Protein AF-A0A4U1BK36-F1 (afdb_monomer_lite)

Foldseek 3Di:
DDDDDDDDDDDDDDDDDDDDDDDDDDDDDADDWAALFKKFWWAQWWWWWWDDWAFFPFKKKKKFAFQWADPPDPDKFWFWAAQPQLWTWIDHQAKTWTDFRHDIDIDGRFHRCRVLRMKMWIAHQQKIWIDSPVTIDMDGGNSRGSRRGITTIGQDRYDGGGGGGITAKMWIARPVDLVSIWIWGADLVLGIDIQPDPDRDPITTPGDNVRMDTGPDTHGDPCCVRHPPVSVNVRRRHDDDDDDDDDDDPDQFFFKKFWQAFPPWWKFDDKAFFPFKKKKKFAWAQQPPPQPDKWFFWADQVAQWTWIDGQQWTWIDQHHDIWIDGRHHRCVVLRMKMWIAHQQKIWIDSVPDIDMTGGNSGTRRVGITGMGQDGYDNGGHGIMTAKMWMARPVDLQSTWIWGADLPLGIDIQVDDSPMDIDPTDSVRMDRGDDNDDDPDCVRGPPQSCCVGGGDDDDDDDDDDDDDDDDDDDDDDDDAFADPFKKFWWPQQWWKKWDDKAAFPFKKKKKFQFADFDPPLPDKQFFWADPVQLWTWIAGQQKTWTDQRHDIDIDGRFHGCHVLSIKMWIAGQQKIWIDSPPTIDIDGHNSRGSRRGITTMGQDGPHGGGGGITAKMWMAHPVDLVSTWIWGAHPVGWIDILVDDTMDIDPDDPVRMDGHRDDDDDPDCVSAPPVSVCVVRNDDDDDDDDDDDDDDDDDDDDDDDDDDDDDDDDDPAALQGDFFWWFFWDFQKKWKFKPKQWAPFKKKKKFFFLAFDAQDKFFFWDDAQWTWIDHQFWTKITARNDIDIGDGHARCGPQRIWMWIDHDQKIWIDSLEDIDMDGHPRGDIDITTIGQDYDRTGGGGITQKMWITHQSDQQSTKIWTAGLVGDTPIFGQDPPMDMDIIPTDNVRTHDNPDYGHFHDFPDQDPVSLVVLLCVQQPPHQPPLPDLQQCQVPCLLPFVLLLLLLLLLLCLLPVDCVSVVSNLSSLVSNQCNAQVNCVVVVVDFQQSQPALFEQLCRLLVGRDGQSGHWYDDVGIYDALSRRLSNLLSLLSSLLCCVVVVVVVCVVVSVVSLVSLVSNLVSQVQQKDCPLAVVARIAGFGFPSSDSDTDNVRGDNFGAFLLSRQSNLSSLLSSQVPPDPGDVVSVSSNLRSVRRQVVAWDQDPVLAIWGFRTDDPVPPTHTDFLLSVLSVLLSVLSCVVSPSDSDCSVLLRHLCLVSNAQAGGQLWGAGGSNNHHTDRLLSSQSCLASVLVSCVNPVSSLSSNSRSCVPRLDPPGSSSSSSVSSSSSVVSVD

pLDDT: mean 86.44, std 18.49, range [22.45, 98.88]

Secondary structure (DSSP, 8-state):
---------------------------------B-----EEEESSS-EEEEEEE--SSSEEEEEE-SEE-TT----EEEEE-TTT--EEEE-SS-EEEEBTTB--EE-S---HHHH-EEEEEEETTEEEEE-SS-EEEEE-TT--TTT--EEEESB-STT-B-EEEESEEEEEETT-GGG-EEEEEETTTEEEETT-SSEE--EET--TTTB------B--S-TTTS-HHHHHHHHS-----PPP---SS-----EEEEEESSS-EEEEEEE--SS-EEEEEEEE---S-TT--EEEEE-SSSS-EEEEETTEEEEEBTTB--EE-S---HHHH-EEEEEEETTEEEEE-SS-EEEEE-TT--TTS--EEEESEETTTEE-EEEEEEEEEEESS-GGG-EEEEEETTTEEEETT--TT-EEES--GGGEEE-SS----S-TTTS-HHHHHHHHS-S----------------------------EEEEEESSS-EEEEEEE--SSSEEEEEEEEEE-S-TTS-EEEEE-TTT--EEEEETTEEEE-BTTB--EE-S---HHHH-EEEEEEETTEEEEE-SS-EEEEE-TT--GGG--EEEES-BTTB--EEEEEEEEEEETT-GGG-EEEEEETTTEEEETTS--BEEES--TTSEEE-------S-TTTS-HHHHHHHHS---------PPPPP----------------PPP---TT-TTEEEEEEESSS-EEEEEEEE-SSSEEEEEEEEEEPTT--EEEEE-SS-EEEE-SS-EEEEETTEEEEE-S---HHHH-EEEEEEETTEEEEESSS-EEEEE-TT----EEEEESEETTEE-EEEEEEEEEEESS-GGG-EEEEEETTS-EEEE-S-TT---EEES--TTTEEE--SPPPPPPPS--SHHHHHHHHHHHHTT--TTTT--STTTTSTIIIIIHHHHHHHHHHHHHH--THHHHHHHHHHHHHHHTSHHHHHHHTS--TTTS--SB--HHHHHSTTPPPSS--EESSSEE--HHHHHHHHHHHHHHHHHHHHTT-TTTHHHHHHHHHHHHHHHHHTGGGEESSS-TTSS-EEEEE-TTS---GGGGEEEEEPPHHHHHHHHHHHHHHHHHSTT--HHHHHHHHHHHHHHHHH-EE-TTS-EE-BSS--TTS-PPBPBHHHHHHHHHHHHHHHHTT-SSSSHHHHHHHHHIIIIIB-GGG-B-SBTT--S---TTTTTGGGTTGGGGGGG-THHHHHHHHHHHHT--TTSHHHHHHHHHHHHHTTT-

Sequence (1275 aa):
MTIRHNPSLKQKDFAKRTAAILLSGLFLQYTPAATATDSAYFNGQNAYAEIPTWRPTGKFKVVAWLAELDSNSGNRNILLSDASSHEFLSFTHNNIQGRWGNEYPGIWGKFDFAQSRYIELEIDFGRLTASDGNNTHSISNGAIDPTASAYQWLFRRGGNDFSQGAIQGLALIDLGNPANSKAFAFDQTHGLVEVGGNSDVDALINVDGSDWRQGPHTIVNPAPDHFDDAQWDAAFNGGSGEEPGEPEPPQTGSATAVTFSGDKAYGQIAPWQAKGKFRLQAYLTDMNPDAGARNILLSCSQSKEFLSFTHTTVQGQWGSEYPGVYGKFAFNQTQYIDIIVDNGQMTISDGITTHTVKDAAINPSSVHYDYLMRRGSNDYSQVGLQALVLTDLADTTNSRAYGFDSEIGLVEVNGNNDNSLHNVASSDYQAGVHTITNPDSSIFDDAQWQAIFGGSDVTDPEPPVEPEPPTEPEQPVEPTPQSNQAAYFDGSNNYAQIPSWQPKGKYKVIAYLTDLEDNSGTRTHLISSSKSGEFLGFTHNNVQGQWGGDYPGIWGKFDFNASKYLEITVEQGKMTASDGNTAATVNSASINPTQVSYDWLYRRNGSYSEGGLQALILMDYADPSNSRSYAFSDSGEMVEVNGNDGELNNFSDGDWQQTLHSITNPDPEHFSQEQWDQVYAPDDSGPEEPEPPVEPEPPTEPEPPTDPTDPDPQVDILLGDNARAVAFDGNSGYLSFDSWKASGDYRVVAWLQQMADNATTYVVSDANSYFAVTANSASARFNGSVVQFDSNFDFAGRGYIEFSVGDDELTVSDGKTEQTIRNSAINAVSFSQAMRYQNSYSQGKLQALALIDYGNDAQVHSFSFNANGQIIESSEQNNDIARLHNIGSNDFVSIDTNVSAPTAILASQAQWDSKFESTYKNGRPLLDRTDGNDAKKFAWEGHYWLRSYLTMAKAYQDDKYLDYAVELIDHMFNYTDEARVARGELDLKAQPYDLAPKKFLNERGTAAPGWRRPYNGWRIEVLSDGQILNAISRVADYILSEGKTQYSAKAMDYLTKAERIIRSHDSSYSNTKNSAIQGSYFYVNYKNSDYGDSGLFSNPMPFNHDMTMGIALMYVNKWTQGGVYDFERKVSDIVGFFTDHMIYNSDGTCTWNYAYDVGGNNKLEDVNHAHLDVGFMVAAYHEGYLTDDTEMKCLAKTLTNKVFKAGGIISYDVEGNSISGRWDQIATGYDWSELQPWDDRILQMNQHSLRQYGQLTWYRPYLAWAKVLYWQQQQ

Structure (mmCIF, N/CA/C/O backbone):
data_AF-A0A4U1BK36-F1
#
_entry.id   AF-A0A4U1BK36-F1
#
loop_
_atom_site.group_PDB
_atom_site.id
_atom_site.type_symbol
_atom_site.label_atom_id
_atom_site.label_alt_id
_atom_site.label_comp_id
_atom_site.label_asym_id
_atom_site.label_entity_id
_atom_site.label_seq_id
_atom_site.pdbx_PDB_ins_code
_atom_site.Cartn_x
_atom_site.Cartn_y
_atom_site.Cartn_z
_atom_site.occupancy
_atom_site.B_iso_or_equiv
_atom_site.auth_seq_id
_atom_site.auth_comp_id
_atom_site.auth_asym_id
_atom_site.auth_atom_id
_atom_site.pdbx_PDB_model_num
ATOM 1 N N . MET A 1 1 ? -40.068 -45.089 17.558 1.00 37.84 1 MET A N 1
ATOM 2 C CA . MET A 1 1 ? -39.316 -46.245 18.104 1.00 37.84 1 MET A CA 1
ATOM 3 C C . MET A 1 1 ? -38.952 -45.905 19.546 1.00 37.84 1 MET A C 1
ATOM 5 O O . MET A 1 1 ? -38.728 -44.729 19.797 1.00 37.84 1 MET A O 1
ATOM 9 N N . THR A 1 2 ? -38.967 -46.849 20.494 1.00 32.28 2 THR A N 1
ATOM 10 C CA . THR A 1 2 ? -38.947 -46.510 21.936 1.00 32.28 2 THR A CA 1
ATOM 11 C C . THR A 1 2 ? -37.934 -47.346 22.706 1.00 32.28 2 THR A C 1
ATOM 13 O O . THR A 1 2 ? -38.027 -48.570 22.693 1.00 32.28 2 THR A O 1
ATOM 16 N N . ILE A 1 3 ? -37.032 -46.688 23.440 1.00 29.11 3 ILE A N 1
ATOM 17 C CA . ILE A 1 3 ? -36.145 -47.298 24.442 1.00 29.11 3 ILE A CA 1
ATOM 18 C C . ILE A 1 3 ? -36.245 -46.472 25.741 1.00 29.11 3 ILE A C 1
ATOM 20 O O . ILE A 1 3 ? -36.544 -45.279 25.709 1.00 29.11 3 ILE A O 1
ATOM 24 N N . ARG A 1 4 ? -36.086 -47.130 26.895 1.00 30.19 4 ARG A N 1
ATOM 25 C CA . ARG A 1 4 ? -36.185 -46.571 28.258 1.00 30.19 4 ARG A CA 1
ATOM 26 C C . ARG A 1 4 ? -35.116 -47.201 29.161 1.00 30.19 4 ARG A C 1
ATOM 28 O O . ARG A 1 4 ? -34.657 -48.296 28.859 1.00 30.19 4 ARG A O 1
ATOM 35 N N . HIS A 1 5 ? -34.921 -46.582 30.333 1.00 29.48 5 HIS A N 1
ATOM 36 C CA . HIS A 1 5 ? -34.212 -47.096 31.521 1.00 29.48 5 HIS A CA 1
ATOM 37 C C . HIS A 1 5 ? -32.666 -47.115 31.429 1.00 29.48 5 HIS A C 1
ATOM 39 O O . HIS A 1 5 ? -32.117 -47.339 30.362 1.00 29.48 5 HIS A O 1
ATOM 45 N N . ASN A 1 6 ? -31.911 -46.888 32.517 1.00 28.59 6 ASN A N 1
ATOM 46 C CA . ASN A 1 6 ? -32.304 -46.463 33.877 1.00 28.59 6 ASN A CA 1
ATOM 47 C C . ASN A 1 6 ? -31.183 -45.651 34.578 1.00 28.59 6 ASN A C 1
ATOM 49 O O . ASN A 1 6 ? -30.046 -45.691 34.116 1.00 28.59 6 ASN A O 1
ATOM 53 N N . PRO A 1 7 ? -31.473 -44.936 35.687 1.00 51.66 7 PRO A N 1
ATOM 54 C CA . PRO A 1 7 ? -30.530 -44.006 36.310 1.00 51.66 7 PRO A CA 1
ATOM 55 C C . PRO A 1 7 ? -29.894 -44.516 37.623 1.00 51.66 7 PRO A C 1
ATOM 57 O O . PRO A 1 7 ? -30.273 -45.549 38.172 1.00 51.66 7 PRO A O 1
ATOM 60 N N . SER A 1 8 ? -29.078 -43.626 38.200 1.00 28.22 8 SER A N 1
ATOM 61 C CA . SER A 1 8 ? -28.772 -43.439 39.631 1.00 28.22 8 SER A CA 1
ATOM 62 C C . SER A 1 8 ? -27.544 -44.124 40.245 1.00 28.22 8 SER A C 1
ATOM 64 O O . SER A 1 8 ? -27.420 -45.342 40.289 1.00 28.22 8 SER A O 1
ATOM 66 N N . LEU A 1 9 ? -26.726 -43.280 40.881 1.00 27.06 9 LEU A N 1
ATOM 67 C CA . LEU A 1 9 ? -26.156 -43.494 42.213 1.00 27.06 9 LEU A CA 1
ATOM 68 C C . LEU A 1 9 ? -26.115 -42.134 42.946 1.00 27.06 9 LEU A C 1
ATOM 70 O O . LEU A 1 9 ? -26.289 -41.085 42.324 1.00 27.06 9 LEU A O 1
ATOM 74 N N . LYS A 1 10 ? -26.001 -42.140 44.279 1.00 29.19 10 LYS A N 1
ATOM 75 C CA . LYS A 1 10 ? -26.181 -40.965 45.157 1.00 29.19 10 LYS A CA 1
ATOM 76 C C . LYS A 1 10 ? -25.260 -41.066 46.375 1.00 29.19 10 LYS A C 1
ATOM 78 O O . LYS A 1 10 ? -25.233 -42.140 46.965 1.00 29.19 10 LYS A O 1
ATOM 83 N N . GLN A 1 11 ? -24.736 -39.920 46.846 1.00 29.39 11 GLN A N 1
ATOM 84 C CA . GLN A 1 11 ? -24.185 -39.718 48.212 1.00 29.39 11 GLN A CA 1
ATOM 85 C C . GLN A 1 11 ? -22.914 -40.566 48.522 1.00 29.39 11 GLN A C 1
ATOM 87 O O . GLN A 1 11 ? -22.605 -41.472 47.762 1.00 29.39 11 GLN A O 1
ATOM 92 N N . LYS A 1 12 ? -22.089 -40.372 49.571 1.00 27.20 12 LYS A N 1
ATOM 93 C CA . LYS A 1 12 ? -21.808 -39.330 50.609 1.00 27.20 12 LYS A CA 1
ATOM 94 C C . LYS A 1 12 ? -20.409 -39.672 51.213 1.00 27.20 12 LYS A C 1
ATOM 96 O O . LYS A 1 12 ? -19.900 -40.742 50.907 1.00 27.20 12 LYS A O 1
ATOM 101 N N . ASP A 1 13 ? -19.716 -38.916 52.074 1.00 27.78 13 ASP A N 1
ATOM 102 C CA . ASP A 1 13 ? -19.918 -37.641 52.796 1.00 27.78 13 ASP A CA 1
ATOM 103 C C . ASP A 1 13 ? -18.520 -37.119 53.218 1.00 27.78 13 ASP A C 1
ATOM 105 O O . ASP A 1 13 ? -17.765 -37.940 53.731 1.00 27.78 13 ASP A O 1
ATOM 109 N N . PHE A 1 14 ? -18.185 -35.818 53.124 1.00 25.28 14 PHE A N 1
ATOM 110 C CA . PHE A 1 14 ? -17.327 -35.127 54.123 1.00 25.28 14 PHE A CA 1
ATOM 111 C C . PHE A 1 14 ? -17.332 -33.590 53.973 1.00 25.28 14 PHE A C 1
ATOM 113 O O . PHE A 1 14 ? -17.617 -33.073 52.896 1.00 25.28 14 PHE A O 1
ATOM 120 N N . ALA A 1 15 ? -17.080 -32.848 55.064 1.00 26.30 15 ALA A N 1
ATOM 121 C CA . ALA A 1 15 ? -17.284 -31.390 55.124 1.00 26.30 15 ALA A CA 1
ATOM 122 C C . ALA A 1 15 ? -16.485 -30.675 56.243 1.00 26.30 15 ALA A C 1
ATOM 124 O O . ALA A 1 15 ? -16.007 -31.328 57.173 1.00 26.30 15 ALA A O 1
ATOM 125 N N . LYS A 1 16 ? -16.527 -29.322 56.217 1.00 27.86 16 LYS A N 1
ATOM 126 C CA . LYS A 1 16 ? -15.944 -28.317 57.154 1.00 27.86 16 LYS A CA 1
ATOM 127 C C . LYS A 1 16 ? -14.469 -27.984 56.851 1.00 27.86 16 LYS A C 1
ATOM 129 O O . LYS A 1 16 ? -13.714 -28.869 56.482 1.00 27.86 16 LYS A O 1
ATOM 134 N N . ARG A 1 17 ? -13.992 -26.738 57.017 1.00 24.89 17 ARG A N 1
ATOM 135 C CA . ARG A 1 17 ? -14.438 -25.641 57.922 1.00 24.89 17 ARG A CA 1
ATOM 136 C C . ARG A 1 17 ? -14.897 -24.344 57.210 1.00 24.89 17 ARG A C 1
ATOM 138 O O . ARG A 1 17 ? -15.223 -24.376 56.033 1.00 24.89 17 ARG A O 1
ATOM 145 N N . THR A 1 18 ? -15.049 -23.249 57.969 1.00 28.47 18 THR A N 1
ATOM 146 C CA . THR A 1 18 ? -15.905 -22.086 57.655 1.00 28.47 18 THR A CA 1
ATOM 147 C C . THR A 1 18 ? -15.339 -20.783 58.252 1.00 28.47 18 THR A C 1
ATOM 149 O O . THR A 1 18 ? -15.159 -20.772 59.466 1.00 28.47 18 THR A O 1
ATOM 152 N N . ALA A 1 19 ? -15.186 -19.720 57.432 1.00 26.25 19 ALA A N 1
ATOM 153 C CA . ALA A 1 19 ? -15.068 -18.270 57.767 1.00 26.25 19 ALA A CA 1
ATOM 154 C C . ALA A 1 19 ? -13.898 -17.823 58.708 1.00 26.25 19 ALA A C 1
ATOM 156 O O . ALA A 1 19 ? -13.454 -18.606 59.538 1.00 26.25 19 ALA A O 1
ATOM 157 N N . ALA A 1 20 ? -13.317 -16.606 58.697 1.00 25.36 20 ALA A N 1
ATOM 158 C CA . ALA A 1 20 ? -13.460 -15.321 57.960 1.00 25.36 20 ALA A CA 1
ATOM 159 C C . ALA A 1 20 ? -12.060 -14.583 57.979 1.00 25.36 20 ALA A C 1
ATOM 161 O O . ALA A 1 20 ? -11.095 -15.245 58.349 1.00 25.36 20 ALA A O 1
ATOM 162 N N . ILE A 1 21 ? -11.799 -13.292 57.661 1.00 24.62 21 ILE A N 1
ATOM 163 C CA . ILE A 1 21 ? -12.614 -12.081 57.387 1.00 24.62 21 ILE A CA 1
ATOM 164 C C . ILE A 1 21 ? -11.804 -10.978 56.626 1.00 24.62 21 ILE A C 1
ATOM 166 O O . ILE A 1 21 ? -10.586 -10.964 56.721 1.00 24.62 21 ILE A O 1
ATOM 170 N N . LEU A 1 22 ? -12.511 -10.057 55.943 1.00 23.62 22 LEU A N 1
ATOM 171 C CA . LEU A 1 22 ? -12.198 -8.662 55.506 1.00 23.62 22 LEU A CA 1
ATOM 172 C C . LEU A 1 22 ? -10.751 -8.118 55.269 1.00 23.62 22 LEU A C 1
ATOM 174 O O . LEU A 1 22 ? -9.944 -8.046 56.188 1.00 23.62 22 LEU A O 1
ATOM 178 N N . LEU A 1 23 ? -10.624 -7.425 54.117 1.00 28.69 23 LEU A N 1
ATOM 179 C CA . LEU A 1 23 ? -9.901 -6.150 53.843 1.00 28.69 23 LEU A CA 1
ATOM 180 C C . LEU A 1 23 ? -8.360 -6.088 53.647 1.00 28.69 23 LEU A C 1
ATOM 182 O O . LEU A 1 23 ? -7.643 -5.546 54.483 1.00 28.69 23 LEU A O 1
ATOM 186 N N . SER A 1 24 ? -7.911 -6.436 52.433 1.00 22.89 24 SER A N 1
ATOM 187 C CA . SER A 1 24 ? -6.895 -5.736 51.597 1.00 22.89 24 SER A CA 1
ATOM 188 C C . SER A 1 24 ? -6.811 -6.451 50.228 1.00 22.89 24 SER A C 1
ATOM 190 O O . SER A 1 24 ? -7.028 -7.656 50.192 1.00 22.89 24 SER A O 1
ATOM 192 N N . GLY A 1 25 ? -6.560 -5.836 49.065 1.00 22.45 25 GLY A N 1
ATOM 193 C CA . GLY A 1 25 ? -6.420 -4.429 48.647 1.00 22.45 25 GLY A CA 1
ATOM 194 C C . GLY A 1 25 ? -6.593 -4.325 47.108 1.00 22.45 25 GLY A C 1
ATOM 195 O O . GLY A 1 25 ? -6.958 -5.317 46.484 1.00 22.45 25 GLY A O 1
ATOM 196 N N . LEU A 1 26 ? -6.362 -3.155 46.493 1.00 36.84 26 LEU A N 1
ATOM 197 C CA . LEU A 1 26 ? -6.348 -2.997 45.021 1.00 36.84 26 LEU A CA 1
ATOM 198 C C . LEU A 1 26 ? -5.082 -3.617 44.405 1.00 36.84 26 LEU A C 1
ATOM 200 O O . LEU A 1 26 ? -4.009 -3.331 44.920 1.00 36.84 26 LEU A O 1
ATOM 204 N N . PHE A 1 27 ? -5.237 -4.371 43.309 1.00 25.78 27 PHE A N 1
ATOM 205 C CA . PHE A 1 27 ? -4.306 -4.654 42.190 1.00 25.78 27 PHE A CA 1
ATOM 206 C C . PHE A 1 27 ? -5.040 -5.635 41.240 1.00 25.78 27 PHE A C 1
ATOM 208 O O . PHE A 1 27 ? -5.815 -6.453 41.733 1.00 25.78 27 PHE A O 1
ATOM 215 N N . LEU A 1 28 ? -4.894 -5.635 39.911 1.00 26.30 28 LEU A N 1
ATOM 216 C CA . LEU A 1 28 ? -4.309 -4.683 38.948 1.00 26.30 28 LEU A CA 1
ATOM 217 C C . LEU A 1 28 ? -5.152 -4.798 37.647 1.00 26.30 28 LEU A C 1
ATOM 219 O O . LEU A 1 28 ? -5.969 -5.716 37.535 1.00 26.30 28 LEU A O 1
ATOM 223 N N . GLN A 1 29 ? -5.018 -3.875 36.693 1.00 27.67 29 GLN A N 1
ATOM 224 C CA . GLN A 1 29 ? -5.657 -4.000 35.372 1.00 27.67 29 GLN A CA 1
ATOM 225 C C . GLN A 1 29 ? -4.924 -5.037 34.504 1.00 27.67 29 GLN A C 1
ATOM 227 O O . GLN A 1 29 ? -3.760 -5.336 34.749 1.00 27.67 29 GLN A O 1
ATOM 232 N N . TYR A 1 30 ? -5.634 -5.602 33.526 1.00 27.23 30 TYR A N 1
ATOM 233 C CA . TYR A 1 30 ? -5.124 -6.617 32.603 1.00 27.23 30 TYR A CA 1
ATOM 234 C C . TYR A 1 30 ? -4.769 -5.925 31.279 1.00 27.23 30 TYR A C 1
ATOM 236 O O . TYR A 1 30 ? -5.664 -5.397 30.617 1.00 27.23 30 TYR A O 1
ATOM 244 N N . THR A 1 31 ? -3.483 -5.878 30.939 1.00 30.12 31 THR A N 1
ATOM 245 C CA . THR A 1 31 ? -2.974 -5.524 29.603 1.00 30.12 31 THR A CA 1
ATOM 246 C C . THR A 1 31 ? -3.209 -6.679 28.615 1.00 30.12 31 THR A C 1
ATOM 248 O O . THR A 1 31 ? -3.544 -7.790 29.051 1.00 30.12 31 THR A O 1
ATOM 251 N N . PRO A 1 32 ? -3.083 -6.453 27.291 1.00 36.28 32 PRO A N 1
ATOM 252 C CA . PRO A 1 32 ? -2.972 -7.549 26.331 1.00 36.28 32 PRO A CA 1
ATOM 253 C C . PRO A 1 32 ? -1.748 -8.432 26.633 1.00 36.28 32 PRO A C 1
ATOM 255 O O . PRO A 1 32 ? -0.901 -8.113 27.471 1.00 36.28 32 PRO A O 1
ATOM 258 N N . ALA A 1 33 ? -1.698 -9.592 25.986 1.00 42.41 33 ALA A N 1
ATOM 259 C CA . ALA A 1 33 ? -0.699 -10.616 26.239 1.00 42.41 33 ALA A CA 1
ATOM 260 C C . ALA A 1 33 ? -0.162 -11.123 24.893 1.00 42.41 33 ALA A C 1
ATOM 262 O O . ALA A 1 33 ? -0.896 -11.778 24.154 1.00 42.41 33 ALA A O 1
ATOM 263 N N . ALA A 1 34 ? 1.097 -10.805 24.597 1.00 48.91 34 ALA A N 1
ATOM 264 C CA . ALA A 1 34 ? 1.765 -11.120 23.339 1.00 48.91 34 ALA A CA 1
ATOM 265 C C . ALA A 1 34 ? 2.108 -12.616 23.230 1.00 48.91 34 ALA A C 1
ATOM 267 O O . ALA A 1 34 ? 2.450 -13.267 24.223 1.00 48.91 34 ALA A O 1
ATOM 268 N N . THR A 1 35 ? 2.027 -13.195 22.035 1.00 48.81 35 THR A N 1
ATOM 269 C CA . THR A 1 35 ? 2.363 -14.608 21.802 1.00 48.81 35 THR A CA 1
ATOM 270 C C . THR A 1 35 ? 3.755 -14.765 21.207 1.00 48.81 35 THR A C 1
ATOM 272 O O . THR A 1 35 ? 3.906 -14.808 19.991 1.00 48.81 35 THR A O 1
ATOM 275 N N . ALA A 1 36 ? 4.759 -14.933 22.073 1.00 55.09 36 ALA A N 1
ATOM 276 C CA . ALA A 1 36 ? 6.125 -15.222 21.648 1.00 55.09 36 ALA A CA 1
ATOM 277 C C . ALA A 1 36 ? 6.188 -16.644 21.077 1.00 55.09 36 ALA A C 1
ATOM 279 O O . ALA A 1 36 ? 6.168 -17.628 21.830 1.00 55.09 36 ALA A O 1
ATOM 280 N N . THR A 1 37 ? 6.214 -16.724 19.746 1.00 64.56 37 THR A N 1
ATOM 281 C CA . THR A 1 37 ? 6.140 -17.961 18.961 1.00 64.56 37 THR A CA 1
ATOM 282 C C . THR A 1 37 ? 7.305 -18.894 19.221 1.00 64.56 37 THR A C 1
ATOM 284 O O . THR A 1 37 ? 7.100 -20.104 19.205 1.00 64.56 37 THR A O 1
ATOM 287 N N . ASP A 1 38 ? 8.492 -18.357 19.507 1.00 84.56 38 ASP A N 1
ATOM 288 C CA . ASP A 1 38 ? 9.750 -19.100 19.483 1.00 84.56 38 ASP A CA 1
ATOM 289 C C . ASP A 1 38 ? 10.546 -19.022 20.794 1.00 84.56 38 ASP A C 1
ATOM 291 O O . ASP A 1 38 ? 10.221 -18.310 21.748 1.00 84.56 38 ASP A O 1
ATOM 295 N N . SER A 1 39 ? 11.567 -19.872 20.879 1.00 90.88 39 SER A N 1
ATOM 296 C CA . SER A 1 39 ? 12.504 -19.953 21.996 1.00 90.88 39 SER A CA 1
ATOM 297 C C . SER A 1 39 ? 13.773 -20.700 21.607 1.00 90.88 39 SER A C 1
ATOM 299 O O . SER A 1 39 ? 13.716 -21.737 20.941 1.00 90.88 39 SER A O 1
ATOM 301 N N . ALA A 1 40 ? 14.914 -20.218 22.097 1.00 93.12 40 ALA A N 1
ATOM 302 C CA . ALA A 1 40 ? 16.189 -20.915 21.972 1.00 93.12 40 ALA A CA 1
ATOM 303 C C . ALA A 1 40 ? 16.351 -21.956 23.092 1.00 93.12 40 ALA A C 1
ATOM 305 O O . ALA A 1 40 ? 16.149 -21.655 24.275 1.00 93.12 40 ALA A O 1
ATOM 306 N N . TYR A 1 41 ? 16.748 -23.180 22.734 1.00 94.38 41 TYR A N 1
ATOM 307 C CA . TYR A 1 41 ? 17.170 -24.219 23.674 1.00 94.38 41 TYR A CA 1
ATOM 308 C C . TYR A 1 41 ? 18.690 -24.194 23.863 1.00 94.38 41 TYR A C 1
ATOM 310 O O . TYR A 1 41 ? 19.459 -24.354 22.922 1.00 94.38 41 TYR A O 1
ATOM 318 N N . PHE A 1 42 ? 19.143 -24.068 25.108 1.00 94.31 42 PHE A N 1
ATOM 319 C CA . PHE A 1 42 ? 20.551 -24.201 25.456 1.00 94.31 42 PHE A CA 1
ATOM 320 C C . PHE A 1 42 ? 20.875 -25.653 25.828 1.00 94.31 42 PHE A C 1
ATOM 322 O O . PHE A 1 42 ? 20.259 -26.255 26.712 1.00 94.31 42 PHE A O 1
ATOM 329 N N . ASN A 1 43 ? 21.879 -26.215 25.156 1.00 91.88 43 ASN A N 1
ATOM 330 C CA . ASN A 1 43 ? 22.241 -27.632 25.206 1.00 91.88 43 ASN A CA 1
ATOM 331 C C . ASN A 1 43 ? 23.041 -28.091 26.447 1.00 91.88 43 ASN A C 1
ATOM 333 O O . ASN A 1 43 ? 23.307 -29.288 26.590 1.00 91.88 43 ASN A O 1
ATOM 337 N N . GLY A 1 44 ? 23.447 -27.179 27.340 1.00 91.19 44 GLY A N 1
ATOM 338 C CA . GLY A 1 44 ? 24.224 -27.494 28.549 1.00 91.19 44 GLY A CA 1
ATOM 339 C C . GLY A 1 44 ? 25.676 -27.939 28.330 1.00 91.19 44 GLY A C 1
ATOM 340 O O . GLY A 1 44 ? 26.315 -28.390 29.281 1.00 91.19 44 GLY A O 1
ATOM 341 N N . GLN A 1 45 ? 26.210 -27.827 27.110 1.00 92.25 45 GLN A N 1
ATOM 342 C CA . GLN A 1 45 ? 27.571 -28.249 26.745 1.00 92.25 45 GLN A CA 1
ATOM 343 C C . GLN A 1 45 ? 28.439 -27.093 26.240 1.00 92.25 45 GLN A C 1
ATOM 345 O O . GLN A 1 45 ? 29.609 -27.004 26.616 1.00 92.25 45 GLN A O 1
ATOM 350 N N . ASN A 1 46 ? 27.873 -26.243 25.383 1.00 91.81 46 ASN A N 1
ATOM 351 C CA . ASN A 1 46 ? 28.534 -25.084 24.775 1.00 91.81 46 ASN A CA 1
ATOM 352 C C . ASN A 1 46 ? 27.568 -23.972 24.325 1.00 91.81 46 ASN A C 1
ATOM 354 O O . ASN A 1 46 ? 28.053 -22.884 24.027 1.00 91.81 46 ASN A O 1
ATOM 358 N N . ALA A 1 47 ? 26.253 -24.220 24.277 1.00 94.19 47 ALA A N 1
ATOM 359 C CA . ALA A 1 47 ? 25.253 -23.212 23.924 1.00 94.19 47 ALA A CA 1
ATOM 360 C C . ALA A 1 47 ? 25.015 -22.209 25.066 1.00 94.19 47 ALA A C 1
ATOM 362 O O . ALA A 1 47 ? 24.860 -22.616 26.224 1.00 94.19 47 ALA A O 1
ATOM 363 N N . TYR A 1 48 ? 24.973 -20.915 24.744 1.00 94.94 48 TYR A N 1
ATOM 364 C CA . TYR A 1 48 ? 24.654 -19.815 25.665 1.00 94.94 48 TYR A CA 1
ATOM 365 C C . TYR A 1 48 ? 24.340 -18.521 24.892 1.00 94.94 48 TYR A C 1
ATOM 367 O O . TYR A 1 48 ? 24.429 -18.525 23.667 1.00 94.94 48 TYR A O 1
ATOM 375 N N . ALA A 1 49 ? 24.007 -17.421 25.585 1.00 94.69 49 ALA A N 1
ATOM 376 C CA . ALA A 1 49 ? 23.928 -16.104 24.941 1.00 94.69 49 ALA A CA 1
ATOM 377 C C . ALA A 1 49 ? 24.717 -14.995 25.661 1.00 94.69 49 ALA A C 1
ATOM 379 O O . ALA A 1 49 ? 24.866 -15.040 26.890 1.00 94.69 49 ALA A O 1
ATOM 380 N N . GLU A 1 50 ? 25.212 -14.006 24.907 1.00 94.06 50 GLU A N 1
ATOM 381 C CA . GLU A 1 50 ? 25.905 -12.806 25.414 1.00 94.06 50 GLU A CA 1
ATOM 382 C C . GLU A 1 50 ? 25.016 -11.555 25.287 1.00 94.06 50 GLU A C 1
ATOM 384 O O . GLU A 1 50 ? 24.755 -11.081 24.192 1.00 94.06 50 GLU A O 1
ATOM 389 N N . ILE A 1 51 ? 24.549 -11.008 26.413 1.00 94.00 51 ILE A N 1
ATOM 390 C CA . ILE A 1 51 ? 23.775 -9.756 26.454 1.00 94.00 51 ILE A CA 1
ATOM 391 C C . ILE A 1 51 ? 24.694 -8.536 26.644 1.00 94.00 51 ILE A C 1
ATOM 393 O O . ILE A 1 51 ? 25.743 -8.656 27.297 1.00 94.00 51 ILE A O 1
ATOM 397 N N . PRO A 1 52 ? 24.287 -7.336 26.178 1.00 91.25 52 PRO A N 1
ATOM 398 C CA . PRO A 1 52 ? 24.943 -6.081 26.534 1.00 91.25 52 PRO A CA 1
ATOM 399 C C . PRO A 1 52 ? 25.140 -5.970 28.052 1.00 91.25 52 PRO A C 1
ATOM 401 O O . PRO A 1 52 ? 24.274 -6.372 28.830 1.00 91.25 52 PRO A O 1
ATOM 404 N N . THR A 1 53 ? 26.294 -5.450 28.495 1.00 94.12 53 THR A N 1
ATOM 405 C CA . THR A 1 53 ? 26.685 -5.490 29.919 1.00 94.12 53 THR A CA 1
ATOM 406 C C . THR A 1 53 ? 25.701 -4.721 30.799 1.00 94.12 53 THR A C 1
ATOM 408 O O . THR A 1 53 ? 25.802 -3.504 30.966 1.00 94.12 53 THR A O 1
ATOM 411 N N . TRP A 1 54 ? 24.789 -5.453 31.434 1.00 95.62 54 TRP A N 1
ATOM 412 C CA . TRP A 1 54 ? 23.751 -4.878 32.268 1.00 95.62 54 TRP A CA 1
ATOM 413 C C . TRP A 1 54 ? 24.222 -4.773 33.719 1.00 95.62 54 TRP A C 1
ATOM 415 O O . TRP A 1 54 ? 24.485 -5.780 34.384 1.00 95.62 54 TRP A O 1
ATOM 425 N N . ARG A 1 55 ? 24.334 -3.542 34.227 1.00 96.38 55 ARG A N 1
ATOM 426 C CA . ARG A 1 55 ? 24.607 -3.258 35.642 1.00 96.38 55 ARG A CA 1
ATOM 427 C C . ARG A 1 55 ? 23.444 -2.455 36.232 1.00 96.38 55 ARG A C 1
ATOM 429 O O . ARG A 1 55 ? 23.305 -1.283 35.883 1.00 96.38 55 ARG A O 1
ATOM 436 N N . PRO A 1 56 ? 22.638 -3.028 37.140 1.00 95.19 56 PRO A N 1
ATOM 437 C CA . PRO A 1 56 ? 21.581 -2.285 37.815 1.00 95.19 56 PRO A CA 1
ATOM 438 C C . PRO A 1 56 ? 22.163 -1.206 38.743 1.00 95.19 56 PRO A C 1
ATOM 440 O O . PRO A 1 56 ? 23.152 -1.417 39.450 1.00 95.19 56 PRO A O 1
ATOM 443 N N . THR A 1 57 ? 21.534 -0.032 38.745 1.00 94.31 57 THR A N 1
ATOM 444 C CA . THR A 1 57 ? 21.943 1.148 39.528 1.00 94.31 57 THR A CA 1
ATOM 445 C C . THR A 1 57 ? 21.483 1.095 40.986 1.00 94.31 57 THR A C 1
ATOM 447 O O . THR A 1 57 ? 22.009 1.817 41.836 1.00 94.31 57 THR A O 1
ATOM 450 N N . GLY A 1 58 ? 20.520 0.225 41.293 1.00 93.88 58 GLY A N 1
ATOM 451 C CA . GLY A 1 58 ? 19.967 0.026 42.625 1.00 93.88 58 GLY A CA 1
ATOM 452 C C . GLY A 1 58 ? 19.167 -1.270 42.712 1.00 93.88 58 GLY A C 1
ATOM 453 O O . GLY A 1 58 ? 19.558 -2.294 42.160 1.00 93.88 58 GLY A O 1
ATOM 454 N N . LYS A 1 59 ? 18.040 -1.236 43.427 1.00 95.19 59 LYS A N 1
ATOM 455 C CA . LYS A 1 59 ? 17.096 -2.360 43.512 1.00 95.19 59 LYS A CA 1
ATOM 456 C C . LYS A 1 59 ? 16.596 -2.737 42.108 1.00 95.19 59 LYS A C 1
ATOM 458 O O . LYS A 1 59 ? 16.175 -1.855 41.368 1.00 95.19 59 LYS A O 1
ATOM 463 N N . PHE A 1 60 ? 16.550 -4.025 41.775 1.00 96.56 60 PHE A N 1
ATOM 464 C CA . PHE A 1 60 ? 16.121 -4.489 40.451 1.00 96.56 60 PHE A CA 1
ATOM 465 C C . PHE A 1 60 ? 15.208 -5.718 40.496 1.00 96.56 60 PHE A C 1
ATOM 467 O O . PHE A 1 60 ? 15.092 -6.395 41.524 1.00 96.56 60 PHE A O 1
ATOM 474 N N . LYS A 1 61 ? 14.570 -6.015 39.361 1.00 96.69 61 LYS A N 1
ATOM 475 C CA . LYS A 1 61 ? 13.912 -7.291 39.077 1.00 96.69 61 LYS A CA 1
ATOM 476 C C . LYS A 1 61 ? 14.538 -7.995 37.874 1.00 96.69 61 LYS A C 1
ATOM 478 O O . LYS A 1 61 ? 15.120 -7.354 37.004 1.00 96.69 61 LYS A O 1
ATOM 483 N N . VAL A 1 62 ? 14.362 -9.312 37.823 1.00 96.44 62 VAL A N 1
ATOM 484 C CA . VAL A 1 62 ? 14.581 -10.143 36.631 1.00 96.44 62 VAL A CA 1
ATOM 485 C C . VAL A 1 62 ? 13.339 -11.000 36.427 1.00 96.44 62 VAL A C 1
ATOM 487 O O . VAL A 1 62 ? 12.909 -11.659 37.371 1.00 96.44 62 VAL A O 1
ATOM 490 N N . VAL A 1 63 ? 12.775 -11.006 35.224 1.00 95.50 63 VAL A N 1
ATOM 491 C CA . VAL A 1 63 ? 11.646 -11.861 34.831 1.00 95.50 63 VAL A CA 1
ATOM 492 C C . VAL A 1 63 ? 12.080 -12.733 33.655 1.00 95.50 63 VAL A C 1
ATOM 494 O O . VAL A 1 63 ? 12.786 -12.248 32.777 1.00 95.50 63 VAL A O 1
ATOM 497 N N . ALA A 1 64 ? 11.710 -14.013 33.640 1.00 95.31 64 ALA A N 1
ATOM 498 C CA . ALA A 1 64 ? 12.040 -14.932 32.551 1.00 95.31 64 ALA A CA 1
ATOM 499 C C . ALA A 1 64 ? 10.916 -15.946 32.293 1.00 95.31 64 ALA A C 1
ATOM 501 O O . ALA A 1 64 ? 10.363 -16.522 33.237 1.00 95.31 64 ALA A O 1
ATOM 502 N N . TRP A 1 65 ? 10.638 -16.198 31.012 1.00 94.25 65 TRP A N 1
ATOM 503 C CA . TRP A 1 65 ? 9.629 -17.146 30.526 1.00 94.25 65 TRP A CA 1
ATOM 504 C C . TRP A 1 65 ? 10.323 -18.340 29.868 1.00 94.25 65 TRP A C 1
ATOM 506 O O . TRP A 1 65 ? 11.165 -18.169 28.989 1.00 94.25 65 TRP A O 1
ATOM 516 N N . LEU A 1 66 ? 10.015 -19.556 30.318 1.00 93.06 66 LEU A N 1
ATOM 517 C CA . LEU A 1 66 ? 10.776 -20.771 30.014 1.00 93.06 66 LEU A CA 1
ATOM 518 C C . LEU A 1 66 ? 9.955 -21.757 29.177 1.00 93.06 66 LEU A C 1
ATOM 520 O O . LEU A 1 66 ? 8.999 -22.331 29.690 1.00 93.06 66 LEU A O 1
ATOM 524 N N . ALA A 1 67 ? 10.380 -22.068 27.954 1.00 90.56 67 ALA A N 1
ATOM 525 C CA . ALA A 1 67 ? 9.765 -23.150 27.182 1.00 90.56 67 ALA A CA 1
ATOM 526 C C . ALA A 1 67 ? 10.120 -24.539 27.755 1.00 90.56 67 ALA A C 1
ATOM 528 O O . ALA A 1 67 ? 9.243 -25.384 27.959 1.00 90.56 67 ALA A O 1
ATOM 529 N N . GLU A 1 68 ? 11.397 -24.785 28.084 1.00 89.44 68 GLU A N 1
ATOM 530 C CA . GLU A 1 68 ? 11.866 -26.099 28.544 1.00 89.44 68 GLU A CA 1
ATOM 531 C C . GLU A 1 68 ? 12.786 -26.032 29.774 1.00 89.44 68 GLU A C 1
ATOM 533 O O . GLU A 1 68 ? 13.553 -25.097 29.984 1.00 89.44 68 GLU A O 1
ATOM 538 N N . LEU A 1 69 ? 12.697 -27.069 30.608 1.00 86.88 69 LEU A N 1
ATOM 539 C CA . LEU A 1 69 ? 13.513 -27.301 31.797 1.00 86.88 69 LEU A CA 1
ATOM 540 C C . LEU A 1 69 ? 13.804 -28.798 31.860 1.00 86.88 69 LEU A C 1
ATOM 542 O O . LEU A 1 69 ? 12.879 -29.594 31.681 1.00 86.88 69 LEU A O 1
ATOM 546 N N . ASP A 1 70 ? 15.037 -29.184 32.192 1.00 77.94 70 ASP A N 1
ATOM 547 C CA . ASP A 1 70 ? 15.335 -30.581 32.513 1.00 77.94 70 ASP A CA 1
ATOM 548 C C . ASP A 1 70 ? 14.557 -31.009 33.769 1.00 77.94 70 ASP A C 1
ATOM 550 O O . ASP A 1 70 ? 14.895 -30.684 34.910 1.00 77.94 70 ASP A O 1
ATOM 554 N N . SER A 1 71 ? 13.489 -31.767 33.530 1.00 61.84 71 SER A N 1
ATOM 555 C CA . SER A 1 71 ? 12.579 -32.287 34.550 1.00 61.84 71 SER A CA 1
ATOM 556 C C . SER A 1 71 ? 13.199 -33.351 35.465 1.00 61.84 71 SER A C 1
ATOM 558 O O . SER A 1 71 ? 12.602 -33.683 36.490 1.00 61.84 71 SER A O 1
ATOM 560 N N . ASN A 1 72 ? 14.375 -33.897 35.131 1.00 63.31 72 ASN A N 1
ATOM 561 C CA . ASN A 1 72 ? 14.983 -35.011 35.862 1.00 63.31 72 ASN A CA 1
ATOM 562 C C . ASN A 1 72 ? 16.132 -34.608 36.790 1.00 63.31 72 ASN A C 1
ATOM 564 O O . ASN A 1 72 ? 16.482 -35.397 37.675 1.00 63.31 72 ASN A O 1
ATOM 568 N N . SER A 1 73 ? 16.735 -33.428 36.627 1.00 54.47 73 SER A N 1
ATOM 569 C CA . SER A 1 73 ? 17.921 -33.071 37.404 1.00 54.47 73 SER A CA 1
ATOM 570 C C . SER A 1 73 ? 17.666 -32.130 38.583 1.00 54.47 73 SER A C 1
ATOM 572 O O . SER A 1 73 ? 16.854 -31.203 38.578 1.00 54.47 73 SER A O 1
ATOM 574 N N . GLY A 1 74 ? 18.455 -32.370 39.632 1.00 72.69 74 GLY A N 1
ATOM 575 C CA . GLY A 1 74 ? 18.816 -31.361 40.625 1.00 72.69 74 GLY A CA 1
ATOM 576 C C . GLY A 1 74 ? 20.025 -30.531 40.181 1.00 72.69 74 GLY A C 1
ATOM 577 O O . GLY A 1 74 ? 20.729 -30.003 41.042 1.00 72.69 74 GLY A O 1
ATOM 578 N N . ASN A 1 75 ? 20.310 -30.469 38.874 1.00 81.69 75 ASN A N 1
ATOM 579 C CA . ASN A 1 75 ? 21.346 -29.597 38.338 1.00 81.69 75 ASN A CA 1
ATOM 580 C C . ASN A 1 75 ? 20.870 -28.146 38.454 1.00 81.69 75 ASN A C 1
ATOM 582 O O . ASN A 1 75 ? 19.672 -27.856 38.480 1.00 81.69 75 ASN A O 1
ATOM 586 N N . ARG A 1 76 ? 21.832 -27.235 38.567 1.00 89.75 76 ARG A N 1
ATOM 587 C CA . ARG A 1 76 ? 21.585 -25.806 38.731 1.00 89.75 76 ARG A CA 1
ATOM 588 C C . ARG A 1 76 ? 21.838 -25.110 37.404 1.00 89.75 76 ARG A C 1
ATOM 590 O O . ARG A 1 76 ? 22.998 -24.883 37.061 1.00 89.75 76 ARG A O 1
ATOM 597 N N . ASN A 1 77 ? 20.758 -24.716 36.746 1.00 93.44 77 ASN A N 1
ATOM 598 C CA . ASN A 1 77 ? 20.804 -23.840 35.591 1.00 93.44 77 ASN A CA 1
ATOM 599 C C . ASN A 1 77 ? 21.139 -22.420 36.037 1.00 93.44 77 ASN A C 1
ATOM 601 O O . ASN A 1 77 ? 20.545 -21.875 36.967 1.00 93.44 77 ASN A O 1
ATOM 605 N N . ILE A 1 78 ? 22.121 -21.823 35.385 1.00 95.50 78 ILE A N 1
ATOM 606 C CA . ILE A 1 78 ? 22.423 -20.404 35.489 1.00 95.50 78 ILE A CA 1
ATOM 607 C C . ILE A 1 78 ? 21.386 -19.672 34.643 1.00 95.50 78 ILE A C 1
ATOM 609 O O . ILE A 1 78 ? 21.159 -20.053 33.502 1.00 95.50 78 ILE A O 1
ATOM 613 N N . LEU A 1 79 ? 20.745 -18.648 35.203 1.00 96.19 79 LEU A N 1
ATOM 614 C CA . LEU A 1 79 ? 19.950 -17.720 34.407 1.00 96.19 79 LEU A CA 1
ATOM 615 C C . LEU A 1 79 ? 20.891 -16.634 33.884 1.00 96.19 79 LEU A C 1
ATOM 617 O O . LEU A 1 79 ? 21.136 -16.577 32.692 1.00 96.19 79 LEU A O 1
ATOM 621 N N . LEU A 1 80 ? 21.518 -15.870 34.782 1.00 97.12 80 LEU A N 1
ATOM 622 C CA . LEU A 1 80 ? 22.446 -14.787 34.437 1.00 97.12 80 LEU A CA 1
ATOM 623 C C . LEU A 1 80 ? 23.779 -14.948 35.168 1.00 97.12 80 LEU A C 1
ATOM 625 O O . LEU A 1 80 ? 23.790 -15.378 36.326 1.00 97.12 80 LEU A O 1
ATOM 629 N N . SER A 1 81 ? 24.894 -14.541 34.560 1.00 96.44 81 SER A N 1
ATOM 630 C CA . SER A 1 81 ? 26.165 -14.381 35.278 1.00 96.44 81 SER A CA 1
ATOM 631 C C . SER A 1 81 ? 27.041 -13.219 34.809 1.00 96.44 81 SER A C 1
ATOM 633 O O . SER A 1 81 ? 26.892 -12.695 33.703 1.00 96.44 81 SER A O 1
ATOM 635 N N . ASP A 1 82 ? 27.952 -12.841 35.706 1.00 94.00 82 ASP A N 1
ATOM 636 C CA . ASP A 1 82 ? 29.028 -11.883 35.486 1.00 94.00 82 ASP A CA 1
ATOM 637 C C . ASP A 1 82 ? 30.256 -12.595 34.902 1.00 94.00 82 ASP A C 1
ATOM 639 O O . ASP A 1 82 ? 30.826 -13.506 35.525 1.00 94.00 82 ASP A O 1
ATOM 643 N N . ALA A 1 83 ? 30.704 -12.142 33.734 1.00 88.00 83 ALA A N 1
ATOM 644 C CA . ALA A 1 83 ? 31.880 -12.666 33.049 1.00 88.00 83 ALA A CA 1
ATOM 645 C C . ALA A 1 83 ? 33.193 -12.459 33.830 1.00 88.00 83 ALA A C 1
ATOM 647 O O . ALA A 1 83 ? 34.170 -13.184 33.620 1.00 88.00 83 ALA A O 1
ATOM 648 N N . SER A 1 84 ? 33.218 -11.488 34.748 1.00 87.25 84 SER A N 1
ATOM 649 C CA . SER A 1 84 ? 34.409 -10.998 35.448 1.00 87.25 84 SER A CA 1
ATOM 650 C C . SER A 1 84 ? 34.430 -11.301 36.953 1.00 87.25 84 SER A C 1
ATOM 652 O O . SER A 1 84 ? 35.479 -11.673 37.484 1.00 87.25 84 SER A O 1
ATOM 654 N N . SER A 1 85 ? 33.298 -11.175 37.655 1.00 83.06 85 SER A N 1
ATOM 655 C CA . SER A 1 85 ? 33.222 -11.327 39.121 1.00 83.06 85 SER A CA 1
ATOM 656 C C . SER A 1 85 ? 32.854 -12.744 39.584 1.00 83.06 85 SER A C 1
ATOM 658 O O . SER A 1 85 ? 33.000 -13.078 40.765 1.00 83.06 85 SER A O 1
ATOM 660 N N . HIS A 1 86 ? 32.415 -13.604 38.656 1.00 86.69 86 HIS A N 1
ATOM 661 C CA . HIS A 1 86 ? 31.800 -14.911 38.917 1.00 86.69 86 HIS A CA 1
ATOM 662 C C . HIS A 1 86 ? 30.507 -14.861 39.762 1.00 86.69 86 HIS A C 1
ATOM 664 O O . HIS A 1 86 ? 30.126 -15.893 40.342 1.00 86.69 86 HIS A O 1
ATOM 670 N N . GLU A 1 87 ? 29.860 -13.701 39.886 1.00 94.62 87 GLU A N 1
ATOM 671 C CA . GLU A 1 87 ? 28.508 -13.571 40.440 1.00 94.62 87 GLU A CA 1
ATOM 672 C C . GLU A 1 87 ? 27.467 -14.114 39.454 1.00 94.62 87 GLU A C 1
ATOM 674 O O . GLU A 1 87 ? 27.720 -14.221 38.255 1.00 94.62 87 GLU A O 1
ATOM 679 N N . PHE A 1 88 ? 26.322 -14.570 39.966 1.00 96.56 88 PHE A N 1
ATOM 680 C CA . PHE A 1 88 ? 25.291 -15.204 39.140 1.00 96.56 88 PHE A CA 1
ATOM 681 C C . PHE A 1 88 ? 23.925 -15.236 39.821 1.00 96.56 88 PHE A C 1
ATOM 683 O O . PHE A 1 88 ? 23.832 -15.233 41.050 1.00 96.56 88 PHE A O 1
ATOM 690 N N . LEU A 1 89 ? 22.881 -15.364 39.005 1.00 97.56 89 LEU A N 1
ATOM 691 C CA . LEU A 1 89 ? 21.526 -15.756 39.383 1.00 97.56 89 LEU A CA 1
ATOM 692 C C . LEU A 1 89 ? 21.226 -17.114 38.738 1.00 97.56 89 LEU A C 1
ATOM 694 O O . LEU A 1 89 ? 21.587 -17.362 37.590 1.00 97.56 89 LEU A O 1
ATOM 698 N N . SER A 1 90 ? 20.622 -18.032 39.488 1.00 96.50 90 SER A N 1
ATOM 699 C CA . SER A 1 90 ? 20.473 -19.431 39.077 1.00 96.50 90 SER A CA 1
ATOM 700 C C . SER A 1 90 ? 19.274 -20.118 39.718 1.00 96.50 90 SER A C 1
ATOM 702 O O . SER A 1 90 ? 18.769 -19.682 40.756 1.00 96.50 90 SER A O 1
ATOM 704 N N . PHE A 1 91 ? 18.854 -21.222 39.111 1.00 96.19 91 PHE A N 1
ATOM 705 C CA . PHE A 1 91 ? 17.656 -21.960 39.460 1.00 96.19 91 PHE A CA 1
ATOM 706 C C . PHE A 1 91 ? 17.828 -23.476 39.284 1.00 96.19 91 PHE A C 1
ATOM 708 O O . PHE A 1 91 ? 18.748 -23.963 38.630 1.00 96.19 91 PHE A O 1
ATOM 715 N N . THR A 1 92 ? 16.925 -24.235 39.892 1.00 94.62 92 THR A N 1
ATOM 716 C CA . THR A 1 92 ? 16.583 -25.608 39.475 1.00 94.62 92 THR A CA 1
ATOM 717 C C . THR A 1 92 ? 15.070 -25.638 39.243 1.00 94.62 92 THR A C 1
ATOM 719 O O . THR A 1 92 ? 14.420 -24.614 39.421 1.00 94.62 92 THR A O 1
ATOM 722 N N . HIS A 1 93 ? 14.457 -26.792 38.967 1.00 91.81 93 HIS A N 1
ATOM 723 C CA . HIS A 1 93 ? 12.991 -26.911 38.900 1.00 91.81 93 HIS A CA 1
ATOM 724 C C . HIS A 1 93 ? 12.216 -26.395 40.147 1.00 91.81 93 HIS A C 1
ATOM 726 O O . HIS A 1 93 ? 11.022 -26.134 40.035 1.00 91.81 93 HIS A O 1
ATOM 732 N N . ASN A 1 94 ? 12.847 -26.241 41.327 1.00 94.81 94 ASN A N 1
ATOM 733 C CA . ASN A 1 94 ? 12.173 -25.821 42.574 1.00 94.81 94 ASN A CA 1
ATOM 734 C C . ASN A 1 94 ? 12.996 -24.945 43.548 1.00 94.81 94 ASN A C 1
ATOM 736 O O . ASN A 1 94 ? 12.576 -24.734 44.697 1.00 94.81 94 ASN A O 1
ATOM 740 N N . ASN A 1 95 ? 14.158 -24.442 43.118 1.00 96.12 95 ASN A N 1
ATOM 741 C CA . ASN A 1 95 ? 15.075 -23.635 43.931 1.00 96.12 95 ASN A CA 1
ATOM 742 C C . ASN A 1 95 ? 15.528 -22.384 43.172 1.00 96.12 95 ASN A C 1
ATOM 744 O O . ASN A 1 95 ? 15.685 -22.447 41.957 1.00 96.12 95 ASN A O 1
ATOM 748 N N . ILE A 1 96 ? 15.852 -21.314 43.902 1.00 97.69 96 ILE A N 1
ATOM 749 C CA . ILE A 1 96 ? 16.605 -20.150 43.403 1.00 97.69 96 ILE A CA 1
ATOM 750 C C . ILE A 1 96 ? 17.874 -19.973 44.242 1.00 97.69 96 ILE A C 1
ATOM 752 O O . ILE A 1 96 ? 17.827 -20.085 45.467 1.00 97.69 96 ILE A O 1
ATOM 756 N N . GLN A 1 97 ? 18.995 -19.641 43.607 1.00 97.19 97 GLN A N 1
ATOM 757 C CA . GLN A 1 97 ? 20.242 -19.239 44.259 1.00 97.19 97 GLN A CA 1
ATOM 758 C C . GLN A 1 97 ? 20.882 -18.082 43.493 1.00 97.19 97 GLN A C 1
ATOM 760 O O . GLN A 1 97 ? 21.085 -18.178 42.284 1.00 97.19 97 GLN A O 1
ATOM 765 N N . GLY A 1 98 ? 21.275 -17.034 44.212 1.00 96.94 98 GLY A N 1
ATOM 766 C CA . GLY A 1 98 ? 22.232 -16.052 43.712 1.00 96.94 98 GLY A CA 1
ATOM 767 C C . GLY A 1 98 ? 23.594 -16.211 44.385 1.00 96.94 98 GLY A C 1
ATOM 768 O O . GLY A 1 98 ? 23.714 -16.877 45.421 1.00 96.94 98 GLY A O 1
ATOM 769 N N . ARG A 1 99 ? 24.624 -15.586 43.817 1.00 96.06 99 ARG A N 1
ATOM 770 C CA . ARG A 1 99 ? 25.931 -15.418 44.459 1.00 96.06 99 ARG A CA 1
ATOM 771 C C . ARG A 1 99 ? 26.341 -13.957 44.436 1.00 96.06 99 ARG A C 1
ATOM 773 O O . ARG A 1 99 ? 26.400 -13.374 43.362 1.00 96.06 99 ARG A O 1
ATOM 780 N N . TRP A 1 100 ? 26.754 -13.469 45.603 1.00 96.25 100 TRP A N 1
ATOM 781 C CA . TRP A 1 100 ? 27.404 -12.175 45.783 1.00 96.25 100 TRP A CA 1
ATOM 782 C C . TRP A 1 100 ? 28.723 -12.375 46.542 1.00 96.25 100 TRP A C 1
ATOM 784 O O . TRP A 1 100 ? 28.760 -12.987 47.617 1.00 96.25 100 TRP A O 1
ATOM 794 N N . GLY A 1 101 ? 29.837 -11.954 45.945 1.00 93.12 101 GLY A N 1
ATOM 795 C CA . GLY A 1 101 ? 31.202 -12.181 46.417 1.00 93.12 101 GLY A CA 1
ATOM 796 C C . GLY A 1 101 ? 31.525 -13.658 46.687 1.00 93.12 101 GLY A C 1
ATOM 797 O O . GLY A 1 101 ? 31.828 -14.437 45.780 1.00 93.12 101 GLY A O 1
ATOM 798 N N . ASN A 1 102 ? 31.493 -14.053 47.963 1.00 93.81 102 ASN A N 1
ATOM 799 C CA . ASN A 1 102 ? 31.753 -15.424 48.425 1.00 93.81 102 ASN A CA 1
ATOM 800 C C . ASN A 1 102 ? 30.530 -16.103 49.070 1.00 93.81 102 ASN A C 1
ATOM 802 O O . ASN A 1 102 ? 30.650 -17.235 49.542 1.00 93.81 102 ASN A O 1
ATOM 806 N N . GLU A 1 103 ? 29.372 -15.441 49.105 1.00 96.44 103 GLU A N 1
ATOM 807 C CA . GLU A 1 103 ? 28.148 -15.973 49.706 1.00 96.44 103 GLU A CA 1
ATOM 808 C C . GLU A 1 103 ? 27.117 -16.385 48.653 1.00 96.44 103 GLU A C 1
ATOM 810 O O . GLU A 1 103 ? 27.067 -15.843 47.552 1.00 96.44 103 GLU A O 1
ATOM 815 N N . TYR A 1 104 ? 26.295 -17.375 49.011 1.00 96.94 104 TYR A N 1
ATOM 816 C CA . TYR A 1 104 ? 25.394 -18.086 48.099 1.00 96.94 104 TYR A CA 1
ATOM 817 C C . TYR A 1 104 ? 23.943 -18.135 48.630 1.00 96.94 104 TYR A C 1
ATOM 819 O O . TYR A 1 104 ? 23.407 -19.230 48.852 1.00 96.94 104 TYR A O 1
ATOM 827 N N . PRO A 1 105 ? 23.310 -16.984 48.936 1.00 96.94 105 PRO A N 1
ATOM 828 C CA . PRO A 1 105 ? 21.938 -16.954 49.431 1.00 96.94 105 PRO A CA 1
ATOM 829 C C . PRO A 1 105 ? 20.963 -17.541 48.402 1.00 96.94 105 PRO A C 1
ATOM 831 O O . PRO A 1 105 ? 21.045 -17.284 47.202 1.00 96.94 105 PRO A O 1
ATOM 834 N N . GLY A 1 106 ? 20.021 -18.345 48.889 1.00 96.38 106 GLY A N 1
ATOM 835 C CA . GLY A 1 106 ? 19.074 -19.058 48.043 1.00 96.38 106 GLY A CA 1
ATOM 836 C C . GLY A 1 106 ? 17.858 -19.561 48.809 1.00 96.38 106 GLY A C 1
ATOM 837 O O . GLY A 1 106 ? 17.866 -19.656 50.039 1.00 96.38 106 GLY A O 1
ATOM 838 N N . ILE A 1 107 ? 16.814 -19.870 48.054 1.00 97.19 107 ILE A N 1
ATOM 839 C CA . ILE A 1 107 ? 15.477 -20.238 48.506 1.00 97.19 107 ILE A CA 1
ATOM 840 C C . ILE A 1 107 ? 15.198 -21.648 47.974 1.00 97.19 107 ILE A C 1
ATOM 842 O O . ILE A 1 107 ? 15.179 -21.859 46.763 1.00 97.19 107 ILE A O 1
ATOM 846 N N . TRP A 1 108 ? 15.012 -22.614 48.882 1.00 96.69 108 TRP A N 1
ATOM 847 C CA . TRP A 1 108 ? 15.110 -24.044 48.559 1.00 96.69 108 TRP A CA 1
ATOM 848 C C . TRP A 1 108 ? 13.799 -24.813 48.775 1.00 96.69 108 TRP A C 1
ATOM 850 O O . TRP A 1 108 ? 13.217 -24.765 49.866 1.00 96.69 108 TRP A O 1
ATOM 860 N N . GLY A 1 109 ? 13.359 -25.556 47.756 1.00 94.62 109 GLY A N 1
ATOM 861 C CA . GLY A 1 109 ? 12.152 -26.385 47.755 1.00 94.62 109 GLY A CA 1
ATOM 862 C C . GLY A 1 109 ? 10.885 -25.557 47.961 1.00 94.62 109 GLY A C 1
ATOM 863 O O . GLY A 1 109 ? 10.163 -25.774 48.943 1.00 94.62 109 GLY A O 1
ATOM 864 N N . LYS A 1 110 ? 10.683 -24.536 47.120 1.00 96.19 110 LYS A N 1
ATOM 865 C CA . LYS A 1 110 ? 9.649 -23.494 47.303 1.00 96.19 110 LYS A CA 1
ATOM 866 C C . LYS A 1 110 ? 8.845 -23.148 46.053 1.00 96.19 110 LYS A C 1
ATOM 868 O O . LYS A 1 110 ? 7.833 -22.472 46.194 1.00 96.19 110 LYS A O 1
ATOM 873 N N . PHE A 1 111 ? 9.287 -23.612 44.893 1.00 95.62 111 PHE A N 1
ATOM 874 C CA . PHE A 1 111 ? 8.735 -23.254 43.592 1.00 95.62 111 PHE A CA 1
ATOM 875 C C . PHE A 1 111 ? 8.449 -24.512 42.770 1.00 95.62 111 PHE A C 1
ATOM 877 O O . PHE A 1 111 ? 8.996 -25.573 43.081 1.00 95.62 111 PHE A O 1
ATOM 884 N N . ASP A 1 112 ? 7.649 -24.390 41.717 1.00 92.81 112 ASP A N 1
ATOM 885 C CA . ASP A 1 112 ? 7.539 -25.396 40.657 1.00 92.81 112 ASP A CA 1
ATOM 886 C C . ASP A 1 112 ? 7.677 -24.727 39.284 1.00 92.81 112 ASP A C 1
ATOM 888 O O . ASP A 1 112 ? 6.705 -24.511 38.564 1.00 92.81 112 ASP A O 1
ATOM 892 N N . PHE A 1 113 ? 8.913 -24.370 38.928 1.00 91.69 113 PHE A N 1
ATOM 893 C CA . PHE A 1 113 ? 9.223 -23.703 37.659 1.00 91.69 113 PHE A CA 1
ATOM 894 C C . PHE A 1 113 ? 9.030 -24.621 36.444 1.00 91.69 113 PHE A C 1
ATOM 896 O O . PHE A 1 113 ? 8.860 -24.140 35.325 1.00 91.69 113 PHE A O 1
ATOM 903 N N . ALA A 1 114 ? 9.029 -25.943 36.655 1.00 86.94 114 ALA A N 1
ATOM 904 C CA . ALA A 1 114 ? 8.718 -26.916 35.613 1.00 86.94 114 ALA A CA 1
ATOM 905 C C . ALA A 1 114 ? 7.220 -26.913 35.258 1.00 86.94 114 ALA A C 1
ATOM 907 O O . ALA A 1 114 ? 6.883 -27.111 34.092 1.00 86.94 114 ALA A O 1
ATOM 908 N N . GLN A 1 115 ? 6.335 -26.650 36.229 1.00 87.44 115 GLN A N 1
ATOM 909 C CA . GLN A 1 115 ? 4.913 -26.414 35.974 1.00 87.44 115 GLN A CA 1
ATOM 910 C C . GLN A 1 115 ? 4.606 -24.957 35.583 1.00 87.44 115 GLN A C 1
ATOM 912 O O . GLN A 1 115 ? 3.788 -24.745 34.691 1.00 87.44 115 GLN A O 1
ATOM 917 N N . SER A 1 116 ? 5.193 -23.960 36.256 1.00 89.19 116 SER A N 1
ATOM 918 C CA . SER A 1 116 ? 4.801 -22.551 36.084 1.00 89.19 116 SER A CA 1
ATOM 919 C C . SER A 1 116 ? 5.395 -21.878 34.854 1.00 89.19 116 SER A C 1
ATOM 921 O O . SER A 1 116 ? 4.801 -20.928 34.354 1.00 89.19 116 SER A O 1
ATOM 923 N N . ARG A 1 117 ? 6.573 -22.338 34.403 1.00 92.31 117 ARG A N 1
ATOM 924 C CA . ARG A 1 117 ? 7.313 -21.791 33.252 1.00 92.31 117 ARG A CA 1
ATOM 925 C C . ARG A 1 117 ? 7.674 -20.303 33.364 1.00 92.31 117 ARG A C 1
ATOM 927 O O . ARG A 1 117 ? 8.072 -19.683 32.386 1.00 92.31 117 ARG A O 1
ATOM 934 N N . TYR A 1 118 ? 7.609 -19.757 34.576 1.00 94.06 118 TYR A N 1
ATOM 935 C CA . TYR A 1 118 ? 7.808 -18.343 34.880 1.00 94.06 118 TYR A CA 1
ATOM 936 C C . TYR A 1 118 ? 8.705 -18.179 36.107 1.00 94.06 118 TYR A C 1
ATOM 938 O O . TYR A 1 118 ? 8.436 -18.777 37.154 1.00 94.06 118 TYR A O 1
ATOM 946 N N . ILE A 1 119 ? 9.738 -17.345 35.991 1.00 95.75 119 ILE A N 1
ATOM 947 C CA . ILE A 1 119 ? 10.583 -16.899 37.104 1.00 95.75 119 ILE A CA 1
ATOM 948 C C . ILE A 1 119 ? 10.463 -15.382 37.220 1.00 95.75 119 ILE A C 1
ATOM 950 O O . ILE A 1 119 ? 10.727 -14.673 36.256 1.00 95.75 119 ILE A O 1
ATOM 954 N N . GLU A 1 120 ? 10.181 -14.881 38.420 1.00 96.75 120 GLU A N 1
ATOM 955 C CA . GLU A 1 120 ? 10.396 -13.477 38.786 1.00 96.75 120 GLU A CA 1
ATOM 956 C C . GLU A 1 120 ? 11.319 -13.409 40.006 1.00 96.75 120 GLU A C 1
ATOM 958 O O . GLU A 1 120 ? 11.094 -14.083 41.011 1.00 96.75 120 GLU A O 1
ATOM 963 N N . LEU A 1 121 ? 12.351 -12.574 39.937 1.00 97.38 121 LEU A N 1
ATOM 964 C CA . LEU A 1 121 ? 13.280 -12.268 41.020 1.00 97.38 121 LEU A CA 1
ATOM 965 C C . LEU A 1 121 ? 13.187 -10.775 41.350 1.00 97.38 121 LEU A C 1
ATOM 967 O O . LEU A 1 121 ? 13.150 -9.956 40.440 1.00 97.38 121 LEU A O 1
ATOM 971 N N . GLU A 1 122 ? 13.219 -10.408 42.631 1.00 97.12 122 GLU A N 1
ATOM 972 C CA . GLU A 1 122 ? 13.428 -9.030 43.103 1.00 97.12 122 GLU A CA 1
ATOM 973 C C . GLU A 1 122 ? 14.657 -9.009 44.022 1.00 97.12 122 GLU A C 1
ATOM 975 O O . GLU A 1 122 ? 14.671 -9.671 45.068 1.00 97.12 122 GLU A O 1
ATOM 980 N N . ILE A 1 123 ? 15.683 -8.249 43.635 1.00 97.62 123 ILE A N 1
ATOM 981 C CA . ILE A 1 123 ? 16.952 -8.117 44.351 1.00 97.62 123 ILE A CA 1
ATOM 982 C C . ILE A 1 123 ? 17.021 -6.708 44.947 1.00 97.62 123 ILE A C 1
ATOM 984 O O . ILE A 1 123 ? 16.835 -5.699 44.268 1.00 97.62 123 ILE A O 1
ATOM 988 N N . ASP A 1 124 ? 17.276 -6.653 46.248 1.00 96.44 124 ASP A N 1
ATOM 989 C CA . ASP A 1 124 ? 17.238 -5.465 47.093 1.00 96.44 124 ASP A CA 1
ATOM 990 C C . ASP A 1 124 ? 18.395 -5.533 48.106 1.00 96.44 124 ASP A C 1
ATOM 992 O O . ASP A 1 124 ? 18.944 -6.608 48.366 1.00 96.44 124 ASP A O 1
ATOM 996 N N . PHE A 1 125 ? 18.790 -4.406 48.698 1.00 95.56 125 PHE A N 1
ATOM 997 C CA . PHE A 1 125 ? 19.946 -4.364 49.599 1.00 95.56 125 PHE A CA 1
ATOM 998 C C . PHE A 1 125 ? 19.728 -5.276 50.818 1.00 95.56 125 PHE A C 1
ATOM 1000 O O . PHE A 1 125 ? 18.875 -5.041 51.676 1.00 95.56 125 PHE A O 1
ATOM 1007 N N . GLY A 1 126 ? 20.518 -6.346 50.894 1.00 96.38 126 GLY A N 1
ATOM 1008 C CA . GLY A 1 126 ? 20.420 -7.379 51.918 1.00 96.38 126 GLY A CA 1
ATOM 1009 C C . GLY A 1 126 ? 19.278 -8.394 51.736 1.00 96.38 126 GLY A C 1
ATOM 1010 O O . GLY A 1 126 ? 19.021 -9.164 52.670 1.00 96.38 126 GLY A O 1
ATOM 1011 N N . ARG A 1 127 ? 18.561 -8.413 50.599 1.00 97.56 127 ARG A N 1
ATOM 1012 C CA . ARG A 1 127 ? 17.340 -9.220 50.396 1.00 97.56 127 ARG A CA 1
ATOM 1013 C C . ARG A 1 127 ? 17.173 -9.717 48.953 1.00 97.56 127 ARG A C 1
ATOM 1015 O O . ARG A 1 127 ? 17.153 -8.938 48.013 1.00 97.56 127 ARG A O 1
ATOM 1022 N N . LEU A 1 128 ? 16.934 -11.019 48.805 1.00 97.62 128 LEU A N 1
ATOM 1023 C CA . LEU A 1 128 ? 16.514 -11.664 47.557 1.00 97.62 128 LEU A CA 1
ATOM 1024 C C . LEU A 1 128 ? 15.084 -12.176 47.740 1.00 97.62 128 LEU A C 1
ATOM 1026 O O . LEU A 1 128 ? 14.804 -12.905 48.693 1.00 97.62 128 LEU A O 1
ATOM 1030 N N . THR A 1 129 ? 14.190 -11.816 46.828 1.00 97.25 129 THR A N 1
ATOM 1031 C CA . THR A 1 129 ? 12.833 -12.361 46.708 1.00 97.25 129 THR A CA 1
ATOM 1032 C C . THR A 1 129 ? 12.709 -13.079 45.371 1.00 97.25 129 THR A C 1
ATOM 1034 O O . THR A 1 129 ? 13.319 -12.659 44.394 1.00 97.25 129 THR A O 1
ATOM 1037 N N . ALA A 1 130 ? 11.941 -14.162 45.331 1.00 96.56 130 ALA A N 1
ATOM 1038 C CA . ALA A 1 130 ? 11.643 -14.897 44.112 1.00 96.56 130 ALA A CA 1
ATOM 1039 C C . ALA A 1 130 ? 10.190 -15.384 44.095 1.00 96.56 130 ALA A C 1
ATOM 1041 O O . ALA A 1 130 ? 9.614 -15.665 45.153 1.00 96.56 130 ALA A O 1
ATOM 1042 N N . SER A 1 131 ? 9.626 -15.493 42.896 1.00 95.81 131 SER A N 1
ATOM 1043 C CA . SER A 1 131 ? 8.259 -15.913 42.609 1.00 95.81 131 SER A CA 1
ATOM 1044 C C . SER A 1 131 ? 8.227 -16.876 41.420 1.00 95.81 131 SER A C 1
ATOM 1046 O O . SER A 1 131 ? 8.994 -16.711 40.473 1.00 95.81 131 SER A O 1
ATOM 1048 N N . ASP A 1 132 ? 7.315 -17.850 41.452 1.00 93.50 132 ASP A N 1
ATOM 1049 C CA . ASP A 1 132 ? 6.965 -18.710 40.305 1.00 93.50 132 ASP A CA 1
ATOM 1050 C C . ASP A 1 132 ? 5.574 -18.377 39.723 1.00 93.50 132 ASP A C 1
ATOM 1052 O O . ASP A 1 132 ? 4.936 -19.204 39.072 1.00 93.50 132 ASP A O 1
ATOM 1056 N N . GLY A 1 133 ? 5.061 -17.183 40.037 1.00 89.50 133 GLY A N 1
ATOM 1057 C CA . GLY A 1 133 ? 3.698 -16.735 39.733 1.00 89.50 133 GLY A CA 1
ATOM 1058 C C . GLY A 1 133 ? 2.630 -17.253 40.711 1.00 89.50 133 GLY A C 1
ATOM 1059 O O . GLY A 1 133 ? 1.601 -16.606 40.885 1.00 89.50 133 GLY A O 1
ATOM 1060 N N . ASN A 1 134 ? 2.877 -18.369 41.407 1.00 88.00 134 ASN A N 1
ATOM 1061 C CA . ASN A 1 134 ? 1.939 -18.995 42.351 1.00 88.00 134 ASN A CA 1
ATOM 1062 C C . ASN A 1 134 ? 2.425 -18.916 43.812 1.00 88.00 134 ASN A C 1
ATOM 1064 O O . ASN A 1 134 ? 1.626 -18.799 44.743 1.00 88.00 134 ASN A O 1
ATOM 1068 N N . ASN A 1 135 ? 3.740 -18.982 44.014 1.00 90.94 135 ASN A N 1
ATOM 1069 C CA . ASN A 1 135 ? 4.445 -19.020 45.286 1.00 90.94 135 ASN A CA 1
ATOM 1070 C C . ASN A 1 135 ? 5.509 -17.919 45.292 1.00 90.94 135 ASN A C 1
ATOM 1072 O O . ASN A 1 135 ? 6.392 -17.918 44.438 1.00 90.94 135 ASN A O 1
ATOM 1076 N N . THR A 1 136 ? 5.489 -17.030 46.289 1.00 94.62 136 THR A N 1
ATOM 1077 C CA . THR A 1 136 ? 6.498 -15.969 46.451 1.00 94.62 136 THR A CA 1
ATOM 1078 C C . THR A 1 136 ? 7.196 -16.091 47.803 1.00 94.62 136 THR A C 1
ATOM 1080 O O . THR A 1 136 ? 6.550 -16.221 48.847 1.00 94.62 136 THR A O 1
ATOM 1083 N N . HIS A 1 137 ? 8.527 -16.035 47.805 1.00 96.88 137 HIS A N 1
ATOM 1084 C CA . HIS A 1 137 ? 9.355 -16.207 48.998 1.00 96.88 137 HIS A CA 1
ATOM 1085 C C . HIS A 1 137 ? 10.573 -15.277 48.989 1.00 96.88 137 HIS A C 1
ATOM 1087 O O . HIS A 1 137 ? 11.097 -14.944 47.932 1.00 96.88 137 HIS A O 1
ATOM 1093 N N . SER A 1 138 ? 11.068 -14.908 50.175 1.00 96.25 138 SER A N 1
ATOM 1094 C CA . SER A 1 138 ? 12.264 -14.069 50.337 1.00 96.25 138 SER A CA 1
ATOM 1095 C C . SER A 1 138 ? 13.277 -14.680 51.304 1.00 96.25 138 SER A C 1
ATOM 1097 O O . SER A 1 138 ? 12.910 -15.376 52.254 1.00 96.25 138 SER A O 1
ATOM 1099 N N . ILE A 1 139 ? 14.551 -14.343 51.108 1.00 97.50 139 ILE A N 1
ATOM 1100 C CA . ILE A 1 139 ? 15.656 -14.557 52.043 1.00 97.50 139 ILE A CA 1
ATOM 1101 C C . ILE A 1 139 ? 16.406 -13.238 52.265 1.00 97.50 139 ILE A C 1
ATOM 1103 O O . ILE A 1 139 ? 16.567 -12.441 51.342 1.00 97.50 139 ILE A O 1
ATOM 1107 N N . SER A 1 140 ? 16.885 -13.011 53.489 1.00 95.69 140 SER A N 1
ATOM 1108 C CA . SER A 1 140 ? 17.764 -11.883 53.812 1.00 95.69 140 SER A CA 1
ATOM 1109 C C . SER A 1 140 ? 19.181 -12.368 54.100 1.00 95.69 140 SER A C 1
ATOM 1111 O O . SER A 1 140 ? 19.375 -13.275 54.910 1.00 95.69 140 SER A O 1
ATOM 1113 N N . ASN A 1 141 ? 20.163 -11.740 53.461 1.00 96.88 141 ASN A N 1
ATOM 1114 C CA . ASN A 1 141 ? 21.588 -11.931 53.709 1.00 96.88 141 ASN A CA 1
ATOM 1115 C C . ASN A 1 141 ? 22.310 -10.610 53.399 1.00 96.88 141 ASN A C 1
ATOM 1117 O O . ASN A 1 141 ? 22.168 -10.087 52.301 1.00 96.88 141 ASN A O 1
ATOM 1121 N N . GLY A 1 142 ? 23.096 -10.092 54.348 1.00 94.75 142 GLY A N 1
ATOM 1122 C CA . GLY A 1 142 ? 23.826 -8.826 54.208 1.00 94.75 142 GLY A CA 1
ATOM 1123 C C . GLY A 1 142 ? 24.939 -8.815 53.152 1.00 94.75 142 GLY A C 1
ATOM 1124 O O . GLY A 1 142 ? 25.504 -7.755 52.915 1.00 94.75 142 GLY A O 1
ATOM 1125 N N . ALA A 1 143 ? 25.250 -9.955 52.528 1.00 95.62 143 ALA A N 1
ATOM 1126 C CA . ALA A 1 143 ? 26.116 -10.027 51.352 1.00 95.62 143 ALA A CA 1
ATOM 1127 C C . ALA A 1 143 ? 25.401 -9.682 50.029 1.00 95.62 143 ALA A C 1
ATOM 1129 O O . ALA A 1 143 ? 26.079 -9.501 49.026 1.00 95.62 143 ALA A O 1
ATOM 1130 N N . ILE A 1 144 ? 24.062 -9.608 50.002 1.00 97.50 144 ILE A N 1
ATOM 1131 C CA . ILE A 1 144 ? 23.297 -9.243 48.799 1.00 97.50 144 ILE A CA 1
ATOM 1132 C C . ILE A 1 144 ? 23.420 -7.731 48.582 1.00 97.50 144 ILE A C 1
ATOM 1134 O O . ILE A 1 144 ? 22.759 -6.949 49.269 1.00 97.50 144 ILE A O 1
ATOM 1138 N N . ASP A 1 145 ? 24.248 -7.333 47.622 1.00 96.06 145 ASP A N 1
ATOM 1139 C CA . ASP A 1 145 ? 24.331 -5.965 47.113 1.00 96.06 145 ASP A CA 1
ATOM 1140 C C . ASP A 1 145 ? 23.932 -5.989 45.632 1.00 96.06 145 ASP A C 1
ATOM 1142 O O . ASP A 1 145 ? 24.663 -6.572 44.828 1.00 96.06 145 ASP A O 1
ATOM 1146 N N . PRO A 1 146 ? 22.783 -5.404 45.248 1.00 93.12 146 PRO A N 1
ATOM 1147 C CA . PRO A 1 146 ? 22.360 -5.420 43.857 1.00 93.12 146 PRO A CA 1
ATOM 1148 C C . PRO A 1 146 ? 23.335 -4.694 42.921 1.00 93.12 146 PRO A C 1
ATOM 1150 O O . PRO A 1 146 ? 23.420 -5.063 41.757 1.00 93.12 146 PRO A O 1
ATOM 1153 N N . THR A 1 147 ? 24.094 -3.705 43.406 1.00 93.06 147 THR A N 1
ATOM 1154 C CA . THR A 1 147 ? 24.961 -2.866 42.557 1.00 93.06 147 THR A CA 1
ATOM 1155 C C . THR A 1 147 ? 26.381 -3.420 42.390 1.00 93.06 147 THR A C 1
ATOM 1157 O O . THR A 1 147 ? 27.170 -2.883 41.609 1.00 93.06 147 THR A O 1
ATOM 1160 N N . ALA A 1 148 ? 26.719 -4.505 43.099 1.00 89.25 148 ALA A N 1
ATOM 1161 C CA . ALA A 1 148 ? 28.007 -5.190 42.970 1.00 89.25 148 ALA A CA 1
ATOM 1162 C C . ALA A 1 148 ? 28.138 -5.980 41.653 1.00 89.25 148 ALA A C 1
ATOM 1164 O O . ALA A 1 148 ? 29.233 -6.053 41.088 1.00 89.25 148 ALA A O 1
ATOM 1165 N N . SER A 1 149 ? 27.029 -6.534 41.159 1.00 89.62 149 SER A N 1
ATOM 1166 C CA . SER A 1 149 ? 26.998 -7.403 39.983 1.00 89.62 149 SER A CA 1
ATOM 1167 C C . SER A 1 149 ? 26.983 -6.610 38.669 1.00 89.62 149 SER A C 1
ATOM 1169 O O . SER A 1 149 ? 26.434 -5.511 38.580 1.00 89.62 149 SER A O 1
ATOM 1171 N N . ALA A 1 150 ? 27.543 -7.191 37.611 1.00 93.81 150 ALA A N 1
ATOM 1172 C CA . ALA A 1 150 ? 27.108 -6.937 36.240 1.00 93.81 150 ALA A CA 1
ATOM 1173 C C . ALA A 1 150 ? 26.734 -8.274 35.593 1.00 93.81 150 ALA A C 1
ATOM 1175 O O . ALA A 1 150 ? 27.246 -9.312 35.998 1.00 93.81 150 ALA A O 1
ATOM 1176 N N . TYR A 1 151 ? 25.850 -8.268 34.604 1.00 95.88 151 TYR A N 1
ATOM 1177 C CA . TYR A 1 151 ? 25.425 -9.482 33.916 1.00 95.88 151 TYR A CA 1
ATOM 1178 C C . TYR A 1 151 ? 25.723 -9.355 32.420 1.00 95.88 151 TYR A C 1
ATOM 1180 O O . TYR A 1 151 ? 25.387 -8.345 31.806 1.00 95.88 151 TYR A O 1
ATOM 1188 N N . GLN A 1 152 ? 26.391 -10.368 31.865 1.00 94.62 152 GLN A N 1
ATOM 1189 C CA . GLN A 1 152 ? 26.729 -10.466 30.437 1.00 94.62 152 GLN A CA 1
ATOM 1190 C C . GLN A 1 152 ? 26.296 -11.793 29.819 1.00 94.62 152 GLN A C 1
ATOM 1192 O O . GLN A 1 152 ? 26.104 -11.863 28.615 1.00 94.62 152 GLN A O 1
ATOM 1197 N N . TRP A 1 153 ? 26.161 -12.863 30.609 1.00 94.94 153 TRP A N 1
ATOM 1198 C CA . TRP A 1 153 ? 25.912 -14.199 30.064 1.00 94.94 153 TRP A CA 1
ATOM 1199 C C . TRP A 1 153 ? 24.597 -14.797 30.536 1.00 94.94 153 TRP A C 1
ATOM 1201 O O . TRP A 1 153 ? 24.363 -14.932 31.740 1.00 94.94 153 TRP A O 1
ATOM 1211 N N . LEU A 1 154 ? 23.801 -15.240 29.568 1.00 95.38 154 LEU A N 1
ATOM 1212 C CA . LEU A 1 154 ? 22.612 -16.065 29.731 1.00 95.38 154 LEU A CA 1
ATOM 1213 C C . LEU A 1 154 ? 23.021 -17.548 29.641 1.00 95.38 154 LEU A C 1
ATOM 1215 O O . LEU A 1 154 ? 23.780 -17.925 28.754 1.00 95.38 154 LEU A O 1
ATOM 1219 N N . PHE A 1 155 ? 22.575 -18.395 30.574 1.00 94.44 155 PHE A N 1
ATOM 1220 C CA . PHE A 1 155 ? 22.844 -19.853 30.622 1.00 94.44 155 PHE A CA 1
ATOM 1221 C C . PHE A 1 155 ? 24.321 -20.321 30.744 1.00 94.44 155 PHE A C 1
ATOM 1223 O O . PHE A 1 155 ? 24.567 -21.510 30.975 1.00 94.44 155 PHE A O 1
ATOM 1230 N N . ARG A 1 156 ? 25.314 -19.421 30.751 1.00 93.44 156 ARG A N 1
ATOM 1231 C CA . ARG A 1 156 ? 26.748 -19.706 31.007 1.00 93.44 156 ARG A CA 1
ATOM 1232 C C . ARG A 1 156 ? 27.256 -19.049 32.295 1.00 93.44 156 ARG A C 1
ATOM 1234 O O . ARG A 1 156 ? 26.744 -18.010 32.702 1.00 93.44 156 ARG A O 1
ATOM 1241 N N . ARG A 1 157 ? 28.301 -19.621 32.917 1.00 89.69 157 ARG A N 1
ATOM 1242 C CA . ARG A 1 157 ? 29.040 -19.054 34.070 1.00 89.69 157 ARG A CA 1
ATOM 1243 C C . ARG A 1 157 ? 30.559 -19.273 33.998 1.00 89.69 157 ARG A C 1
ATOM 1245 O O . ARG A 1 157 ? 31.184 -19.804 34.918 1.00 89.69 157 ARG A O 1
ATOM 1252 N N . GLY A 1 158 ? 31.162 -18.793 32.913 1.00 78.19 158 GLY A N 1
ATOM 1253 C CA . GLY A 1 158 ? 32.612 -18.751 32.717 1.00 78.19 158 GLY A CA 1
ATOM 1254 C C . GLY A 1 158 ? 33.259 -20.093 32.381 1.00 78.19 158 GLY A C 1
ATOM 1255 O O . GLY A 1 158 ? 32.860 -21.154 32.859 1.00 78.19 158 GLY A O 1
ATOM 1256 N N . GLY A 1 159 ? 34.294 -20.037 31.539 1.00 78.94 159 GLY A N 1
ATOM 1257 C CA . GLY A 1 159 ? 34.965 -21.230 31.026 1.00 78.94 159 GLY A CA 1
ATOM 1258 C C . GLY A 1 159 ? 33.965 -22.188 30.376 1.00 78.94 159 GLY A C 1
ATOM 1259 O O . GLY A 1 159 ? 33.363 -21.847 29.358 1.00 78.94 159 GLY A O 1
ATOM 1260 N N . ASN A 1 160 ? 33.788 -23.352 31.009 1.00 84.56 160 ASN A N 1
ATOM 1261 C CA . ASN A 1 160 ? 33.009 -24.483 30.506 1.00 84.56 160 ASN A CA 1
ATOM 1262 C C . ASN A 1 160 ? 31.796 -24.837 31.405 1.00 84.56 160 ASN A C 1
ATOM 1264 O O . ASN A 1 160 ? 31.383 -25.994 31.437 1.00 84.56 160 ASN A O 1
ATOM 1268 N N . ASP A 1 161 ? 31.277 -23.894 32.200 1.00 89.88 161 ASP A N 1
ATOM 1269 C CA . ASP A 1 161 ? 30.098 -24.101 33.062 1.00 89.88 161 ASP A CA 1
ATOM 1270 C C . ASP A 1 161 ? 28.834 -23.582 32.348 1.00 89.88 161 ASP A C 1
ATOM 1272 O O . ASP A 1 161 ? 28.548 -22.382 32.374 1.00 89.88 161 ASP A O 1
ATOM 1276 N N . PHE A 1 162 ? 28.119 -24.485 31.670 1.00 92.81 162 PHE A N 1
ATOM 1277 C CA . PHE A 1 162 ? 26.929 -24.213 30.847 1.00 92.81 162 PHE A CA 1
ATOM 1278 C C . PHE A 1 162 ? 25.666 -24.866 31.440 1.00 92.81 162 PHE A C 1
ATOM 1280 O O . PHE A 1 162 ? 25.754 -25.769 32.273 1.00 92.81 162 PHE A O 1
ATOM 1287 N N . SER A 1 163 ? 24.488 -24.404 31.016 1.00 93.19 163 SER A N 1
ATOM 1288 C CA . SER A 1 163 ? 23.176 -24.773 31.580 1.00 93.19 163 SER A CA 1
ATOM 1289 C C . SER A 1 163 ? 22.227 -25.314 30.512 1.00 93.19 163 SER A C 1
ATOM 1291 O O . SER A 1 163 ? 22.388 -24.989 29.340 1.00 93.19 163 SER A O 1
ATOM 1293 N N . GLN A 1 164 ? 21.235 -26.121 30.909 1.00 92.62 164 GLN A N 1
ATOM 1294 C CA . GLN A 1 164 ? 20.347 -26.819 29.970 1.00 92.62 164 GLN A CA 1
ATOM 1295 C C . GLN A 1 164 ? 18.871 -26.430 30.147 1.00 92.62 164 GLN A C 1
ATOM 1297 O O . GLN A 1 164 ? 18.310 -26.574 31.237 1.00 92.62 164 GLN A O 1
ATOM 1302 N N . GLY A 1 165 ? 18.221 -25.993 29.070 1.00 92.38 165 GLY A N 1
ATOM 1303 C CA . GLY A 1 165 ? 16.805 -25.605 29.041 1.00 92.38 165 GLY A CA 1
ATOM 1304 C C . GLY A 1 165 ? 16.525 -24.550 27.970 1.00 92.38 165 GLY A C 1
ATOM 1305 O O . GLY A 1 165 ? 17.464 -24.042 27.367 1.00 92.38 165 GLY A O 1
ATOM 1306 N N . ALA A 1 166 ? 15.254 -24.214 27.751 1.00 92.81 166 ALA A N 1
ATOM 1307 C CA . ALA A 1 166 ? 14.837 -23.243 26.735 1.00 92.81 166 ALA A CA 1
ATOM 1308 C C . ALA A 1 166 ? 14.079 -22.056 27.339 1.00 92.81 166 ALA A C 1
ATOM 1310 O O . ALA A 1 166 ? 13.335 -22.215 28.312 1.00 92.81 166 ALA A O 1
ATOM 1311 N N . ILE A 1 167 ? 14.255 -20.880 26.739 1.00 93.88 167 ILE A N 1
ATOM 1312 C CA . ILE A 1 167 ? 13.732 -19.586 27.197 1.00 93.88 167 ILE A CA 1
ATOM 1313 C C . ILE A 1 167 ? 13.072 -18.850 26.018 1.00 93.88 167 ILE A C 1
ATOM 1315 O O . ILE A 1 167 ? 13.620 -18.834 24.922 1.00 93.88 167 ILE A O 1
ATOM 1319 N N . GLN A 1 168 ? 11.881 -18.287 26.240 1.00 91.69 168 GLN A N 1
ATOM 1320 C CA . GLN A 1 168 ? 11.128 -17.483 25.258 1.00 91.69 168 GLN A CA 1
ATOM 1321 C C . GLN A 1 168 ? 11.376 -15.978 25.427 1.00 91.69 168 GLN A C 1
ATOM 1323 O O . GLN A 1 168 ? 11.171 -15.202 24.504 1.00 91.69 168 GLN A O 1
ATOM 1328 N N . GLY A 1 169 ? 11.784 -15.544 26.624 1.00 92.81 169 GLY A N 1
ATOM 1329 C CA . GLY A 1 169 ? 11.995 -14.130 26.904 1.00 92.81 169 GLY A CA 1
ATOM 1330 C C . GLY A 1 169 ? 12.627 -13.855 28.261 1.00 92.81 169 GLY A C 1
ATOM 1331 O O . GLY A 1 169 ? 12.548 -14.674 29.187 1.00 92.81 169 GLY A O 1
ATOM 1332 N N . LEU A 1 170 ? 13.236 -12.678 28.376 1.00 95.12 170 LEU A N 1
ATOM 1333 C CA . LEU A 1 170 ? 13.953 -12.191 29.552 1.00 95.12 170 LEU A CA 1
ATOM 1334 C C . LEU A 1 170 ? 13.714 -10.684 29.719 1.00 95.12 170 LEU A C 1
ATOM 1336 O O . LEU A 1 170 ? 13.918 -9.934 28.778 1.00 95.12 170 LEU A O 1
ATOM 1340 N N . ALA A 1 171 ? 13.365 -10.219 30.919 1.00 94.06 171 ALA A N 1
ATOM 1341 C CA . ALA A 1 171 ? 13.298 -8.795 31.252 1.00 94.06 171 ALA A CA 1
ATOM 1342 C C . ALA A 1 171 ? 14.154 -8.474 32.487 1.00 94.06 171 ALA A C 1
ATOM 1344 O O . ALA A 1 171 ? 14.021 -9.101 33.539 1.00 94.06 171 ALA A O 1
ATOM 1345 N N . LEU A 1 172 ? 15.025 -7.478 32.356 1.00 95.31 172 LEU A N 1
ATOM 1346 C CA . LEU A 1 172 ? 15.955 -6.950 33.350 1.00 95.31 172 LEU A CA 1
ATOM 1347 C C . LEU A 1 172 ? 15.494 -5.535 33.721 1.00 95.31 172 LEU A C 1
ATOM 1349 O O . LEU A 1 172 ? 15.631 -4.599 32.941 1.00 95.31 172 LEU A O 1
ATOM 1353 N N . ILE A 1 173 ? 14.886 -5.372 34.892 1.00 94.38 173 ILE A N 1
ATOM 1354 C CA . ILE A 1 173 ? 14.119 -4.165 35.235 1.00 94.38 173 ILE A CA 1
ATOM 1355 C C . ILE A 1 173 ? 14.821 -3.441 36.383 1.00 94.38 173 ILE A C 1
ATOM 1357 O O . ILE A 1 173 ? 14.783 -3.898 37.529 1.00 94.38 173 ILE A O 1
ATOM 1361 N N . ASP A 1 174 ? 15.460 -2.307 36.100 1.00 94.56 174 ASP A N 1
ATOM 1362 C CA . ASP A 1 174 ? 16.100 -1.481 37.126 1.00 94.56 174 ASP A CA 1
ATOM 1363 C C . ASP A 1 174 ? 15.063 -0.545 37.770 1.00 94.56 174 ASP A C 1
ATOM 1365 O O . ASP A 1 174 ? 14.675 0.478 37.208 1.00 94.56 174 ASP A O 1
ATOM 1369 N N . LEU A 1 175 ? 14.616 -0.888 38.983 1.00 88.88 175 LEU A N 1
ATOM 1370 C CA . LEU A 1 175 ? 13.612 -0.118 39.731 1.00 88.88 175 LEU A CA 1
ATOM 1371 C C . LEU A 1 175 ? 14.170 1.200 40.303 1.00 88.88 175 LEU A C 1
ATOM 1373 O O . LEU A 1 175 ? 13.415 1.969 40.900 1.00 88.88 175 LEU A O 1
ATOM 1377 N N . GLY A 1 176 ? 15.480 1.444 40.186 1.00 79.50 176 GLY A N 1
ATOM 1378 C CA . GLY A 1 176 ? 16.119 2.723 40.497 1.00 79.50 176 GLY A CA 1
ATOM 1379 C C . GLY A 1 176 ? 16.256 3.649 39.285 1.00 79.50 176 GLY A C 1
ATOM 1380 O O . GLY A 1 176 ? 16.296 4.866 39.465 1.00 79.50 176 GLY A O 1
ATOM 1381 N N . ASN A 1 177 ? 16.302 3.093 38.072 1.00 87.25 177 ASN A N 1
ATOM 1382 C CA . ASN A 1 177 ? 16.481 3.832 36.824 1.00 87.25 177 ASN A CA 1
ATOM 1383 C C . ASN A 1 177 ? 15.768 3.122 35.653 1.00 87.25 177 ASN A C 1
ATOM 1385 O O . ASN A 1 177 ? 16.377 2.255 35.026 1.00 87.25 177 ASN A O 1
ATOM 1389 N N . PRO A 1 178 ? 14.519 3.496 35.307 1.00 81.38 178 PRO A N 1
ATOM 1390 C CA . PRO A 1 178 ? 13.770 2.841 34.235 1.00 81.38 178 PRO A CA 1
ATOM 1391 C C . PRO A 1 178 ? 14.501 2.801 32.887 1.00 81.38 178 PRO A C 1
ATOM 1393 O O . PRO A 1 178 ? 14.468 1.764 32.237 1.00 81.38 178 PRO A O 1
ATOM 1396 N N . ALA A 1 179 ? 15.262 3.843 32.527 1.00 82.12 179 ALA A N 1
ATOM 1397 C CA . ALA A 1 179 ? 16.058 3.899 31.291 1.00 82.12 179 ALA A CA 1
ATOM 1398 C C . ALA A 1 179 ? 17.280 2.950 31.268 1.00 82.12 179 ALA A C 1
ATOM 1400 O O . ALA A 1 179 ? 17.965 2.839 30.257 1.00 82.12 179 ALA A O 1
ATOM 1401 N N . ASN A 1 180 ? 17.568 2.266 32.380 1.00 90.12 180 ASN A N 1
ATOM 1402 C CA . ASN A 1 180 ? 18.518 1.155 32.462 1.00 90.12 180 ASN A CA 1
ATOM 1403 C C . ASN A 1 180 ? 17.797 -0.208 32.469 1.00 90.12 180 ASN A C 1
ATOM 1405 O O . ASN A 1 180 ? 18.409 -1.222 32.787 1.00 90.12 180 ASN A O 1
ATOM 1409 N N . SER A 1 181 ? 16.496 -0.257 32.169 1.00 91.12 181 SER A N 1
ATOM 1410 C CA . SER A 1 181 ? 15.772 -1.517 31.964 1.00 91.12 181 SER A CA 1
ATOM 1411 C C . SER A 1 181 ? 16.043 -2.052 30.558 1.00 91.12 181 SER A C 1
ATOM 1413 O O . SER A 1 181 ? 16.289 -1.284 29.629 1.00 91.12 181 SER A O 1
ATOM 1415 N N . LYS A 1 182 ? 16.029 -3.375 30.413 1.00 92.31 182 LYS A N 1
ATOM 1416 C CA . LYS A 1 182 ? 16.286 -4.098 29.164 1.00 92.31 182 LYS A CA 1
ATOM 1417 C C . LYS A 1 182 ? 15.368 -5.304 29.085 1.00 92.31 182 LYS A C 1
ATOM 1419 O O . LYS A 1 182 ? 15.140 -5.948 30.107 1.00 92.31 182 LYS A O 1
ATOM 1424 N N . ALA A 1 183 ? 14.858 -5.639 27.913 1.00 91.50 183 ALA A N 1
ATOM 1425 C CA . ALA A 1 183 ? 14.139 -6.888 27.702 1.00 91.50 183 ALA A CA 1
ATOM 1426 C C . ALA A 1 183 ? 14.563 -7.507 26.370 1.00 91.50 183 ALA A C 1
ATOM 1428 O O . ALA A 1 183 ? 15.027 -6.801 25.482 1.00 91.50 183 ALA A O 1
ATOM 1429 N N . PHE A 1 184 ? 14.476 -8.830 26.281 1.00 92.12 184 PHE A N 1
ATOM 1430 C CA . PHE A 1 184 ? 15.019 -9.617 25.182 1.00 92.12 184 PHE A CA 1
ATOM 1431 C C . PHE A 1 184 ? 14.049 -10.725 24.786 1.00 92.12 184 PHE A C 1
ATOM 1433 O O . PHE A 1 184 ? 13.551 -11.453 25.659 1.00 92.12 184 PHE A O 1
ATOM 1440 N N . ALA A 1 185 ? 13.841 -10.864 23.482 1.00 90.31 185 ALA A N 1
ATOM 1441 C CA . ALA A 1 185 ? 13.070 -11.923 22.845 1.00 90.31 185 ALA A CA 1
ATOM 1442 C C . ALA A 1 185 ? 13.975 -12.832 21.999 1.00 90.31 185 ALA A C 1
ATOM 1444 O O . ALA A 1 185 ? 15.173 -12.581 21.864 1.00 90.31 185 ALA A O 1
ATOM 1445 N N . PHE A 1 186 ? 13.398 -13.907 21.464 1.00 88.19 186 PHE A N 1
ATOM 1446 C CA . PHE A 1 186 ? 14.097 -14.900 20.652 1.00 88.19 186 PHE A CA 1
ATOM 1447 C C . PHE A 1 186 ? 13.331 -15.117 19.348 1.00 88.19 186 PHE A C 1
ATOM 1449 O O . PHE A 1 186 ? 12.176 -15.533 19.387 1.00 88.19 186 PHE A O 1
ATOM 1456 N N . ASP A 1 187 ? 13.991 -14.868 18.222 1.00 83.12 187 ASP A N 1
ATOM 1457 C CA . ASP A 1 187 ? 13.451 -14.995 16.864 1.00 83.12 187 ASP A CA 1
ATOM 1458 C C . ASP A 1 187 ? 14.349 -15.959 16.082 1.00 83.12 187 ASP A C 1
ATOM 1460 O O . ASP A 1 187 ? 15.571 -15.809 16.095 1.00 83.12 187 ASP A O 1
ATOM 1464 N N . GLN A 1 188 ? 13.771 -16.955 15.402 1.00 80.94 188 GLN A N 1
ATOM 1465 C CA . GLN A 1 188 ? 14.550 -17.938 14.639 1.00 80.94 188 GLN A CA 1
ATOM 1466 C C . GLN A 1 188 ? 15.385 -17.301 13.504 1.00 80.94 188 GLN A C 1
ATOM 1468 O O . GLN A 1 188 ? 16.377 -17.890 13.073 1.00 80.94 188 GLN A O 1
ATOM 1473 N N . THR A 1 189 ? 14.992 -16.115 13.043 1.00 79.25 189 THR A N 1
ATOM 1474 C CA . THR A 1 189 ? 15.623 -15.322 11.978 1.00 79.25 189 THR A CA 1
ATOM 1475 C C . THR A 1 189 ? 16.696 -14.379 12.526 1.00 79.25 189 THR A C 1
ATOM 1477 O O . THR A 1 189 ? 17.789 -14.320 11.975 1.00 79.25 189 THR A O 1
ATOM 1480 N N . HIS A 1 190 ? 16.391 -13.675 13.624 1.00 72.94 190 HIS A N 1
ATOM 1481 C CA . HIS A 1 190 ? 17.189 -12.553 14.155 1.00 72.94 190 HIS A CA 1
ATOM 1482 C C . HIS A 1 190 ? 17.942 -12.879 15.465 1.00 72.94 190 HIS A C 1
ATOM 1484 O O . HIS A 1 190 ? 18.615 -12.038 16.057 1.00 72.94 190 HIS A O 1
ATOM 1490 N N . GLY A 1 191 ? 17.837 -14.114 15.964 1.00 86.19 191 GLY A N 1
ATOM 1491 C CA . GLY A 1 191 ? 18.580 -14.584 17.130 1.00 86.19 191 GLY A CA 1
ATOM 1492 C C . GLY A 1 191 ? 18.039 -14.047 18.459 1.00 86.19 191 GLY A C 1
ATOM 1493 O O . GLY A 1 191 ? 17.034 -14.548 18.968 1.00 86.19 191 GLY A O 1
ATOM 1494 N N . LEU A 1 192 ? 18.748 -13.093 19.072 1.00 87.56 192 LEU A N 1
ATOM 1495 C CA . LEU A 1 192 ? 18.371 -12.464 20.344 1.00 87.56 192 LEU A CA 1
ATOM 1496 C C . LEU A 1 192 ? 18.095 -10.973 20.121 1.00 87.56 192 LEU A C 1
ATOM 1498 O O . LEU A 1 192 ? 19.020 -10.171 20.022 1.00 87.56 192 LEU A O 1
ATOM 1502 N N . VAL A 1 193 ? 16.822 -10.593 20.110 1.00 86.12 193 VAL A N 1
ATOM 1503 C CA . VAL A 1 193 ? 16.402 -9.217 19.809 1.00 86.12 193 VAL A CA 1
ATOM 1504 C C . VAL A 1 193 ? 16.215 -8.429 21.106 1.00 86.12 193 VAL A C 1
ATOM 1506 O O . VAL A 1 193 ? 15.563 -8.916 22.036 1.00 86.12 193 VAL A O 1
ATOM 1509 N N . GLU A 1 194 ? 16.771 -7.215 21.195 1.00 87.69 194 GLU A N 1
ATOM 1510 C CA . GLU A 1 194 ? 16.546 -6.306 22.328 1.00 87.69 194 GLU A CA 1
ATOM 1511 C C . GLU A 1 194 ? 15.299 -5.430 22.109 1.00 87.69 194 GLU A C 1
ATOM 1513 O O . GLU A 1 194 ? 15.170 -4.719 21.116 1.00 87.69 194 GLU A O 1
ATOM 1518 N N . VAL A 1 195 ? 14.391 -5.441 23.088 1.00 72.81 195 VAL A N 1
ATOM 1519 C CA . VAL A 1 195 ? 13.157 -4.641 23.123 1.00 72.81 195 VAL A CA 1
ATOM 1520 C C . VAL A 1 195 ? 13.465 -3.148 22.973 1.00 72.81 195 VAL A C 1
ATOM 1522 O O . VAL A 1 195 ? 14.033 -2.532 23.878 1.00 72.81 195 VAL A O 1
ATOM 1525 N N . GLY A 1 196 ? 13.034 -2.562 21.853 1.00 66.06 196 GLY A N 1
ATOM 1526 C CA . GLY A 1 196 ? 13.133 -1.124 21.585 1.00 66.06 196 GLY A CA 1
ATOM 1527 C C . GLY A 1 196 ? 14.539 -0.617 21.234 1.00 66.06 196 GLY A C 1
ATOM 1528 O O . GLY A 1 196 ? 14.802 0.572 21.414 1.00 66.06 196 GLY A O 1
ATOM 1529 N N . GLY A 1 197 ? 15.445 -1.488 20.774 1.00 55.88 197 GLY A N 1
ATOM 1530 C CA . GLY A 1 197 ? 16.754 -1.104 20.234 1.00 55.88 197 GLY A CA 1
ATOM 1531 C C . GLY A 1 197 ? 16.856 -1.344 18.725 1.00 55.88 197 GLY A C 1
ATOM 1532 O O . GLY A 1 197 ? 16.433 -2.387 18.240 1.00 55.88 197 GLY A O 1
ATOM 1533 N N . ASN A 1 198 ? 17.473 -0.418 17.984 1.00 44.94 198 ASN A N 1
ATOM 1534 C CA . ASN A 1 198 ? 17.710 -0.536 16.532 1.00 44.94 198 ASN A CA 1
ATOM 1535 C C . ASN A 1 198 ? 18.905 -1.461 16.200 1.00 44.94 198 ASN A C 1
ATOM 1537 O O . ASN A 1 198 ? 19.737 -1.122 15.360 1.00 44.94 198 ASN A O 1
ATOM 1541 N N . SER A 1 199 ? 19.056 -2.573 16.915 1.00 52.38 199 SER A N 1
ATOM 1542 C CA . SER A 1 199 ? 20.175 -3.499 16.741 1.00 52.38 199 SER A CA 1
ATOM 1543 C C . SER A 1 199 ? 19.772 -4.912 17.140 1.00 52.38 199 SER A C 1
ATOM 1545 O O . SER A 1 199 ? 19.522 -5.169 18.324 1.00 52.38 199 SER A O 1
ATOM 1547 N N . ASP A 1 200 ? 19.793 -5.824 16.173 1.00 56.16 200 ASP A N 1
ATOM 1548 C CA . ASP A 1 200 ? 19.900 -7.249 16.460 1.00 56.16 200 ASP A CA 1
ATOM 1549 C C . ASP A 1 200 ? 21.156 -7.498 17.298 1.00 56.16 200 ASP A C 1
ATOM 1551 O O . ASP A 1 200 ? 22.187 -6.841 17.120 1.00 56.16 200 ASP A O 1
ATOM 1555 N N . VAL A 1 201 ? 21.071 -8.416 18.260 1.00 62.59 201 VAL A N 1
ATOM 1556 C CA . VAL A 1 201 ? 22.218 -8.768 19.094 1.00 62.59 201 VAL A CA 1
ATOM 1557 C C . VAL A 1 201 ? 22.688 -10.151 18.678 1.00 62.59 201 VAL A C 1
ATOM 1559 O O . VAL A 1 201 ? 22.050 -11.152 19.016 1.00 62.59 201 VAL A O 1
ATOM 1562 N N . ASP A 1 202 ? 23.834 -10.203 17.992 1.00 61.94 202 ASP A N 1
ATOM 1563 C CA . ASP A 1 202 ? 24.514 -11.436 17.569 1.00 61.94 202 ASP A CA 1
ATOM 1564 C C . ASP A 1 202 ? 25.121 -12.177 18.777 1.00 61.94 202 ASP A C 1
ATOM 1566 O O . ASP A 1 202 ? 26.322 -12.245 19.045 1.00 61.94 202 ASP A O 1
ATOM 1570 N N . ALA A 1 203 ? 24.208 -12.664 19.611 1.00 77.44 203 ALA A N 1
ATOM 1571 C CA . ALA A 1 203 ? 24.446 -13.090 20.975 1.00 77.44 203 ALA A CA 1
ATOM 1572 C C . ALA A 1 203 ? 24.427 -14.607 21.131 1.00 77.44 203 ALA A C 1
ATOM 1574 O O . ALA A 1 203 ? 24.927 -15.101 22.141 1.00 77.44 203 ALA A O 1
ATOM 1575 N N . LEU A 1 204 ? 23.793 -15.346 20.213 1.00 89.31 204 LEU A N 1
ATOM 1576 C CA . LEU A 1 204 ? 23.488 -16.771 20.373 1.00 89.31 204 LEU A CA 1
ATOM 1577 C C . LEU A 1 204 ? 24.686 -17.654 20.001 1.00 89.31 204 LEU A C 1
ATOM 1579 O O . LEU A 1 204 ? 24.846 -18.112 18.874 1.00 89.31 204 LEU A O 1
ATOM 1583 N N . ILE A 1 205 ? 25.524 -17.961 20.986 1.00 90.69 205 ILE A N 1
ATOM 1584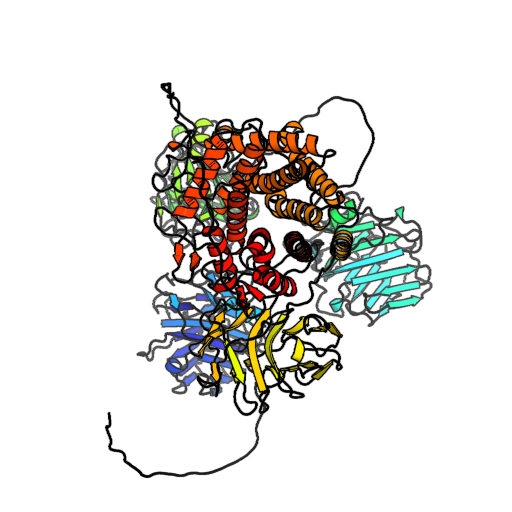 C CA . ILE A 1 205 ? 26.760 -18.712 20.769 1.00 90.69 205 ILE A CA 1
ATOM 1585 C C . ILE A 1 205 ? 26.502 -20.224 20.886 1.00 90.69 205 ILE A C 1
ATOM 1587 O O . ILE A 1 205 ? 26.247 -20.739 21.976 1.00 90.69 205 ILE A O 1
ATOM 1591 N N . ASN A 1 206 ? 26.657 -20.952 19.773 1.00 91.38 206 ASN A N 1
ATOM 1592 C CA . ASN A 1 206 ? 26.372 -22.392 19.607 1.00 91.38 206 ASN A CA 1
ATOM 1593 C C . ASN A 1 206 ? 24.901 -22.812 19.837 1.00 91.38 206 ASN A C 1
ATOM 1595 O O . ASN A 1 206 ? 24.663 -23.895 20.376 1.00 91.38 206 ASN A O 1
ATOM 1599 N N . VAL A 1 207 ? 23.928 -21.987 19.444 1.00 88.19 207 VAL A N 1
ATOM 1600 C CA . VAL A 1 207 ? 22.530 -22.421 19.250 1.00 88.19 207 VAL A CA 1
ATOM 1601 C C . VAL A 1 207 ? 22.357 -22.701 17.756 1.00 88.19 207 VAL A C 1
ATOM 1603 O O . VAL A 1 207 ? 22.656 -21.822 16.956 1.00 88.19 207 VAL A O 1
ATOM 1606 N N . ASP A 1 208 ? 21.934 -23.906 17.363 1.00 87.12 208 ASP A N 1
ATOM 1607 C CA . ASP A 1 208 ? 21.748 -24.252 15.942 1.00 87.12 208 ASP A CA 1
ATOM 1608 C C . ASP A 1 208 ? 20.269 -24.290 15.510 1.00 87.12 208 ASP A C 1
ATOM 1610 O O . ASP A 1 208 ? 19.353 -24.220 16.332 1.00 87.12 208 ASP A O 1
ATOM 1614 N N . GLY A 1 209 ? 20.018 -24.411 14.200 1.00 85.00 209 GLY A N 1
ATOM 1615 C CA . GLY A 1 209 ? 18.667 -24.469 13.619 1.00 85.00 209 GLY A CA 1
ATOM 1616 C C . GLY A 1 209 ? 17.755 -25.570 14.194 1.00 85.00 209 GLY A C 1
ATOM 1617 O O . GLY A 1 209 ? 16.537 -25.495 14.065 1.00 85.00 209 GLY A O 1
ATOM 1618 N N . SER A 1 210 ? 18.323 -26.587 14.850 1.00 86.56 210 SER A N 1
ATOM 1619 C CA . SER A 1 210 ? 17.610 -27.670 15.535 1.00 86.56 210 SER A CA 1
ATOM 1620 C C . SER A 1 210 ? 17.469 -27.473 17.051 1.00 86.56 210 SER A C 1
ATOM 1622 O O . SER A 1 210 ? 16.812 -28.289 17.704 1.00 86.56 210 SER A O 1
ATOM 1624 N N . ASP A 1 211 ? 18.000 -26.388 17.620 1.00 88.62 211 ASP A N 1
ATOM 1625 C CA . ASP A 1 211 ? 17.775 -25.963 19.008 1.00 88.62 211 ASP A CA 1
ATOM 1626 C C . ASP A 1 211 ? 16.591 -24.982 19.161 1.00 88.62 211 ASP A C 1
ATOM 1628 O O . ASP A 1 211 ? 16.121 -24.748 20.274 1.00 88.62 211 ASP A O 1
ATOM 1632 N N . TRP A 1 212 ? 16.002 -24.494 18.068 1.00 89.88 212 TRP A N 1
ATOM 1633 C CA . TRP A 1 212 ? 14.776 -23.688 18.111 1.00 89.88 212 TRP A CA 1
ATOM 1634 C C . TRP A 1 212 ? 13.535 -24.501 18.516 1.00 89.88 212 TRP A C 1
ATOM 1636 O O . TRP A 1 212 ? 13.359 -25.665 18.138 1.00 89.88 212 TRP A O 1
ATOM 1646 N N . ARG A 1 213 ? 12.666 -23.910 19.343 1.00 85.62 213 ARG A N 1
ATOM 1647 C CA . ARG A 1 213 ? 11.440 -24.532 19.871 1.00 85.62 213 ARG A CA 1
ATOM 1648 C C . ARG A 1 213 ? 10.285 -23.541 19.792 1.00 85.62 213 ARG A C 1
ATOM 1650 O O . ARG A 1 213 ? 10.390 -22.455 20.357 1.00 85.62 213 ARG A O 1
ATOM 1657 N N . GLN A 1 214 ? 9.153 -23.953 19.224 1.00 77.00 214 GLN A N 1
ATOM 1658 C CA . GLN A 1 214 ? 7.936 -23.148 19.317 1.00 77.00 214 GLN A CA 1
ATOM 1659 C C . GLN A 1 214 ? 7.399 -23.128 20.760 1.00 77.00 214 GLN A C 1
ATOM 1661 O O . GLN A 1 214 ? 7.211 -24.174 21.393 1.00 77.00 214 GLN A O 1
ATOM 1666 N N . GLY A 1 215 ? 7.197 -21.922 21.286 1.00 62.50 215 GLY A N 1
ATOM 1667 C CA . GLY A 1 215 ? 6.824 -21.621 22.661 1.00 62.50 215 GLY A CA 1
ATOM 1668 C C . GLY A 1 215 ? 5.315 -21.757 22.914 1.00 62.50 215 GLY A C 1
ATOM 1669 O O . GLY A 1 215 ? 4.514 -21.112 22.244 1.00 62.50 215 GLY A O 1
ATOM 1670 N N . PRO A 1 216 ? 4.868 -22.548 23.909 1.00 55.03 216 PRO A N 1
ATOM 1671 C CA . PRO A 1 216 ? 3.443 -22.761 24.174 1.00 55.03 216 PRO A CA 1
ATOM 1672 C C . PRO A 1 216 ? 2.835 -21.730 25.149 1.00 55.03 216 PRO A C 1
ATOM 1674 O O . PRO A 1 216 ? 1.825 -22.025 25.800 1.00 55.03 216 PRO A O 1
ATOM 1677 N N . HIS A 1 217 ? 3.455 -20.555 25.320 1.00 60.31 217 HIS A N 1
ATOM 1678 C CA . HIS A 1 217 ? 3.087 -19.586 26.359 1.00 60.31 217 HIS A CA 1
ATOM 1679 C C . HIS A 1 217 ? 3.028 -18.145 25.866 1.00 60.31 217 HIS A C 1
ATOM 1681 O O . HIS A 1 217 ? 4.000 -17.617 25.335 1.00 60.31 217 HIS A O 1
ATOM 1687 N N . THR A 1 218 ? 1.903 -17.503 26.167 1.00 65.62 218 THR A N 1
ATOM 1688 C CA . THR A 1 218 ? 1.693 -16.062 26.056 1.00 65.62 218 THR A CA 1
ATOM 1689 C C . THR A 1 218 ? 2.522 -15.312 27.105 1.00 65.62 218 THR A C 1
ATOM 1691 O O . THR A 1 218 ? 2.508 -15.665 28.289 1.00 65.62 218 THR A O 1
ATOM 1694 N N . ILE A 1 219 ? 3.222 -14.266 26.679 1.00 75.69 219 ILE A N 1
ATOM 1695 C CA . ILE A 1 219 ? 4.078 -13.401 27.487 1.00 75.69 219 ILE A CA 1
ATOM 1696 C C . ILE A 1 219 ? 3.326 -12.094 27.787 1.00 75.69 219 ILE A C 1
ATOM 1698 O O . ILE A 1 219 ? 2.841 -11.408 26.894 1.00 75.69 219 ILE A O 1
ATOM 1702 N N . VAL A 1 220 ? 3.225 -11.735 29.068 1.00 77.06 220 VAL A N 1
ATOM 1703 C CA . VAL A 1 220 ? 2.545 -10.513 29.536 1.00 77.06 220 VAL A CA 1
ATOM 1704 C C . VAL A 1 220 ? 3.590 -9.515 30.017 1.00 77.06 220 VAL A C 1
ATOM 1706 O O . VAL A 1 220 ? 4.452 -9.904 30.809 1.00 77.06 220 VAL A O 1
ATOM 1709 N N . ASN A 1 221 ? 3.475 -8.246 29.612 1.00 78.94 221 ASN A N 1
ATOM 1710 C CA . ASN A 1 221 ? 4.328 -7.158 30.095 1.00 78.94 221 ASN A CA 1
ATOM 1711 C C . ASN A 1 221 ? 4.279 -7.077 31.641 1.00 78.94 221 ASN A C 1
ATOM 1713 O O . ASN A 1 221 ? 3.230 -6.754 32.208 1.00 78.94 221 ASN A O 1
ATOM 1717 N N . PRO A 1 222 ? 5.378 -7.384 32.362 1.00 71.81 222 PRO A N 1
ATOM 1718 C CA . PRO A 1 222 ? 5.389 -7.407 33.823 1.00 71.81 222 PRO A CA 1
ATOM 1719 C C . PRO A 1 222 ? 5.601 -6.014 34.438 1.00 71.81 222 PRO A C 1
ATOM 1721 O O . PRO A 1 222 ? 5.564 -5.882 35.666 1.00 71.81 222 PRO A O 1
ATOM 1724 N N . ALA A 1 223 ? 5.903 -5.003 33.616 1.00 70.75 223 ALA A N 1
ATOM 1725 C CA . ALA A 1 223 ? 6.262 -3.656 34.037 1.00 70.75 223 ALA A CA 1
ATOM 1726 C C . ALA A 1 223 ? 5.959 -2.617 32.929 1.00 70.75 223 ALA A C 1
ATOM 1728 O O . ALA A 1 223 ? 6.896 -2.043 32.374 1.00 70.75 223 ALA A O 1
ATOM 1729 N N . PRO A 1 224 ? 4.675 -2.310 32.651 1.00 71.31 224 PRO A N 1
ATOM 1730 C CA . PRO A 1 224 ? 4.285 -1.294 31.663 1.00 71.31 224 PRO A CA 1
ATOM 1731 C C . PRO A 1 224 ? 4.742 0.140 32.003 1.00 71.31 224 PRO A C 1
ATOM 1733 O O . PRO A 1 224 ? 4.693 1.025 31.160 1.00 71.31 224 PRO A O 1
ATOM 1736 N N . ASP A 1 225 ? 5.233 0.380 33.227 1.00 66.81 225 ASP A N 1
ATOM 1737 C CA . ASP A 1 225 ? 5.915 1.626 33.618 1.00 66.81 225 ASP A CA 1
ATOM 1738 C C . ASP A 1 225 ? 7.410 1.668 33.186 1.00 66.81 225 ASP A C 1
ATOM 1740 O O . ASP A 1 225 ? 8.107 2.640 33.481 1.00 66.81 225 ASP A O 1
ATOM 1744 N N . HIS A 1 226 ? 7.935 0.597 32.570 1.00 71.19 226 HIS A N 1
ATOM 1745 C CA . HIS A 1 226 ? 9.352 0.417 32.190 1.00 71.19 226 HIS A CA 1
ATOM 1746 C C . HIS A 1 226 ? 9.567 0.024 30.719 1.00 71.19 226 HIS A C 1
ATOM 1748 O O . HIS A 1 226 ? 10.615 0.354 30.172 1.00 71.19 226 HIS A O 1
ATOM 1754 N N . PHE A 1 227 ? 8.603 -0.666 30.107 1.00 73.19 227 PHE A N 1
ATOM 1755 C CA . PHE A 1 227 ? 8.515 -0.914 28.665 1.00 73.19 227 PHE A CA 1
ATOM 1756 C C . PHE A 1 227 ? 7.080 -0.593 28.262 1.00 73.19 227 PHE A C 1
ATOM 1758 O O . PHE A 1 227 ? 6.164 -1.109 28.911 1.00 73.19 227 PHE A O 1
ATOM 1765 N N . ASP A 1 228 ? 6.862 0.245 27.253 1.00 76.75 228 ASP A N 1
ATOM 1766 C CA . ASP A 1 228 ? 5.500 0.485 26.768 1.00 76.75 228 ASP A CA 1
ATOM 1767 C C . ASP A 1 228 ? 4.958 -0.728 25.985 1.00 76.75 228 ASP A C 1
ATOM 1769 O O . ASP A 1 228 ? 5.695 -1.657 25.648 1.00 76.75 228 ASP A O 1
ATOM 1773 N N . ASP A 1 229 ? 3.643 -0.760 25.750 1.00 70.88 229 ASP A N 1
ATOM 1774 C CA . ASP A 1 229 ? 2.999 -1.907 25.100 1.00 70.88 229 ASP A CA 1
ATOM 1775 C C . ASP A 1 229 ? 3.471 -2.089 23.638 1.00 70.88 229 ASP A C 1
ATOM 1777 O O . ASP A 1 229 ? 3.528 -3.221 23.172 1.00 70.88 229 ASP A O 1
ATOM 1781 N N . ALA A 1 230 ? 3.888 -1.026 22.932 1.00 64.81 230 ALA A N 1
ATOM 1782 C CA . ALA A 1 230 ? 4.380 -1.135 21.554 1.00 64.81 230 ALA A CA 1
ATOM 1783 C C . ALA A 1 230 ? 5.796 -1.731 21.506 1.00 64.81 230 ALA A C 1
ATOM 1785 O O . ALA A 1 230 ? 6.049 -2.662 20.745 1.00 64.81 230 ALA A O 1
ATOM 1786 N N . GLN A 1 231 ? 6.695 -1.269 22.384 1.00 64.25 231 GLN A N 1
ATOM 1787 C CA . GLN A 1 231 ? 8.003 -1.896 22.607 1.00 64.25 231 GLN A CA 1
ATOM 1788 C C . GLN A 1 231 ? 7.860 -3.378 22.980 1.00 64.25 231 GLN A C 1
ATOM 1790 O O . GLN A 1 231 ? 8.625 -4.221 22.509 1.00 64.25 231 GLN A O 1
ATOM 1795 N N . TRP A 1 232 ? 6.888 -3.698 23.840 1.00 75.00 232 TRP A N 1
ATOM 1796 C CA . TRP A 1 232 ? 6.657 -5.061 24.303 1.00 75.00 232 TRP A CA 1
ATOM 1797 C C . TRP A 1 232 ? 6.147 -5.985 23.194 1.00 75.00 232 TRP A C 1
ATOM 1799 O O . TRP A 1 232 ? 6.688 -7.078 23.005 1.00 75.00 232 TRP A O 1
ATOM 1809 N N . ASP A 1 233 ? 5.129 -5.549 22.455 1.00 67.56 233 ASP A N 1
ATOM 1810 C CA . ASP A 1 233 ? 4.503 -6.356 21.411 1.00 67.56 233 ASP A CA 1
ATOM 1811 C C . ASP A 1 233 ? 5.442 -6.536 20.203 1.00 67.56 233 ASP A C 1
ATOM 1813 O O . ASP A 1 233 ? 5.523 -7.644 19.672 1.00 67.56 233 ASP A O 1
ATOM 1817 N N . ALA A 1 234 ? 6.241 -5.522 19.838 1.00 61.16 234 ALA A N 1
ATOM 1818 C CA . ALA A 1 234 ? 7.215 -5.607 18.742 1.00 61.16 234 ALA A CA 1
ATOM 1819 C C . ALA A 1 234 ? 8.225 -6.761 18.905 1.00 61.16 234 ALA A C 1
ATOM 1821 O O . ALA A 1 234 ? 8.567 -7.424 17.930 1.00 61.16 234 ALA A O 1
ATOM 1822 N N . ALA A 1 235 ? 8.678 -7.042 20.132 1.00 54.19 235 ALA A N 1
ATOM 1823 C CA . ALA A 1 235 ? 9.630 -8.127 20.384 1.00 54.19 235 ALA A CA 1
ATOM 1824 C C . ALA A 1 235 ? 8.961 -9.478 20.686 1.00 54.19 235 ALA A C 1
ATOM 1826 O O . ALA A 1 235 ? 9.515 -10.528 20.370 1.00 54.19 235 ALA A O 1
ATOM 1827 N N . PHE A 1 236 ? 7.793 -9.482 21.339 1.00 61.94 236 PHE A N 1
ATOM 1828 C CA . PHE A 1 236 ? 7.183 -10.708 21.870 1.00 61.94 236 PHE A CA 1
ATOM 1829 C C . PHE A 1 236 ? 5.959 -11.211 21.099 1.00 61.94 236 PHE A C 1
ATOM 1831 O O . PHE A 1 236 ? 5.330 -12.155 21.575 1.00 61.94 236 PHE A O 1
ATOM 1838 N N . ASN A 1 237 ? 5.599 -10.631 19.949 1.00 58.38 237 ASN A N 1
ATOM 1839 C CA . ASN A 1 237 ? 4.377 -11.009 19.223 1.00 58.38 237 ASN A CA 1
ATOM 1840 C C . ASN A 1 237 ? 4.584 -11.647 17.832 1.00 58.38 237 ASN A C 1
ATOM 1842 O O . ASN A 1 237 ? 3.596 -11.936 17.164 1.00 58.38 237 ASN A O 1
ATOM 1846 N N . GLY A 1 238 ? 5.835 -11.919 17.430 1.00 48.28 238 GLY A N 1
ATOM 1847 C CA . GLY A 1 238 ? 6.214 -12.939 16.433 1.00 48.28 238 GLY A CA 1
ATOM 1848 C C . GLY A 1 238 ? 5.343 -13.056 15.172 1.00 48.28 238 GLY A C 1
ATOM 1849 O O . GLY A 1 238 ? 4.854 -14.145 14.869 1.00 48.28 238 GLY A O 1
ATOM 1850 N N . GLY A 1 239 ? 5.132 -11.961 14.435 1.00 34.06 239 GLY A N 1
ATOM 1851 C CA . GLY A 1 239 ? 4.325 -11.976 13.212 1.00 34.06 239 GLY A CA 1
ATOM 1852 C C . GLY A 1 239 ? 4.388 -10.665 12.431 1.00 34.06 239 GLY A C 1
ATOM 1853 O O . GLY A 1 239 ? 4.027 -9.627 12.971 1.00 34.06 239 GLY A O 1
ATOM 1854 N N . SER A 1 240 ? 4.810 -10.760 11.161 1.00 29.78 240 SER A N 1
ATOM 1855 C CA . SER A 1 240 ? 5.030 -9.675 10.178 1.00 29.78 240 SER A CA 1
ATOM 1856 C C . SER A 1 240 ? 5.944 -8.526 10.629 1.00 29.78 240 SER A C 1
ATOM 1858 O O . SER A 1 240 ? 5.581 -7.732 11.488 1.00 29.78 240 SER A O 1
ATOM 1860 N N . GLY A 1 241 ? 7.099 -8.389 9.969 1.00 29.16 241 GLY A N 1
ATOM 1861 C CA . GLY A 1 241 ? 7.873 -7.146 10.013 1.00 29.16 241 GLY A CA 1
ATOM 1862 C C . GLY A 1 241 ? 7.149 -6.016 9.273 1.00 29.16 241 GLY A C 1
ATOM 1863 O O . GLY A 1 241 ? 6.420 -6.265 8.310 1.00 29.16 241 GLY A O 1
ATOM 1864 N N . GLU A 1 242 ? 7.352 -4.780 9.724 1.00 29.58 242 GLU A N 1
ATOM 1865 C CA . GLU A 1 242 ? 6.743 -3.589 9.130 1.00 29.58 242 GLU A CA 1
ATOM 1866 C C . GLU A 1 242 ? 7.463 -3.180 7.830 1.00 29.58 242 GLU A C 1
ATOM 1868 O O . GLU A 1 242 ? 8.499 -2.519 7.858 1.00 29.58 242 GLU A O 1
ATOM 1873 N N . GLU A 1 243 ? 6.879 -3.516 6.676 1.00 29.27 243 GLU A N 1
ATOM 1874 C CA . GLU A 1 243 ? 6.968 -2.655 5.486 1.00 29.27 243 GLU A CA 1
ATOM 1875 C C . GLU A 1 243 ? 5.734 -1.721 5.431 1.00 29.27 243 GLU A C 1
ATOM 1877 O O . GLU A 1 243 ? 4.724 -1.986 6.088 1.00 29.27 243 GLU A O 1
ATOM 1882 N N . PRO A 1 244 ? 5.824 -0.561 4.754 1.00 29.50 244 PRO A N 1
ATOM 1883 C CA . PRO A 1 244 ? 5.372 0.696 5.355 1.00 29.50 244 PRO A CA 1
ATOM 1884 C C . PRO A 1 244 ? 3.856 0.942 5.342 1.00 29.50 244 PRO A C 1
ATOM 1886 O O . PRO A 1 244 ? 3.178 0.795 4.322 1.00 29.50 244 PRO A O 1
ATOM 1889 N N . GLY A 1 245 ? 3.348 1.435 6.475 1.00 26.11 245 GLY A N 1
ATOM 1890 C CA . GLY A 1 245 ? 1.953 1.835 6.654 1.00 26.11 245 GLY A CA 1
ATOM 1891 C C . GLY A 1 245 ? 1.619 3.229 6.105 1.00 26.11 245 GLY A C 1
ATOM 1892 O O . GLY A 1 245 ? 2.215 4.211 6.526 1.00 26.11 245 GLY A O 1
ATOM 1893 N N . GLU A 1 246 ? 0.605 3.266 5.231 1.00 27.20 246 GLU A N 1
ATOM 1894 C CA . GLU A 1 246 ? -0.220 4.395 4.742 1.00 27.20 246 GLU A CA 1
ATOM 1895 C C . GLU A 1 246 ? 0.433 5.709 4.222 1.00 27.20 246 GLU A C 1
ATOM 1897 O O . GLU A 1 246 ? 1.408 6.228 4.756 1.00 27.20 246 GLU A O 1
ATOM 1902 N N . PRO A 1 247 ? -0.163 6.342 3.186 1.00 27.02 247 PRO A N 1
ATOM 1903 C CA . PRO A 1 247 ? 0.256 7.664 2.731 1.00 27.02 247 PRO A CA 1
ATOM 1904 C C . PRO A 1 247 ? -0.264 8.772 3.661 1.00 27.02 247 PRO A C 1
ATOM 1906 O O . PRO A 1 247 ? -1.461 9.072 3.690 1.00 27.02 247 PRO A O 1
ATOM 1909 N N . GLU A 1 248 ? 0.649 9.449 4.357 1.00 27.09 248 GLU A N 1
ATOM 1910 C CA . GLU A 1 248 ? 0.355 10.716 5.035 1.00 27.09 248 GLU A CA 1
ATOM 1911 C C . GLU A 1 248 ? -0.191 11.792 4.063 1.00 27.09 248 GLU A C 1
ATOM 1913 O O . GLU A 1 248 ? 0.074 11.747 2.853 1.00 27.09 248 GLU A O 1
ATOM 1918 N N . PRO A 1 249 ? -0.913 12.824 4.560 1.00 25.92 249 PRO A N 1
ATOM 1919 C CA . PRO A 1 249 ? -1.070 14.071 3.805 1.00 25.92 249 PRO A CA 1
ATOM 1920 C C . PRO A 1 249 ? 0.315 14.571 3.348 1.00 25.92 249 PRO A C 1
ATOM 1922 O O . PRO A 1 249 ? 1.273 14.445 4.108 1.00 25.92 249 PRO A O 1
ATOM 1925 N N . PRO A 1 250 ? 0.433 15.124 2.124 1.00 25.00 250 PRO A N 1
ATOM 1926 C CA . PRO A 1 250 ? 1.669 15.134 1.333 1.00 25.00 250 PRO A CA 1
ATOM 1927 C C . PRO A 1 250 ? 2.900 15.503 2.162 1.00 25.00 250 PRO A C 1
ATOM 1929 O O . PRO A 1 250 ? 2.981 16.629 2.661 1.00 25.00 250 PRO A O 1
ATOM 1932 N N . GLN A 1 251 ? 3.819 14.539 2.318 1.00 29.83 251 GLN A N 1
ATOM 1933 C CA . GLN A 1 251 ? 4.915 14.617 3.281 1.00 29.83 251 GLN A CA 1
ATOM 1934 C C . GLN A 1 251 ? 5.797 15.843 3.046 1.00 29.83 251 GLN A C 1
ATOM 1936 O O . GLN A 1 251 ? 6.685 15.876 2.197 1.00 29.83 251 GLN A O 1
ATOM 1941 N N . THR A 1 252 ? 5.571 16.856 3.875 1.00 38.56 252 THR A N 1
ATOM 1942 C CA . THR A 1 252 ? 6.463 18.004 4.023 1.00 38.56 252 THR A CA 1
ATOM 1943 C C . THR A 1 252 ? 7.642 17.570 4.888 1.00 38.56 252 THR A C 1
ATOM 1945 O O . THR A 1 252 ? 7.648 17.794 6.098 1.00 38.56 252 THR A O 1
ATOM 1948 N N . GLY A 1 253 ? 8.590 16.871 4.250 1.00 45.75 253 GLY A N 1
ATOM 1949 C CA . GLY A 1 253 ? 9.709 16.197 4.909 1.00 45.75 253 GLY A CA 1
ATOM 1950 C C . GLY A 1 253 ? 10.403 17.083 5.942 1.00 45.75 253 GLY A C 1
ATOM 1951 O O . GLY A 1 253 ? 10.674 18.258 5.693 1.00 45.75 253 GLY A O 1
ATOM 1952 N N . SER A 1 254 ? 10.674 16.522 7.117 1.00 58.12 254 SER A N 1
ATOM 1953 C CA . SER A 1 254 ? 11.325 17.235 8.209 1.00 58.12 254 SER A CA 1
ATOM 1954 C C . SER A 1 254 ? 12.796 17.505 7.886 1.00 58.12 254 SER A C 1
ATOM 1956 O O . SER A 1 254 ? 13.590 16.568 7.806 1.00 58.12 254 SER A O 1
ATOM 1958 N N . ALA A 1 255 ? 13.173 18.781 7.764 1.00 73.81 255 ALA A N 1
ATOM 1959 C CA . ALA A 1 255 ? 14.566 19.187 7.570 1.00 73.81 255 ALA A CA 1
ATOM 1960 C C . ALA A 1 255 ? 15.497 18.587 8.635 1.00 73.81 255 ALA A C 1
ATOM 1962 O O . ALA A 1 255 ? 15.100 18.434 9.795 1.00 73.81 255 ALA A O 1
ATOM 1963 N N . THR A 1 256 ? 16.743 18.311 8.266 1.00 86.50 256 THR A N 1
ATOM 1964 C CA . THR A 1 256 ? 17.765 17.766 9.165 1.00 86.50 256 THR A CA 1
ATOM 1965 C C . THR A 1 256 ? 18.030 18.698 10.353 1.00 86.50 256 THR A C 1
ATOM 1967 O O . THR A 1 256 ? 18.061 19.923 10.219 1.00 86.50 256 THR A O 1
ATOM 1970 N N . ALA A 1 257 ? 18.243 18.119 11.533 1.00 89.06 257 ALA A N 1
ATOM 1971 C CA . ALA A 1 257 ? 18.668 18.815 12.742 1.00 89.06 257 ALA A CA 1
ATOM 1972 C C . ALA A 1 257 ? 20.111 18.457 13.114 1.00 89.06 257 ALA A C 1
ATOM 1974 O O . ALA A 1 257 ? 20.575 17.354 12.840 1.00 89.06 257 ALA A O 1
ATOM 1975 N N . VAL A 1 258 ? 20.807 19.386 13.775 1.00 93.31 258 VAL A N 1
ATOM 1976 C CA . VAL A 1 258 ? 22.155 19.190 14.328 1.00 93.31 258 VAL A CA 1
ATOM 1977 C C . VAL A 1 258 ? 22.139 19.377 15.838 1.00 93.31 258 VAL A C 1
ATOM 1979 O O . VAL A 1 258 ? 21.798 20.456 16.334 1.00 93.31 258 VAL A O 1
ATOM 1982 N N . THR A 1 259 ? 22.577 18.352 16.566 1.00 92.88 259 THR A N 1
ATOM 1983 C CA . THR A 1 259 ? 22.660 18.336 18.028 1.00 92.88 259 THR A CA 1
ATOM 1984 C C . THR A 1 259 ? 24.022 18.822 18.513 1.00 92.88 259 THR A C 1
ATOM 1986 O O . THR A 1 259 ? 25.034 18.126 18.475 1.00 92.88 259 THR A O 1
ATOM 1989 N N . PHE A 1 260 ? 24.060 20.060 19.013 1.00 92.88 260 PHE A N 1
ATOM 1990 C CA . PHE A 1 260 ? 25.283 20.643 19.556 1.00 92.88 260 PHE A CA 1
ATOM 1991 C C . PHE A 1 260 ? 25.588 20.007 20.917 1.00 92.88 260 PHE A C 1
ATOM 1993 O O . PHE A 1 260 ? 24.798 20.097 21.853 1.00 92.88 260 PHE A O 1
ATOM 2000 N N . SER A 1 261 ? 26.757 19.382 21.044 1.00 86.38 261 SER A N 1
ATOM 2001 C CA . SER A 1 261 ? 27.142 18.558 22.202 1.00 86.38 261 SER A CA 1
ATOM 2002 C C . SER A 1 261 ? 27.532 19.330 23.473 1.00 86.38 261 SER A C 1
ATOM 2004 O O . SER A 1 261 ? 27.871 18.721 24.485 1.00 86.38 261 SER A O 1
ATOM 2006 N N . GLY A 1 262 ? 27.566 20.667 23.445 1.00 81.75 262 GLY A N 1
ATOM 2007 C CA . GLY A 1 262 ? 28.098 21.504 24.531 1.00 81.75 262 GLY A CA 1
ATOM 2008 C C . GLY A 1 262 ? 29.625 21.466 24.696 1.00 81.75 262 GLY A C 1
ATOM 2009 O O . GLY A 1 262 ? 30.202 22.391 25.265 1.00 81.75 262 GLY A O 1
ATOM 2010 N N . ASP A 1 263 ? 30.322 20.468 24.146 1.00 79.31 263 ASP A N 1
ATOM 2011 C CA . ASP A 1 263 ? 31.750 20.240 24.397 1.00 79.31 263 ASP A CA 1
ATOM 2012 C C . ASP A 1 263 ? 32.668 20.779 23.277 1.00 79.31 263 ASP A C 1
ATOM 2014 O O . ASP A 1 263 ? 33.631 20.134 22.848 1.00 79.31 263 ASP A O 1
ATOM 2018 N N . LYS A 1 264 ? 32.411 22.039 22.875 1.00 87.50 264 LYS A N 1
ATOM 2019 C CA . LYS A 1 264 ? 33.017 22.833 21.769 1.00 87.50 264 LYS A CA 1
ATOM 2020 C C . LYS A 1 264 ? 32.296 22.773 20.413 1.00 87.50 264 LYS A C 1
ATOM 2022 O O . LYS A 1 264 ? 32.785 23.413 19.480 1.00 87.50 264 LYS A O 1
ATOM 2027 N N . ALA A 1 265 ? 31.163 22.083 20.288 1.00 93.12 265 ALA A N 1
ATOM 2028 C CA . ALA A 1 265 ? 30.313 22.182 19.098 1.00 93.12 265 ALA A CA 1
ATOM 2029 C C . ALA A 1 265 ? 29.803 23.627 18.908 1.00 93.12 265 ALA A C 1
ATOM 2031 O O . ALA A 1 265 ? 29.314 24.232 19.866 1.00 93.12 265 ALA A O 1
ATOM 2032 N N . TYR A 1 266 ? 29.931 24.200 17.706 1.00 95.88 266 TYR A N 1
ATOM 2033 C CA . TYR A 1 266 ? 29.320 25.492 17.354 1.00 95.88 266 TYR A CA 1
ATOM 2034 C C . TYR A 1 266 ? 29.211 25.720 15.841 1.00 95.88 266 TYR A C 1
ATOM 2036 O O . TYR A 1 266 ? 29.955 25.123 15.063 1.00 95.88 266 TYR A O 1
ATOM 2044 N N . GLY A 1 267 ? 28.325 26.638 15.445 1.00 95.38 267 GLY A N 1
ATOM 2045 C CA . GLY A 1 267 ? 28.254 27.170 14.083 1.00 95.38 267 GLY A CA 1
ATOM 2046 C C . GLY A 1 267 ? 28.801 28.594 13.994 1.00 95.38 267 GLY A C 1
ATOM 2047 O O . GLY A 1 267 ? 28.636 29.397 14.916 1.00 95.38 267 GLY A O 1
ATOM 2048 N N . GLN A 1 268 ? 29.453 28.924 12.887 1.00 95.69 268 GLN A N 1
ATOM 2049 C CA . GLN A 1 268 ? 29.791 30.291 12.507 1.00 95.69 268 GLN A CA 1
ATOM 2050 C C . GLN A 1 268 ? 28.924 30.684 11.311 1.00 95.69 268 GLN A C 1
ATOM 2052 O O . GLN A 1 268 ? 28.891 29.952 10.320 1.00 95.69 268 GLN A O 1
ATOM 2057 N N . ILE A 1 269 ? 28.232 31.820 11.420 1.00 95.44 269 ILE A N 1
ATOM 2058 C CA . ILE A 1 269 ? 27.339 32.336 10.375 1.00 95.44 269 ILE A CA 1
ATOM 2059 C C . ILE A 1 269 ? 27.892 33.604 9.724 1.00 95.44 269 ILE A C 1
ATOM 2061 O O . ILE A 1 269 ? 28.736 34.298 10.301 1.00 95.44 269 ILE A O 1
ATOM 2065 N N . ALA A 1 270 ? 27.377 33.931 8.540 1.00 91.69 270 ALA A N 1
ATOM 2066 C CA . ALA A 1 270 ? 27.626 35.193 7.863 1.00 91.69 270 ALA A CA 1
ATOM 2067 C C . ALA A 1 270 ? 27.349 36.397 8.807 1.00 91.69 270 ALA A C 1
ATOM 2069 O O . ALA A 1 270 ? 26.250 36.501 9.352 1.00 91.69 270 ALA A O 1
ATOM 2070 N N . PRO A 1 271 ? 28.315 37.323 8.992 1.00 92.94 271 PRO A N 1
ATOM 2071 C CA . PRO A 1 271 ? 28.221 38.505 9.862 1.00 92.94 271 PRO A CA 1
ATOM 2072 C C . PRO A 1 271 ? 26.912 39.324 9.760 1.00 92.94 271 PRO A C 1
ATOM 2074 O O . PRO A 1 271 ? 26.799 40.231 8.930 1.00 92.94 271 PRO A O 1
ATOM 2077 N N . TRP A 1 272 ? 25.944 39.070 10.650 1.00 95.50 272 TRP A N 1
ATOM 2078 C CA . TRP A 1 272 ? 24.590 39.640 10.589 1.00 95.50 272 TRP A CA 1
ATOM 2079 C C . TRP A 1 272 ? 24.360 40.778 11.597 1.00 95.50 272 TRP A C 1
ATOM 2081 O O . TRP A 1 272 ? 24.733 40.695 12.766 1.00 95.50 272 TRP A O 1
ATOM 2091 N N . GLN A 1 273 ? 23.710 41.862 11.164 1.00 96.00 273 GLN A N 1
ATOM 2092 C CA . GLN A 1 273 ? 23.317 42.992 12.017 1.00 96.00 273 GLN A CA 1
ATOM 2093 C C . GLN A 1 273 ? 22.046 43.639 11.468 1.00 96.00 273 GLN A C 1
ATOM 2095 O O . GLN A 1 273 ? 22.059 44.169 10.356 1.00 96.00 273 GLN A O 1
ATOM 2100 N N . ALA A 1 274 ? 20.969 43.648 12.254 1.00 94.31 274 ALA A N 1
ATOM 2101 C CA . ALA A 1 274 ? 19.712 44.281 11.865 1.00 94.31 274 ALA A CA 1
ATOM 2102 C C . ALA A 1 274 ? 19.851 45.810 11.732 1.00 94.31 274 ALA A C 1
ATOM 2104 O O . ALA A 1 274 ? 20.520 46.471 12.530 1.00 94.31 274 ALA A O 1
ATOM 2105 N N . LYS A 1 275 ? 19.175 46.405 10.746 1.00 93.69 275 LYS A N 1
ATOM 2106 C CA . LYS A 1 275 ? 19.161 47.863 10.512 1.00 93.69 275 LYS A CA 1
ATOM 2107 C C . LYS A 1 275 ? 18.108 48.570 11.368 1.00 93.69 275 LYS A C 1
ATOM 2109 O O . LYS A 1 275 ? 18.217 49.771 11.626 1.00 93.69 275 LYS A O 1
ATOM 2114 N N . GLY A 1 276 ? 17.124 47.824 11.864 1.00 94.38 276 GLY A N 1
ATOM 2115 C CA . GLY A 1 276 ? 16.107 48.286 12.800 1.00 94.38 276 GLY A CA 1
ATOM 2116 C C . GLY A 1 276 ? 15.460 47.113 13.528 1.00 94.38 276 GLY A C 1
ATOM 2117 O O . GLY A 1 276 ? 16.158 46.240 14.027 1.00 94.38 276 GLY A O 1
ATOM 2118 N N . LYS A 1 277 ? 14.129 47.116 13.627 1.00 95.75 277 LYS A N 1
ATOM 2119 C CA . LYS A 1 277 ? 13.349 46.031 14.238 1.00 95.75 277 LYS A CA 1
ATOM 2120 C C . LYS A 1 277 ? 13.599 44.699 13.517 1.00 95.75 277 LYS A C 1
ATOM 2122 O O . LYS A 1 277 ? 13.598 44.686 12.293 1.00 95.75 277 LYS A O 1
ATOM 2127 N N . PHE A 1 278 ? 13.702 43.590 14.247 1.00 96.81 278 PHE A N 1
ATOM 2128 C CA . PHE A 1 278 ? 13.800 42.249 13.654 1.00 96.81 278 PHE A CA 1
ATOM 2129 C C . PHE A 1 278 ? 12.902 41.216 14.344 1.00 96.81 278 PHE A C 1
ATOM 2131 O O . PHE A 1 278 ? 12.411 41.441 15.454 1.00 96.81 278 PHE A O 1
ATOM 2138 N N . ARG A 1 279 ? 12.702 40.080 13.671 1.00 96.81 279 ARG A N 1
ATOM 2139 C CA . ARG A 1 279 ? 12.168 38.827 14.215 1.00 96.81 279 ARG A CA 1
ATOM 2140 C C . ARG A 1 279 ? 13.246 37.749 14.110 1.00 96.81 279 ARG A C 1
ATOM 2142 O O . ARG A 1 279 ? 13.972 37.703 13.124 1.00 96.81 279 ARG A O 1
ATOM 2149 N N . LEU A 1 280 ? 13.335 36.900 15.120 1.00 97.06 280 LEU A N 1
ATOM 2150 C CA . LEU A 1 280 ? 14.079 35.650 15.105 1.00 97.06 280 LEU A CA 1
ATOM 2151 C C . LEU A 1 280 ? 13.081 34.514 15.331 1.00 97.06 280 LEU A C 1
ATOM 2153 O O . LEU A 1 280 ? 12.252 34.623 16.231 1.00 97.06 280 LEU A O 1
ATOM 2157 N N . GLN A 1 281 ? 13.184 33.431 14.567 1.00 97.00 281 GLN A N 1
ATOM 2158 C CA . GLN A 1 281 ? 12.484 32.171 14.832 1.00 97.00 281 GLN A CA 1
ATOM 2159 C C . GLN A 1 281 ? 13.508 31.035 14.894 1.00 97.00 281 GLN A C 1
ATOM 2161 O O . GLN A 1 281 ? 14.446 31.024 14.100 1.00 97.00 281 GLN A O 1
ATOM 2166 N N . ALA A 1 282 ? 13.352 30.098 15.826 1.00 96.56 282 ALA A N 1
ATOM 2167 C CA . ALA A 1 282 ? 14.222 28.932 15.955 1.00 96.56 282 ALA A CA 1
ATOM 2168 C C . ALA A 1 282 ? 13.418 27.668 16.278 1.00 96.56 282 ALA A C 1
ATOM 2170 O O . ALA A 1 282 ? 12.495 27.711 17.093 1.00 96.56 282 ALA A O 1
ATOM 2171 N N . TYR A 1 283 ? 13.814 26.567 15.644 1.00 95.69 283 TYR A N 1
ATOM 2172 C CA . TYR A 1 283 ? 13.197 25.243 15.726 1.00 95.69 283 TYR A CA 1
ATOM 2173 C C . TYR A 1 283 ? 14.232 24.283 16.319 1.00 95.69 283 TYR A C 1
ATOM 2175 O O . TYR A 1 283 ? 15.341 24.189 15.787 1.00 95.69 283 TYR A O 1
ATOM 2183 N N . LEU A 1 284 ? 13.923 23.650 17.449 1.00 95.06 284 LEU A N 1
ATOM 2184 C CA . LEU A 1 284 ? 14.887 22.970 18.320 1.00 95.06 284 LEU A CA 1
ATOM 2185 C C . LEU A 1 284 ? 14.669 21.453 18.360 1.00 95.06 284 LEU A C 1
ATOM 2187 O O . LEU A 1 284 ? 13.554 20.963 18.249 1.00 95.06 284 LEU A O 1
ATOM 2191 N N . THR A 1 285 ? 15.731 20.718 18.661 1.00 90.75 285 THR A N 1
ATOM 2192 C CA . THR A 1 285 ? 15.682 19.323 19.127 1.00 90.75 285 THR A CA 1
ATOM 2193 C C . THR A 1 285 ? 16.497 19.203 20.425 1.00 90.75 285 THR A C 1
ATOM 2195 O O . THR A 1 285 ? 17.081 20.186 20.890 1.00 90.75 285 THR A O 1
ATOM 2198 N N . ASP A 1 286 ? 16.497 18.036 21.070 1.00 85.50 286 ASP A N 1
ATOM 2199 C CA . ASP A 1 286 ? 17.489 17.614 22.079 1.00 85.50 286 ASP A CA 1
ATOM 2200 C C . ASP A 1 286 ? 17.894 18.655 23.144 1.00 85.50 286 ASP A C 1
ATOM 2202 O O . ASP A 1 286 ? 19.073 18.848 23.458 1.00 85.50 286 ASP A O 1
ATOM 2206 N N . MET A 1 287 ? 16.923 19.369 23.722 1.00 87.12 287 MET A N 1
ATOM 2207 C CA . MET A 1 287 ? 17.203 20.334 24.789 1.00 87.12 287 MET A CA 1
ATOM 2208 C C . MET A 1 287 ? 17.743 19.618 26.038 1.00 87.12 287 MET A C 1
ATOM 2210 O O . MET A 1 287 ? 17.062 18.764 26.604 1.00 87.12 287 MET A O 1
ATOM 2214 N N . ASN A 1 288 ? 18.954 19.993 26.480 1.00 78.56 288 ASN A N 1
ATOM 2215 C CA . ASN A 1 288 ? 19.636 19.400 27.639 1.00 78.56 288 ASN A CA 1
ATOM 2216 C C . ASN A 1 288 ? 18.694 19.269 28.862 1.00 78.56 288 ASN A C 1
ATOM 2218 O O . ASN A 1 288 ? 18.146 20.278 29.298 1.00 78.56 288 ASN A O 1
ATOM 2222 N N . PRO A 1 289 ? 18.551 18.074 29.472 1.00 71.81 289 PRO A N 1
ATOM 2223 C CA . PRO A 1 289 ? 17.559 17.812 30.520 1.00 71.81 289 PRO A CA 1
ATOM 2224 C C . PRO A 1 289 ? 17.687 18.683 31.786 1.00 71.81 289 PRO A C 1
ATOM 2226 O O . PRO A 1 289 ? 16.701 18.843 32.513 1.00 71.81 289 PRO A O 1
ATOM 2229 N N . ASP A 1 290 ? 18.849 19.289 32.061 1.00 82.25 290 ASP A N 1
ATOM 2230 C CA . ASP A 1 290 ? 18.995 20.295 33.116 1.00 82.25 290 ASP A CA 1
ATOM 2231 C C . ASP A 1 290 ? 18.258 21.590 32.726 1.00 82.25 290 ASP A C 1
ATOM 2233 O O . ASP A 1 290 ? 18.831 22.528 32.177 1.00 82.25 290 ASP A O 1
ATOM 2237 N N . ALA A 1 291 ? 16.984 21.712 33.112 1.00 73.88 291 ALA A N 1
ATOM 2238 C CA . ALA A 1 291 ? 16.116 22.853 32.775 1.00 73.88 291 ALA A CA 1
ATOM 2239 C C . ALA A 1 291 ? 16.623 24.258 33.208 1.00 73.88 291 ALA A C 1
ATOM 2241 O O . ALA A 1 291 ? 16.056 25.290 32.817 1.00 73.88 291 ALA A O 1
ATOM 2242 N N . GLY A 1 292 ? 17.673 24.310 34.038 1.00 80.44 292 GLY A N 1
ATOM 2243 C CA . GLY A 1 292 ? 18.397 25.521 34.439 1.00 80.44 292 GLY A CA 1
ATOM 2244 C C . GLY A 1 292 ? 19.645 25.850 33.602 1.00 80.44 292 GLY A C 1
ATOM 2245 O O . GLY A 1 292 ? 20.226 26.920 33.804 1.00 80.44 292 GLY A O 1
ATOM 2246 N N . ALA A 1 293 ? 20.065 24.974 32.686 1.00 87.06 293 ALA A N 1
ATOM 2247 C CA . ALA A 1 293 ? 21.160 25.213 31.753 1.00 87.06 293 ALA A CA 1
ATOM 2248 C C . ALA A 1 293 ? 20.825 26.377 30.806 1.00 87.06 293 ALA A C 1
ATOM 2250 O O . ALA A 1 293 ? 19.676 26.564 30.401 1.00 87.06 293 ALA A O 1
ATOM 2251 N N . ARG A 1 294 ? 21.836 27.189 30.466 1.00 92.50 294 ARG A N 1
ATOM 2252 C CA . ARG A 1 294 ? 21.690 28.340 29.564 1.00 92.50 294 ARG A CA 1
ATOM 2253 C C . ARG A 1 294 ? 22.355 28.045 28.227 1.00 92.50 294 ARG A C 1
ATOM 2255 O O . ARG A 1 294 ? 23.574 28.159 28.121 1.00 92.50 294 ARG A O 1
ATOM 2262 N N . ASN A 1 295 ? 21.534 27.826 27.212 1.00 94.88 295 ASN A N 1
ATOM 2263 C CA . ASN A 1 295 ? 21.961 27.734 25.825 1.00 94.88 295 ASN A CA 1
ATOM 2264 C C . ASN A 1 295 ? 22.040 29.138 25.210 1.00 94.88 295 ASN A C 1
ATOM 2266 O O . ASN A 1 295 ? 21.116 29.944 25.335 1.00 94.88 295 ASN A O 1
ATOM 2270 N N . ILE A 1 296 ? 23.171 29.467 24.592 1.00 96.25 296 ILE A N 1
ATOM 2271 C CA . ILE A 1 296 ? 23.365 30.692 23.812 1.00 96.25 296 ILE A CA 1
ATOM 2272 C C . ILE A 1 296 ? 22.856 30.406 22.403 1.00 96.25 296 ILE A C 1
ATOM 2274 O O . ILE A 1 296 ? 23.474 29.615 21.714 1.00 96.25 296 ILE A O 1
ATOM 2278 N N . LEU A 1 297 ? 21.792 31.055 21.939 1.00 96.56 297 LEU A N 1
ATOM 2279 C CA . LEU A 1 297 ? 21.325 30.845 20.567 1.00 96.56 297 LEU A CA 1
ATOM 2280 C C . LEU A 1 297 ? 22.251 31.546 19.563 1.00 96.56 297 LEU A C 1
ATOM 2282 O O . LEU A 1 297 ? 22.799 30.909 18.672 1.00 96.56 297 LEU A O 1
ATOM 2286 N N . LEU A 1 298 ? 22.489 32.845 19.767 1.00 97.38 298 LEU A N 1
ATOM 2287 C CA . LEU A 1 298 ? 23.374 33.670 18.940 1.00 97.38 298 LEU A CA 1
ATOM 2288 C C . LEU A 1 298 ? 24.278 34.549 19.805 1.00 97.38 298 LEU A C 1
ATOM 2290 O O . LEU A 1 298 ? 23.833 35.043 20.844 1.00 97.38 298 LEU A O 1
ATOM 2294 N N . SER A 1 299 ? 25.505 34.831 19.360 1.00 96.81 299 SER A N 1
ATOM 2295 C CA . SER A 1 299 ? 26.346 35.878 19.960 1.00 96.81 299 SER A CA 1
ATOM 2296 C C . SER A 1 299 ? 27.285 36.580 18.978 1.00 96.81 299 SER A C 1
ATOM 2298 O O . SER A 1 299 ? 27.477 36.140 17.844 1.00 96.81 299 SER A O 1
ATOM 2300 N N . CYS A 1 300 ? 27.869 37.683 19.453 1.00 94.88 300 CYS A N 1
ATOM 2301 C CA . CYS A 1 300 ? 28.952 38.393 18.787 1.00 94.88 300 CYS A CA 1
ATOM 2302 C C . CYS A 1 300 ? 30.328 37.825 19.175 1.00 94.88 300 CYS A C 1
ATOM 2304 O O . CYS A 1 300 ? 30.671 37.778 20.360 1.00 94.88 300 CYS A O 1
ATOM 2306 N N . SER A 1 301 ? 31.176 37.517 18.195 1.00 93.00 301 SER A N 1
ATOM 2307 C CA . SER A 1 301 ? 32.586 37.161 18.396 1.00 93.00 301 SER A CA 1
ATOM 2308 C C . SER A 1 301 ? 33.432 38.330 18.920 1.00 93.00 301 SER A C 1
ATOM 2310 O O . SER A 1 301 ? 34.440 38.114 19.600 1.00 93.00 301 SER A O 1
ATOM 2312 N N . GLN A 1 302 ? 33.015 39.569 18.626 1.00 91.88 302 GLN A N 1
ATOM 2313 C CA . GLN A 1 302 ? 33.758 40.803 18.913 1.00 91.88 302 GLN A CA 1
ATOM 2314 C C . GLN A 1 302 ? 33.263 41.548 20.164 1.00 91.88 302 GLN A C 1
ATOM 2316 O O . GLN A 1 302 ? 34.002 42.366 20.720 1.00 91.88 302 GLN A O 1
ATOM 2321 N N . SER A 1 303 ? 32.028 41.293 20.611 1.00 90.69 303 SER A N 1
ATOM 2322 C CA . SER A 1 303 ? 31.405 41.966 21.760 1.00 90.69 303 SER A CA 1
ATOM 2323 C C . SER A 1 303 ? 31.120 40.979 22.910 1.00 90.69 303 SER A C 1
ATOM 2325 O O . SER A 1 303 ? 31.826 39.987 23.091 1.00 90.69 303 SER A O 1
ATOM 2327 N N . LYS A 1 304 ? 30.150 41.286 23.775 1.00 90.31 304 LYS A N 1
ATOM 2328 C CA . LYS A 1 304 ? 29.601 40.353 24.776 1.00 90.31 304 LYS A CA 1
ATOM 2329 C C . LYS A 1 304 ? 28.103 40.128 24.597 1.00 90.31 304 LYS A C 1
ATOM 2331 O O . LYS A 1 304 ? 27.476 39.534 25.464 1.00 90.31 304 LYS A O 1
ATOM 2336 N N . GLU A 1 305 ? 27.534 40.643 23.520 1.00 94.31 305 GLU A N 1
ATOM 2337 C CA . GLU A 1 305 ? 26.100 40.643 23.272 1.00 94.31 305 GLU A CA 1
ATOM 2338 C C . GLU A 1 305 ? 25.681 39.295 22.683 1.00 94.31 305 GLU A C 1
ATOM 2340 O O . GLU A 1 305 ? 26.420 38.664 21.922 1.00 94.31 305 GLU A O 1
ATOM 2345 N N . PHE A 1 306 ? 24.521 38.812 23.119 1.00 96.25 306 PHE A N 1
ATOM 2346 C CA . PHE A 1 306 ? 24.006 37.487 22.788 1.00 96.25 306 PHE A CA 1
ATOM 2347 C C . PHE A 1 306 ? 22.490 37.431 22.971 1.00 96.25 306 PHE A C 1
ATOM 2349 O O . PHE A 1 306 ? 21.919 38.259 23.682 1.00 96.25 306 PHE A O 1
ATOM 2356 N N . LEU A 1 307 ? 21.863 36.406 22.397 1.00 97.38 307 LEU A N 1
ATOM 2357 C CA . LEU A 1 307 ? 20.534 35.912 22.762 1.00 97.38 307 LEU A CA 1
ATOM 2358 C C . LEU A 1 307 ? 20.696 34.509 23.361 1.00 97.38 307 LEU A C 1
ATOM 2360 O O . LEU A 1 307 ? 21.483 33.709 22.860 1.00 97.38 307 LEU A O 1
ATOM 2364 N N . SER A 1 308 ? 20.006 34.212 24.462 1.00 96.81 308 SER A N 1
ATOM 2365 C CA . SER A 1 308 ? 20.129 32.931 25.172 1.00 96.81 308 SER A CA 1
ATOM 2366 C C . SER A 1 308 ? 18.826 32.506 25.831 1.00 96.81 308 SER A C 1
ATOM 2368 O O . SER A 1 308 ? 18.037 33.361 26.246 1.00 96.81 308 SER A O 1
ATOM 2370 N N . PHE A 1 309 ? 18.658 31.202 26.013 1.00 97.00 309 PHE A N 1
ATOM 2371 C CA . PHE A 1 309 ? 17.476 30.597 26.604 1.00 97.00 309 PHE A CA 1
ATOM 2372 C C . PHE A 1 309 ? 17.820 29.509 27.634 1.00 97.00 309 PHE A C 1
ATOM 2374 O O . PHE A 1 309 ? 18.935 28.992 27.684 1.00 97.00 309 PHE A O 1
ATOM 2381 N N . THR A 1 310 ? 16.843 29.192 28.478 1.00 95.69 310 THR A N 1
ATOM 2382 C CA . THR A 1 310 ? 16.722 27.925 29.225 1.00 95.69 310 THR A CA 1
ATOM 2383 C C . THR A 1 310 ? 15.338 27.352 28.902 1.00 95.69 310 THR A C 1
ATOM 2385 O O . THR A 1 310 ? 14.580 28.006 28.190 1.00 95.69 310 THR A O 1
ATOM 2388 N N . HIS A 1 311 ? 14.932 26.206 29.460 1.00 91.88 311 HIS A N 1
ATOM 2389 C CA . HIS A 1 311 ? 13.611 25.595 29.193 1.00 91.88 311 HIS A CA 1
ATOM 2390 C C . HIS A 1 311 ? 12.419 26.544 29.402 1.00 91.88 311 HIS A C 1
ATOM 2392 O O . HIS A 1 311 ? 11.365 26.364 28.800 1.00 91.88 311 HIS A O 1
ATOM 2398 N N . THR A 1 312 ? 12.583 27.560 30.256 1.00 95.00 312 THR A N 1
ATOM 2399 C CA . THR A 1 312 ? 11.495 28.445 30.694 1.00 95.00 312 THR A CA 1
ATOM 2400 C C . THR A 1 312 ? 11.802 29.936 30.549 1.00 95.00 312 THR A C 1
ATOM 2402 O O . THR A 1 312 ? 11.011 30.775 30.986 1.00 95.00 312 THR A O 1
ATOM 2405 N N . THR A 1 313 ? 12.956 30.301 29.989 1.00 96.00 313 THR A N 1
ATOM 2406 C CA . THR A 1 313 ? 13.525 31.656 30.081 1.00 96.00 313 THR A CA 1
ATOM 2407 C C . THR A 1 313 ? 14.154 32.073 28.761 1.00 96.00 313 THR A C 1
ATOM 2409 O O . THR A 1 313 ? 14.848 31.269 28.155 1.00 96.00 313 THR A O 1
ATOM 2412 N N . VAL A 1 314 ? 14.004 33.342 28.372 1.00 97.31 314 VAL A N 1
ATOM 2413 C CA . VAL A 1 314 ? 14.790 33.972 27.294 1.00 97.31 314 VAL A CA 1
ATOM 2414 C C . VAL A 1 314 ? 15.336 35.306 27.783 1.00 97.31 314 VAL A C 1
ATOM 2416 O O . VAL A 1 314 ? 14.610 36.103 28.376 1.00 97.31 314 VAL A O 1
ATOM 2419 N N . GLN A 1 315 ? 16.609 35.569 27.514 1.00 96.94 315 GLN A N 1
ATOM 2420 C CA . GLN A 1 315 ? 17.270 36.842 27.796 1.00 96.94 315 GLN A CA 1
ATOM 2421 C C . GLN A 1 315 ? 18.254 37.186 26.675 1.00 96.94 315 GLN A C 1
ATOM 2423 O O . GLN A 1 315 ? 18.854 36.290 26.075 1.00 96.94 315 GLN A O 1
ATOM 2428 N N . GLY A 1 316 ? 18.479 38.476 26.449 1.00 95.94 316 GLY A N 1
ATOM 2429 C CA . GLY A 1 316 ? 19.598 38.952 25.641 1.00 95.94 316 GLY A CA 1
ATOM 2430 C C . GLY A 1 316 ? 20.491 39.894 26.434 1.00 95.94 316 GLY A C 1
ATOM 2431 O O . GLY A 1 316 ? 20.036 40.504 27.399 1.00 95.94 316 GLY A O 1
ATOM 2432 N N . GLN A 1 317 ? 21.758 40.011 26.040 1.00 95.62 317 GLN A N 1
ATOM 2433 C CA . GLN A 1 317 ? 22.655 41.047 26.554 1.00 95.62 317 GLN A CA 1
ATOM 2434 C C . GLN A 1 317 ? 22.773 42.178 25.527 1.00 95.62 317 GLN A C 1
ATOM 2436 O O . GLN A 1 317 ? 23.201 41.927 24.404 1.00 95.62 317 GLN A O 1
ATOM 2441 N N . TRP A 1 318 ? 22.475 43.410 25.949 1.00 93.81 318 TRP A N 1
ATOM 2442 C CA . TRP A 1 318 ? 22.736 44.648 25.202 1.00 93.81 318 TRP A CA 1
ATOM 2443 C C . TRP A 1 318 ? 23.662 45.537 26.036 1.00 93.81 318 TRP A C 1
ATOM 2445 O O . TRP A 1 318 ? 23.297 45.980 27.128 1.00 93.81 318 TRP A O 1
ATOM 2455 N N . GLY A 1 319 ? 24.888 45.780 25.561 1.00 91.12 319 GLY A N 1
ATOM 2456 C CA . GLY A 1 319 ? 25.910 46.487 26.340 1.00 91.12 319 GLY A CA 1
ATOM 2457 C C . GLY A 1 319 ? 26.194 45.838 27.708 1.00 91.12 319 GLY A C 1
ATOM 2458 O O . GLY A 1 319 ? 26.863 44.804 27.786 1.00 91.12 319 GLY A O 1
ATOM 2459 N N . SER A 1 320 ? 25.735 46.468 28.796 1.00 90.81 320 SER A N 1
ATOM 2460 C CA . SER A 1 320 ? 25.861 45.977 30.182 1.00 90.81 320 SER A CA 1
ATOM 2461 C C . SER A 1 320 ? 24.602 45.322 30.754 1.00 90.81 320 SER A C 1
ATOM 2463 O O . SER A 1 320 ? 24.700 44.684 31.803 1.00 90.81 320 SER A O 1
ATOM 2465 N N . GLU A 1 321 ? 23.451 45.467 30.095 1.00 95.44 321 GLU A N 1
ATOM 2466 C CA . GLU A 1 321 ? 22.149 45.070 30.636 1.00 95.44 321 GLU A CA 1
ATOM 2467 C C . GLU A 1 321 ? 21.674 43.730 30.063 1.00 95.44 321 GLU A C 1
ATOM 2469 O O . GLU A 1 321 ? 22.052 43.341 28.956 1.00 95.44 321 GLU A O 1
ATOM 2474 N N . TYR A 1 322 ? 20.823 43.037 30.826 1.00 96.44 322 TYR A N 1
ATOM 2475 C CA . TYR A 1 322 ? 20.321 41.693 30.513 1.00 96.44 322 TYR A CA 1
ATOM 2476 C C . TYR A 1 322 ? 18.780 41.643 30.523 1.00 96.44 322 TYR A C 1
ATOM 2478 O O . TYR A 1 322 ? 18.192 40.990 31.388 1.00 96.44 322 TYR A O 1
ATOM 2486 N N . PRO A 1 323 ? 18.085 42.373 29.632 1.00 96.62 323 PRO A N 1
ATOM 2487 C CA . PRO A 1 323 ? 16.633 42.292 29.539 1.00 96.62 323 PRO A CA 1
ATOM 2488 C C . PRO A 1 323 ? 16.182 40.902 29.066 1.00 96.62 323 PRO A C 1
ATOM 2490 O O . PRO A 1 323 ? 16.732 40.315 28.131 1.00 96.62 323 PRO A O 1
ATOM 2493 N N . GLY A 1 324 ? 15.133 40.384 29.702 1.00 95.25 324 GLY A N 1
ATOM 2494 C CA . GLY A 1 324 ? 14.615 39.046 29.442 1.00 95.25 324 GLY A CA 1
ATOM 2495 C C . GLY A 1 324 ? 13.285 38.766 30.135 1.00 95.25 324 GLY A C 1
ATOM 2496 O O . GLY A 1 324 ? 12.764 39.585 30.896 1.00 95.25 324 GLY A O 1
ATOM 2497 N N . VAL A 1 325 ? 12.743 37.585 29.861 1.00 95.44 325 VAL A N 1
ATOM 2498 C CA . VAL A 1 325 ? 11.536 37.027 30.470 1.00 95.44 325 VAL A CA 1
ATOM 2499 C C . VAL A 1 325 ? 11.908 35.685 31.098 1.00 95.44 325 VAL A C 1
ATOM 2501 O O . VAL A 1 325 ? 12.418 34.797 30.419 1.00 95.44 325 VAL A O 1
ATOM 2504 N N . TYR A 1 326 ? 11.657 35.549 32.401 1.00 96.25 326 TYR A N 1
ATOM 2505 C CA . TYR A 1 326 ? 12.198 34.476 33.240 1.00 96.25 326 TYR A CA 1
ATOM 2506 C C . TYR A 1 326 ? 11.092 33.579 33.812 1.00 96.25 326 TYR A C 1
ATOM 2508 O O . TYR A 1 326 ? 10.144 34.076 34.429 1.00 96.25 326 TYR A O 1
ATOM 2516 N N . GLY A 1 327 ? 11.238 32.260 33.654 1.00 93.31 327 GLY A N 1
ATOM 2517 C CA . GLY A 1 327 ? 10.341 31.256 34.237 1.00 93.31 327 GLY A CA 1
ATOM 2518 C C . GLY A 1 327 ? 8.900 31.340 33.729 1.00 93.31 327 GLY A C 1
ATOM 2519 O O . GLY A 1 327 ? 7.981 31.440 34.546 1.00 93.31 327 GLY A O 1
ATOM 2520 N N . LYS A 1 328 ? 8.694 31.406 32.409 1.00 94.44 328 LYS A N 1
ATOM 2521 C CA . LYS A 1 328 ? 7.386 31.613 31.756 1.00 94.44 328 LYS A CA 1
ATOM 2522 C C . LYS A 1 328 ? 7.068 30.648 30.611 1.00 94.44 328 LYS A C 1
ATOM 2524 O O . LYS A 1 328 ? 5.890 30.375 30.421 1.00 94.44 328 LYS A O 1
ATOM 2529 N N . PHE A 1 329 ? 8.083 30.178 29.892 1.00 95.38 329 PHE A N 1
ATOM 2530 C CA . PHE A 1 329 ? 7.929 29.362 28.683 1.00 95.38 329 PHE A CA 1
ATOM 2531 C C . PHE A 1 329 ? 8.007 27.856 28.977 1.00 95.38 329 PHE A C 1
ATOM 2533 O O . PHE A 1 329 ? 8.391 27.470 30.084 1.00 95.38 329 PHE A O 1
ATOM 2540 N N . ALA A 1 330 ? 7.684 27.030 27.983 1.00 91.31 330 ALA A N 1
ATOM 2541 C CA . ALA A 1 330 ? 7.785 25.570 28.013 1.00 91.31 330 ALA A CA 1
ATOM 2542 C C . ALA A 1 330 ? 8.511 25.025 26.764 1.00 91.31 330 ALA A C 1
ATOM 2544 O O . ALA A 1 330 ? 8.010 24.142 26.072 1.00 91.31 330 ALA A O 1
ATOM 2545 N N . PHE A 1 331 ? 9.708 25.540 26.461 1.00 91.19 331 PHE A N 1
ATOM 2546 C CA . PHE A 1 331 ? 10.436 25.200 25.227 1.00 91.19 331 PHE A CA 1
ATOM 2547 C C . PHE A 1 331 ? 10.794 23.712 25.106 1.00 91.19 331 PHE A C 1
ATOM 2549 O O . PHE A 1 331 ? 10.899 23.203 24.001 1.00 91.19 331 PHE A O 1
ATOM 2556 N N . ASN A 1 332 ? 10.911 22.983 26.217 1.00 87.38 332 ASN A N 1
ATOM 2557 C CA . ASN A 1 332 ? 11.106 21.528 26.198 1.00 87.38 332 ASN A CA 1
ATOM 2558 C C . ASN A 1 332 ? 9.832 20.727 25.851 1.00 87.38 332 ASN A C 1
ATOM 2560 O O . ASN A 1 332 ? 9.881 19.503 25.843 1.00 87.38 332 ASN A O 1
ATOM 2564 N N . GLN A 1 333 ? 8.690 21.398 25.675 1.00 88.44 333 GLN A N 1
ATOM 2565 C CA . GLN A 1 333 ? 7.432 20.824 25.192 1.00 88.44 333 GLN A CA 1
ATOM 2566 C C . GLN A 1 333 ? 7.085 21.352 23.794 1.00 88.44 333 GLN A C 1
ATOM 2568 O O . GLN A 1 333 ? 6.501 20.623 23.004 1.00 88.44 333 GLN A O 1
ATOM 2573 N N . THR A 1 334 ? 7.398 22.618 23.497 1.00 90.62 334 THR A N 1
ATOM 2574 C CA . THR A 1 334 ? 7.034 23.243 22.213 1.00 90.62 334 THR A CA 1
ATOM 2575 C C . THR A 1 334 ? 8.152 23.237 21.178 1.00 90.62 334 THR A C 1
ATOM 2577 O O . THR A 1 334 ? 7.866 23.424 20.001 1.00 90.62 334 THR A O 1
ATOM 2580 N N . GLN A 1 335 ? 9.408 23.090 21.619 1.00 94.06 335 GLN A N 1
ATOM 2581 C CA . GLN A 1 335 ? 10.636 23.079 20.810 1.00 94.06 335 GLN A CA 1
ATOM 2582 C C . GLN A 1 335 ? 10.812 24.289 19.862 1.00 94.06 335 GLN A C 1
ATOM 2584 O O . GLN A 1 335 ? 11.715 24.325 19.032 1.00 94.06 335 GLN A O 1
ATOM 2589 N N . TYR A 1 336 ? 10.022 25.349 20.046 1.00 95.38 336 TYR A N 1
ATOM 2590 C CA . TYR A 1 336 ? 9.953 26.505 19.155 1.00 95.38 336 TYR A CA 1
ATOM 2591 C C . TYR A 1 336 ? 10.158 27.820 19.915 1.00 95.38 336 TYR A C 1
ATOM 2593 O O . TYR A 1 336 ? 9.568 28.029 20.977 1.00 95.38 336 TYR A O 1
ATOM 2601 N N . ILE A 1 337 ? 10.960 28.735 19.359 1.00 96.50 337 ILE A N 1
ATOM 2602 C CA . ILE A 1 337 ? 11.180 30.085 19.902 1.00 96.50 337 ILE A CA 1
ATOM 2603 C C . ILE A 1 337 ? 10.892 31.145 18.833 1.00 96.50 337 ILE A C 1
ATOM 2605 O O . ILE A 1 337 ? 11.471 31.104 17.754 1.00 96.50 337 ILE A O 1
ATOM 2609 N N . ASP A 1 338 ? 10.084 32.152 19.170 1.00 96.88 338 ASP A N 1
ATOM 2610 C CA . ASP A 1 338 ? 9.857 33.369 18.374 1.00 96.88 338 ASP A CA 1
ATOM 2611 C C . ASP A 1 338 ? 10.262 34.605 19.192 1.00 96.88 338 ASP A C 1
ATOM 2613 O O . ASP A 1 338 ? 9.802 34.775 20.324 1.00 96.88 338 ASP A O 1
ATOM 2617 N N . ILE A 1 339 ? 11.128 35.471 18.658 1.00 97.44 339 ILE A N 1
ATOM 2618 C CA . ILE A 1 339 ? 11.617 36.684 19.330 1.00 97.44 339 ILE A CA 1
ATOM 2619 C C . ILE A 1 339 ? 11.523 37.887 18.387 1.00 97.44 339 ILE A C 1
ATOM 2621 O O . ILE A 1 339 ? 12.309 38.026 17.455 1.00 97.44 339 ILE A O 1
ATOM 2625 N N . ILE A 1 340 ? 10.633 38.833 18.685 1.00 97.00 340 ILE A N 1
ATOM 2626 C CA . ILE A 1 340 ? 10.550 40.131 18.002 1.00 97.00 340 ILE A CA 1
ATOM 2627 C C . ILE A 1 340 ? 11.255 41.194 18.850 1.00 97.00 340 ILE A C 1
ATOM 2629 O O . ILE A 1 340 ? 10.805 41.516 19.957 1.00 97.00 340 ILE A O 1
ATOM 2633 N N . VAL A 1 341 ? 12.326 41.783 18.316 1.00 96.81 341 VAL A N 1
ATOM 2634 C CA . VAL A 1 341 ? 13.121 42.835 18.968 1.00 96.81 341 VAL A CA 1
ATOM 2635 C C . VAL A 1 341 ? 12.886 44.177 18.275 1.00 96.81 341 VAL A C 1
ATOM 2637 O O . VAL A 1 341 ? 13.039 44.313 17.064 1.00 96.81 341 VAL A O 1
ATOM 2640 N N . ASP A 1 342 ? 12.520 45.184 19.062 1.00 97.06 342 ASP A N 1
ATOM 2641 C CA . ASP A 1 342 ? 12.211 46.552 18.646 1.00 97.06 342 ASP A CA 1
ATOM 2642 C C . ASP A 1 342 ? 12.932 47.547 19.580 1.00 97.06 342 ASP A C 1
ATOM 2644 O O . ASP A 1 342 ? 13.419 47.176 20.650 1.00 97.06 342 ASP A O 1
ATOM 2648 N N . ASN A 1 343 ? 13.011 48.826 19.214 1.00 96.31 343 ASN A N 1
ATOM 2649 C CA . ASN A 1 343 ? 13.698 49.818 20.046 1.00 96.31 343 ASN A CA 1
ATOM 2650 C C . ASN A 1 343 ? 12.994 49.989 21.406 1.00 96.31 343 ASN A C 1
ATOM 2652 O O . ASN A 1 343 ? 11.870 50.487 21.492 1.00 96.31 343 ASN A O 1
ATOM 2656 N N . GLY A 1 344 ? 13.677 49.592 22.480 1.00 95.81 344 GLY A N 1
ATOM 2657 C CA . GLY A 1 344 ? 13.167 49.617 23.849 1.00 95.81 344 GLY A CA 1
ATOM 2658 C C . GLY A 1 344 ? 12.276 48.429 24.250 1.00 95.81 344 GLY A C 1
ATOM 2659 O O . GLY A 1 344 ? 11.685 48.466 25.334 1.00 95.81 344 GLY A O 1
ATOM 2660 N N . GLN A 1 345 ? 12.114 47.403 23.403 1.00 97.00 345 GLN A N 1
ATOM 2661 C CA . GLN A 1 345 ? 11.169 46.303 23.642 1.00 97.00 345 GLN A CA 1
ATOM 2662 C C . GLN A 1 345 ? 11.609 44.979 22.998 1.00 97.00 345 GLN A C 1
ATOM 2664 O O . GLN A 1 345 ? 11.949 44.934 21.824 1.00 97.00 345 GLN A O 1
ATOM 2669 N N . MET A 1 346 ? 11.476 43.873 23.730 1.00 97.88 346 MET A N 1
ATOM 2670 C CA . MET A 1 346 ? 11.604 42.512 23.196 1.00 97.88 346 MET A CA 1
ATOM 2671 C C . MET A 1 346 ? 10.338 41.721 23.537 1.00 97.88 346 MET A C 1
ATOM 2673 O O . MET A 1 346 ? 9.849 41.769 24.666 1.00 97.88 346 MET A O 1
ATOM 2677 N N . THR A 1 347 ? 9.780 41.026 22.550 1.00 96.94 347 THR A N 1
ATOM 2678 C CA . THR A 1 347 ? 8.588 40.177 22.685 1.00 96.94 347 THR A CA 1
ATOM 2679 C C . THR A 1 347 ? 8.970 38.759 22.307 1.00 96.94 347 THR A C 1
ATOM 2681 O O . THR A 1 347 ? 9.578 38.569 21.263 1.00 96.94 347 THR A O 1
ATOM 2684 N N . ILE A 1 348 ? 8.661 37.797 23.167 1.00 97.75 348 ILE A N 1
ATOM 2685 C CA . ILE A 1 348 ? 9.094 36.402 23.065 1.00 97.75 348 ILE A CA 1
ATOM 2686 C C . ILE A 1 348 ? 7.859 35.506 23.129 1.00 97.75 348 ILE A C 1
ATOM 2688 O O . ILE A 1 348 ? 6.963 35.769 23.939 1.00 97.75 348 ILE A O 1
ATOM 2692 N N . SER A 1 349 ? 7.829 34.446 22.329 1.00 95.69 349 SER A N 1
ATOM 2693 C CA . SER A 1 349 ? 6.825 33.389 22.405 1.00 95.69 349 SER A CA 1
ATOM 2694 C C . SER A 1 349 ? 7.448 32.003 22.254 1.00 95.69 349 SER A C 1
ATOM 2696 O O . SER A 1 349 ? 8.475 31.854 21.597 1.00 95.69 349 SER A O 1
ATOM 2698 N N . ASP A 1 350 ? 6.800 31.003 22.847 1.00 94.50 350 ASP A N 1
ATOM 2699 C CA . ASP A 1 350 ? 7.092 29.575 22.665 1.00 94.50 350 ASP A CA 1
ATOM 2700 C C . ASP A 1 350 ? 6.024 28.854 21.818 1.00 94.50 350 ASP A C 1
ATOM 2702 O O . ASP A 1 350 ? 5.968 27.631 21.800 1.00 94.50 350 ASP A O 1
ATOM 2706 N N . GLY A 1 351 ? 5.141 29.609 21.152 1.00 90.94 351 GLY A N 1
ATOM 2707 C CA . GLY A 1 351 ? 3.974 29.102 20.418 1.00 90.94 351 GLY A CA 1
ATOM 2708 C C . GLY A 1 351 ? 2.691 29.001 21.258 1.00 90.94 351 GLY A C 1
ATOM 2709 O O . GLY A 1 351 ? 1.603 29.177 20.715 1.00 90.94 351 GLY A O 1
ATOM 2710 N N . ILE A 1 352 ? 2.793 28.810 22.580 1.00 89.50 352 ILE A N 1
ATOM 2711 C CA . ILE A 1 352 ? 1.639 28.687 23.499 1.00 89.50 352 ILE A CA 1
ATOM 2712 C C . ILE A 1 352 ? 1.455 29.962 24.337 1.00 89.50 352 ILE A C 1
ATOM 2714 O O . ILE A 1 352 ? 0.339 30.427 24.581 1.00 89.50 352 ILE A O 1
ATOM 2718 N N . THR A 1 353 ? 2.560 30.539 24.795 1.00 87.94 353 THR A N 1
ATOM 2719 C CA . THR A 1 353 ? 2.639 31.705 25.671 1.00 87.94 353 THR A CA 1
ATOM 2720 C C . THR A 1 353 ? 3.416 32.823 24.989 1.00 87.94 353 THR A C 1
ATOM 2722 O O . THR A 1 353 ? 4.376 32.581 24.257 1.00 87.94 353 THR A O 1
ATOM 2725 N N . THR A 1 354 ? 3.027 34.076 25.227 1.00 94.38 354 THR A N 1
ATOM 2726 C CA . THR A 1 354 ? 3.710 35.252 24.668 1.00 94.38 354 THR A CA 1
ATOM 2727 C C . THR A 1 354 ? 3.904 36.314 25.742 1.00 94.38 354 THR A C 1
ATOM 2729 O O . THR A 1 354 ? 2.970 36.676 26.462 1.00 94.38 354 THR A O 1
ATOM 2732 N N . HIS A 1 355 ? 5.115 36.861 25.835 1.00 96.94 355 HIS A N 1
ATOM 2733 C CA . HIS A 1 355 ? 5.480 37.859 26.835 1.00 96.94 355 HIS A CA 1
ATOM 2734 C C . HIS A 1 355 ? 6.355 38.970 26.260 1.00 96.94 355 HIS A C 1
ATOM 2736 O O . HIS A 1 355 ? 7.181 38.755 25.381 1.00 96.94 355 HIS A O 1
ATOM 2742 N N . THR A 1 356 ? 6.206 40.174 26.812 1.00 96.31 356 THR A N 1
ATOM 2743 C CA . THR A 1 356 ? 6.962 41.363 26.406 1.00 96.31 356 THR A CA 1
ATOM 2744 C C . THR A 1 356 ? 7.753 41.918 27.582 1.00 96.31 356 THR A C 1
ATOM 2746 O O . THR A 1 356 ? 7.171 42.259 28.613 1.00 96.31 356 THR A O 1
ATOM 2749 N N . VAL A 1 357 ? 9.060 42.095 27.397 1.00 96.62 357 VAL A N 1
ATOM 2750 C CA . VAL A 1 357 ? 9.919 42.915 28.261 1.00 96.62 357 VAL A CA 1
ATOM 2751 C C . VAL A 1 357 ? 10.165 44.276 27.600 1.00 96.62 357 VAL A C 1
ATOM 2753 O O . VAL A 1 357 ? 10.251 44.383 26.375 1.00 96.62 357 VAL A O 1
ATOM 2756 N N . LYS A 1 358 ? 10.244 45.338 28.407 1.00 96.00 358 LYS A N 1
ATOM 2757 C CA . LYS A 1 358 ? 10.564 46.698 27.954 1.00 96.00 358 LYS A CA 1
ATOM 2758 C C . LYS A 1 358 ? 11.738 47.231 28.753 1.00 96.00 358 LYS A C 1
ATOM 2760 O O . LYS A 1 358 ? 11.635 47.352 29.971 1.00 96.00 358 LYS A O 1
ATOM 2765 N N . ASP A 1 359 ? 12.816 47.557 28.057 1.00 96.62 359 ASP A N 1
ATOM 2766 C CA . ASP A 1 359 ? 14.048 48.080 28.634 1.00 96.62 359 ASP A CA 1
ATOM 2767 C C . ASP A 1 359 ? 14.725 48.995 27.609 1.00 96.62 359 ASP A C 1
ATOM 2769 O O . ASP A 1 359 ? 14.842 48.639 26.438 1.00 96.62 359 ASP A O 1
ATOM 2773 N N . ALA A 1 360 ? 15.161 50.178 28.043 1.00 95.12 360 ALA A N 1
ATOM 2774 C CA . ALA A 1 360 ? 15.777 51.183 27.180 1.00 95.12 360 ALA A CA 1
ATOM 2775 C C . ALA A 1 360 ? 17.170 50.784 26.652 1.00 95.12 360 ALA A C 1
ATOM 2777 O O . ALA A 1 360 ? 17.677 51.456 25.756 1.00 95.12 360 ALA A O 1
ATOM 2778 N N . ALA A 1 361 ? 17.781 49.719 27.183 1.00 94.69 361 ALA A N 1
ATOM 2779 C CA . ALA A 1 361 ? 19.004 49.135 26.638 1.00 94.69 361 ALA A CA 1
ATOM 2780 C C . ALA A 1 361 ? 18.768 48.310 25.358 1.00 94.69 361 ALA A C 1
ATOM 2782 O O . ALA A 1 361 ? 19.710 48.119 24.592 1.00 94.69 361 ALA A O 1
ATOM 2783 N N . ILE A 1 362 ? 17.537 47.843 25.098 1.00 97.25 362 ILE A N 1
ATOM 2784 C CA . ILE A 1 362 ? 17.216 47.046 23.905 1.00 97.25 362 ILE A CA 1
ATOM 2785 C C . ILE A 1 362 ? 17.309 47.940 22.666 1.00 97.25 362 ILE A C 1
ATOM 2787 O O . ILE A 1 362 ? 16.400 48.720 22.371 1.00 97.25 362 ILE A O 1
ATOM 2791 N N . ASN A 1 363 ? 18.404 47.796 21.926 1.00 95.38 363 ASN A N 1
ATOM 2792 C CA . ASN A 1 363 ? 18.601 48.407 20.621 1.00 95.38 363 ASN A CA 1
ATOM 2793 C C . ASN A 1 363 ? 18.917 47.296 19.607 1.00 95.38 363 ASN A C 1
ATOM 2795 O O . ASN A 1 363 ? 20.022 46.749 19.638 1.00 95.38 363 ASN A O 1
ATOM 2799 N N . PRO A 1 364 ? 17.986 46.935 18.709 1.00 93.75 364 PRO A N 1
ATOM 2800 C CA . PRO A 1 364 ? 18.215 45.835 17.781 1.00 93.75 364 PRO A CA 1
ATOM 2801 C C . PRO A 1 364 ? 19.356 46.105 16.785 1.00 93.75 364 PRO A C 1
ATOM 2803 O O . PRO A 1 364 ? 19.983 45.151 16.340 1.00 93.75 364 PRO A O 1
ATOM 2806 N N . SER A 1 365 ? 19.685 47.370 16.487 1.00 92.44 365 SER A N 1
ATOM 2807 C CA . SER A 1 365 ? 20.745 47.716 15.528 1.00 92.44 365 SER A CA 1
ATOM 2808 C C . SER A 1 365 ? 22.116 48.010 16.147 1.00 92.44 365 SER A C 1
ATOM 2810 O O . SER A 1 365 ? 23.048 48.350 15.416 1.00 92.44 365 SER A O 1
ATOM 2812 N N . SER A 1 366 ? 22.293 47.861 17.470 1.00 89.50 366 SER A N 1
ATOM 2813 C CA . SER A 1 366 ? 23.636 47.905 18.081 1.00 89.50 366 SER A CA 1
ATOM 2814 C C . SER A 1 366 ? 24.361 46.562 18.083 1.00 89.50 366 SER A C 1
ATOM 2816 O O . SER A 1 366 ? 25.575 46.558 18.259 1.00 89.50 366 SER A O 1
ATOM 2818 N N . VAL A 1 367 ? 23.637 45.450 17.925 1.00 86.25 367 VAL A N 1
ATOM 2819 C CA . VAL A 1 367 ? 24.183 44.096 18.085 1.00 86.25 367 VAL A CA 1
ATOM 2820 C C . VAL A 1 367 ? 24.531 43.487 16.732 1.00 86.25 367 VAL A C 1
ATOM 2822 O O . VAL A 1 367 ? 23.850 43.712 15.734 1.00 86.25 367 VAL A O 1
ATOM 2825 N N . HIS A 1 368 ? 25.603 42.705 16.726 1.00 92.00 368 HIS A N 1
ATOM 2826 C CA . HIS A 1 368 ? 26.105 41.964 15.581 1.00 92.00 368 HIS A CA 1
ATOM 2827 C C . HIS A 1 368 ? 26.232 40.487 15.968 1.00 92.00 368 HIS A C 1
ATOM 2829 O O . HIS A 1 368 ? 26.710 40.196 17.064 1.00 92.00 368 HIS A O 1
ATOM 2835 N N . TYR A 1 369 ? 25.812 39.569 15.105 1.00 96.31 369 TYR A N 1
ATOM 2836 C CA . TYR A 1 369 ? 25.769 38.135 15.380 1.00 96.31 369 TYR A CA 1
ATOM 2837 C C . TYR A 1 369 ? 26.503 37.360 14.281 1.00 96.31 369 TYR A C 1
ATOM 2839 O O . TYR A 1 369 ? 26.189 37.495 13.102 1.00 96.31 369 TYR A O 1
ATOM 2847 N N . ASP A 1 370 ? 27.486 36.561 14.688 1.00 95.94 370 ASP A N 1
ATOM 2848 C CA . ASP A 1 370 ? 28.355 35.761 13.813 1.00 95.94 370 ASP A CA 1
ATOM 2849 C C . ASP A 1 370 ? 28.677 34.365 14.394 1.00 95.94 370 ASP A C 1
ATOM 2851 O O . ASP A 1 370 ? 29.209 33.508 13.689 1.00 95.94 370 ASP A O 1
ATOM 2855 N N . TYR A 1 371 ? 28.292 34.081 15.648 1.00 96.19 371 TYR A N 1
ATOM 2856 C CA . TYR A 1 371 ? 28.313 32.730 16.224 1.00 96.19 371 TYR A CA 1
ATOM 2857 C C . TYR A 1 371 ? 26.919 32.215 16.591 1.00 96.19 371 TYR A C 1
ATOM 2859 O O . TYR A 1 371 ? 26.144 32.897 17.264 1.00 96.19 371 TYR A O 1
ATOM 2867 N N . LEU A 1 372 ? 26.685 30.951 16.239 1.00 96.38 372 LEU A N 1
ATOM 2868 C CA . LEU A 1 372 ? 25.547 30.104 16.584 1.00 96.38 372 LEU A CA 1
ATOM 2869 C C . LEU A 1 372 ? 25.966 29.087 17.665 1.00 96.38 372 LEU A C 1
ATOM 2871 O O . LEU A 1 372 ? 27.058 28.518 17.606 1.00 96.38 372 LEU A O 1
ATOM 2875 N N . MET A 1 373 ? 25.117 28.868 18.673 1.00 96.00 373 MET A N 1
ATOM 2876 C CA . MET A 1 373 ? 25.339 27.936 19.799 1.00 96.00 373 MET A CA 1
ATOM 2877 C C . MET A 1 373 ? 26.570 28.192 20.699 1.00 96.00 373 MET A C 1
ATOM 2879 O O . MET A 1 373 ? 26.862 27.404 21.602 1.00 96.00 373 MET A O 1
ATOM 2883 N N . ARG A 1 374 ? 27.250 29.338 20.554 1.00 94.12 374 ARG A N 1
ATOM 2884 C CA . ARG A 1 374 ? 28.505 29.689 21.252 1.00 94.12 374 ARG A CA 1
ATOM 2885 C C . ARG A 1 374 ? 28.545 31.137 21.732 1.00 94.12 374 ARG A C 1
ATOM 2887 O O . ARG A 1 374 ? 27.994 32.019 21.081 1.00 94.12 374 ARG A O 1
ATOM 2894 N N . ARG A 1 375 ? 29.314 31.402 22.800 1.00 92.38 375 ARG A N 1
ATOM 2895 C CA . ARG A 1 375 ? 29.777 32.738 23.223 1.00 92.38 375 ARG A CA 1
ATOM 2896 C C . ARG A 1 375 ? 31.257 32.752 23.636 1.00 92.38 375 ARG A C 1
ATOM 2898 O O . ARG A 1 375 ? 31.639 32.321 24.722 1.00 92.38 375 ARG A O 1
ATOM 2905 N N . GLY A 1 376 ? 32.117 33.336 22.802 1.00 87.81 376 GLY A N 1
ATOM 2906 C CA . GLY A 1 376 ? 33.561 33.383 23.068 1.00 87.81 376 GLY A CA 1
ATOM 2907 C C . GLY A 1 376 ? 34.207 31.988 23.102 1.00 87.81 376 GLY A C 1
ATOM 2908 O O . GLY A 1 376 ? 33.730 31.054 22.467 1.00 87.81 376 GLY A O 1
ATOM 2909 N N . SER A 1 377 ? 35.323 31.821 23.816 1.00 84.56 377 SER A N 1
ATOM 2910 C CA . SER A 1 377 ? 36.143 30.601 23.707 1.00 84.56 377 SER A CA 1
ATOM 2911 C C . SER A 1 377 ? 35.684 29.401 24.551 1.00 84.56 377 SER A C 1
ATOM 2913 O O . SER A 1 377 ? 36.158 28.295 24.293 1.00 84.56 377 SER A O 1
ATOM 2915 N N . ASN A 1 378 ? 34.824 29.603 25.560 1.00 86.75 378 ASN A N 1
ATOM 2916 C CA . ASN A 1 378 ? 34.596 28.641 26.657 1.00 86.75 378 ASN A CA 1
ATOM 2917 C C . ASN A 1 378 ? 33.109 28.421 27.033 1.00 86.75 378 ASN A C 1
ATOM 2919 O O . ASN A 1 378 ? 32.845 27.751 28.026 1.00 86.75 378 ASN A O 1
ATOM 2923 N N . ASP A 1 379 ? 32.155 29.029 26.327 1.00 90.62 379 ASP A N 1
ATOM 2924 C CA . ASP A 1 379 ? 30.717 28.983 26.646 1.00 90.62 379 ASP A CA 1
ATOM 2925 C C . ASP A 1 379 ? 30.012 28.470 25.381 1.00 90.62 379 ASP A C 1
ATOM 2927 O O . ASP A 1 379 ? 29.938 29.180 24.377 1.00 90.62 379 ASP A O 1
ATOM 2931 N N . TYR A 1 380 ? 29.601 27.205 25.407 1.00 92.19 380 TYR A N 1
ATOM 2932 C CA . TYR A 1 380 ? 28.989 26.466 24.298 1.00 92.19 380 TYR A CA 1
ATOM 2933 C C . TYR A 1 380 ? 27.671 25.859 24.793 1.00 92.19 380 TYR A C 1
ATOM 2935 O O . TYR A 1 380 ? 27.493 25.669 25.998 1.00 92.19 380 TYR A O 1
ATOM 2943 N N . SER A 1 381 ? 26.746 25.595 23.878 1.00 93.62 381 SER A N 1
ATOM 2944 C CA . SER A 1 381 ? 25.372 25.195 24.202 1.00 93.62 381 SER A CA 1
ATOM 2945 C C . SER A 1 381 ? 25.160 23.706 23.970 1.00 93.62 381 SER A C 1
ATOM 2947 O O . SER A 1 381 ? 25.759 23.148 23.052 1.00 93.62 381 SER A O 1
ATOM 2949 N N . GLN A 1 382 ? 24.292 23.088 24.775 1.00 92.12 382 GLN A N 1
ATOM 2950 C CA . GLN A 1 382 ? 23.840 21.717 24.557 1.00 92.12 382 GLN A CA 1
ATOM 2951 C C . GLN A 1 382 ? 22.342 21.711 24.251 1.00 92.12 382 GLN A C 1
ATOM 2953 O O . GLN A 1 382 ? 21.499 21.874 25.140 1.00 92.12 382 GLN A O 1
ATOM 2958 N N . VAL A 1 383 ? 22.046 21.624 22.960 1.00 93.56 383 VAL A N 1
ATOM 2959 C CA . VAL A 1 383 ? 20.710 21.679 22.362 1.00 93.56 383 VAL A CA 1
ATOM 2960 C C . VAL A 1 383 ? 20.842 21.358 20.879 1.00 93.56 383 VAL A C 1
ATOM 2962 O O . VAL A 1 383 ? 21.839 21.746 20.263 1.00 93.56 383 VAL A O 1
ATOM 2965 N N . GLY A 1 384 ? 19.853 20.691 20.299 1.00 93.69 384 GLY A N 1
ATOM 2966 C CA . GLY A 1 384 ? 19.766 20.553 18.856 1.00 93.69 384 GLY A CA 1
ATOM 2967 C C . GLY A 1 384 ? 19.012 21.697 18.191 1.00 93.69 384 GLY A C 1
ATOM 2968 O O . GLY A 1 384 ? 18.142 22.339 18.785 1.00 93.69 384 GLY A O 1
ATOM 2969 N N . LEU A 1 385 ? 19.392 22.003 16.957 1.00 95.06 385 LEU A N 1
ATOM 2970 C CA . LEU A 1 385 ? 18.763 23.025 16.130 1.00 95.06 385 LEU A CA 1
ATOM 2971 C C . LEU A 1 385 ? 18.419 22.409 14.782 1.00 95.06 385 LEU A C 1
ATOM 2973 O O . LEU A 1 385 ? 19.274 21.799 14.151 1.00 95.06 385 LEU A O 1
ATOM 2977 N N . GLN A 1 386 ? 17.187 22.617 14.339 1.00 93.19 386 GLN A N 1
ATOM 2978 C CA . GLN A 1 386 ? 16.714 22.233 13.014 1.00 93.19 386 GLN A CA 1
ATOM 2979 C C . GLN A 1 386 ? 16.741 23.426 12.051 1.00 93.19 386 GLN A C 1
ATOM 2981 O O . GLN A 1 386 ? 17.127 23.291 10.896 1.00 93.19 386 GLN A O 1
ATOM 2986 N N . ALA A 1 387 ? 16.386 24.624 12.532 1.00 95.06 387 ALA A N 1
ATOM 2987 C CA . ALA A 1 387 ? 16.469 25.843 11.732 1.00 95.06 387 ALA A CA 1
ATOM 2988 C C . ALA A 1 387 ? 16.535 27.127 12.560 1.00 95.06 387 ALA A C 1
ATOM 2990 O O . ALA A 1 387 ? 16.050 27.194 13.695 1.00 95.06 387 ALA A O 1
ATOM 2991 N N . LEU A 1 388 ? 17.080 28.174 11.937 1.00 96.25 388 LEU A N 1
ATOM 2992 C CA . LEU A 1 388 ? 17.124 29.540 12.454 1.00 96.25 388 LEU A CA 1
ATOM 2993 C C . LEU A 1 388 ? 16.743 30.544 11.358 1.00 96.25 388 LEU A C 1
ATOM 2995 O O . LEU A 1 388 ? 17.425 30.645 10.343 1.00 96.25 388 LEU A O 1
ATOM 2999 N N . VAL A 1 389 ? 15.716 31.356 11.597 1.00 95.62 389 VAL A N 1
ATOM 3000 C CA . VAL A 1 389 ? 15.265 32.423 10.688 1.00 95.62 389 VAL A CA 1
ATOM 3001 C C . VAL A 1 389 ? 15.475 33.783 11.344 1.00 95.62 389 VAL A C 1
ATOM 3003 O O . VAL A 1 389 ? 15.073 33.986 12.487 1.00 95.62 389 VAL A O 1
ATOM 3006 N N . LEU A 1 390 ? 16.079 34.725 10.621 1.00 95.81 390 LEU A N 1
ATOM 3007 C CA . LEU A 1 390 ? 16.401 36.087 11.051 1.00 95.81 390 LEU A CA 1
ATOM 3008 C C . LEU A 1 390 ? 15.783 37.091 10.069 1.00 95.81 390 LEU A C 1
ATOM 3010 O O . LEU A 1 390 ? 16.363 37.401 9.031 1.00 95.81 390 LEU A O 1
ATOM 3014 N N . THR A 1 391 ? 14.600 37.616 10.376 1.00 94.31 391 THR A N 1
ATOM 3015 C CA . THR A 1 391 ? 13.886 38.575 9.517 1.00 94.31 391 THR A CA 1
ATOM 3016 C C . THR A 1 391 ? 14.163 40.008 9.963 1.00 94.31 391 THR A C 1
ATOM 3018 O O . THR A 1 391 ? 13.714 40.422 11.035 1.00 94.31 391 THR A O 1
ATOM 3021 N N . ASP A 1 392 ? 14.852 40.808 9.149 1.00 95.44 392 ASP A N 1
ATOM 3022 C CA . ASP A 1 392 ? 14.998 42.247 9.405 1.00 95.44 392 ASP A CA 1
ATOM 3023 C C . ASP A 1 392 ? 13.739 42.978 8.910 1.00 95.44 392 ASP A C 1
ATOM 3025 O O . ASP A 1 392 ? 13.520 43.175 7.716 1.00 95.44 392 ASP A O 1
ATOM 3029 N N . LEU A 1 393 ? 12.888 43.379 9.854 1.00 91.06 393 LEU A N 1
ATOM 3030 C CA . LEU A 1 393 ? 11.601 44.032 9.598 1.00 91.06 393 LEU A CA 1
ATOM 3031 C C . LEU A 1 393 ? 11.748 45.534 9.282 1.00 91.06 393 LEU A C 1
ATOM 3033 O O . LEU A 1 393 ? 10.741 46.219 9.094 1.00 91.06 393 LEU A O 1
ATOM 3037 N N . ALA A 1 394 ? 12.974 46.068 9.263 1.00 89.69 394 ALA A N 1
ATOM 3038 C CA . ALA A 1 394 ? 13.279 47.426 8.816 1.00 89.69 394 ALA A CA 1
ATOM 3039 C C . ALA A 1 394 ? 13.943 47.463 7.427 1.00 89.69 394 ALA A C 1
ATOM 3041 O O . ALA A 1 394 ? 13.827 48.477 6.737 1.00 89.69 394 ALA A O 1
ATOM 3042 N N . ASP A 1 395 ? 14.608 46.383 7.013 1.00 92.56 395 ASP A N 1
ATOM 3043 C CA . ASP A 1 395 ? 15.127 46.184 5.658 1.00 92.56 395 ASP A CA 1
ATOM 3044 C C . ASP A 1 395 ? 15.179 44.688 5.321 1.00 92.56 395 ASP A C 1
ATOM 3046 O O . ASP A 1 395 ? 16.148 44.000 5.643 1.00 92.56 395 ASP A O 1
ATOM 3050 N N . THR A 1 396 ? 14.148 44.185 4.640 1.00 88.38 396 THR A N 1
ATOM 3051 C CA . THR A 1 396 ? 13.977 42.747 4.393 1.00 88.38 396 THR A CA 1
ATOM 3052 C C . THR A 1 396 ? 15.111 42.122 3.578 1.00 88.38 396 THR A C 1
ATOM 3054 O O . THR A 1 396 ? 15.374 40.935 3.755 1.00 88.38 396 THR A O 1
ATOM 3057 N N . THR A 1 397 ? 15.864 42.906 2.791 1.00 86.88 397 THR A N 1
ATOM 3058 C CA . THR A 1 397 ? 17.059 42.443 2.045 1.00 86.88 397 THR A CA 1
ATOM 3059 C C . THR A 1 397 ? 18.210 41.989 2.954 1.00 86.88 397 THR A C 1
ATOM 3061 O O . THR A 1 397 ? 19.158 41.331 2.523 1.00 86.88 397 THR A O 1
ATOM 3064 N N . ASN A 1 398 ? 18.131 42.348 4.234 1.00 91.81 398 ASN A N 1
ATOM 3065 C CA . ASN A 1 398 ? 19.062 41.961 5.281 1.00 91.81 398 ASN A CA 1
ATOM 3066 C C . ASN A 1 398 ? 18.610 40.691 6.032 1.00 91.81 398 ASN A C 1
ATOM 3068 O O . ASN A 1 398 ? 19.268 40.298 6.988 1.00 91.81 398 ASN A O 1
ATOM 3072 N N . SER A 1 399 ? 17.497 40.059 5.645 1.00 92.88 399 SER A N 1
ATOM 3073 C CA . SER A 1 399 ? 16.994 38.836 6.289 1.00 92.88 399 SER A CA 1
ATOM 3074 C C . SER A 1 399 ? 17.801 37.599 5.894 1.00 92.88 399 SER A C 1
ATOM 3076 O O . SER A 1 399 ? 18.427 37.586 4.835 1.00 92.88 399 SER A O 1
ATOM 3078 N N . ARG A 1 400 ? 17.800 36.570 6.744 1.00 93.94 400 ARG A N 1
ATOM 3079 C CA . ARG A 1 400 ? 18.533 35.305 6.580 1.00 93.94 400 ARG A CA 1
ATOM 3080 C C . ARG A 1 400 ? 17.721 34.126 7.103 1.00 93.94 400 ARG A C 1
ATOM 3082 O O . ARG A 1 400 ? 16.936 34.300 8.031 1.00 93.94 400 ARG A O 1
ATOM 3089 N N . ALA A 1 401 ? 17.938 32.941 6.550 1.00 93.56 401 ALA A N 1
ATOM 3090 C CA . ALA A 1 401 ? 17.434 31.689 7.101 1.00 93.56 401 ALA A CA 1
ATOM 3091 C C . ALA A 1 401 ? 18.516 30.614 6.967 1.00 93.56 401 ALA A C 1
ATOM 3093 O O . ALA A 1 401 ? 19.231 30.593 5.967 1.00 93.56 401 ALA A O 1
ATOM 3094 N N . TYR A 1 402 ? 18.646 29.766 7.984 1.00 94.38 402 TYR A N 1
ATOM 3095 C CA . TYR A 1 402 ? 19.694 28.759 8.105 1.00 94.38 402 TYR A CA 1
ATOM 3096 C C . TYR A 1 402 ? 19.099 27.387 8.409 1.00 94.38 402 TYR A C 1
ATOM 3098 O O . TYR A 1 402 ? 18.288 27.272 9.335 1.00 94.38 402 TYR A O 1
ATOM 3106 N N . GLY A 1 403 ? 19.542 26.381 7.659 1.00 93.00 403 GLY A N 1
ATOM 3107 C CA . GLY A 1 403 ? 19.211 24.965 7.831 1.00 93.00 403 GLY A CA 1
ATOM 3108 C C . GLY A 1 403 ? 20.465 24.097 7.854 1.00 93.00 403 GLY A C 1
ATOM 3109 O O . GLY A 1 403 ? 21.588 24.613 7.819 1.00 93.00 403 GLY A O 1
ATOM 3110 N N . PHE A 1 404 ? 20.273 22.783 7.925 1.00 91.38 404 PHE A N 1
ATOM 3111 C CA . PHE A 1 404 ? 21.360 21.815 8.025 1.00 91.38 404 PHE A CA 1
ATOM 3112 C C . PHE A 1 404 ? 21.249 20.731 6.962 1.00 91.38 404 PHE A C 1
ATOM 3114 O O . PHE A 1 404 ? 20.162 20.262 6.646 1.00 91.38 404 PHE A O 1
ATOM 3121 N N . ASP A 1 405 ? 22.406 20.311 6.477 1.00 87.75 405 ASP A N 1
ATOM 3122 C CA . ASP A 1 405 ? 22.596 19.233 5.521 1.00 87.75 405 ASP A CA 1
ATOM 3123 C C . ASP A 1 405 ? 23.764 18.357 6.005 1.00 87.75 405 ASP A C 1
ATOM 3125 O O . ASP A 1 405 ? 24.766 18.876 6.503 1.00 87.75 405 ASP A O 1
ATOM 3129 N N . SER A 1 406 ? 23.632 17.035 5.906 1.00 82.19 406 SER A N 1
ATOM 3130 C CA . SER A 1 406 ? 24.610 16.076 6.439 1.00 82.19 406 SER A CA 1
ATOM 3131 C C . SER A 1 406 ? 25.929 16.009 5.658 1.00 82.19 406 SER A C 1
ATOM 3133 O O . SER A 1 406 ? 26.932 15.561 6.216 1.00 82.19 406 SER A O 1
ATOM 3135 N N . GLU A 1 407 ? 25.954 16.460 4.403 1.00 81.44 407 GLU A N 1
ATOM 3136 C CA . GLU A 1 407 ? 27.136 16.465 3.535 1.00 81.44 407 GLU A CA 1
ATOM 3137 C C . GLU A 1 407 ? 27.835 17.834 3.520 1.00 81.44 407 GLU A C 1
ATOM 3139 O O . GLU A 1 407 ? 29.061 17.907 3.648 1.00 81.44 407 GLU A O 1
ATOM 3144 N N . ILE A 1 408 ? 27.073 18.931 3.397 1.00 79.62 408 ILE A N 1
ATOM 3145 C CA . ILE A 1 408 ? 27.612 20.300 3.266 1.00 79.62 408 ILE A CA 1
ATOM 3146 C C . ILE A 1 408 ? 27.516 21.153 4.545 1.00 79.62 408 ILE A C 1
ATOM 3148 O O . ILE A 1 408 ? 28.165 22.200 4.635 1.00 79.62 408 ILE A O 1
ATOM 3152 N N . GLY A 1 409 ? 26.786 20.705 5.570 1.00 87.56 409 GLY A N 1
ATOM 3153 C CA . GLY A 1 409 ? 26.777 21.300 6.908 1.00 87.56 409 GLY A CA 1
ATOM 3154 C C . GLY A 1 409 ? 25.737 22.405 7.120 1.00 87.56 409 GLY A C 1
ATOM 3155 O O . GLY A 1 409 ? 24.539 22.172 7.020 1.00 87.56 409 GLY A O 1
ATOM 3156 N N . LEU A 1 410 ? 26.178 23.605 7.515 1.00 90.38 410 LEU A N 1
ATOM 3157 C CA . LEU A 1 410 ? 25.294 24.734 7.849 1.00 90.38 410 LEU A CA 1
ATOM 3158 C C . LEU A 1 410 ? 25.025 25.590 6.607 1.00 90.38 410 LEU A C 1
ATOM 3160 O O . LEU A 1 410 ? 25.906 26.326 6.157 1.00 90.38 410 LEU A O 1
ATOM 3164 N N . VAL A 1 411 ? 23.802 25.514 6.085 1.00 90.00 411 VAL A N 1
ATOM 3165 C CA . VAL A 1 411 ? 23.390 26.126 4.811 1.00 90.00 411 VAL A CA 1
ATOM 3166 C C . VAL A 1 411 ? 22.590 27.410 5.063 1.00 90.00 411 VAL A C 1
ATOM 3168 O O . VAL A 1 411 ? 21.855 27.504 6.044 1.00 90.00 411 VAL A O 1
ATOM 3171 N N . GLU A 1 412 ? 22.727 28.413 4.190 1.00 92.06 412 GLU A N 1
ATOM 3172 C CA . GLU A 1 412 ? 21.998 29.692 4.249 1.00 92.06 412 GLU A CA 1
ATOM 3173 C C . GLU A 1 412 ? 21.110 29.851 3.012 1.00 92.06 412 GLU A C 1
ATOM 3175 O O . GLU A 1 412 ? 21.613 29.829 1.886 1.00 92.06 412 GLU A O 1
ATOM 3180 N N . VAL A 1 413 ? 19.807 30.075 3.213 1.00 85.12 413 VAL A N 1
ATOM 3181 C CA . VAL A 1 413 ? 18.869 30.379 2.123 1.00 85.12 413 VAL A CA 1
ATOM 3182 C C . VAL A 1 413 ? 19.336 31.648 1.415 1.00 85.12 413 VAL A C 1
ATOM 3184 O O . VAL A 1 413 ? 19.375 32.734 2.001 1.00 85.12 413 VAL A O 1
ATOM 3187 N N . ASN A 1 414 ? 19.697 31.486 0.143 1.00 79.69 414 ASN A N 1
ATOM 3188 C CA . ASN A 1 414 ? 20.187 32.520 -0.772 1.00 79.69 414 ASN A CA 1
ATOM 3189 C C . ASN A 1 414 ? 21.554 33.123 -0.372 1.00 79.69 414 ASN A C 1
ATOM 3191 O O . ASN A 1 414 ? 21.906 34.218 -0.823 1.00 79.69 414 ASN A O 1
ATOM 3195 N N . GLY A 1 415 ? 22.324 32.417 0.464 1.00 73.94 415 GLY A N 1
ATOM 3196 C CA . GLY A 1 415 ? 23.660 32.815 0.911 1.00 73.94 415 GLY A CA 1
ATOM 3197 C C . GLY A 1 415 ? 24.814 32.247 0.075 1.00 73.94 415 GLY A C 1
ATOM 3198 O O . GLY A 1 415 ? 24.627 31.446 -0.837 1.00 73.94 415 GLY A O 1
ATOM 3199 N N . ASN A 1 416 ? 26.036 32.650 0.432 1.00 65.81 416 ASN A N 1
ATOM 3200 C CA . ASN A 1 416 ? 27.266 31.954 0.037 1.00 65.81 416 ASN A CA 1
ATOM 3201 C C . ASN A 1 416 ? 27.681 30.980 1.152 1.00 65.81 416 ASN A C 1
ATOM 3203 O O . ASN A 1 416 ? 27.407 31.229 2.327 1.00 65.81 416 ASN A O 1
ATOM 3207 N N . ASN A 1 417 ? 28.464 29.952 0.815 1.00 63.56 417 ASN A N 1
ATOM 3208 C CA . ASN A 1 417 ? 28.979 28.952 1.764 1.00 63.56 417 ASN A CA 1
ATOM 3209 C C . ASN A 1 417 ? 30.155 29.479 2.633 1.00 63.56 417 ASN A C 1
ATOM 3211 O O . ASN A 1 417 ? 31.136 28.776 2.858 1.00 63.56 417 ASN A O 1
ATOM 3215 N N . ASP A 1 418 ? 30.065 30.722 3.124 1.00 77.69 418 ASP A N 1
ATOM 3216 C CA . ASP A 1 418 ? 30.958 31.293 4.153 1.00 77.69 418 ASP A CA 1
ATOM 3217 C C . ASP A 1 418 ? 30.558 30.843 5.584 1.00 77.69 418 ASP A C 1
ATOM 3219 O O . ASP A 1 418 ? 31.238 31.152 6.569 1.00 77.69 418 ASP A O 1
ATOM 3223 N N . ASN A 1 419 ? 29.444 30.114 5.701 1.00 89.06 419 ASN A N 1
ATOM 3224 C CA . ASN A 1 419 ? 28.940 29.490 6.923 1.00 89.06 419 ASN A CA 1
ATOM 3225 C C . ASN A 1 419 ? 29.695 28.178 7.215 1.00 89.06 419 ASN A C 1
ATOM 3227 O O . ASN A 1 419 ? 30.124 27.485 6.296 1.00 89.06 419 ASN A O 1
ATOM 3231 N N . SER A 1 420 ? 29.901 27.826 8.489 1.00 91.31 420 SER A N 1
ATOM 3232 C CA . SER A 1 420 ? 30.637 26.597 8.846 1.00 91.31 420 SER A CA 1
ATOM 3233 C C . SER A 1 420 ? 30.289 26.033 10.224 1.00 91.31 420 SER A C 1
ATOM 3235 O O . SER A 1 420 ? 29.964 26.769 11.157 1.00 91.31 420 SER A O 1
ATOM 3237 N N . LEU A 1 421 ? 30.395 24.709 10.359 1.00 92.75 421 LEU A N 1
ATOM 3238 C CA . LEU A 1 421 ? 30.268 23.984 11.625 1.00 92.75 421 LEU A CA 1
ATOM 3239 C C . LEU A 1 421 ? 31.641 23.565 12.151 1.00 92.75 421 LEU A C 1
ATOM 3241 O O . LEU A 1 421 ? 32.574 23.294 11.394 1.00 92.75 421 LEU A O 1
ATOM 3245 N N . HIS A 1 422 ? 31.768 23.510 13.474 1.00 93.69 422 HIS A N 1
ATOM 3246 C CA . HIS A 1 422 ? 33.013 23.173 14.152 1.00 93.69 422 HIS A CA 1
ATOM 3247 C C . HIS A 1 422 ? 32.757 22.222 15.318 1.00 93.69 422 HIS A C 1
ATOM 3249 O O . HIS A 1 422 ? 31.992 22.547 16.225 1.00 93.69 422 HIS A O 1
ATOM 3255 N N . ASN A 1 423 ? 33.473 21.093 15.337 1.00 91.31 423 ASN A N 1
ATOM 3256 C CA . ASN A 1 423 ? 33.306 20.017 16.325 1.00 91.31 423 ASN A CA 1
ATOM 3257 C C . ASN A 1 423 ? 31.860 19.479 16.379 1.00 91.31 423 ASN A C 1
ATOM 3259 O O . ASN A 1 423 ? 31.346 19.206 17.460 1.00 91.31 423 ASN A O 1
ATOM 3263 N N . VAL A 1 424 ? 31.240 19.374 15.201 1.00 89.25 424 VAL A N 1
ATOM 3264 C CA . VAL A 1 424 ? 30.013 18.619 14.925 1.00 89.25 424 VAL A CA 1
ATOM 3265 C C . VAL A 1 424 ? 30.439 17.429 14.062 1.00 89.25 424 VAL A C 1
ATOM 3267 O O . VAL A 1 424 ? 31.184 17.625 13.098 1.00 89.25 424 VAL A O 1
ATOM 3270 N N . ALA A 1 425 ? 30.048 16.216 14.437 1.00 86.06 425 ALA A N 1
ATOM 3271 C CA . ALA A 1 425 ? 30.294 14.981 13.693 1.00 86.06 425 ALA A CA 1
ATOM 3272 C C . ALA A 1 425 ? 29.074 14.594 12.839 1.00 86.06 425 ALA A C 1
ATOM 3274 O O . ALA A 1 425 ? 27.980 15.100 13.064 1.00 86.06 425 ALA A O 1
ATOM 3275 N N . SER A 1 426 ? 29.227 13.660 11.895 1.00 82.50 426 SER A N 1
ATOM 3276 C CA . SER A 1 426 ? 28.091 13.093 11.145 1.00 82.50 426 SER A CA 1
ATOM 3277 C C . SER A 1 426 ? 27.056 12.423 12.063 1.00 82.50 426 SER A C 1
ATOM 3279 O O . SER A 1 426 ? 25.863 12.518 11.807 1.00 82.50 426 SER A O 1
ATOM 3281 N N . SER A 1 427 ? 27.495 11.846 13.186 1.00 83.50 427 SER A N 1
ATOM 3282 C CA . SER A 1 427 ? 26.634 11.293 14.245 1.00 83.50 427 SER A CA 1
ATOM 3283 C C . SER A 1 427 ? 25.811 12.330 15.020 1.00 83.50 427 SER A C 1
ATOM 3285 O O . SER A 1 427 ? 24.946 11.948 15.802 1.00 83.50 427 SER A O 1
ATOM 3287 N N . ASP A 1 428 ? 26.107 13.623 14.863 1.00 87.38 428 ASP A N 1
ATOM 3288 C CA . ASP A 1 428 ? 25.377 14.704 15.532 1.00 87.38 428 ASP A CA 1
ATOM 3289 C C . ASP A 1 428 ? 24.201 15.218 14.672 1.00 87.38 428 ASP A C 1
ATOM 3291 O O . ASP A 1 428 ? 23.452 16.083 15.129 1.00 87.38 428 ASP A O 1
ATOM 3295 N N . TYR A 1 429 ? 24.035 14.711 13.442 1.00 89.12 429 TYR A N 1
ATOM 3296 C CA . TYR A 1 429 ? 22.889 14.999 12.573 1.00 89.12 429 TYR A CA 1
ATOM 3297 C C . TYR A 1 429 ? 21.777 13.973 12.805 1.00 89.12 429 TYR A C 1
ATOM 3299 O O . TYR A 1 429 ? 22.039 12.779 12.944 1.00 89.12 429 TYR A O 1
ATOM 3307 N N . GLN A 1 430 ? 20.529 14.434 12.822 1.00 85.75 430 GLN A N 1
ATOM 3308 C CA . GLN A 1 430 ? 19.333 13.602 12.980 1.00 85.75 430 GLN A CA 1
ATOM 3309 C C . GLN A 1 430 ? 18.191 14.147 12.112 1.00 85.75 430 GLN A C 1
ATOM 3311 O O . GLN A 1 430 ? 18.219 15.308 11.698 1.00 85.75 430 GLN A O 1
ATOM 3316 N N . ALA A 1 431 ? 17.153 13.344 11.870 1.00 81.19 431 ALA A N 1
ATOM 3317 C CA . ALA A 1 431 ? 15.895 13.869 11.344 1.00 81.19 431 ALA A CA 1
ATOM 3318 C C . ALA A 1 431 ? 15.310 14.888 12.340 1.00 81.19 431 ALA A C 1
ATOM 3320 O O . ALA A 1 431 ? 15.242 14.627 13.542 1.00 81.19 431 ALA A O 1
ATOM 3321 N N . GLY A 1 432 ? 14.929 16.073 11.862 1.00 73.38 432 GLY A N 1
ATOM 3322 C CA . GLY A 1 432 ? 14.290 17.073 12.713 1.00 73.38 432 GLY A CA 1
ATOM 3323 C C . GLY A 1 432 ? 12.838 16.723 13.048 1.00 73.38 432 GLY A C 1
ATOM 3324 O O . GLY A 1 432 ? 12.226 15.878 12.408 1.00 73.38 432 GLY A O 1
ATOM 3325 N N . VAL A 1 433 ? 12.261 17.397 14.046 1.00 77.00 433 VAL A N 1
ATOM 3326 C CA . VAL A 1 433 ? 10.909 17.076 14.562 1.00 77.00 433 VAL A CA 1
ATOM 3327 C C . VAL A 1 433 ? 9.824 18.079 14.148 1.00 77.00 433 VAL A C 1
ATOM 3329 O O . VAL A 1 433 ? 8.685 17.989 14.607 1.00 77.00 433 VAL A O 1
ATOM 3332 N N . HIS A 1 434 ? 10.152 19.057 13.297 1.00 75.38 434 HIS A N 1
ATOM 3333 C CA . HIS A 1 434 ? 9.203 20.064 12.820 1.00 75.38 434 HIS A CA 1
ATOM 3334 C C . HIS A 1 434 ? 9.159 20.180 11.295 1.00 75.38 434 HIS A C 1
ATOM 3336 O O . HIS A 1 434 ? 10.188 20.183 10.622 1.00 75.38 434 HIS A O 1
ATOM 3342 N N . THR A 1 435 ? 7.965 20.429 10.761 1.00 77.81 435 THR A N 1
ATOM 3343 C CA . THR A 1 435 ? 7.790 21.042 9.440 1.00 77.81 435 THR A CA 1
ATOM 3344 C C . THR A 1 435 ? 8.066 22.544 9.536 1.00 77.81 435 THR A C 1
ATOM 3346 O O . THR A 1 435 ? 7.438 23.247 10.335 1.00 77.81 435 THR A O 1
ATOM 3349 N N . ILE A 1 436 ? 8.974 23.066 8.710 1.00 81.25 436 ILE A N 1
ATOM 3350 C CA . ILE A 1 436 ? 9.403 24.470 8.773 1.00 81.25 436 ILE A CA 1
ATOM 3351 C C . ILE A 1 436 ? 8.762 25.256 7.623 1.00 81.25 436 ILE A C 1
ATOM 3353 O O . ILE A 1 436 ? 9.257 25.295 6.497 1.00 81.25 436 ILE A O 1
ATOM 3357 N N . THR A 1 437 ? 7.635 25.906 7.904 1.00 83.00 437 THR A N 1
ATOM 3358 C CA . THR A 1 437 ? 6.918 26.729 6.921 1.00 83.00 437 THR A CA 1
ATOM 3359 C C . THR A 1 437 ? 7.640 28.052 6.641 1.00 83.00 437 THR A C 1
ATOM 3361 O O . THR A 1 437 ? 8.120 28.704 7.570 1.00 83.00 437 THR A O 1
ATOM 3364 N N . ASN A 1 438 ? 7.681 28.481 5.370 1.00 84.12 438 ASN A N 1
ATOM 3365 C CA . ASN A 1 438 ? 8.222 29.791 4.990 1.00 84.12 438 ASN A CA 1
ATOM 3366 C C . ASN A 1 438 ? 7.409 30.908 5.682 1.00 84.12 438 ASN A C 1
ATOM 3368 O O . ASN A 1 438 ? 6.200 31.013 5.445 1.00 84.12 438 ASN A O 1
ATOM 3372 N N . PRO A 1 439 ? 8.016 31.733 6.559 1.00 79.94 439 PRO A N 1
ATOM 3373 C CA . PRO A 1 439 ? 7.274 32.725 7.328 1.00 79.94 439 PRO A CA 1
ATOM 3374 C C . PRO A 1 439 ? 6.912 33.979 6.520 1.00 79.94 439 PRO A C 1
ATOM 3376 O O . PRO A 1 439 ? 6.043 34.728 6.971 1.00 79.94 439 PRO A O 1
ATOM 3379 N N . ASP A 1 440 ? 7.567 34.229 5.377 1.00 78.06 440 ASP A N 1
ATOM 3380 C CA . ASP A 1 440 ? 7.230 35.304 4.434 1.00 78.06 440 ASP A CA 1
ATOM 3381 C C . ASP A 1 440 ? 7.888 35.052 3.060 1.00 78.06 440 ASP A C 1
ATOM 3383 O O . ASP A 1 440 ? 9.064 35.372 2.852 1.00 78.06 440 ASP A O 1
ATOM 3387 N N . SER A 1 441 ? 7.119 34.535 2.094 1.00 79.75 441 SER A N 1
ATOM 3388 C CA . SER A 1 441 ? 7.618 34.273 0.735 1.00 79.75 441 SER A CA 1
ATOM 3389 C C . SER A 1 441 ? 7.834 35.522 -0.132 1.00 79.75 441 SER A C 1
ATOM 3391 O O . SER A 1 441 ? 8.239 35.428 -1.288 1.00 79.75 441 SER A O 1
ATOM 3393 N N . SER A 1 442 ? 7.637 36.727 0.423 1.00 75.06 442 SER A N 1
ATOM 3394 C CA . SER A 1 442 ? 8.147 37.973 -0.171 1.00 75.06 442 SER A CA 1
ATOM 3395 C C . SER A 1 442 ? 9.564 38.342 0.300 1.00 75.06 442 SER A C 1
ATOM 3397 O O . SER A 1 442 ? 10.129 39.337 -0.165 1.00 75.06 442 SER A O 1
ATOM 3399 N N . ILE A 1 443 ? 10.139 37.552 1.217 1.00 78.06 443 ILE A N 1
ATOM 3400 C CA . ILE A 1 443 ? 11.478 37.737 1.797 1.00 78.06 443 ILE A CA 1
ATOM 3401 C C . ILE A 1 443 ? 12.402 36.563 1.454 1.00 78.06 443 ILE A C 1
ATOM 3403 O O . ILE A 1 443 ? 13.562 36.796 1.112 1.00 78.06 443 ILE A O 1
ATOM 3407 N N . PHE A 1 444 ? 11.897 35.329 1.526 1.00 84.75 444 PHE A N 1
ATOM 3408 C CA . PHE A 1 444 ? 12.620 34.114 1.142 1.00 84.75 444 PHE A CA 1
ATOM 3409 C C . PHE A 1 444 ? 11.913 33.441 -0.033 1.00 84.75 444 PHE A C 1
ATOM 3411 O O . PHE A 1 444 ? 10.698 33.267 0.014 1.00 84.75 444 PHE A O 1
ATOM 3418 N N . ASP A 1 445 ? 12.664 33.070 -1.067 1.00 81.94 445 ASP A N 1
ATOM 3419 C CA . ASP A 1 445 ? 12.113 32.371 -2.229 1.00 81.94 445 ASP A CA 1
ATOM 3420 C C . ASP A 1 445 ? 11.618 30.966 -1.848 1.00 81.94 445 ASP A C 1
ATOM 3422 O O . ASP A 1 445 ? 12.297 30.256 -1.107 1.00 81.94 445 ASP A O 1
ATOM 3426 N N . ASP A 1 446 ? 10.441 30.565 -2.338 1.00 78.19 446 ASP A N 1
ATOM 3427 C CA . ASP A 1 446 ? 9.817 29.296 -1.947 1.00 78.19 446 ASP A CA 1
ATOM 3428 C C . ASP A 1 446 ? 10.568 28.064 -2.486 1.00 78.19 446 ASP A C 1
ATOM 3430 O O . ASP A 1 446 ? 10.669 27.072 -1.766 1.00 78.19 446 ASP A O 1
ATOM 3434 N N . ALA A 1 447 ? 11.152 28.107 -3.690 1.00 74.62 447 ALA A N 1
ATOM 3435 C CA . ALA A 1 447 ? 11.926 26.981 -4.223 1.00 74.62 447 ALA A CA 1
ATOM 3436 C C . ALA A 1 447 ? 13.256 26.829 -3.469 1.00 74.62 447 ALA A C 1
ATOM 3438 O O . ALA A 1 447 ? 13.642 25.726 -3.077 1.00 74.62 447 ALA A O 1
ATOM 3439 N N . GLN A 1 448 ? 13.924 27.948 -3.177 1.00 72.94 448 GLN A N 1
ATOM 3440 C CA . GLN A 1 448 ? 15.165 27.954 -2.394 1.00 72.94 448 GLN A CA 1
ATOM 3441 C C . GLN A 1 448 ? 14.928 27.640 -0.904 1.00 72.94 448 GLN A C 1
ATOM 3443 O O . GLN A 1 448 ? 15.831 27.146 -0.230 1.00 72.94 448 GLN A O 1
ATOM 3448 N N . TRP A 1 449 ? 13.714 27.874 -0.392 1.00 83.06 449 TRP A N 1
ATOM 3449 C CA . TRP A 1 449 ? 13.277 27.416 0.927 1.00 83.06 449 TRP A CA 1
ATOM 3450 C C . TRP A 1 449 ? 13.087 25.896 0.966 1.00 83.06 449 TRP A C 1
ATOM 3452 O O . TRP A 1 449 ? 13.618 25.247 1.866 1.00 83.06 449 TRP A O 1
ATOM 3462 N N . GLN A 1 450 ? 12.381 25.309 -0.012 1.00 78.94 450 GLN A N 1
ATOM 3463 C CA . GLN A 1 450 ? 12.214 23.850 -0.079 1.00 78.94 450 GLN A CA 1
ATOM 3464 C C . GLN A 1 450 ? 13.554 23.127 -0.269 1.00 78.94 450 GLN A C 1
ATOM 3466 O O . GLN A 1 450 ? 13.781 22.113 0.377 1.00 78.94 450 GLN A O 1
ATOM 3471 N N . ALA A 1 451 ? 14.488 23.691 -1.040 1.00 76.00 451 ALA A N 1
ATOM 3472 C CA . ALA A 1 451 ? 15.824 23.117 -1.233 1.00 76.00 451 ALA A CA 1
ATOM 3473 C C . ALA A 1 451 ? 16.698 23.031 0.042 1.00 76.00 451 ALA A C 1
ATOM 3475 O O . ALA A 1 451 ? 17.755 22.408 -0.000 1.00 76.00 451 ALA A O 1
ATOM 3476 N N . ILE A 1 452 ? 16.306 23.678 1.150 1.00 73.94 452 ILE A N 1
ATOM 3477 C CA . ILE A 1 452 ? 17.059 23.707 2.425 1.00 73.94 452 ILE A CA 1
ATOM 3478 C C . ILE A 1 452 ? 16.220 23.204 3.615 1.00 73.94 452 ILE A C 1
ATOM 3480 O O . ILE A 1 452 ? 16.781 22.782 4.627 1.00 73.94 452 ILE A O 1
ATOM 3484 N N . PHE A 1 453 ? 14.886 23.243 3.519 1.00 80.44 453 PHE A N 1
ATOM 3485 C CA . PHE A 1 453 ? 13.976 22.871 4.610 1.00 80.44 453 PHE A CA 1
ATOM 3486 C C . PHE A 1 453 ? 12.880 21.861 4.239 1.00 80.44 453 PHE A C 1
ATOM 3488 O O . PHE A 1 453 ? 12.103 21.481 5.117 1.00 80.44 453 PHE A O 1
ATOM 3495 N N . GLY A 1 454 ? 12.783 21.456 2.973 1.00 64.12 454 GLY A N 1
ATOM 3496 C CA . GLY A 1 454 ? 11.878 20.407 2.510 1.00 64.12 454 GLY A CA 1
ATOM 3497 C C . GLY A 1 454 ? 12.598 19.069 2.351 1.00 64.12 454 GLY A C 1
ATOM 3498 O O . GLY A 1 454 ? 13.811 19.016 2.156 1.00 64.12 454 GLY A O 1
ATOM 3499 N N . GLY A 1 455 ? 11.833 17.976 2.401 1.00 52.44 455 GLY A N 1
ATOM 3500 C CA . GLY A 1 455 ? 12.297 16.687 1.886 1.00 52.44 455 GLY A CA 1
ATOM 3501 C C . GLY A 1 455 ? 12.562 16.768 0.378 1.00 52.44 455 GLY A C 1
ATOM 3502 O O . GLY A 1 455 ? 11.967 17.586 -0.323 1.00 52.44 455 GLY A O 1
ATOM 3503 N N . SER A 1 456 ? 13.465 15.929 -0.121 1.00 37.56 456 SER A N 1
ATOM 3504 C CA . SER A 1 456 ? 13.998 16.002 -1.484 1.00 37.56 456 SER A CA 1
ATOM 3505 C C . SER A 1 456 ? 12.995 15.563 -2.570 1.00 37.56 456 SER A C 1
ATOM 3507 O O . SER A 1 456 ? 13.101 14.450 -3.083 1.00 37.56 456 SER A O 1
ATOM 3509 N N . ASP A 1 457 ? 12.057 16.434 -2.958 1.00 35.12 457 ASP A N 1
ATOM 3510 C CA . ASP A 1 457 ? 11.224 16.247 -4.160 1.00 35.12 457 ASP A CA 1
ATOM 3511 C C . ASP A 1 457 ? 11.034 17.572 -4.948 1.00 35.12 457 ASP A C 1
ATOM 3513 O O . ASP A 1 457 ? 10.092 18.332 -4.743 1.00 35.12 457 ASP A O 1
ATOM 3517 N N . VAL A 1 458 ? 11.978 17.792 -5.875 1.00 34.22 458 VAL A N 1
ATOM 3518 C CA . VAL A 1 458 ? 12.003 18.683 -7.066 1.00 34.22 458 VAL A CA 1
ATOM 3519 C C . VAL A 1 458 ? 11.949 20.233 -6.982 1.00 34.22 458 VAL A C 1
ATOM 3521 O O . VAL A 1 458 ? 11.105 20.874 -6.365 1.00 34.22 458 VAL A O 1
ATOM 3524 N N . THR A 1 459 ? 12.847 20.818 -7.784 1.00 36.41 459 THR A N 1
ATOM 3525 C CA . THR A 1 459 ? 12.853 22.137 -8.462 1.00 36.41 459 THR A CA 1
ATOM 3526 C C . THR A 1 459 ? 11.761 22.251 -9.557 1.00 36.41 459 THR A C 1
ATOM 3528 O O . THR A 1 459 ? 11.231 21.230 -9.977 1.00 36.41 459 THR A O 1
ATOM 3531 N N . ASP A 1 460 ? 11.386 23.388 -10.174 1.00 33.09 460 ASP A N 1
ATOM 3532 C CA . ASP A 1 460 ? 11.610 24.853 -10.032 1.00 33.09 460 ASP A CA 1
ATOM 3533 C C . A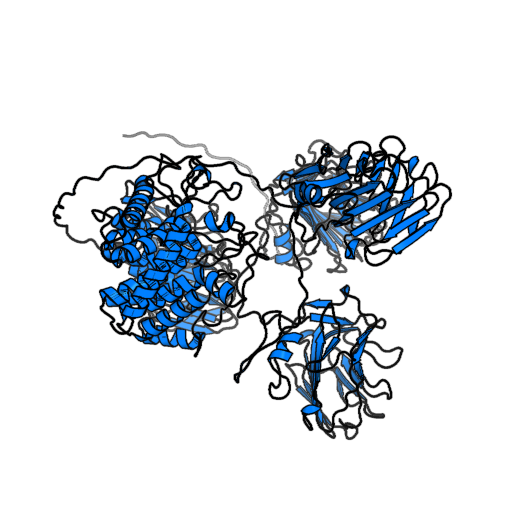SP A 1 460 ? 10.582 25.585 -10.968 1.00 33.09 460 ASP A C 1
ATOM 3535 O O . ASP A 1 460 ? 10.271 25.028 -12.028 1.00 33.09 460 ASP A O 1
ATOM 3539 N N . PRO A 1 461 ? 9.990 26.762 -10.637 1.00 30.38 461 PRO A N 1
ATOM 3540 C CA . PRO A 1 461 ? 8.851 27.309 -11.403 1.00 30.38 461 PRO A CA 1
ATOM 3541 C C . PRO A 1 461 ? 9.123 28.420 -12.464 1.00 30.38 461 PRO A C 1
ATOM 3543 O O . PRO A 1 461 ? 9.184 29.608 -12.153 1.00 30.38 461 PRO A O 1
ATOM 3546 N N . GLU A 1 462 ? 8.979 28.023 -13.740 1.00 33.94 462 GLU A N 1
ATOM 3547 C CA . GLU A 1 462 ? 8.300 28.747 -14.856 1.00 33.94 462 GLU A CA 1
ATOM 3548 C C . GLU A 1 462 ? 8.989 29.904 -15.682 1.00 33.94 462 GLU A C 1
ATOM 3550 O O . GLU A 1 462 ? 9.974 30.509 -15.260 1.00 33.94 462 GLU A O 1
ATOM 3555 N N . PRO A 1 463 ? 8.518 30.181 -16.937 1.00 46.91 463 PRO A N 1
ATOM 3556 C CA . PRO A 1 463 ? 9.281 30.821 -18.048 1.00 46.91 463 PRO A CA 1
ATOM 3557 C C . PRO A 1 463 ? 8.837 32.302 -18.344 1.00 46.91 463 PRO A C 1
ATOM 3559 O O . PRO A 1 463 ? 8.164 32.869 -17.480 1.00 46.91 463 PRO A O 1
ATOM 3562 N N . PRO A 1 464 ? 9.107 32.999 -19.504 1.00 40.78 464 PRO A N 1
ATOM 3563 C CA . PRO A 1 464 ? 9.722 32.583 -20.795 1.00 40.78 464 PRO A CA 1
ATOM 3564 C C . PRO A 1 464 ? 10.634 33.595 -21.567 1.00 40.78 464 PRO A C 1
ATOM 3566 O O . PRO A 1 464 ? 10.736 34.763 -21.200 1.00 40.78 464 PRO A O 1
ATOM 3569 N N . VAL A 1 465 ? 11.211 33.160 -22.715 1.00 28.78 465 VAL A N 1
ATOM 3570 C CA . VAL A 1 465 ? 11.230 33.825 -24.066 1.00 28.78 465 VAL A CA 1
ATOM 3571 C C . VAL A 1 465 ? 12.165 33.087 -25.069 1.00 28.78 465 VAL A C 1
ATOM 3573 O O . VAL A 1 465 ? 13.250 32.655 -24.705 1.00 28.78 465 VAL A O 1
ATOM 3576 N N . GLU A 1 466 ? 11.757 32.982 -26.344 1.00 34.25 466 GLU A N 1
ATOM 3577 C CA . GLU A 1 466 ? 12.481 32.400 -27.514 1.00 34.25 466 GLU A CA 1
ATOM 3578 C C . GLU A 1 466 ? 13.167 33.504 -28.379 1.00 34.25 466 GLU A C 1
ATOM 3580 O O . GLU A 1 466 ? 12.689 34.646 -28.304 1.00 34.25 466 GLU A O 1
ATOM 3585 N N . PRO A 1 467 ? 14.159 33.261 -29.287 1.00 40.34 467 PRO A N 1
ATOM 3586 C CA . PRO A 1 467 ? 14.977 32.068 -29.621 1.00 40.34 467 PRO A CA 1
ATOM 3587 C C . PRO A 1 467 ? 16.505 32.346 -29.370 1.00 40.34 467 PRO A C 1
ATOM 3589 O O . PRO A 1 467 ? 16.795 33.126 -28.469 1.00 40.34 467 PRO A O 1
ATOM 3592 N N . GLU A 1 468 ? 17.581 31.823 -30.006 1.00 26.64 468 GLU A N 1
ATOM 3593 C CA . GLU A 1 468 ? 17.914 31.052 -31.243 1.00 26.64 468 GLU A CA 1
ATOM 3594 C C . GLU A 1 468 ? 19.255 30.260 -31.011 1.00 26.64 468 GLU A C 1
ATOM 3596 O O . GLU A 1 468 ? 20.030 30.669 -30.143 1.00 26.64 468 GLU A O 1
ATOM 3601 N N . PRO A 1 469 ? 19.585 29.165 -31.746 1.00 43.72 469 PRO A N 1
ATOM 3602 C CA . PRO A 1 469 ? 20.748 28.279 -31.474 1.00 43.72 469 PRO A CA 1
ATOM 3603 C C . PRO A 1 469 ? 22.029 28.630 -32.285 1.00 43.72 469 PRO A C 1
ATOM 3605 O O . PRO A 1 469 ? 21.936 29.455 -33.199 1.00 43.72 469 PRO A O 1
ATOM 3608 N N . PRO A 1 470 ? 23.211 27.977 -32.088 1.00 43.34 470 PRO A N 1
ATOM 3609 C CA . PRO A 1 470 ? 23.607 26.928 -31.120 1.00 43.34 470 PRO A CA 1
ATOM 3610 C C . PRO A 1 470 ? 24.789 27.367 -30.194 1.00 43.34 470 PRO A C 1
ATOM 3612 O O . PRO A 1 470 ? 25.279 28.491 -30.303 1.00 43.34 470 PRO A O 1
ATOM 3615 N N . THR A 1 471 ? 25.331 26.551 -29.273 1.00 26.58 471 THR A N 1
ATOM 3616 C CA . THR A 1 471 ? 26.430 25.557 -29.475 1.00 26.58 471 THR A CA 1
ATOM 3617 C C . THR A 1 471 ? 26.731 24.833 -28.141 1.00 26.58 471 THR A C 1
ATOM 3619 O O . THR A 1 471 ? 26.507 25.424 -27.087 1.00 26.58 471 THR A O 1
ATOM 3622 N N . GLU A 1 472 ? 27.266 23.605 -28.182 1.00 41.53 472 GLU A N 1
ATOM 3623 C CA . GLU A 1 472 ? 27.735 22.809 -27.022 1.00 41.53 472 GLU A CA 1
ATOM 3624 C C . GLU A 1 472 ? 28.721 23.547 -26.091 1.00 41.53 472 GLU A C 1
ATOM 3626 O O . GLU A 1 472 ? 29.520 24.383 -26.530 1.00 41.53 472 GLU A O 1
ATOM 3631 N N . PRO A 1 473 ? 28.719 23.163 -24.804 1.00 30.00 473 PRO A N 1
ATOM 3632 C CA . PRO A 1 473 ? 29.884 22.471 -24.241 1.00 30.00 473 PRO A CA 1
ATOM 3633 C C . PRO A 1 473 ? 29.567 21.035 -23.776 1.00 30.00 473 PRO A C 1
ATOM 3635 O O . PRO A 1 473 ? 28.432 20.713 -23.441 1.00 30.00 473 PRO A O 1
ATOM 3638 N N . GLU A 1 474 ? 30.591 20.181 -23.762 1.00 31.03 474 GLU A N 1
ATOM 3639 C CA . GLU A 1 474 ? 30.503 18.746 -23.445 1.00 31.03 474 GLU A CA 1
ATOM 3640 C C . GLU A 1 474 ? 30.645 18.442 -21.932 1.00 31.03 474 GLU A C 1
ATOM 3642 O O . GLU A 1 474 ? 31.296 19.206 -21.219 1.00 31.03 474 GLU A O 1
ATOM 3647 N N . GLN A 1 475 ? 30.216 17.229 -21.529 1.00 32.59 475 GLN A N 1
ATOM 3648 C CA . GLN A 1 475 ? 30.668 16.453 -20.343 1.00 32.59 475 GLN A CA 1
ATOM 3649 C C . GLN A 1 475 ? 30.156 16.918 -18.950 1.00 32.59 475 GLN A C 1
ATOM 3651 O O . GLN A 1 475 ? 29.854 18.097 -18.771 1.00 32.59 475 GLN A O 1
ATOM 3656 N N . PRO A 1 476 ? 30.092 16.019 -17.935 1.00 27.61 476 PRO A N 1
ATOM 3657 C CA . PRO A 1 476 ? 30.555 14.622 -17.913 1.00 27.61 476 PRO A CA 1
ATOM 3658 C C . PRO A 1 476 ? 29.450 13.558 -18.053 1.00 27.61 476 PRO A C 1
ATOM 3660 O O . PRO A 1 476 ? 28.260 13.841 -17.968 1.00 27.61 476 PRO A O 1
ATOM 3663 N N . VAL A 1 477 ? 29.890 12.314 -18.254 1.00 41.62 477 VAL A N 1
ATOM 3664 C CA . VAL A 1 477 ? 29.089 11.086 -18.121 1.00 41.62 477 VAL A CA 1
ATOM 3665 C C . VAL A 1 477 ? 29.352 10.485 -16.741 1.00 41.62 477 VAL A C 1
ATOM 3667 O O . VAL A 1 477 ? 30.519 10.349 -16.374 1.00 41.62 477 VAL A O 1
ATOM 3670 N N . GLU A 1 478 ? 28.313 10.036 -16.036 1.00 23.53 478 GLU A N 1
ATOM 3671 C CA . GLU A 1 478 ? 28.456 9.124 -14.892 1.00 23.53 478 GLU A CA 1
ATOM 3672 C C . GLU A 1 478 ? 27.779 7.772 -15.198 1.00 23.53 478 GLU A C 1
ATOM 3674 O O . GLU A 1 478 ? 26.628 7.758 -15.640 1.00 23.53 478 GLU A O 1
ATOM 3679 N N . PRO A 1 479 ? 28.484 6.633 -15.042 1.00 29.09 479 PRO A N 1
ATOM 3680 C CA . PRO A 1 479 ? 27.945 5.302 -15.308 1.00 29.09 479 PRO A CA 1
ATOM 3681 C C . PRO A 1 479 ? 27.490 4.582 -14.029 1.00 29.09 479 PRO A C 1
ATOM 3683 O O . PRO A 1 479 ? 28.073 4.759 -12.959 1.00 29.09 479 PRO A O 1
ATOM 3686 N N . THR A 1 480 ? 26.542 3.652 -14.158 1.00 26.91 480 THR A N 1
ATOM 3687 C CA . THR A 1 480 ? 26.213 2.690 -13.092 1.00 26.91 480 THR A CA 1
ATOM 3688 C C . THR A 1 480 ? 26.115 1.271 -13.672 1.00 26.91 480 THR A C 1
ATOM 3690 O O . THR A 1 480 ? 25.134 0.963 -14.345 1.00 26.91 480 THR A O 1
ATOM 3693 N N . PRO A 1 481 ? 27.129 0.406 -13.478 1.00 29.69 481 PRO A N 1
ATOM 3694 C CA . PRO A 1 481 ? 27.061 -1.017 -13.817 1.00 29.69 481 PRO A CA 1
ATOM 3695 C C . PRO A 1 481 ? 26.408 -1.824 -12.683 1.00 29.69 481 PRO A C 1
ATOM 3697 O O . PRO A 1 481 ? 26.378 -1.353 -11.545 1.00 29.69 481 PRO A O 1
ATOM 3700 N N . GLN A 1 482 ? 25.967 -3.056 -12.964 1.00 50.09 482 GLN A N 1
ATOM 3701 C CA . GLN A 1 482 ? 25.565 -4.010 -11.924 1.00 50.09 482 GLN A CA 1
ATOM 3702 C C . GLN A 1 482 ? 26.018 -5.451 -12.201 1.00 50.09 482 GLN A C 1
ATOM 3704 O O . GLN A 1 482 ? 25.666 -6.049 -13.214 1.00 50.09 482 GLN A O 1
ATOM 3709 N N . SER A 1 483 ? 26.714 -6.010 -11.212 1.00 46.81 483 SER A N 1
ATOM 3710 C CA . SER A 1 483 ? 26.606 -7.405 -10.775 1.00 46.81 483 SER A CA 1
ATOM 3711 C C . SER A 1 483 ? 26.713 -7.343 -9.248 1.00 46.81 483 SER A C 1
ATOM 3713 O O . SER A 1 483 ? 27.789 -7.071 -8.709 1.00 46.81 483 SER A O 1
ATOM 3715 N N . ASN A 1 484 ? 25.579 -7.444 -8.556 1.00 66.38 484 ASN A N 1
ATOM 3716 C CA . ASN A 1 484 ? 25.410 -6.775 -7.261 1.00 66.38 484 ASN A CA 1
ATOM 3717 C C . ASN A 1 484 ? 25.482 -7.690 -6.028 1.00 66.38 484 ASN A C 1
ATOM 3719 O O . ASN A 1 484 ? 25.128 -7.234 -4.945 1.00 66.38 484 ASN A O 1
ATOM 3723 N N . GLN A 1 485 ? 25.942 -8.939 -6.129 1.00 83.62 485 GLN A N 1
ATOM 3724 C CA . GLN A 1 485 ? 26.082 -9.809 -4.952 1.00 83.62 485 GLN A CA 1
ATOM 3725 C C . GLN A 1 485 ? 27.451 -9.720 -4.264 1.00 83.62 485 GLN A C 1
ATOM 3727 O O . GLN A 1 485 ? 28.494 -9.572 -4.902 1.00 83.62 485 GLN A O 1
ATOM 3732 N N . ALA A 1 486 ? 27.422 -9.880 -2.943 1.00 91.94 486 ALA A N 1
ATOM 3733 C CA . ALA A 1 486 ? 28.576 -10.114 -2.090 1.00 91.94 486 ALA A CA 1
ATOM 3734 C C . ALA A 1 486 ? 28.326 -11.290 -1.141 1.00 91.94 486 ALA A C 1
ATOM 3736 O O . ALA A 1 486 ? 27.207 -11.492 -0.666 1.00 91.94 486 ALA A O 1
ATOM 3737 N N . ALA A 1 487 ? 29.398 -12.021 -0.844 1.00 94.44 487 ALA A N 1
ATOM 3738 C CA . ALA A 1 487 ? 29.424 -13.081 0.153 1.00 94.44 487 ALA A CA 1
ATOM 3739 C C . ALA A 1 487 ? 29.760 -12.487 1.530 1.00 94.44 487 ALA A C 1
ATOM 3741 O O . ALA A 1 487 ? 30.814 -11.859 1.686 1.00 94.44 487 ALA A O 1
ATOM 3742 N N . TYR A 1 488 ? 28.896 -12.695 2.524 1.00 95.88 488 TYR A N 1
ATOM 3743 C CA . TYR A 1 488 ? 29.145 -12.333 3.919 1.00 95.88 488 TYR A CA 1
ATOM 3744 C C . TYR A 1 488 ? 29.805 -13.495 4.677 1.00 95.88 488 TYR A C 1
ATOM 3746 O O . TYR A 1 488 ? 29.443 -14.657 4.501 1.00 95.88 488 TYR A O 1
ATOM 3754 N N . PHE A 1 489 ? 30.804 -13.206 5.512 1.00 96.50 489 PHE A N 1
ATOM 3755 C CA . PHE A 1 489 ? 31.499 -14.218 6.308 1.00 96.50 489 PHE A CA 1
ATOM 3756 C C . PHE A 1 489 ? 31.135 -14.047 7.789 1.00 96.50 489 PHE A C 1
ATOM 3758 O O . PHE A 1 489 ? 31.320 -12.974 8.352 1.00 96.50 489 PHE A O 1
ATOM 3765 N N . ASP A 1 490 ? 30.663 -15.125 8.418 1.00 94.19 490 ASP A N 1
ATOM 3766 C CA . ASP A 1 490 ? 30.069 -15.165 9.769 1.00 94.19 490 ASP A CA 1
ATOM 3767 C C . ASP A 1 490 ? 31.058 -15.046 10.950 1.00 94.19 490 ASP A C 1
ATOM 3769 O O . ASP A 1 490 ? 30.673 -15.225 12.103 1.00 94.19 490 ASP A O 1
ATOM 3773 N N . GLY A 1 491 ? 32.365 -14.912 10.698 1.00 93.12 491 GLY A N 1
ATOM 3774 C CA . GLY A 1 491 ? 33.397 -14.933 11.747 1.00 93.12 491 GLY A CA 1
ATOM 3775 C C . GLY A 1 491 ? 33.586 -16.262 12.501 1.00 93.12 491 GLY A C 1
ATOM 3776 O O . GLY A 1 491 ? 34.605 -16.432 13.183 1.00 93.12 491 GLY A O 1
ATOM 3777 N N . SER A 1 492 ? 32.672 -17.226 12.361 1.00 93.50 492 SER A N 1
ATOM 3778 C CA . SER A 1 492 ? 32.597 -18.445 13.170 1.00 93.50 492 SER A CA 1
ATOM 3779 C C . SER A 1 492 ? 33.071 -19.687 12.414 1.00 93.50 492 SER A C 1
ATOM 3781 O O . SER A 1 492 ? 33.824 -20.493 12.979 1.00 93.50 492 SER A O 1
ATOM 3783 N N . ASN A 1 493 ? 32.675 -19.848 11.144 1.00 93.06 493 ASN A N 1
ATOM 3784 C CA . ASN A 1 493 ? 32.959 -21.053 10.367 1.00 93.06 493 ASN A CA 1
ATOM 3785 C C . ASN A 1 493 ? 32.925 -20.897 8.828 1.00 93.06 493 ASN A C 1
ATOM 3787 O O . ASN A 1 493 ? 33.463 -21.774 8.139 1.00 93.06 493 ASN A O 1
ATOM 3791 N N . ASN A 1 494 ? 32.359 -19.817 8.287 1.00 96.69 494 ASN A N 1
ATOM 3792 C CA . ASN A 1 494 ? 32.295 -19.540 6.852 1.00 96.69 494 ASN A CA 1
ATOM 3793 C C . ASN A 1 494 ? 33.677 -19.138 6.324 1.00 96.69 494 ASN A C 1
ATOM 3795 O O . ASN A 1 494 ? 34.437 -18.409 6.965 1.00 96.69 494 ASN A O 1
ATOM 3799 N N . TYR A 1 495 ? 34.037 -19.639 5.143 1.00 97.50 495 TYR A N 1
ATOM 3800 C CA . TYR A 1 495 ? 35.259 -19.241 4.438 1.00 97.50 495 TYR A CA 1
ATOM 3801 C C . TYR A 1 495 ? 35.195 -19.611 2.958 1.00 97.50 495 TYR A C 1
ATOM 3803 O O . TYR A 1 495 ? 34.401 -20.457 2.551 1.00 97.50 495 TYR A O 1
ATOM 3811 N N . ALA A 1 496 ? 36.085 -19.026 2.160 1.00 96.69 496 ALA A N 1
ATOM 3812 C CA . ALA A 1 496 ? 36.282 -19.431 0.773 1.00 96.69 496 ALA A CA 1
ATOM 3813 C C . ALA A 1 496 ? 37.685 -20.015 0.584 1.00 96.69 496 ALA A C 1
ATOM 3815 O O . ALA A 1 496 ? 38.646 -19.611 1.251 1.00 96.69 496 ALA A O 1
ATOM 3816 N N . GLN A 1 497 ? 37.817 -20.969 -0.330 1.00 97.00 497 GLN A N 1
ATOM 3817 C CA . GLN A 1 497 ? 39.082 -21.600 -0.685 1.00 97.00 497 GLN A CA 1
ATOM 3818 C C . GLN A 1 497 ? 39.342 -21.427 -2.181 1.00 97.00 497 GLN A C 1
ATOM 3820 O O . GLN A 1 497 ? 38.519 -21.805 -3.008 1.00 97.00 497 GLN A O 1
ATOM 3825 N N . ILE A 1 498 ? 40.502 -20.865 -2.522 1.00 96.31 498 ILE A N 1
ATOM 3826 C CA . ILE A 1 498 ? 40.893 -20.573 -3.908 1.00 96.31 498 ILE A CA 1
ATOM 3827 C C . ILE A 1 498 ? 42.046 -21.477 -4.368 1.00 96.31 498 ILE A C 1
ATOM 3829 O O . ILE A 1 498 ? 42.846 -21.932 -3.537 1.00 96.31 498 ILE A O 1
ATOM 3833 N N . PRO A 1 499 ? 42.205 -21.712 -5.685 1.00 94.56 499 PRO A N 1
ATOM 3834 C CA . PRO A 1 499 ? 43.397 -22.352 -6.233 1.00 94.56 499 PRO A CA 1
ATOM 3835 C C . PRO A 1 499 ? 44.683 -21.675 -5.735 1.00 94.56 499 PRO A C 1
ATOM 3837 O O . PRO A 1 499 ? 44.842 -20.460 -5.827 1.00 94.56 499 PRO A O 1
ATOM 3840 N N . SER A 1 500 ? 45.615 -22.469 -5.192 1.00 95.81 500 SER A N 1
ATOM 3841 C CA . SER A 1 500 ? 46.749 -21.950 -4.411 1.00 95.81 500 SER A CA 1
ATOM 3842 C C . SER A 1 500 ? 47.650 -21.005 -5.216 1.00 95.81 500 SER A C 1
ATOM 3844 O O . SER A 1 500 ? 48.428 -21.428 -6.076 1.00 95.81 500 SER A O 1
ATOM 3846 N N . TRP A 1 501 ? 47.552 -19.714 -4.901 1.00 96.94 501 TRP A N 1
ATOM 3847 C CA . TRP A 1 501 ? 48.157 -18.614 -5.637 1.00 96.94 501 TRP A CA 1
ATOM 3848 C C . TRP A 1 501 ? 49.484 -18.190 -4.999 1.00 96.94 501 TRP A C 1
ATOM 3850 O O . TRP A 1 501 ? 49.534 -17.758 -3.847 1.00 96.94 501 TRP A O 1
ATOM 3860 N N . GLN A 1 502 ? 50.580 -18.307 -5.753 1.00 97.69 502 GLN A N 1
ATOM 3861 C CA . GLN A 1 502 ? 51.919 -17.867 -5.343 1.00 97.69 502 GLN A CA 1
ATOM 3862 C C . GLN A 1 502 ? 52.469 -16.853 -6.357 1.00 97.69 502 GLN A C 1
ATOM 3864 O O . GLN A 1 502 ? 52.810 -17.268 -7.473 1.00 97.69 502 GLN A O 1
ATOM 3869 N N . PRO A 1 503 ? 52.590 -15.560 -6.011 1.00 97.06 503 PRO A N 1
ATOM 3870 C CA . PRO A 1 503 ? 53.127 -14.549 -6.916 1.00 97.06 503 PRO A CA 1
ATOM 3871 C C . PRO A 1 503 ? 54.629 -14.727 -7.203 1.00 97.06 503 PRO A C 1
ATOM 3873 O O . PRO A 1 503 ? 55.405 -15.200 -6.369 1.00 97.06 503 PRO A O 1
ATOM 3876 N N . LYS A 1 504 ? 55.049 -14.366 -8.420 1.00 96.62 504 LYS A N 1
ATOM 3877 C CA . LYS A 1 504 ? 56.411 -14.547 -8.953 1.00 96.62 504 LYS A CA 1
ATOM 3878 C C . LYS A 1 504 ? 57.322 -13.343 -8.699 1.00 96.62 504 LYS A C 1
ATOM 3880 O O . LYS A 1 504 ? 58.544 -13.469 -8.793 1.00 96.62 504 LYS A O 1
ATOM 3885 N N . GLY A 1 505 ? 56.752 -12.192 -8.347 1.00 95.38 505 GLY A N 1
ATOM 3886 C CA . GLY A 1 505 ? 57.481 -10.970 -8.013 1.00 95.38 505 GLY A CA 1
ATOM 3887 C C . GLY A 1 505 ? 56.592 -9.963 -7.291 1.00 95.38 505 GLY A C 1
ATOM 3888 O O . GLY A 1 505 ? 55.891 -10.336 -6.359 1.00 95.38 505 GLY A O 1
ATOM 3889 N N . LYS A 1 506 ? 56.645 -8.682 -7.678 1.00 97.19 506 LYS A N 1
ATOM 3890 C CA . LYS A 1 506 ? 55.736 -7.654 -7.142 1.00 97.19 506 LYS A CA 1
ATOM 3891 C C . LYS A 1 506 ? 54.285 -8.039 -7.454 1.00 97.19 506 LYS A C 1
ATOM 3893 O O . LYS A 1 506 ? 53.996 -8.381 -8.595 1.00 97.19 506 LYS A O 1
ATOM 3898 N N . TYR A 1 507 ? 53.384 -7.880 -6.490 1.00 97.81 507 TYR A N 1
ATOM 3899 C CA . TYR A 1 507 ? 51.953 -8.109 -6.692 1.00 97.81 507 TYR A CA 1
ATOM 3900 C C . TYR A 1 507 ? 51.086 -6.984 -6.110 1.00 97.81 507 TYR A C 1
ATOM 3902 O O . TYR A 1 507 ? 51.562 -6.179 -5.302 1.00 97.81 507 TYR A O 1
ATOM 3910 N N . LYS A 1 508 ? 49.816 -6.937 -6.522 1.00 97.44 508 LYS A N 1
ATOM 3911 C CA . LYS A 1 508 ? 48.747 -6.147 -5.893 1.00 97.44 508 LYS A CA 1
ATOM 3912 C C . LYS A 1 508 ? 47.578 -7.069 -5.531 1.00 97.44 508 LYS A C 1
ATOM 3914 O O . LYS A 1 508 ? 47.298 -8.022 -6.251 1.00 97.44 508 LYS A O 1
ATOM 3919 N N . VAL A 1 509 ? 46.923 -6.777 -4.416 1.00 97.50 509 VAL A N 1
ATOM 3920 C CA . VAL A 1 509 ? 45.614 -7.303 -4.022 1.00 97.50 509 VAL A CA 1
ATOM 3921 C C . VAL A 1 509 ? 44.639 -6.129 -3.989 1.00 97.50 509 VAL A C 1
ATOM 3923 O O . VAL A 1 509 ? 44.988 -5.084 -3.441 1.00 97.50 509 VAL A O 1
ATOM 3926 N N . ILE A 1 510 ? 43.452 -6.290 -4.567 1.00 96.31 510 ILE A N 1
ATOM 3927 C CA . ILE A 1 510 ? 42.327 -5.354 -4.438 1.00 96.31 510 ILE A CA 1
ATOM 3928 C C . ILE A 1 510 ? 41.129 -6.142 -3.915 1.00 96.31 510 ILE A C 1
ATOM 3930 O O . ILE A 1 510 ? 40.863 -7.234 -4.414 1.00 96.31 510 ILE A O 1
ATOM 3934 N N . ALA A 1 511 ? 40.420 -5.596 -2.933 1.00 96.75 511 ALA A N 1
ATOM 3935 C CA . ALA A 1 511 ? 39.156 -6.125 -2.446 1.00 96.75 511 ALA A CA 1
ATOM 3936 C C . ALA A 1 511 ? 38.091 -5.022 -2.429 1.00 96.75 511 ALA A C 1
ATOM 3938 O O . ALA A 1 511 ? 38.336 -3.925 -1.920 1.00 96.75 511 ALA A O 1
ATOM 3939 N N . TYR A 1 512 ? 36.922 -5.350 -2.975 1.00 95.12 512 TYR A N 1
ATOM 3940 C CA . TYR A 1 512 ? 35.688 -4.577 -2.853 1.00 95.12 512 TYR A CA 1
ATOM 3941 C C . TYR A 1 512 ? 34.907 -5.210 -1.701 1.00 95.12 512 TYR A C 1
ATOM 3943 O O . TYR A 1 512 ? 34.628 -6.411 -1.732 1.00 95.12 512 TYR A O 1
ATOM 3951 N N . LEU A 1 513 ? 34.671 -4.438 -0.647 1.00 95.75 513 LEU A N 1
ATOM 3952 C CA . LEU A 1 513 ? 34.184 -4.901 0.652 1.00 95.75 513 LEU A CA 1
ATOM 3953 C C . LEU A 1 513 ? 32.719 -4.494 0.840 1.00 95.75 513 LEU A C 1
ATOM 3955 O O . LEU A 1 513 ? 32.240 -3.575 0.180 1.00 95.75 513 LEU A O 1
ATOM 3959 N N . THR A 1 514 ? 32.026 -5.138 1.774 1.00 92.75 514 THR A N 1
ATOM 3960 C CA . THR A 1 514 ? 30.704 -4.687 2.234 1.00 92.75 514 THR A CA 1
ATOM 3961 C C . THR A 1 514 ? 30.766 -4.372 3.723 1.00 92.75 514 THR A C 1
ATOM 3963 O O . THR A 1 514 ? 31.613 -3.583 4.152 1.00 92.75 514 THR A O 1
ATOM 3966 N N . ASP A 1 515 ? 29.887 -4.933 4.538 1.00 90.12 515 ASP A N 1
ATOM 3967 C CA . ASP A 1 515 ? 29.917 -4.732 5.977 1.00 90.12 515 ASP A CA 1
ATOM 3968 C C . ASP A 1 515 ? 31.148 -5.388 6.591 1.00 90.12 515 ASP A C 1
ATOM 3970 O O . ASP A 1 515 ? 31.681 -6.376 6.088 1.00 90.12 515 ASP A O 1
ATOM 3974 N N . LEU A 1 516 ? 31.672 -4.759 7.634 1.00 91.06 516 LEU A N 1
ATOM 3975 C CA . LEU A 1 516 ? 32.911 -5.146 8.296 1.00 91.06 516 LEU A CA 1
ATOM 3976 C C . LEU A 1 516 ? 32.588 -5.429 9.752 1.00 91.06 516 LEU A C 1
ATOM 3978 O O . LEU A 1 516 ? 31.781 -4.698 10.314 1.00 91.06 516 LEU A O 1
ATOM 3982 N N . GLU A 1 517 ? 33.285 -6.394 10.357 1.00 86.00 517 GLU A N 1
ATOM 3983 C CA . GLU A 1 517 ? 33.111 -6.748 11.772 1.00 86.00 517 GLU A CA 1
ATOM 3984 C C . GLU A 1 517 ? 32.967 -5.506 12.661 1.00 86.00 517 GLU A C 1
ATOM 3986 O O . GLU A 1 517 ? 33.867 -4.656 12.677 1.00 86.00 517 GLU A O 1
ATOM 3991 N N . ASP A 1 518 ? 31.864 -5.412 13.407 1.00 84.31 518 ASP A N 1
ATOM 3992 C CA . ASP A 1 518 ? 31.495 -4.244 14.226 1.00 84.31 518 ASP A CA 1
ATOM 3993 C C . ASP A 1 518 ? 32.636 -3.796 15.151 1.00 84.31 518 ASP A C 1
ATOM 3995 O O . ASP A 1 518 ? 32.901 -2.606 15.381 1.00 84.31 518 ASP A O 1
ATOM 3999 N N . ASN A 1 519 ? 33.390 -4.772 15.655 1.00 87.94 519 ASN A N 1
ATOM 4000 C CA . ASN A 1 519 ? 34.602 -4.528 16.406 1.00 87.94 519 ASN A CA 1
ATOM 4001 C C . ASN A 1 519 ? 35.740 -4.051 15.488 1.00 87.94 519 ASN A C 1
ATOM 4003 O O . ASN A 1 519 ? 36.619 -4.814 15.088 1.00 87.94 519 ASN A O 1
ATOM 4007 N N . SER A 1 520 ? 35.805 -2.732 15.286 1.00 86.31 520 SER A N 1
ATOM 4008 C CA . SER A 1 520 ? 36.879 -2.005 14.581 1.00 86.31 520 SER A CA 1
ATOM 4009 C C . SER A 1 520 ? 38.332 -2.371 14.962 1.00 86.31 520 SER A C 1
ATOM 4011 O O . SER A 1 520 ? 39.278 -2.032 14.231 1.00 86.31 520 SER A O 1
ATOM 4013 N N . GLY A 1 521 ? 38.536 -3.043 16.105 1.00 90.06 521 GLY A N 1
ATOM 4014 C CA . GLY A 1 521 ? 39.816 -3.567 16.580 1.00 90.06 521 GLY A CA 1
ATOM 4015 C C . GLY A 1 521 ? 40.117 -5.035 16.235 1.00 90.06 521 GLY A C 1
ATOM 4016 O O . GLY A 1 521 ? 41.293 -5.414 16.295 1.00 90.06 521 GLY A O 1
ATOM 4017 N N . THR A 1 522 ? 39.126 -5.859 15.876 1.00 93.44 522 THR A N 1
ATOM 4018 C CA . THR A 1 522 ? 39.363 -7.226 15.377 1.00 93.44 522 THR A CA 1
ATOM 4019 C C . THR A 1 522 ? 39.933 -7.190 13.963 1.00 93.44 522 THR A C 1
ATOM 4021 O O . THR A 1 522 ? 39.930 -6.162 13.291 1.00 93.44 522 THR A O 1
ATOM 4024 N N . ARG A 1 523 ? 40.516 -8.306 13.517 1.00 95.88 523 ARG A N 1
ATOM 4025 C CA . ARG A 1 523 ? 41.176 -8.406 12.222 1.00 95.88 523 ARG A CA 1
ATOM 4026 C C . ARG A 1 523 ? 40.516 -9.412 11.297 1.00 95.88 523 ARG A C 1
ATOM 4028 O O . ARG A 1 523 ? 40.734 -10.616 11.451 1.00 95.88 523 ARG A O 1
ATOM 4035 N N . THR A 1 524 ? 39.922 -8.891 10.236 1.00 97.69 524 THR A N 1
ATOM 4036 C CA . THR A 1 524 ? 39.521 -9.648 9.059 1.00 97.69 524 THR A CA 1
ATOM 4037 C C . THR A 1 524 ? 40.756 -10.180 8.319 1.00 97.69 524 THR A C 1
ATOM 4039 O O . THR A 1 524 ? 41.631 -9.425 7.876 1.00 97.69 524 THR A O 1
ATOM 4042 N N . HIS A 1 525 ? 40.872 -11.503 8.198 1.00 97.81 525 HIS A N 1
ATOM 4043 C CA . HIS A 1 525 ? 41.988 -12.183 7.530 1.00 97.81 525 HIS A CA 1
ATOM 4044 C C . HIS A 1 525 ? 41.710 -12.391 6.032 1.00 97.81 525 HIS A C 1
ATOM 4046 O O . HIS A 1 525 ? 41.565 -13.529 5.588 1.00 97.81 525 HIS A O 1
ATOM 4052 N N . LEU A 1 526 ? 41.657 -11.286 5.274 1.00 98.00 526 LEU A N 1
ATOM 4053 C CA . LEU A 1 526 ? 41.292 -11.237 3.847 1.00 98.00 526 LEU A CA 1
ATOM 4054 C C . LEU A 1 526 ? 41.850 -12.406 3.016 1.00 98.00 526 LEU A C 1
ATOM 4056 O O . LEU A 1 526 ? 41.066 -13.119 2.399 1.00 98.00 526 LEU A O 1
ATOM 4060 N N . ILE A 1 527 ? 43.176 -12.620 3.019 1.00 98.19 527 ILE A N 1
ATOM 4061 C CA . ILE A 1 527 ? 43.817 -13.781 2.371 1.00 98.19 527 ILE A CA 1
ATOM 4062 C C . ILE A 1 527 ? 44.855 -14.434 3.291 1.00 98.19 527 ILE A C 1
ATOM 4064 O O . ILE A 1 527 ? 45.655 -13.741 3.926 1.00 98.19 527 ILE A O 1
ATOM 4068 N N . SER A 1 528 ? 44.909 -15.769 3.343 1.00 98.00 528 SER A N 1
ATOM 4069 C CA . SER A 1 528 ? 45.942 -16.506 4.087 1.00 98.00 528 SER A CA 1
ATOM 4070 C C . SER A 1 528 ? 46.389 -17.821 3.436 1.00 98.00 528 SER A C 1
ATOM 4072 O O . SER A 1 528 ? 45.812 -18.294 2.456 1.00 98.00 528 SER A O 1
ATOM 4074 N N . SER A 1 529 ? 47.475 -18.382 3.975 1.00 97.50 529 SER A N 1
ATOM 4075 C CA . SER A 1 529 ? 48.012 -19.689 3.611 1.00 97.50 529 SER A CA 1
ATOM 4076 C C . SER A 1 529 ? 47.589 -20.787 4.585 1.00 97.50 529 SER A C 1
ATOM 4078 O O . SER A 1 529 ? 47.975 -20.771 5.757 1.00 97.50 529 SER A O 1
ATOM 4080 N N . SER A 1 530 ? 46.953 -21.831 4.061 1.00 96.12 530 SER A N 1
ATOM 4081 C CA . SER A 1 530 ? 46.713 -23.109 4.739 1.00 96.12 530 SER A CA 1
ATOM 4082 C C . SER A 1 530 ? 48.002 -23.845 5.141 1.00 96.12 530 SER A C 1
ATOM 4084 O O . SER A 1 530 ? 47.985 -24.697 6.032 1.00 96.12 530 SER A O 1
ATOM 4086 N N . LYS A 1 531 ? 49.134 -23.527 4.488 1.00 95.19 531 LYS A N 1
ATOM 4087 C CA . LYS A 1 531 ? 50.409 -24.260 4.604 1.00 95.19 531 LYS A CA 1
ATOM 4088 C C . LYS A 1 531 ? 51.427 -23.571 5.511 1.00 95.19 531 LYS A C 1
ATOM 4090 O O . LYS A 1 531 ? 52.140 -24.260 6.241 1.00 95.19 531 LYS A O 1
ATOM 4095 N N . SER A 1 532 ? 51.526 -22.240 5.451 1.00 94.00 532 SER A N 1
ATOM 4096 C CA . SER A 1 532 ? 52.494 -21.454 6.237 1.00 94.00 532 SER A CA 1
ATOM 4097 C C . SER A 1 532 ? 51.863 -20.577 7.322 1.00 94.00 532 SER A C 1
ATOM 4099 O O . SER A 1 532 ? 52.574 -20.127 8.222 1.00 94.00 532 SER A O 1
ATOM 4101 N N . GLY A 1 533 ? 50.550 -20.325 7.264 1.00 94.19 533 GLY A N 1
ATOM 4102 C CA . GLY A 1 533 ? 49.863 -19.382 8.149 1.00 94.19 533 GLY A CA 1
ATOM 4103 C C . GLY A 1 533 ? 50.197 -17.906 7.886 1.00 94.19 533 GLY A C 1
ATOM 4104 O O . GLY A 1 533 ? 49.802 -17.049 8.680 1.00 94.19 533 GLY A O 1
ATOM 4105 N N . GLU A 1 534 ? 50.925 -17.601 6.807 1.00 97.38 534 GLU A N 1
ATOM 4106 C CA . GLU A 1 534 ? 51.163 -16.239 6.311 1.00 97.38 534 GLU A CA 1
ATOM 4107 C C . GLU A 1 534 ? 49.865 -15.647 5.744 1.00 97.38 534 GLU A C 1
ATOM 4109 O O . GLU A 1 534 ? 49.004 -16.383 5.265 1.00 97.38 534 GLU A O 1
ATOM 4114 N N . PHE A 1 535 ? 49.688 -14.328 5.834 1.00 98.12 535 PHE A N 1
ATOM 4115 C CA . PHE A 1 535 ? 48.412 -13.671 5.526 1.00 98.12 535 PHE A CA 1
ATOM 4116 C C . PHE A 1 535 ? 48.588 -12.206 5.117 1.00 98.12 535 PHE A C 1
ATOM 4118 O O . PHE A 1 535 ? 49.629 -11.610 5.403 1.00 98.12 535 PHE A O 1
ATOM 4125 N N . LEU A 1 536 ? 47.548 -11.633 4.508 1.00 98.38 536 LEU A N 1
ATOM 4126 C CA . LEU A 1 536 ? 47.233 -10.202 4.555 1.00 98.38 536 LEU A CA 1
ATOM 4127 C C . LEU A 1 536 ? 45.876 -10.046 5.249 1.00 98.38 536 LEU A C 1
ATOM 4129 O O . LEU A 1 536 ? 44.963 -10.837 5.013 1.00 98.38 536 LEU A O 1
ATOM 4133 N N . GLY A 1 537 ? 45.745 -9.053 6.122 1.00 97.69 537 GLY A N 1
ATOM 4134 C CA . GLY A 1 537 ? 44.504 -8.792 6.844 1.00 97.69 537 GLY A CA 1
ATOM 4135 C C . GLY A 1 537 ? 44.436 -7.365 7.368 1.00 97.69 537 GLY A C 1
ATOM 4136 O O . GLY A 1 537 ? 45.457 -6.677 7.487 1.00 97.69 537 GLY A O 1
ATOM 4137 N N . PHE A 1 538 ? 43.227 -6.928 7.686 1.00 98.31 538 PHE A N 1
ATOM 4138 C CA . PHE A 1 538 ? 42.920 -5.543 8.021 1.00 98.31 538 PHE A CA 1
ATOM 4139 C C . PHE A 1 538 ? 42.003 -5.452 9.245 1.00 98.31 538 PHE A C 1
ATOM 4141 O O . PHE A 1 538 ? 41.378 -6.428 9.637 1.00 98.31 538 PHE A O 1
ATOM 4148 N N . THR A 1 539 ? 41.978 -4.284 9.875 1.00 97.50 539 THR A N 1
ATOM 4149 C CA . THR A 1 539 ? 40.870 -3.822 10.736 1.00 97.50 539 THR A CA 1
ATOM 4150 C C . THR A 1 539 ? 40.383 -2.505 10.128 1.00 97.50 539 THR A C 1
ATOM 4152 O O . THR A 1 539 ? 41.093 -1.977 9.269 1.00 97.50 539 THR A O 1
ATOM 4155 N N . HIS A 1 540 ? 39.254 -1.931 10.567 1.00 96.00 540 HIS A N 1
ATOM 4156 C CA . HIS A 1 540 ? 38.655 -0.713 9.972 1.00 96.00 540 HIS A CA 1
ATOM 4157 C C . HIS A 1 540 ? 39.656 0.402 9.596 1.00 96.00 540 HIS A C 1
ATOM 4159 O O . HIS A 1 540 ? 39.451 1.080 8.597 1.00 96.00 540 HIS A O 1
ATOM 4165 N N . ASN A 1 541 ? 40.757 0.576 10.347 1.00 97.00 541 ASN A N 1
ATOM 4166 C CA . ASN A 1 541 ? 41.781 1.598 10.077 1.00 97.00 541 ASN A CA 1
ATOM 4167 C C . ASN A 1 541 ? 43.243 1.098 9.981 1.00 97.00 541 ASN A C 1
ATOM 4169 O O . ASN A 1 541 ? 44.180 1.910 9.991 1.00 97.00 541 ASN A O 1
ATOM 4173 N N . ASN A 1 542 ? 43.467 -0.220 9.875 1.00 97.56 542 ASN A N 1
ATOM 4174 C CA . ASN A 1 542 ? 44.793 -0.857 9.945 1.00 97.56 542 ASN A CA 1
ATOM 4175 C C . ASN A 1 542 ? 44.996 -1.924 8.857 1.00 97.56 542 ASN A C 1
ATOM 4177 O O . ASN A 1 542 ? 44.074 -2.669 8.559 1.00 97.56 542 ASN A O 1
ATOM 4181 N N . VAL A 1 543 ? 46.228 -2.102 8.363 1.00 98.19 543 VAL A N 1
ATOM 4182 C CA . VAL A 1 543 ? 46.607 -3.223 7.471 1.00 98.19 543 VAL A CA 1
ATOM 4183 C C . VAL A 1 543 ? 47.881 -3.893 7.980 1.00 98.19 543 VAL A C 1
ATOM 4185 O O . VAL A 1 543 ? 48.886 -3.221 8.211 1.00 98.19 543 VAL A O 1
ATOM 4188 N N . GLN A 1 544 ? 47.881 -5.220 8.118 1.00 98.19 544 GLN A N 1
ATOM 4189 C CA . GLN A 1 544 ? 49.061 -6.013 8.473 1.00 98.19 544 GLN A CA 1
ATOM 4190 C C . GLN A 1 544 ? 49.155 -7.268 7.602 1.00 98.19 544 GLN A C 1
ATOM 4192 O O . GLN A 1 544 ? 48.173 -7.979 7.412 1.00 98.19 544 GLN A O 1
ATOM 4197 N N . GLY A 1 545 ? 50.369 -7.580 7.150 1.00 97.56 545 GLY A N 1
ATOM 4198 C CA . GLY A 1 545 ? 50.691 -8.894 6.601 1.00 97.56 545 GLY A CA 1
ATOM 4199 C C . GLY A 1 545 ? 51.721 -9.632 7.452 1.00 97.56 545 GLY A C 1
ATOM 4200 O O . GLY A 1 545 ? 52.377 -9.037 8.312 1.00 97.56 545 GLY A O 1
ATOM 4201 N N . GLN A 1 546 ? 51.875 -10.930 7.198 1.00 97.31 546 GLN A N 1
ATOM 4202 C CA . GLN A 1 546 ? 52.939 -11.758 7.767 1.00 97.31 546 GLN A CA 1
ATOM 4203 C C . GLN A 1 546 ? 53.814 -12.331 6.653 1.00 97.31 546 GLN A C 1
ATOM 4205 O O . GLN A 1 546 ? 53.304 -12.962 5.731 1.00 97.31 546 GLN A O 1
ATOM 4210 N N . TRP A 1 547 ? 55.131 -12.177 6.803 1.00 96.75 547 TRP A N 1
ATOM 4211 C CA . TRP A 1 547 ? 56.140 -12.820 5.958 1.00 96.75 547 TRP A CA 1
ATOM 4212 C C . TRP A 1 547 ? 57.131 -13.562 6.857 1.00 96.75 547 TRP A C 1
ATOM 4214 O O . TRP A 1 547 ? 57.859 -12.953 7.650 1.00 96.75 547 TRP A O 1
ATOM 4224 N N . GLY A 1 548 ? 57.135 -14.893 6.784 1.00 90.62 548 GLY A N 1
ATOM 4225 C CA . GLY A 1 548 ? 57.860 -15.749 7.715 1.00 90.62 548 GLY A CA 1
ATOM 4226 C C . GLY A 1 548 ? 57.443 -15.506 9.170 1.00 90.62 548 GLY A C 1
ATOM 4227 O O . GLY A 1 548 ? 56.327 -15.826 9.574 1.00 90.62 548 GLY A O 1
ATOM 4228 N N . GLY A 1 549 ? 58.364 -14.972 9.978 1.00 90.31 549 GLY A N 1
ATOM 4229 C CA . GLY A 1 549 ? 58.148 -14.690 11.404 1.00 90.31 549 GLY A CA 1
ATOM 4230 C C . GLY A 1 549 ? 57.809 -13.235 11.748 1.00 90.31 549 GLY A C 1
ATOM 4231 O O . GLY A 1 549 ? 57.543 -12.958 12.917 1.00 90.31 549 GLY A O 1
ATOM 4232 N N . ASP A 1 550 ? 57.834 -12.323 10.772 1.00 96.56 550 ASP A N 1
ATOM 4233 C CA . ASP A 1 550 ? 57.634 -10.887 10.985 1.00 96.56 550 ASP A CA 1
ATOM 4234 C C . ASP A 1 550 ? 56.248 -10.427 10.522 1.00 96.56 550 ASP A C 1
ATOM 4236 O O . ASP A 1 550 ? 55.683 -10.957 9.564 1.00 96.56 550 ASP A O 1
ATOM 4240 N N . TYR A 1 551 ? 55.741 -9.377 11.176 1.00 97.56 551 TYR A N 1
ATOM 4241 C CA . TYR A 1 551 ? 54.378 -8.866 11.007 1.00 97.56 551 TYR A CA 1
ATOM 4242 C C . TYR A 1 551 ? 54.349 -7.354 10.676 1.00 97.56 551 TYR A C 1
ATOM 4244 O O . TYR A 1 551 ? 53.846 -6.551 11.473 1.00 97.56 551 TYR A O 1
ATOM 4252 N N . PRO A 1 552 ? 54.940 -6.901 9.554 1.00 97.31 552 PRO A N 1
ATOM 4253 C CA . PRO A 1 552 ? 54.922 -5.491 9.176 1.00 97.31 552 PRO A CA 1
ATOM 4254 C C . PRO A 1 552 ? 53.493 -5.018 8.867 1.00 97.31 552 PRO A C 1
ATOM 4256 O O . PRO A 1 552 ? 52.725 -5.688 8.178 1.00 97.31 552 PRO A O 1
ATOM 4259 N N . GLY A 1 553 ? 53.146 -3.838 9.380 1.00 97.00 553 GLY A N 1
ATOM 4260 C CA . GLY A 1 553 ? 51.810 -3.266 9.251 1.00 97.00 553 GLY A CA 1
ATOM 4261 C C . GLY A 1 553 ? 51.797 -1.743 9.327 1.00 97.00 553 GLY A C 1
ATOM 4262 O O . GLY A 1 553 ? 52.790 -1.108 9.692 1.00 97.00 553 GLY A O 1
ATOM 4263 N N . ILE A 1 554 ? 50.653 -1.186 8.952 1.00 97.56 554 ILE A N 1
ATOM 4264 C CA . ILE A 1 554 ? 50.329 0.233 8.841 1.00 97.56 554 ILE A CA 1
ATOM 4265 C C . ILE A 1 554 ? 49.121 0.475 9.754 1.00 97.56 554 ILE A C 1
ATOM 4267 O O . ILE A 1 554 ? 48.140 -0.260 9.659 1.00 97.56 554 ILE A O 1
ATOM 4271 N N . TRP A 1 555 ? 49.198 1.480 10.635 1.00 97.06 555 TRP A N 1
ATOM 4272 C CA . TRP A 1 555 ? 48.268 1.616 11.765 1.00 97.06 555 TRP A CA 1
ATOM 4273 C C . TRP A 1 555 ? 47.584 2.983 11.833 1.00 97.06 555 TRP A C 1
ATOM 4275 O O . TRP A 1 555 ? 48.269 4.010 11.767 1.00 97.06 555 TRP A O 1
ATOM 4285 N N . GLY A 1 556 ? 46.259 2.989 12.006 1.00 94.88 556 GLY A N 1
ATOM 4286 C CA . GLY A 1 556 ? 45.417 4.182 12.118 1.00 94.88 556 GLY A CA 1
ATOM 4287 C C . GLY A 1 556 ? 45.580 5.123 10.928 1.00 94.88 556 GLY A C 1
ATOM 4288 O O . GLY A 1 556 ? 45.955 6.284 11.119 1.00 94.88 556 GLY A O 1
ATOM 4289 N N . LYS A 1 557 ? 45.445 4.609 9.701 1.00 96.31 557 LYS A N 1
ATOM 4290 C CA . LYS A 1 557 ? 45.741 5.335 8.444 1.00 96.31 557 LYS A CA 1
ATOM 4291 C C . LYS A 1 557 ? 44.631 5.292 7.401 1.00 96.31 557 LYS A C 1
ATOM 4293 O O . LYS A 1 557 ? 44.786 5.978 6.400 1.00 96.31 557 LYS A O 1
ATOM 4298 N N . PHE A 1 558 ? 43.586 4.515 7.640 1.00 96.94 558 PHE A N 1
ATOM 4299 C CA . PHE A 1 558 ? 42.550 4.209 6.664 1.00 96.94 558 PHE A CA 1
ATOM 4300 C C . PHE A 1 558 ? 41.164 4.335 7.297 1.00 96.94 558 PHE A C 1
ATOM 4302 O O . PHE A 1 558 ? 41.071 4.326 8.526 1.00 96.94 558 PHE A O 1
ATOM 4309 N N . ASP A 1 559 ? 40.125 4.392 6.474 1.00 95.31 559 ASP A N 1
ATOM 4310 C CA . ASP A 1 559 ? 38.743 4.135 6.884 1.00 95.31 559 ASP A CA 1
ATOM 4311 C C . ASP A 1 559 ? 38.062 3.199 5.877 1.00 95.31 559 ASP A C 1
ATOM 4313 O O . ASP A 1 559 ? 37.415 3.627 4.921 1.00 95.31 559 ASP A O 1
ATOM 4317 N N . PHE A 1 560 ? 38.252 1.893 6.077 1.00 94.50 560 PHE A N 1
ATOM 4318 C CA . PHE A 1 560 ? 37.693 0.866 5.198 1.00 94.50 560 PHE A CA 1
ATOM 4319 C C . PHE A 1 560 ? 36.182 0.689 5.367 1.00 94.50 560 PHE A C 1
ATOM 4321 O O . PHE A 1 560 ? 35.553 0.134 4.468 1.00 94.50 560 PHE A O 1
ATOM 4328 N N . ASN A 1 561 ? 35.590 1.147 6.479 1.00 90.75 561 ASN A N 1
ATOM 4329 C CA . ASN A 1 561 ? 34.140 1.074 6.642 1.00 90.75 561 ASN A CA 1
ATOM 4330 C C . ASN A 1 561 ? 33.446 2.188 5.847 1.00 90.75 561 ASN A C 1
ATOM 4332 O O . ASN A 1 561 ? 32.439 1.930 5.197 1.00 90.75 561 ASN A O 1
ATOM 4336 N N . ALA A 1 562 ? 34.025 3.394 5.829 1.00 90.75 562 ALA A N 1
ATOM 4337 C CA . ALA A 1 562 ? 33.545 4.483 4.983 1.00 90.75 562 ALA A CA 1
ATOM 4338 C C . ALA A 1 562 ? 33.868 4.276 3.491 1.00 90.75 562 ALA A C 1
ATOM 4340 O O . ALA A 1 562 ? 33.064 4.647 2.642 1.00 90.75 562 ALA A O 1
ATOM 4341 N N . SER A 1 563 ? 35.037 3.714 3.146 1.00 92.31 563 SER A N 1
ATOM 4342 C CA . SER A 1 563 ? 35.449 3.586 1.738 1.00 92.31 563 SER A CA 1
ATOM 4343 C C . SER A 1 563 ? 34.978 2.315 1.034 1.00 92.31 563 SER A C 1
ATOM 4345 O O . SER A 1 563 ? 34.937 2.297 -0.196 1.00 92.31 563 SER A O 1
ATOM 4347 N N . LYS A 1 564 ? 34.709 1.240 1.791 1.00 95.00 564 LYS A N 1
ATOM 4348 C CA . LYS A 1 564 ? 34.365 -0.103 1.286 1.00 95.00 564 LYS A CA 1
ATOM 4349 C C . LYS A 1 564 ? 35.366 -0.670 0.248 1.00 95.00 564 LYS A C 1
ATOM 4351 O O . LYS A 1 564 ? 35.064 -1.609 -0.484 1.00 95.00 564 LYS A O 1
ATOM 4356 N N . TYR A 1 565 ? 36.598 -0.146 0.204 1.00 95.94 565 TYR A N 1
ATOM 4357 C CA . TYR A 1 565 ? 37.634 -0.496 -0.779 1.00 95.94 565 TYR A CA 1
ATOM 4358 C C . TYR A 1 565 ? 39.010 -0.658 -0.123 1.00 95.94 565 TYR A C 1
ATOM 4360 O O . TYR A 1 565 ? 39.447 0.202 0.642 1.00 95.94 565 TYR A O 1
ATOM 4368 N N . LEU A 1 566 ? 39.736 -1.725 -0.472 1.00 97.00 566 LEU A N 1
ATOM 4369 C CA . LEU A 1 566 ? 41.080 -2.016 0.038 1.00 97.00 566 LEU A CA 1
ATOM 4370 C C . LEU A 1 566 ? 42.037 -2.416 -1.095 1.00 97.00 566 LEU A C 1
ATOM 4372 O O . LEU A 1 566 ? 41.887 -3.472 -1.703 1.00 97.00 566 LEU A O 1
ATOM 4376 N N . GLU A 1 567 ? 43.095 -1.629 -1.307 1.00 97.69 567 GLU A N 1
ATOM 4377 C CA . GLU A 1 567 ? 44.241 -2.000 -2.146 1.00 97.69 567 GLU A CA 1
ATOM 4378 C C . GLU A 1 567 ? 45.493 -2.269 -1.293 1.00 97.69 567 GLU A C 1
ATOM 4380 O O . GLU A 1 567 ? 45.865 -1.460 -0.442 1.00 97.69 567 GLU A O 1
ATOM 4385 N N . ILE A 1 568 ? 46.219 -3.355 -1.585 1.00 98.00 568 ILE A N 1
ATOM 4386 C CA . ILE A 1 568 ? 47.542 -3.662 -1.020 1.00 98.00 568 ILE A CA 1
ATOM 4387 C C . ILE A 1 568 ? 48.529 -4.004 -2.146 1.00 98.00 568 ILE A C 1
ATOM 4389 O O . ILE A 1 568 ? 48.413 -5.038 -2.794 1.00 98.00 568 ILE A O 1
ATOM 4393 N N . THR A 1 569 ? 49.563 -3.184 -2.336 1.00 97.94 569 THR A N 1
ATOM 4394 C CA . THR A 1 569 ? 50.698 -3.465 -3.234 1.00 97.94 569 THR A CA 1
ATOM 4395 C C . THR A 1 569 ? 51.916 -3.939 -2.433 1.00 97.94 569 THR A C 1
ATOM 4397 O O . THR A 1 569 ? 52.367 -3.259 -1.506 1.00 97.94 569 THR A O 1
ATOM 4400 N N . VAL A 1 570 ? 52.507 -5.072 -2.823 1.00 97.88 570 VAL A N 1
ATOM 4401 C CA . VAL A 1 570 ? 53.644 -5.705 -2.133 1.00 97.88 570 VAL A CA 1
ATOM 4402 C C . VAL A 1 570 ? 54.829 -5.880 -3.083 1.00 97.88 570 VAL A C 1
ATOM 4404 O O . VAL A 1 570 ? 54.724 -6.505 -4.138 1.00 97.88 570 VAL A O 1
ATOM 4407 N N . GLU A 1 571 ? 55.991 -5.361 -2.688 1.00 97.62 571 GLU A N 1
ATOM 4408 C CA . GLU A 1 571 ? 57.257 -5.505 -3.413 1.00 97.62 571 GLU A CA 1
ATOM 4409 C C . GLU A 1 571 ? 58.425 -5.798 -2.455 1.00 97.62 571 GLU A C 1
ATOM 4411 O O . GLU A 1 571 ? 58.275 -5.778 -1.234 1.00 97.62 571 GLU A O 1
ATOM 4416 N N . GLN A 1 572 ? 59.604 -6.134 -2.987 1.00 97.75 572 GLN A N 1
ATOM 4417 C CA . GLN A 1 572 ? 60.722 -6.598 -2.159 1.00 97.75 572 GLN A CA 1
ATOM 4418 C C . GLN A 1 572 ? 61.157 -5.533 -1.135 1.00 97.75 572 GLN A C 1
ATOM 4420 O O . GLN A 1 572 ? 61.755 -4.516 -1.482 1.00 97.75 572 GLN A O 1
ATOM 4425 N N . GLY A 1 573 ? 60.909 -5.813 0.145 1.00 97.06 573 GLY A N 1
ATOM 4426 C CA . GLY A 1 573 ? 61.214 -4.942 1.277 1.00 97.06 573 GLY A CA 1
ATOM 4427 C C . GLY A 1 573 ? 60.114 -3.945 1.671 1.00 97.06 573 GLY A C 1
ATOM 4428 O O . GLY A 1 573 ? 60.344 -3.164 2.598 1.00 97.06 573 GLY A O 1
ATOM 4429 N N . LYS A 1 574 ? 58.951 -3.926 0.999 1.00 98.00 574 LYS A N 1
ATOM 4430 C CA . LYS A 1 574 ? 57.948 -2.855 1.139 1.00 98.00 574 LYS A CA 1
ATOM 4431 C C . LYS A 1 574 ? 56.506 -3.331 0.900 1.00 98.00 574 LYS A C 1
ATOM 4433 O O . LYS A 1 574 ? 56.223 -4.023 -0.071 1.00 98.00 574 LYS A O 1
ATOM 4438 N N . MET A 1 575 ? 55.586 -2.860 1.744 1.00 98.38 575 MET A N 1
ATOM 4439 C CA . MET A 1 575 ? 54.135 -2.948 1.546 1.00 98.38 575 MET A CA 1
ATOM 4440 C C . MET A 1 575 ? 53.547 -1.534 1.518 1.00 98.38 575 MET A C 1
ATOM 4442 O O . MET A 1 575 ? 53.812 -0.727 2.412 1.00 98.38 575 MET A O 1
ATOM 4446 N N . THR A 1 576 ? 52.737 -1.246 0.505 1.00 97.81 576 THR A N 1
ATOM 4447 C CA . THR A 1 576 ? 51.900 -0.046 0.388 1.00 97.81 576 THR A CA 1
ATOM 4448 C C . THR A 1 576 ? 50.444 -0.488 0.451 1.00 97.81 576 THR A C 1
ATOM 4450 O O . THR A 1 576 ? 50.101 -1.483 -0.177 1.00 97.81 576 THR A O 1
ATOM 4453 N N . ALA A 1 577 ? 49.599 0.232 1.182 1.00 97.88 577 ALA A N 1
ATOM 4454 C CA . ALA A 1 577 ? 48.157 -0.009 1.198 1.00 97.88 577 ALA A CA 1
ATOM 4455 C C . ALA A 1 577 ? 47.385 1.307 1.040 1.00 97.88 577 ALA A C 1
ATOM 4457 O O . ALA A 1 577 ? 47.927 2.372 1.359 1.00 97.88 577 ALA A O 1
ATOM 4458 N N . SER A 1 578 ? 46.161 1.220 0.524 1.00 96.69 578 SER A N 1
ATOM 4459 C CA . SER A 1 578 ? 45.259 2.341 0.256 1.00 96.69 578 SER A CA 1
ATOM 4460 C C . SER A 1 578 ? 43.810 1.941 0.526 1.00 96.69 578 SER A C 1
ATOM 4462 O O . SER A 1 578 ? 43.436 0.803 0.247 1.00 96.69 578 SER A O 1
ATOM 4464 N N . ASP A 1 579 ? 43.003 2.884 1.005 1.00 95.12 579 ASP A N 1
ATOM 4465 C CA . ASP A 1 579 ? 41.537 2.773 1.095 1.00 95.12 579 ASP A CA 1
ATOM 4466 C C . ASP A 1 579 ? 40.813 3.493 -0.062 1.00 95.12 579 ASP A C 1
ATOM 4468 O O . ASP A 1 579 ? 39.604 3.685 -0.024 1.00 95.12 579 ASP A O 1
ATOM 4472 N N . GLY A 1 580 ? 41.566 3.924 -1.081 1.00 91.38 580 GLY A N 1
ATOM 4473 C CA . GLY A 1 580 ? 41.101 4.773 -2.183 1.00 91.38 580 GLY A CA 1
ATOM 4474 C C . GLY A 1 580 ? 41.392 6.260 -1.946 1.00 91.38 580 GLY A C 1
ATOM 4475 O O . GLY A 1 580 ? 41.877 6.938 -2.850 1.00 91.38 580 GLY A O 1
ATOM 4476 N N . ASN A 1 581 ? 41.219 6.737 -0.711 1.00 89.06 581 ASN A N 1
ATOM 4477 C CA . ASN A 1 581 ? 41.390 8.140 -0.318 1.00 89.06 581 ASN A CA 1
ATOM 4478 C C . ASN A 1 581 ? 42.784 8.428 0.271 1.00 89.06 581 ASN A C 1
ATOM 4480 O O . ASN A 1 581 ? 43.414 9.445 -0.027 1.00 89.06 581 ASN A O 1
ATOM 4484 N N . THR A 1 582 ? 43.290 7.516 1.101 1.00 91.75 582 THR A N 1
ATOM 4485 C CA . THR A 1 582 ? 44.544 7.623 1.846 1.00 91.75 582 THR A CA 1
ATOM 4486 C C . THR A 1 582 ? 45.452 6.440 1.539 1.00 91.75 582 THR A C 1
ATOM 4488 O O . THR A 1 582 ? 45.140 5.297 1.857 1.00 91.75 582 THR A O 1
ATOM 4491 N N . ALA A 1 583 ? 46.644 6.720 1.003 1.00 94.62 583 ALA A N 1
ATOM 4492 C CA . ALA A 1 583 ? 47.685 5.719 0.780 1.00 94.62 583 ALA A CA 1
ATOM 4493 C C . ALA A 1 583 ? 48.832 5.847 1.799 1.00 94.62 583 ALA A C 1
ATOM 4495 O O . ALA A 1 583 ? 49.357 6.934 2.051 1.00 94.62 583 ALA A O 1
ATOM 4496 N N . ALA A 1 584 ? 49.281 4.719 2.350 1.00 96.25 584 ALA A N 1
ATOM 4497 C CA . ALA A 1 584 ? 50.372 4.649 3.323 1.00 96.25 584 ALA A CA 1
ATOM 4498 C C . ALA A 1 584 ? 51.324 3.474 3.032 1.00 96.25 584 ALA A C 1
ATOM 4500 O O . ALA A 1 584 ? 51.066 2.621 2.187 1.00 96.25 584 ALA A O 1
ATOM 4501 N N . THR A 1 585 ? 52.505 3.451 3.660 1.00 97.62 585 THR A N 1
ATOM 4502 C CA . THR A 1 585 ? 53.574 2.488 3.328 1.00 97.62 585 THR A CA 1
ATOM 4503 C C . THR A 1 585 ? 54.407 2.104 4.545 1.00 97.62 585 THR A C 1
ATOM 4505 O O . THR A 1 585 ? 54.822 2.967 5.318 1.00 97.62 585 THR A O 1
ATOM 4508 N N . VAL A 1 586 ? 54.732 0.814 4.656 1.00 97.88 586 VAL A N 1
ATOM 4509 C CA . VAL A 1 586 ? 55.702 0.258 5.607 1.00 97.88 586 VAL A CA 1
ATOM 4510 C C . VAL A 1 586 ? 56.844 -0.429 4.853 1.00 97.88 586 VAL A C 1
ATOM 4512 O O . VAL A 1 586 ? 56.637 -1.091 3.838 1.00 97.88 586 VAL A O 1
ATOM 4515 N N . ASN A 1 587 ? 58.071 -0.272 5.353 1.00 96.88 587 ASN A N 1
ATOM 4516 C CA . ASN A 1 587 ? 59.259 -0.935 4.814 1.00 96.88 587 ASN A CA 1
ATOM 4517 C C . ASN A 1 587 ? 59.775 -1.941 5.850 1.00 96.88 587 ASN A C 1
ATOM 4519 O O . ASN A 1 587 ? 60.005 -1.566 7.000 1.00 96.88 587 ASN A O 1
ATOM 4523 N N . SER A 1 588 ? 59.984 -3.195 5.452 1.00 96.94 588 SER A N 1
ATOM 4524 C CA . SER A 1 588 ? 60.618 -4.226 6.280 1.00 96.94 588 SER A CA 1
ATOM 4525 C C . SER A 1 588 ? 61.358 -5.232 5.407 1.00 96.94 588 SER A C 1
ATOM 4527 O O . SER A 1 588 ? 60.811 -5.731 4.428 1.00 96.94 588 SER A O 1
ATOM 4529 N N . ALA A 1 589 ? 62.591 -5.576 5.787 1.00 95.62 589 ALA A N 1
ATOM 4530 C CA . ALA A 1 589 ? 63.450 -6.487 5.026 1.00 95.62 589 ALA A CA 1
ATOM 4531 C C . ALA A 1 589 ? 62.904 -7.927 4.919 1.00 95.62 589 ALA A C 1
ATOM 4533 O O . ALA A 1 589 ? 63.351 -8.676 4.054 1.00 95.62 589 ALA A O 1
ATOM 4534 N N . SER A 1 590 ? 61.949 -8.300 5.774 1.00 96.56 590 SER A N 1
ATOM 4535 C CA . SER A 1 590 ? 61.220 -9.572 5.731 1.00 96.56 590 SER A CA 1
ATOM 4536 C C . SER A 1 590 ? 60.135 -9.642 4.657 1.00 96.56 590 SER A C 1
ATOM 4538 O O . SER A 1 590 ? 59.749 -10.745 4.288 1.00 96.56 590 SER A O 1
ATOM 4540 N N . ILE A 1 591 ? 59.669 -8.510 4.113 1.00 98.19 591 ILE A N 1
ATOM 4541 C CA . ILE A 1 591 ? 58.676 -8.506 3.031 1.00 98.19 591 ILE A CA 1
ATOM 4542 C C . ILE A 1 591 ? 59.345 -9.042 1.764 1.00 98.19 591 ILE A C 1
ATOM 4544 O O . ILE A 1 591 ? 60.097 -8.335 1.091 1.00 98.19 591 ILE A O 1
ATOM 4548 N N . ASN A 1 592 ? 59.078 -10.303 1.443 1.00 96.94 592 ASN A N 1
ATOM 4549 C CA . ASN A 1 592 ? 59.475 -10.940 0.196 1.00 96.94 592 ASN A CA 1
ATOM 4550 C C . ASN A 1 592 ? 58.214 -11.502 -0.467 1.00 96.94 592 ASN A C 1
ATOM 4552 O O . ASN A 1 592 ? 57.680 -12.507 0.009 1.00 96.94 592 ASN A O 1
ATOM 4556 N N . PRO A 1 593 ? 57.729 -10.888 -1.557 1.00 96.50 593 PRO A N 1
ATOM 4557 C CA . PRO A 1 593 ? 56.466 -11.298 -2.151 1.00 96.50 593 PRO A CA 1
ATOM 4558 C C . PRO A 1 593 ? 56.517 -12.713 -2.750 1.00 96.50 593 PRO A C 1
ATOM 4560 O O . PRO A 1 593 ? 55.487 -13.363 -2.830 1.00 96.50 593 PRO A O 1
ATOM 4563 N N . THR A 1 594 ? 57.700 -13.237 -3.089 1.00 96.12 594 THR A N 1
ATOM 4564 C CA . THR A 1 594 ? 57.846 -14.580 -3.690 1.00 96.12 594 THR A CA 1
ATOM 4565 C C . THR A 1 594 ? 57.760 -15.736 -2.684 1.00 96.12 594 THR A C 1
ATOM 4567 O O . THR A 1 594 ? 57.721 -16.901 -3.084 1.00 96.12 594 THR A O 1
ATOM 4570 N N . GLN A 1 595 ? 57.767 -15.439 -1.377 1.00 93.25 595 GLN A N 1
ATOM 4571 C CA . GLN A 1 595 ? 57.788 -16.453 -0.313 1.00 93.25 595 GLN A CA 1
ATOM 4572 C C . GLN A 1 595 ? 56.407 -16.833 0.232 1.00 93.25 595 GLN A C 1
ATOM 4574 O O . GLN A 1 595 ? 56.306 -17.878 0.865 1.00 93.25 595 GLN A O 1
ATOM 4579 N N . VAL A 1 596 ? 55.372 -16.040 -0.050 1.00 95.88 596 VAL A N 1
ATOM 4580 C CA . VAL A 1 596 ? 53.988 -16.300 0.374 1.00 95.88 596 VAL A CA 1
ATOM 4581 C C . VAL A 1 596 ? 53.210 -17.086 -0.684 1.00 95.88 596 VAL A C 1
ATOM 4583 O O . VAL A 1 596 ? 53.481 -16.974 -1.879 1.00 95.88 596 VAL A O 1
ATOM 4586 N N . SER A 1 597 ? 52.214 -17.857 -0.250 1.00 97.06 597 SER A N 1
ATOM 4587 C CA . SER A 1 597 ? 51.247 -18.523 -1.132 1.00 97.06 597 SER A CA 1
ATOM 4588 C C . SER A 1 597 ? 49.881 -18.584 -0.457 1.00 97.06 597 SER A C 1
ATOM 4590 O O . SER A 1 597 ? 49.779 -19.166 0.625 1.00 97.06 597 SER A O 1
ATOM 4592 N N . TYR A 1 598 ? 48.856 -18.023 -1.085 1.00 97.94 598 TYR A N 1
ATOM 4593 C CA . TYR A 1 598 ? 47.523 -17.856 -0.508 1.00 97.94 598 TYR A CA 1
ATOM 4594 C C . TYR A 1 598 ? 46.540 -18.877 -1.099 1.00 97.94 598 TYR A C 1
ATOM 4596 O O . TYR A 1 598 ? 46.597 -19.177 -2.290 1.00 97.94 598 TYR A O 1
ATOM 4604 N N . ASP A 1 599 ? 45.682 -19.455 -0.261 1.00 97.56 599 ASP A N 1
ATOM 4605 C CA . ASP A 1 599 ? 44.651 -20.430 -0.657 1.00 97.56 599 ASP A CA 1
ATOM 4606 C C . ASP A 1 599 ? 43.359 -20.370 0.182 1.00 97.56 599 ASP A C 1
ATOM 4608 O O . ASP A 1 599 ? 42.378 -21.009 -0.189 1.00 97.56 599 ASP A O 1
ATOM 4612 N N . TRP A 1 600 ? 43.301 -19.563 1.248 1.00 97.69 600 TRP A N 1
ATOM 4613 C CA . TRP A 1 600 ? 42.070 -19.286 2.001 1.00 97.69 600 TRP A CA 1
ATOM 4614 C C . TRP A 1 600 ? 41.724 -17.798 2.012 1.00 97.69 600 TRP A C 1
ATOM 4616 O O . TRP A 1 600 ? 42.617 -16.961 2.160 1.00 97.69 600 TRP A O 1
ATOM 4626 N N . LEU A 1 601 ? 40.427 -17.497 1.939 1.00 98.06 601 LEU A N 1
ATOM 4627 C CA . LEU A 1 601 ? 39.837 -16.189 2.224 1.00 98.06 601 LEU A CA 1
ATOM 4628 C C . LEU A 1 601 ? 39.153 -16.215 3.597 1.00 98.06 601 LEU A C 1
ATOM 4630 O O . LEU A 1 601 ? 38.597 -17.246 3.972 1.00 98.06 601 LEU A O 1
ATOM 4634 N N . TYR A 1 602 ? 39.212 -15.107 4.344 1.00 97.69 602 TYR A N 1
ATOM 4635 C CA . TYR A 1 602 ? 38.533 -14.908 5.643 1.00 97.69 602 TYR A CA 1
ATOM 4636 C C . TYR A 1 602 ? 38.821 -15.995 6.708 1.00 97.69 602 TYR A C 1
ATOM 4638 O O . TYR A 1 602 ? 38.124 -16.134 7.708 1.00 97.69 602 TYR A O 1
ATOM 4646 N N . ARG A 1 603 ? 39.913 -16.755 6.550 1.00 97.12 603 ARG A N 1
ATOM 4647 C CA . ARG A 1 603 ? 40.305 -17.853 7.446 1.00 97.12 603 ARG A CA 1
ATOM 4648 C C . ARG A 1 603 ? 41.812 -17.962 7.561 1.00 97.12 603 ARG A C 1
ATOM 4650 O O . ARG A 1 603 ? 42.525 -17.847 6.565 1.00 97.12 603 ARG A O 1
ATOM 4657 N N . ARG A 1 604 ? 42.312 -18.273 8.760 1.00 96.31 604 ARG A N 1
ATOM 4658 C CA . ARG A 1 604 ? 43.730 -18.549 9.036 1.00 96.31 604 ARG A CA 1
ATOM 4659 C C . ARG A 1 604 ? 43.906 -19.457 10.253 1.00 96.31 604 ARG A C 1
ATOM 4661 O O . ARG A 1 604 ? 43.416 -19.156 11.333 1.00 96.31 604 ARG A O 1
ATOM 4668 N N . ASN A 1 605 ? 44.695 -20.527 10.118 1.00 92.50 605 ASN A N 1
ATOM 4669 C CA . ASN A 1 605 ? 45.103 -21.420 11.221 1.00 92.50 605 ASN A CA 1
ATOM 4670 C C . ASN A 1 605 ? 43.954 -22.011 12.080 1.00 92.50 605 ASN A C 1
ATOM 4672 O O . ASN A 1 605 ? 44.194 -22.420 13.215 1.00 92.50 605 ASN A O 1
ATOM 4676 N N . GLY A 1 606 ? 42.726 -22.079 11.552 1.00 89.56 606 GLY A N 1
ATOM 4677 C CA . GLY A 1 606 ? 41.535 -22.532 12.287 1.00 89.56 606 GLY A CA 1
ATOM 4678 C C . GLY A 1 606 ? 40.745 -21.423 12.994 1.00 89.56 606 GLY A C 1
ATOM 4679 O O . GLY A 1 606 ? 39.730 -21.727 13.609 1.00 89.56 606 GLY A O 1
ATOM 4680 N N . SER A 1 607 ? 41.176 -20.164 12.886 1.00 94.25 607 SER A N 1
ATOM 4681 C CA . SER A 1 607 ? 40.331 -18.985 13.109 1.00 94.25 607 SER A CA 1
ATOM 4682 C C . SER A 1 607 ? 39.683 -18.558 11.792 1.00 94.25 607 SER A C 1
ATOM 4684 O O . SER A 1 607 ? 40.307 -18.685 10.732 1.00 94.25 607 SER A O 1
ATOM 4686 N N . TYR A 1 608 ? 38.468 -18.027 11.877 1.00 96.94 608 TYR A N 1
ATOM 4687 C CA . TYR A 1 608 ? 37.730 -17.416 10.772 1.00 96.94 608 TYR A CA 1
ATOM 4688 C C . TYR A 1 608 ? 37.745 -15.888 10.954 1.00 96.94 608 TYR A C 1
ATOM 4690 O O . TYR A 1 608 ? 38.580 -15.365 11.706 1.00 96.94 608 TYR A O 1
ATOM 4698 N N . SER A 1 609 ? 36.946 -15.148 10.198 1.00 96.94 609 SER A N 1
ATOM 4699 C CA . SER A 1 609 ? 36.922 -13.684 10.204 1.00 96.94 609 SER A CA 1
ATOM 4700 C C . SER A 1 609 ? 35.601 -13.186 9.652 1.00 96.94 609 SER A C 1
ATOM 4702 O O . SER A 1 609 ? 35.069 -13.800 8.734 1.00 96.94 609 SER A O 1
ATOM 4704 N N . GLU A 1 610 ? 35.111 -12.089 10.212 1.00 96.38 610 GLU A N 1
ATOM 4705 C CA . GLU A 1 610 ? 33.790 -11.550 9.910 1.00 96.38 610 GLU A CA 1
ATOM 4706 C C . GLU A 1 610 ? 33.858 -10.391 8.894 1.00 96.38 610 GLU A C 1
ATOM 4708 O O . GLU A 1 610 ? 34.924 -9.787 8.671 1.00 96.38 610 GLU A O 1
ATOM 4713 N N . GLY A 1 611 ? 32.715 -10.108 8.268 1.00 95.94 611 GLY A N 1
ATOM 4714 C CA . GLY A 1 611 ? 32.505 -9.083 7.245 1.00 95.94 611 GLY A CA 1
ATOM 4715 C C . GLY A 1 611 ? 32.363 -9.663 5.835 1.00 95.94 611 GLY A C 1
ATOM 4716 O O . GLY A 1 611 ? 32.703 -10.817 5.596 1.00 95.94 611 GLY A O 1
ATOM 4717 N N . GLY A 1 612 ? 31.877 -8.869 4.883 1.00 95.38 612 GLY A N 1
ATOM 4718 C CA . GLY A 1 612 ? 31.586 -9.311 3.519 1.00 95.38 612 GLY A CA 1
ATOM 4719 C C . GLY A 1 612 ? 32.559 -8.829 2.440 1.00 95.38 612 GLY A C 1
ATOM 4720 O O . GLY A 1 612 ? 33.379 -7.923 2.634 1.00 95.38 612 GLY A O 1
ATOM 4721 N N . LEU A 1 613 ? 32.478 -9.496 1.289 1.00 96.50 613 LEU A N 1
ATOM 4722 C CA . LEU A 1 613 ? 33.344 -9.337 0.122 1.00 96.50 613 LEU A CA 1
ATOM 4723 C C . LEU A 1 613 ? 32.491 -9.381 -1.154 1.00 96.50 613 LEU A C 1
ATOM 4725 O O . LEU A 1 613 ? 31.799 -10.366 -1.394 1.00 96.50 613 LEU A O 1
ATOM 4729 N N . GLN A 1 614 ? 32.586 -8.354 -1.998 1.00 93.69 614 GLN A N 1
ATOM 4730 C CA . GLN A 1 614 ? 31.921 -8.301 -3.306 1.00 93.69 614 GLN A CA 1
ATOM 4731 C C . GLN A 1 614 ? 32.823 -8.854 -4.424 1.00 93.69 614 GLN A C 1
ATOM 4733 O O . GLN A 1 614 ? 32.373 -9.597 -5.292 1.00 93.69 614 GLN A O 1
ATOM 4738 N N . ALA A 1 615 ? 34.120 -8.525 -4.400 1.00 94.00 615 ALA A N 1
ATOM 4739 C CA . ALA A 1 615 ? 35.094 -9.029 -5.371 1.00 94.00 615 ALA A CA 1
ATOM 4740 C C . ALA A 1 615 ? 36.531 -8.994 -4.839 1.00 94.00 615 ALA A C 1
ATOM 4742 O O . ALA A 1 615 ? 36.896 -8.128 -4.039 1.00 94.00 615 ALA A O 1
ATOM 4743 N N . LEU A 1 616 ? 37.369 -9.911 -5.336 1.00 95.81 616 LEU A N 1
ATOM 4744 C CA . LEU A 1 616 ? 38.788 -10.021 -4.983 1.00 95.81 616 LEU A CA 1
ATOM 4745 C C . LEU A 1 616 ? 39.661 -10.167 -6.230 1.00 95.81 616 LEU A C 1
ATOM 4747 O O . LEU A 1 616 ? 39.494 -11.104 -7.007 1.00 95.81 616 LEU A O 1
ATOM 4751 N N . ILE A 1 617 ? 40.662 -9.298 -6.360 1.00 94.88 617 ILE A N 1
ATOM 4752 C CA . ILE A 1 617 ? 41.572 -9.241 -7.507 1.00 94.88 617 ILE A CA 1
ATOM 4753 C C . ILE A 1 617 ? 43.015 -9.417 -7.028 1.00 94.88 617 ILE A C 1
ATOM 4755 O O . ILE A 1 617 ? 43.478 -8.709 -6.133 1.00 94.88 617 ILE A O 1
ATOM 4759 N N . LEU A 1 618 ? 43.746 -10.347 -7.640 1.00 95.75 618 LEU A N 1
ATOM 4760 C CA . LEU A 1 618 ? 45.129 -10.706 -7.328 1.00 95.75 618 LEU A CA 1
ATOM 4761 C C . LEU A 1 618 ? 45.991 -10.505 -8.587 1.00 95.75 618 LEU A C 1
ATOM 4763 O O . LEU A 1 618 ? 45.940 -11.314 -9.509 1.00 95.75 618 LEU A O 1
ATOM 4767 N N . MET A 1 619 ? 46.786 -9.438 -8.652 1.00 94.31 619 MET A N 1
ATOM 4768 C CA . MET A 1 619 ? 47.613 -9.087 -9.821 1.00 94.31 619 MET A CA 1
ATOM 4769 C C . MET A 1 619 ? 49.081 -9.440 -9.586 1.00 94.31 619 MET A C 1
ATOM 4771 O O . MET A 1 619 ? 49.664 -8.985 -8.601 1.00 94.31 619 MET A O 1
ATOM 4775 N N . ASP A 1 620 ? 49.718 -10.178 -10.498 1.00 96.12 620 ASP A N 1
ATOM 4776 C CA . ASP A 1 620 ? 51.153 -10.498 -10.429 1.00 96.12 620 ASP A CA 1
ATOM 4777 C C . ASP A 1 620 ? 51.943 -9.768 -11.525 1.00 96.12 620 ASP A C 1
ATOM 4779 O O . ASP A 1 620 ? 52.058 -10.233 -12.658 1.00 96.12 620 ASP A O 1
ATOM 4783 N N . TYR A 1 621 ? 52.556 -8.635 -11.169 1.00 90.88 621 TYR A N 1
ATOM 4784 C CA . TYR A 1 621 ? 53.318 -7.787 -12.096 1.00 90.88 621 TYR A CA 1
ATOM 4785 C C . TYR A 1 621 ? 54.602 -8.445 -12.643 1.00 90.88 621 TYR A C 1
ATOM 4787 O O . TYR A 1 621 ? 55.281 -7.853 -13.484 1.00 90.88 621 TYR A O 1
ATOM 4795 N N . ALA A 1 622 ? 54.994 -9.629 -12.155 1.00 91.00 622 ALA A N 1
ATOM 4796 C CA . ALA A 1 622 ? 56.117 -10.394 -12.705 1.00 91.00 622 ALA A CA 1
ATOM 4797 C C . ALA A 1 622 ? 55.680 -11.542 -13.630 1.00 91.00 622 ALA A C 1
ATOM 4799 O O . ALA A 1 622 ? 56.508 -12.052 -14.388 1.00 91.00 622 ALA A O 1
ATOM 4800 N N . ASP A 1 623 ? 54.409 -11.937 -13.576 1.00 92.06 623 ASP A N 1
ATOM 4801 C CA . ASP A 1 623 ? 53.795 -12.952 -14.429 1.00 92.06 623 ASP A CA 1
ATOM 4802 C C . ASP A 1 623 ? 52.285 -12.672 -14.538 1.00 92.06 623 ASP A C 1
ATOM 4804 O O . ASP A 1 623 ? 51.505 -13.262 -13.791 1.00 92.06 623 ASP A O 1
ATOM 4808 N N . PRO A 1 624 ? 51.836 -11.789 -15.452 1.00 87.75 624 PRO A N 1
ATOM 4809 C CA . PRO A 1 624 ? 50.422 -11.427 -15.538 1.00 87.75 624 PRO A CA 1
ATOM 4810 C C . PRO A 1 624 ? 49.479 -12.618 -15.764 1.00 87.75 624 PRO A C 1
ATOM 4812 O O . PRO A 1 624 ? 48.337 -12.561 -15.324 1.00 87.75 624 PRO A O 1
ATOM 4815 N N . SER A 1 625 ? 49.959 -13.733 -16.339 1.00 85.62 625 SER A N 1
ATOM 4816 C CA . SER A 1 625 ? 49.182 -14.977 -16.509 1.00 85.62 625 SER A CA 1
ATOM 4817 C C . SER A 1 625 ? 48.871 -15.709 -15.190 1.00 85.62 625 SER A C 1
ATOM 4819 O O . SER A 1 625 ? 47.987 -16.568 -15.111 1.00 85.62 625 SER A O 1
ATOM 4821 N N . ASN A 1 626 ? 49.580 -15.338 -14.127 1.00 92.25 626 ASN A N 1
ATOM 4822 C CA . ASN A 1 626 ? 49.336 -15.755 -12.757 1.00 92.25 626 ASN A CA 1
ATOM 4823 C C . ASN A 1 626 ? 48.324 -14.836 -12.039 1.00 92.25 626 ASN A C 1
ATOM 4825 O O . ASN A 1 626 ? 48.026 -15.097 -10.880 1.00 92.25 626 ASN A O 1
ATOM 4829 N N . SER A 1 627 ? 47.788 -13.786 -12.678 1.00 92.31 627 SER A N 1
ATOM 4830 C CA . SER A 1 627 ? 46.768 -12.903 -12.081 1.00 92.31 627 SER A CA 1
ATOM 4831 C C . SER A 1 627 ? 45.388 -13.568 -12.036 1.00 92.31 627 SER A C 1
ATOM 4833 O O . SER A 1 627 ? 45.073 -14.399 -12.885 1.00 92.31 627 SER A O 1
ATOM 4835 N N . ARG A 1 628 ? 44.572 -13.240 -11.034 1.00 92.19 628 ARG A N 1
ATOM 4836 C CA . ARG A 1 628 ? 43.271 -13.865 -10.744 1.00 92.19 628 ARG A CA 1
ATOM 4837 C C . ARG A 1 628 ? 42.254 -12.793 -10.369 1.00 92.19 628 ARG A C 1
ATOM 4839 O O . ARG A 1 628 ? 42.630 -11.826 -9.713 1.00 92.19 628 ARG A O 1
ATOM 4846 N N . SER A 1 629 ? 40.992 -12.976 -10.731 1.00 91.88 629 SER A N 1
ATOM 4847 C CA . SER A 1 629 ? 39.888 -12.147 -10.240 1.00 91.88 629 SER A CA 1
ATOM 4848 C C . SER A 1 629 ? 38.707 -13.049 -9.920 1.00 91.88 629 SER A C 1
ATOM 4850 O O . SER A 1 629 ? 38.448 -13.990 -10.671 1.00 91.88 629 SER A O 1
ATOM 4852 N N . TYR A 1 630 ? 38.034 -12.778 -8.807 1.00 92.44 630 TYR A N 1
ATOM 4853 C CA . TYR A 1 630 ? 36.903 -13.557 -8.317 1.00 92.44 630 TYR A CA 1
ATOM 4854 C C . TYR A 1 630 ? 35.698 -12.652 -8.057 1.00 92.44 630 TYR A C 1
ATOM 4856 O O . TYR A 1 630 ? 35.854 -11.518 -7.587 1.00 92.44 630 TYR A O 1
ATOM 4864 N N . ALA A 1 631 ? 34.517 -13.183 -8.351 1.00 91.38 631 ALA A N 1
ATOM 4865 C CA . ALA A 1 631 ? 33.211 -12.559 -8.165 1.00 91.38 631 ALA A CA 1
ATOM 4866 C C . ALA A 1 631 ? 32.234 -13.565 -7.536 1.00 91.38 631 ALA A C 1
ATOM 4868 O O . ALA A 1 631 ? 32.585 -14.733 -7.353 1.00 91.38 631 ALA A O 1
ATOM 4869 N N . PHE A 1 632 ? 31.007 -13.125 -7.268 1.00 88.81 632 PHE A N 1
ATOM 4870 C CA . PHE A 1 632 ? 29.906 -13.988 -6.844 1.00 88.81 632 PHE A CA 1
ATOM 4871 C C . PHE A 1 632 ? 28.764 -13.904 -7.860 1.00 88.81 632 PHE A C 1
ATOM 4873 O O . PHE A 1 632 ? 28.375 -12.806 -8.260 1.00 88.81 632 PHE A O 1
ATOM 4880 N N . SER A 1 633 ? 28.278 -15.054 -8.328 1.00 84.38 633 SER A N 1
ATOM 4881 C CA . SER A 1 633 ? 27.121 -15.145 -9.226 1.00 84.38 633 SER A CA 1
ATOM 4882 C C . SER A 1 633 ? 25.816 -15.129 -8.439 1.00 84.38 633 SER A C 1
ATOM 4884 O O . SER A 1 633 ? 25.788 -15.658 -7.336 1.00 84.38 633 SER A O 1
ATOM 4886 N N . ASP A 1 634 ? 24.720 -14.667 -9.058 1.00 75.25 634 ASP A N 1
ATOM 4887 C CA . ASP A 1 634 ? 23.360 -14.617 -8.479 1.00 75.25 634 ASP A CA 1
ATOM 4888 C C . ASP A 1 634 ? 22.897 -15.908 -7.759 1.00 75.25 634 ASP A C 1
ATOM 4890 O O . ASP A 1 634 ? 21.998 -15.866 -6.918 1.00 75.25 634 ASP A O 1
ATOM 4894 N N . SER A 1 635 ? 23.481 -17.058 -8.121 1.00 78.69 635 SER A N 1
ATOM 4895 C CA . SER A 1 635 ? 23.264 -18.395 -7.549 1.00 78.69 635 SER A CA 1
ATOM 4896 C C . SER A 1 635 ? 24.053 -18.700 -6.264 1.00 78.69 635 SER A C 1
ATOM 4898 O O . SER A 1 635 ? 23.937 -19.814 -5.755 1.00 78.69 635 SER A O 1
ATOM 4900 N N . GLY A 1 636 ? 24.860 -17.767 -5.754 1.00 80.44 636 GLY A N 1
ATOM 4901 C CA . GLY A 1 636 ? 25.718 -17.967 -4.584 1.00 80.44 636 GLY A CA 1
ATOM 4902 C C . GLY A 1 636 ? 27.001 -18.767 -4.859 1.00 80.44 636 GLY A C 1
ATOM 4903 O O . GLY A 1 636 ? 27.491 -19.474 -3.977 1.00 80.44 636 GLY A O 1
ATOM 4904 N N . GLU A 1 637 ? 27.557 -18.699 -6.074 1.00 85.94 637 GLU A N 1
ATOM 4905 C CA . GLU A 1 637 ? 28.791 -19.410 -6.452 1.00 85.94 637 GLU A CA 1
ATOM 4906 C C . GLU A 1 637 ? 29.960 -18.428 -6.670 1.00 85.94 637 GLU A C 1
ATOM 4908 O O . GLU A 1 637 ? 29.783 -17.328 -7.193 1.00 85.94 637 GLU A O 1
ATOM 4913 N N . MET A 1 638 ? 31.177 -18.807 -6.259 1.00 91.50 638 MET A N 1
ATOM 4914 C CA . MET A 1 638 ? 32.369 -17.948 -6.345 1.00 91.50 638 MET A CA 1
ATOM 4915 C C . MET A 1 638 ? 33.141 -18.188 -7.649 1.00 91.50 638 MET A C 1
ATOM 4917 O O . MET A 1 638 ? 33.998 -19.069 -7.720 1.00 91.50 638 MET A O 1
ATOM 4921 N N . VAL A 1 639 ? 32.869 -17.386 -8.673 1.00 87.62 639 VAL A N 1
ATOM 4922 C CA . VAL A 1 639 ? 33.384 -17.585 -10.039 1.00 87.62 639 VAL A CA 1
ATOM 4923 C C . VAL A 1 639 ? 34.799 -17.009 -10.207 1.00 87.62 639 VAL A C 1
ATOM 4925 O O . VAL A 1 639 ? 35.056 -15.879 -9.782 1.00 87.62 639 VAL A O 1
ATOM 4928 N N . GLU A 1 640 ? 35.723 -17.742 -10.851 1.00 87.44 640 GLU A N 1
ATOM 4929 C CA . GLU A 1 640 ? 37.038 -17.204 -11.270 1.00 87.44 640 GLU A CA 1
ATOM 4930 C C . GLU A 1 640 ? 36.996 -16.695 -12.721 1.00 87.44 640 GLU A C 1
ATOM 4932 O O . GLU A 1 640 ? 36.659 -17.438 -13.645 1.00 87.44 640 GLU A O 1
ATOM 4937 N N . VAL A 1 641 ? 37.466 -15.465 -12.961 1.00 72.69 641 VAL A N 1
ATOM 4938 C CA . VAL A 1 641 ? 37.695 -14.936 -14.317 1.00 72.69 641 VAL A CA 1
ATOM 4939 C C . VAL A 1 641 ? 38.642 -15.854 -15.102 1.00 72.69 641 VAL A C 1
ATOM 4941 O O . VAL A 1 641 ? 39.860 -15.806 -14.933 1.00 72.69 641 VAL A O 1
ATOM 4944 N N . ASN A 1 642 ? 38.066 -16.638 -16.023 1.00 64.62 642 ASN A N 1
ATOM 4945 C CA . ASN A 1 642 ? 38.751 -17.564 -16.936 1.00 64.62 642 ASN A CA 1
ATOM 4946 C C . ASN A 1 642 ? 39.490 -18.762 -16.266 1.00 64.62 642 ASN A C 1
ATOM 4948 O O . ASN A 1 642 ? 40.438 -19.288 -16.861 1.00 64.62 642 ASN A O 1
ATOM 4952 N N . GLY A 1 643 ? 39.093 -19.224 -15.068 1.00 66.00 643 GLY A N 1
ATOM 4953 C CA . GLY A 1 643 ? 39.897 -20.198 -14.299 1.00 66.00 643 GLY A CA 1
ATOM 4954 C C . GLY A 1 643 ? 39.183 -21.397 -13.660 1.00 66.00 643 GLY A C 1
ATOM 4955 O O . GLY A 1 643 ? 38.484 -22.136 -14.348 1.00 66.00 643 GLY A O 1
ATOM 4956 N N . ASN A 1 644 ? 39.490 -21.689 -12.387 1.00 71.81 644 ASN A N 1
ATOM 4957 C CA . ASN A 1 644 ? 38.839 -22.748 -11.602 1.00 71.81 644 ASN A CA 1
ATOM 4958 C C . ASN A 1 644 ? 38.168 -22.096 -10.393 1.00 71.81 644 ASN A C 1
ATOM 4960 O O . ASN A 1 644 ? 38.850 -21.508 -9.555 1.00 71.81 644 ASN A O 1
ATOM 4964 N N . ASP A 1 645 ? 36.854 -22.243 -10.307 1.00 84.50 645 ASP A N 1
ATOM 4965 C CA . ASP A 1 645 ? 36.014 -21.533 -9.345 1.00 84.50 645 ASP A CA 1
ATOM 4966 C C . ASP A 1 645 ? 36.395 -21.800 -7.879 1.00 84.50 645 ASP A C 1
ATOM 4968 O O . ASP A 1 645 ? 36.978 -22.832 -7.523 1.00 84.50 645 ASP A O 1
ATOM 4972 N N . GLY A 1 646 ? 36.096 -20.825 -7.023 1.00 85.69 646 GLY A N 1
ATOM 4973 C CA . GLY A 1 646 ? 36.375 -20.880 -5.595 1.00 85.69 646 GLY A CA 1
ATOM 4974 C C . GLY A 1 646 ? 35.400 -21.795 -4.856 1.00 85.69 646 GLY A C 1
ATOM 4975 O O . GLY A 1 646 ? 34.190 -21.753 -5.063 1.00 85.69 646 GLY A O 1
ATOM 4976 N N . GLU A 1 647 ? 35.916 -22.599 -3.928 1.00 92.44 647 GLU A N 1
ATOM 4977 C CA . GLU A 1 647 ? 35.087 -23.415 -3.043 1.00 92.44 647 GLU A CA 1
ATOM 4978 C C . GLU A 1 647 ? 34.614 -22.565 -1.854 1.00 92.44 647 GLU A C 1
ATOM 4980 O O . GLU A 1 647 ? 35.354 -22.353 -0.885 1.00 92.44 647 GLU A O 1
ATOM 4985 N N . LEU A 1 648 ? 33.366 -22.100 -1.898 1.00 91.50 648 LEU A N 1
ATOM 4986 C CA . LEU A 1 648 ? 32.676 -21.560 -0.724 1.00 91.50 648 LEU A CA 1
ATOM 4987 C C . LEU A 1 648 ? 32.355 -22.691 0.256 1.00 91.50 648 LEU A C 1
ATOM 4989 O O . LEU A 1 648 ? 31.925 -23.777 -0.132 1.00 91.50 648 LEU A O 1
ATOM 4993 N N . ASN A 1 649 ? 32.618 -22.459 1.538 1.00 94.69 649 ASN A N 1
ATOM 4994 C CA . ASN A 1 649 ? 32.459 -23.448 2.596 1.00 94.69 649 ASN A CA 1
ATOM 4995 C C . ASN A 1 649 ? 31.509 -22.907 3.671 1.00 94.69 649 ASN A C 1
ATOM 4997 O O . ASN A 1 649 ? 31.788 -21.867 4.264 1.00 94.69 649 ASN A O 1
ATOM 5001 N N . ASN A 1 650 ? 30.454 -23.680 3.947 1.00 92.56 650 ASN A N 1
ATOM 5002 C CA . ASN A 1 650 ? 29.428 -23.461 4.981 1.00 92.56 650 ASN A CA 1
ATOM 5003 C C . ASN A 1 650 ? 28.425 -22.312 4.740 1.00 92.56 650 ASN A C 1
ATOM 5005 O O . ASN A 1 650 ? 27.612 -22.043 5.614 1.00 92.56 650 ASN A O 1
ATOM 5009 N N . PHE A 1 651 ? 28.425 -21.720 3.544 1.00 92.56 651 PHE A N 1
ATOM 5010 C CA . PHE A 1 651 ? 27.456 -20.701 3.129 1.00 92.56 651 PHE A CA 1
ATOM 5011 C C . PHE A 1 651 ? 26.021 -21.242 3.011 1.00 92.56 651 PHE A C 1
ATOM 5013 O O . PHE A 1 651 ? 25.799 -22.404 2.655 1.00 92.56 651 PHE A O 1
ATOM 5020 N N . SER A 1 652 ? 25.064 -20.356 3.269 1.00 88.06 652 SER A N 1
ATOM 5021 C CA . SER A 1 652 ? 23.614 -20.534 3.225 1.00 88.06 652 SER A CA 1
ATOM 5022 C C . SER A 1 652 ? 22.946 -19.385 2.455 1.00 88.06 652 SER A C 1
ATOM 5024 O O . SER A 1 652 ? 23.603 -18.412 2.091 1.00 88.06 652 SER A O 1
ATOM 5026 N N . ASP A 1 653 ? 21.633 -19.467 2.223 1.00 82.19 653 ASP A N 1
ATOM 5027 C CA . ASP A 1 653 ? 20.885 -18.441 1.476 1.00 82.19 653 ASP A CA 1
ATOM 5028 C C . ASP A 1 653 ? 20.876 -17.060 2.176 1.00 82.19 653 ASP A C 1
ATOM 5030 O O . ASP A 1 653 ? 20.656 -16.048 1.516 1.00 82.19 653 ASP A O 1
ATOM 5034 N N . GLY A 1 654 ? 21.141 -17.006 3.490 1.00 83.31 654 GLY A N 1
ATOM 5035 C CA . GLY A 1 654 ? 21.229 -15.763 4.270 1.00 83.31 654 GLY A CA 1
ATOM 5036 C C . GLY A 1 654 ? 22.594 -15.064 4.219 1.00 83.31 654 GLY A C 1
ATOM 5037 O O . GLY A 1 654 ? 22.686 -13.891 4.563 1.00 83.31 654 GLY A O 1
ATOM 5038 N N . ASP A 1 655 ? 23.649 -15.738 3.748 1.00 89.25 655 ASP A N 1
ATOM 5039 C CA . ASP A 1 655 ? 25.015 -15.190 3.686 1.00 89.25 655 ASP A CA 1
ATOM 5040 C C . ASP A 1 655 ? 25.255 -14.286 2.450 1.00 89.25 655 ASP A C 1
ATOM 5042 O O . ASP A 1 655 ? 26.400 -14.000 2.086 1.00 89.25 655 ASP A O 1
ATOM 5046 N N . TRP A 1 656 ? 24.183 -13.846 1.780 1.00 88.88 656 TRP A N 1
ATOM 5047 C CA . TRP A 1 656 ? 24.215 -13.140 0.495 1.00 88.88 656 TRP A CA 1
ATOM 5048 C C . TRP A 1 656 ? 23.642 -11.730 0.595 1.00 88.88 656 TRP A C 1
ATOM 5050 O O . TRP A 1 656 ? 22.438 -11.534 0.748 1.00 88.88 656 TRP A O 1
ATOM 5060 N N . GLN A 1 657 ? 24.507 -10.731 0.431 1.00 86.75 657 GLN A N 1
ATOM 5061 C CA . GLN A 1 657 ? 24.114 -9.323 0.434 1.00 86.75 657 GLN A CA 1
ATOM 5062 C C . GLN A 1 657 ? 23.967 -8.793 -0.997 1.00 86.75 657 GLN A C 1
ATOM 5064 O O . GLN A 1 657 ? 24.823 -9.048 -1.848 1.00 86.75 657 GLN A O 1
ATOM 5069 N N . GLN A 1 658 ? 22.925 -7.993 -1.256 1.00 79.56 658 GLN A N 1
ATOM 5070 C CA . GLN A 1 658 ? 22.906 -7.109 -2.425 1.00 79.56 658 GLN A CA 1
ATOM 5071 C C . GLN A 1 658 ? 23.640 -5.801 -2.117 1.00 79.56 658 GLN A C 1
ATOM 5073 O O . GLN A 1 658 ? 23.495 -5.216 -1.048 1.00 79.56 658 GLN A O 1
ATOM 5078 N N . THR A 1 659 ? 24.434 -5.338 -3.076 1.00 71.75 659 THR A N 1
ATOM 5079 C CA . THR A 1 659 ? 25.406 -4.252 -2.930 1.00 71.75 659 THR A CA 1
ATOM 5080 C C . THR A 1 659 ? 25.242 -3.249 -4.059 1.00 71.75 659 THR A C 1
ATOM 5082 O O . THR A 1 659 ? 25.085 -3.635 -5.210 1.00 71.75 659 THR A O 1
ATOM 5085 N N . LEU A 1 660 ? 25.303 -1.952 -3.761 1.00 60.34 660 LEU A N 1
ATOM 5086 C CA . LEU A 1 660 ? 25.174 -0.895 -4.776 1.00 60.34 660 LEU A CA 1
ATOM 5087 C C . LEU A 1 660 ? 26.526 -0.474 -5.392 1.00 60.34 660 LEU A C 1
ATOM 5089 O O . LEU A 1 660 ? 26.591 0.510 -6.128 1.00 60.34 660 LEU A O 1
ATOM 5093 N N . HIS A 1 661 ? 27.617 -1.181 -5.081 1.00 64.19 661 HIS A N 1
ATOM 5094 C CA . HIS A 1 661 ? 28.975 -0.785 -5.457 1.00 64.19 661 HIS A CA 1
ATOM 5095 C C . HIS A 1 661 ? 29.393 -1.289 -6.846 1.00 64.19 661 HIS A C 1
ATOM 5097 O O . HIS A 1 661 ? 29.170 -2.438 -7.222 1.00 64.19 661 HIS A O 1
ATOM 5103 N N . SER A 1 662 ? 30.047 -0.411 -7.607 1.00 67.88 662 SER A N 1
ATOM 5104 C CA . SER A 1 662 ? 30.417 -0.626 -9.005 1.00 67.88 662 SER A CA 1
ATOM 5105 C C . SER A 1 662 ? 31.862 -1.123 -9.165 1.00 67.88 662 SER A C 1
ATOM 5107 O O . SER A 1 662 ? 32.835 -0.392 -8.958 1.00 67.88 662 SER A O 1
ATOM 5109 N N . ILE A 1 663 ? 32.021 -2.379 -9.590 1.00 77.12 663 ILE A N 1
ATOM 5110 C CA . ILE A 1 663 ? 33.338 -2.998 -9.801 1.00 77.12 663 ILE A CA 1
ATOM 5111 C C . ILE A 1 663 ? 33.894 -2.572 -11.173 1.00 77.12 663 ILE A C 1
ATOM 5113 O O . ILE A 1 663 ? 33.518 -3.091 -12.223 1.00 77.12 663 ILE A O 1
ATOM 5117 N N . THR A 1 664 ? 34.810 -1.606 -11.173 1.00 79.06 664 THR A N 1
ATOM 5118 C CA . THR A 1 664 ? 35.499 -1.113 -12.380 1.00 79.06 664 THR A CA 1
ATOM 5119 C C . THR A 1 664 ? 36.802 -1.877 -12.637 1.00 79.06 664 THR A C 1
ATOM 5121 O O . THR A 1 664 ? 37.514 -2.191 -11.687 1.00 79.06 664 THR A O 1
ATOM 5124 N N . ASN A 1 665 ? 37.149 -2.154 -13.907 1.00 81.75 665 ASN A N 1
ATOM 5125 C CA . ASN A 1 665 ? 38.410 -2.828 -14.268 1.00 81.75 665 ASN A CA 1
ATOM 5126 C C . ASN A 1 665 ? 39.623 -1.969 -13.838 1.00 81.75 665 ASN A C 1
ATOM 5128 O O . ASN A 1 665 ? 39.851 -0.913 -14.438 1.00 81.75 665 ASN A O 1
ATOM 5132 N N . PRO A 1 666 ? 40.420 -2.387 -12.834 1.00 75.00 666 PRO A N 1
ATOM 5133 C CA . PRO A 1 666 ? 41.430 -1.519 -12.236 1.00 75.00 666 PRO A CA 1
ATOM 5134 C C . PRO A 1 666 ? 42.822 -1.644 -12.873 1.00 75.00 666 PRO A C 1
ATOM 5136 O O . PRO A 1 666 ? 43.704 -0.848 -12.544 1.00 75.00 666 PRO A O 1
ATOM 5139 N N . ASP A 1 667 ? 43.054 -2.627 -13.753 1.00 74.56 667 ASP A N 1
ATOM 5140 C CA . ASP A 1 667 ? 44.322 -2.779 -14.486 1.00 74.56 667 ASP A CA 1
ATOM 5141 C C . ASP A 1 667 ? 44.117 -3.564 -15.810 1.00 74.56 667 ASP A C 1
ATOM 5143 O O . ASP A 1 667 ? 44.337 -4.781 -15.863 1.00 74.56 667 ASP A O 1
ATOM 5147 N N . PRO A 1 668 ? 43.714 -2.882 -16.907 1.00 76.38 668 PRO A N 1
ATOM 5148 C CA . PRO A 1 668 ? 43.467 -3.517 -18.206 1.00 76.38 668 PRO A CA 1
ATOM 5149 C C . PRO A 1 668 ? 44.690 -4.158 -18.893 1.00 76.38 668 PRO A C 1
ATOM 5151 O O . PRO A 1 668 ? 44.539 -4.779 -19.946 1.00 76.38 668 PRO A O 1
ATOM 5154 N N . GLU A 1 669 ? 45.905 -4.017 -18.340 1.00 70.81 669 GLU A N 1
ATOM 5155 C CA . GLU A 1 669 ? 47.084 -4.774 -18.799 1.00 70.81 669 GLU A CA 1
ATOM 5156 C C . GLU A 1 669 ? 47.146 -6.188 -18.184 1.00 70.81 669 GLU A C 1
ATOM 5158 O O . GLU A 1 669 ? 47.859 -7.048 -18.707 1.00 70.81 669 GLU A O 1
ATOM 5163 N N . HIS A 1 670 ? 46.396 -6.443 -17.103 1.00 74.06 670 HIS A N 1
ATOM 5164 C CA . HIS A 1 670 ? 46.350 -7.727 -16.389 1.00 74.06 670 HIS A CA 1
ATOM 5165 C C . HIS A 1 670 ? 45.053 -8.510 -16.646 1.00 74.06 670 HIS A C 1
ATOM 5167 O O . HIS A 1 670 ? 45.092 -9.740 -16.653 1.00 74.06 670 HIS A O 1
ATOM 5173 N N . PHE A 1 671 ? 43.942 -7.818 -16.923 1.00 76.38 671 PHE A N 1
ATOM 5174 C CA . PHE A 1 671 ? 42.677 -8.411 -17.369 1.00 76.38 671 PHE A CA 1
ATOM 5175 C C . PHE A 1 671 ? 42.184 -7.652 -18.602 1.00 76.38 671 PHE A C 1
ATOM 5177 O O . PHE A 1 671 ? 41.869 -6.463 -18.507 1.00 76.38 671 PHE A O 1
ATOM 5184 N N . SER A 1 672 ? 42.131 -8.306 -19.769 1.00 77.06 672 SER A N 1
ATOM 5185 C CA . SER A 1 672 ? 41.603 -7.644 -20.968 1.00 77.06 672 SER A CA 1
ATOM 5186 C C . SER A 1 672 ? 40.128 -7.290 -20.763 1.00 77.06 672 SER A C 1
ATOM 5188 O O . SER A 1 672 ? 39.433 -7.965 -20.004 1.00 77.06 672 SER A O 1
ATOM 5190 N N . GLN A 1 673 ? 39.631 -6.254 -21.446 1.00 77.56 673 GLN A N 1
ATOM 5191 C CA . GLN A 1 673 ? 38.234 -5.852 -21.272 1.00 77.56 673 GLN A CA 1
ATOM 5192 C C . GLN A 1 673 ? 37.267 -6.993 -21.631 1.00 77.56 673 GLN A C 1
ATOM 5194 O O . GLN A 1 673 ? 36.349 -7.249 -20.878 1.00 77.56 673 GLN A O 1
ATOM 5199 N N . GLU A 1 674 ? 37.558 -7.776 -22.673 1.00 70.25 674 GLU A N 1
ATOM 5200 C CA . GLU A 1 674 ? 36.794 -8.981 -23.044 1.00 70.25 674 GLU A CA 1
ATOM 5201 C C . GLU A 1 674 ? 36.773 -10.054 -21.933 1.00 70.25 674 GLU A C 1
ATOM 5203 O O . GLU A 1 674 ? 35.749 -10.689 -21.710 1.00 70.25 674 GLU A O 1
ATOM 5208 N N . GLN A 1 675 ? 37.876 -10.247 -21.200 1.00 66.50 675 GLN A N 1
ATOM 5209 C CA . GLN A 1 675 ? 37.928 -11.189 -20.070 1.00 66.50 675 GLN A CA 1
ATOM 5210 C C . GLN A 1 675 ? 37.243 -10.644 -18.814 1.00 66.50 675 GLN A C 1
ATOM 5212 O O . GLN A 1 675 ? 36.724 -11.420 -18.016 1.00 66.50 675 GLN A O 1
ATOM 5217 N N . TRP A 1 676 ? 37.267 -9.325 -18.627 1.00 74.50 676 TRP A N 1
ATOM 5218 C CA . TRP A 1 676 ? 36.534 -8.641 -17.567 1.00 74.50 676 TRP A CA 1
ATOM 5219 C C . TRP A 1 676 ? 35.024 -8.736 -17.820 1.00 74.50 676 TRP A C 1
ATOM 5221 O O . TRP A 1 676 ? 34.266 -9.180 -16.961 1.00 74.50 676 TRP A O 1
ATOM 5231 N N . ASP A 1 677 ? 34.609 -8.419 -19.043 1.00 73.56 677 ASP A N 1
ATOM 5232 C CA . ASP A 1 677 ? 33.225 -8.437 -19.505 1.00 73.56 677 ASP A CA 1
ATOM 5233 C C . ASP A 1 677 ? 32.624 -9.858 -19.494 1.00 73.56 677 ASP A C 1
ATOM 5235 O O . ASP A 1 677 ? 31.431 -10.007 -19.281 1.00 73.56 677 ASP A O 1
ATOM 5239 N N . GLN A 1 678 ? 33.433 -10.918 -19.611 1.00 65.19 678 GLN A N 1
ATOM 5240 C CA . GLN A 1 678 ? 32.982 -12.316 -19.473 1.00 65.19 678 GLN A CA 1
ATOM 5241 C C . GLN A 1 678 ? 32.495 -12.720 -18.067 1.00 65.19 678 GLN A C 1
ATOM 5243 O O . GLN A 1 678 ? 31.930 -13.802 -17.922 1.00 65.19 678 GLN A O 1
ATOM 5248 N N . VAL A 1 679 ? 32.741 -11.906 -17.033 1.00 53.75 679 VAL A N 1
ATOM 5249 C CA . VAL A 1 679 ? 32.277 -12.159 -15.650 1.00 53.75 679 VAL A CA 1
ATOM 5250 C C . VAL A 1 679 ? 31.531 -10.960 -15.061 1.00 53.75 679 VAL A C 1
ATOM 5252 O O . VAL A 1 679 ? 30.647 -11.147 -14.232 1.00 53.75 679 VAL A O 1
ATOM 5255 N N . TYR A 1 680 ? 31.849 -9.742 -15.504 1.00 62.84 680 TYR A N 1
ATOM 5256 C CA . TYR A 1 680 ? 31.260 -8.494 -15.009 1.00 62.84 680 TYR A CA 1
ATOM 5257 C C . TYR A 1 680 ? 30.388 -7.765 -16.060 1.00 62.84 680 TYR A C 1
ATOM 5259 O O . TYR A 1 680 ? 30.042 -6.600 -15.864 1.00 62.84 680 TYR A O 1
ATOM 5267 N N . ALA A 1 681 ? 30.037 -8.414 -17.180 1.00 51.81 681 ALA A N 1
ATOM 5268 C CA . ALA A 1 681 ? 29.120 -7.897 -18.205 1.00 51.81 681 ALA A CA 1
ATOM 5269 C C . ALA A 1 681 ? 28.288 -9.044 -18.854 1.00 51.81 681 ALA A C 1
ATOM 5271 O O . ALA A 1 681 ? 28.538 -10.217 -18.573 1.00 51.81 681 ALA A O 1
ATOM 5272 N N . PRO A 1 682 ? 27.246 -8.748 -19.664 1.00 43.00 682 PRO A N 1
ATOM 5273 C CA . PRO A 1 682 ? 26.324 -9.770 -20.172 1.00 43.00 682 PRO A CA 1
ATOM 5274 C C . PRO A 1 682 ? 26.795 -10.439 -21.478 1.00 43.00 682 PRO A C 1
ATOM 5276 O O . PRO A 1 682 ? 27.313 -9.775 -22.375 1.00 43.00 682 PRO A O 1
ATOM 5279 N N . ASP A 1 683 ? 26.541 -11.746 -21.595 1.00 34.50 683 ASP A N 1
ATOM 5280 C CA . ASP A 1 683 ? 26.903 -12.593 -22.745 1.00 34.50 683 ASP A CA 1
ATOM 5281 C C . ASP A 1 683 ? 26.000 -12.357 -23.980 1.00 34.50 683 ASP A C 1
ATOM 5283 O O . ASP A 1 683 ? 24.789 -12.156 -23.851 1.00 34.50 683 ASP A O 1
ATOM 5287 N N . ASP A 1 684 ? 26.590 -12.395 -25.180 1.00 42.91 684 ASP A N 1
ATOM 5288 C CA . ASP A 1 684 ? 25.935 -12.110 -26.468 1.00 42.91 684 ASP A CA 1
ATOM 5289 C C . ASP A 1 684 ? 26.563 -12.921 -27.620 1.00 42.91 684 ASP A C 1
ATOM 5291 O O . ASP A 1 684 ? 27.625 -12.587 -28.153 1.00 42.91 684 ASP A O 1
ATOM 5295 N N . SER A 1 685 ? 25.895 -14.003 -28.040 1.00 30.59 685 SER A N 1
ATOM 5296 C CA . SER A 1 685 ? 26.174 -14.659 -29.325 1.00 30.59 685 SER A CA 1
ATOM 5297 C C . SER A 1 685 ? 24.980 -15.471 -29.854 1.00 30.59 685 SER A C 1
ATOM 5299 O O . SER A 1 685 ? 24.257 -16.115 -29.095 1.00 30.59 685 SER A O 1
ATOM 5301 N N . GLY A 1 686 ? 24.771 -15.467 -31.179 1.00 35.03 686 GLY A N 1
ATOM 5302 C CA . GLY A 1 686 ? 23.651 -16.159 -31.837 1.00 35.03 686 GLY A CA 1
ATOM 5303 C C . GLY A 1 686 ? 23.978 -16.690 -33.251 1.00 35.03 686 GLY A C 1
ATOM 5304 O O . GLY A 1 686 ? 24.859 -16.137 -33.914 1.00 35.03 686 GLY A O 1
ATOM 5305 N N . PRO A 1 687 ? 23.308 -17.764 -33.729 1.00 32.09 687 PRO A N 1
ATOM 5306 C CA . PRO A 1 687 ? 23.498 -18.341 -35.069 1.00 32.09 687 PRO A CA 1
ATOM 5307 C C . PRO A 1 687 ? 22.386 -17.984 -36.089 1.00 32.09 687 PRO A C 1
ATOM 5309 O O . PRO A 1 687 ? 21.311 -17.521 -35.728 1.00 32.09 687 PRO A O 1
ATOM 5312 N N . GLU A 1 688 ? 22.652 -18.229 -37.381 1.00 30.86 688 GLU A N 1
ATOM 5313 C CA . GLU A 1 688 ? 21.826 -17.795 -38.531 1.00 30.86 688 GLU A CA 1
ATOM 5314 C C . GLU A 1 688 ? 20.544 -18.629 -38.807 1.00 30.86 688 GLU A C 1
ATOM 5316 O O . GLU A 1 688 ? 20.433 -19.801 -38.443 1.00 30.86 688 GLU A O 1
ATOM 5321 N N . GLU A 1 689 ? 19.593 -18.016 -39.529 1.00 30.53 689 GLU A N 1
ATOM 5322 C CA . GLU A 1 689 ? 18.197 -18.450 -39.739 1.00 30.53 689 GLU A CA 1
ATOM 5323 C C . GLU A 1 689 ? 17.910 -19.037 -41.156 1.00 30.53 689 GLU A C 1
ATOM 5325 O O . GLU A 1 689 ? 18.494 -18.574 -42.141 1.00 30.53 689 GLU A O 1
ATOM 5330 N N . PRO A 1 690 ? 16.997 -20.028 -41.309 1.00 31.66 690 PRO A N 1
ATOM 5331 C CA . PRO A 1 690 ? 16.505 -20.519 -42.607 1.00 31.66 690 PRO A CA 1
ATOM 5332 C C . PRO A 1 690 ? 15.037 -20.130 -42.939 1.00 31.66 690 PRO A C 1
ATOM 5334 O O . PRO A 1 690 ? 14.139 -20.285 -42.117 1.00 31.66 690 PRO A O 1
ATOM 5337 N N . GLU A 1 691 ? 14.774 -19.713 -44.187 1.00 30.83 691 GLU A N 1
ATOM 5338 C CA . GLU A 1 691 ? 13.475 -19.165 -44.653 1.00 30.83 691 GLU A CA 1
ATOM 5339 C C . GLU A 1 691 ? 12.259 -20.145 -44.633 1.00 30.83 691 GLU A C 1
ATOM 5341 O O . GLU A 1 691 ? 12.416 -21.338 -44.927 1.00 30.83 691 GLU A O 1
ATOM 5346 N N . PRO A 1 692 ? 11.018 -19.650 -44.392 1.00 35.81 692 PRO A N 1
ATOM 5347 C CA . PRO A 1 692 ? 9.794 -20.461 -44.296 1.00 35.81 692 PRO A CA 1
ATOM 5348 C C . PRO A 1 692 ? 8.989 -20.630 -45.617 1.00 35.81 692 PRO A C 1
ATOM 5350 O O . PRO A 1 692 ? 9.054 -19.784 -46.512 1.00 35.81 692 PRO A O 1
ATOM 5353 N N . PRO A 1 693 ? 8.164 -21.696 -45.749 1.00 33.09 693 PRO A N 1
ATOM 5354 C CA . PRO A 1 693 ? 7.227 -21.903 -46.863 1.00 33.09 693 PRO A CA 1
ATOM 5355 C C . PRO A 1 693 ? 5.816 -21.306 -46.629 1.00 33.09 693 PRO A C 1
ATOM 5357 O O . PRO A 1 693 ? 5.435 -20.988 -45.509 1.00 33.09 693 PRO A O 1
ATOM 5360 N N . VAL A 1 694 ? 5.028 -21.184 -47.709 1.00 35.78 694 VAL A N 1
ATOM 5361 C CA . VAL A 1 694 ? 3.793 -20.363 -47.800 1.00 35.78 694 VAL A CA 1
ATOM 5362 C C . VAL A 1 694 ? 2.489 -21.099 -47.417 1.00 35.78 694 VAL A C 1
ATOM 5364 O O . VAL A 1 694 ? 2.338 -22.297 -47.659 1.00 35.78 694 VAL A O 1
ATOM 5367 N N . GLU A 1 695 ? 1.535 -20.334 -46.876 1.00 35.91 695 GLU A N 1
ATOM 5368 C CA . GLU A 1 695 ? 0.226 -20.715 -46.309 1.00 35.91 695 GLU A CA 1
ATOM 5369 C C . GLU A 1 695 ? -0.963 -20.690 -47.323 1.00 35.91 695 GLU A C 1
ATOM 5371 O O . GLU A 1 695 ? -0.882 -19.982 -48.332 1.00 35.91 695 GLU A O 1
ATOM 5376 N N . PRO A 1 696 ? -2.067 -21.450 -47.103 1.00 34.34 696 PRO A N 1
ATOM 5377 C CA . PRO A 1 696 ? -3.293 -21.424 -47.925 1.00 34.34 696 PRO A CA 1
ATOM 5378 C C . PRO A 1 696 ? -4.550 -20.805 -47.246 1.00 34.34 696 PRO A C 1
ATOM 5380 O O . PRO A 1 696 ? -4.697 -20.827 -46.031 1.00 34.34 696 PRO A O 1
ATOM 5383 N N . GLU A 1 697 ? -5.496 -20.318 -48.063 1.00 33.69 697 GLU A N 1
ATOM 5384 C CA . GLU A 1 697 ? -6.668 -19.488 -47.679 1.00 33.69 697 GLU A CA 1
ATOM 5385 C C . GLU A 1 697 ? -7.838 -20.211 -46.933 1.00 33.69 697 GLU A C 1
ATOM 5387 O O . GLU A 1 697 ? -8.030 -21.420 -47.118 1.00 33.69 697 GLU A O 1
ATOM 5392 N N . PRO A 1 698 ? -8.673 -19.482 -46.145 1.00 42.59 698 PRO A N 1
ATOM 5393 C CA . PRO A 1 698 ? -9.714 -20.044 -45.261 1.00 42.59 698 PRO A CA 1
ATOM 5394 C C . PRO A 1 698 ? -11.152 -20.146 -45.854 1.00 42.59 698 PRO A C 1
ATOM 5396 O O . PRO A 1 698 ? -11.478 -19.480 -46.839 1.00 42.59 698 PRO A O 1
ATOM 5399 N N . PRO A 1 699 ? -12.053 -20.955 -45.241 1.00 36.69 699 PRO A N 1
ATOM 5400 C CA . PRO A 1 699 ? -13.487 -21.053 -45.564 1.00 36.69 699 PRO A CA 1
ATOM 5401 C C . PRO A 1 699 ? -14.404 -20.189 -44.656 1.00 36.69 699 PRO A C 1
ATOM 5403 O O . PRO A 1 699 ? -13.933 -19.509 -43.755 1.00 36.69 699 PRO A O 1
ATOM 5406 N N . THR A 1 700 ? -15.722 -20.202 -44.916 1.00 40.44 700 THR A N 1
ATOM 5407 C CA . THR A 1 700 ? -16.698 -19.170 -44.479 1.00 40.44 700 THR A CA 1
ATOM 5408 C C . THR A 1 700 ? -17.697 -19.592 -43.374 1.00 40.44 700 THR A C 1
ATOM 5410 O O . THR A 1 700 ? -17.867 -20.774 -43.082 1.00 40.44 700 THR A O 1
ATOM 5413 N N . GLU A 1 701 ? -18.379 -18.588 -42.813 1.00 38.34 701 GLU A N 1
ATOM 5414 C CA . GLU A 1 701 ? -19.123 -18.525 -41.536 1.00 38.34 701 GLU A CA 1
ATOM 5415 C C . GLU A 1 701 ? -20.665 -18.783 -41.616 1.00 38.34 701 GLU A C 1
ATOM 5417 O O . GLU A 1 701 ? -21.245 -18.629 -42.698 1.00 38.34 701 GLU A O 1
ATOM 5422 N N . PRO A 1 702 ? -21.351 -19.174 -40.507 1.00 38.66 702 PRO A N 1
ATOM 5423 C CA . PRO A 1 702 ? -22.817 -19.344 -40.415 1.00 38.66 702 PRO A CA 1
ATOM 5424 C C . PRO A 1 702 ? -23.566 -18.399 -39.424 1.00 38.66 702 PRO A C 1
ATOM 5426 O O . PRO A 1 702 ? -22.999 -17.905 -38.459 1.00 38.66 702 PRO A O 1
ATOM 5429 N N . GLU A 1 703 ? -24.882 -18.211 -39.627 1.00 37.16 703 GLU A N 1
ATOM 5430 C CA . GLU A 1 703 ? -25.767 -17.266 -38.893 1.00 37.16 703 GLU A CA 1
ATOM 5431 C C . GLU A 1 703 ? -26.303 -17.753 -37.504 1.00 37.16 703 GLU A C 1
ATOM 5433 O O . GLU A 1 703 ? -26.419 -18.965 -37.289 1.00 37.16 70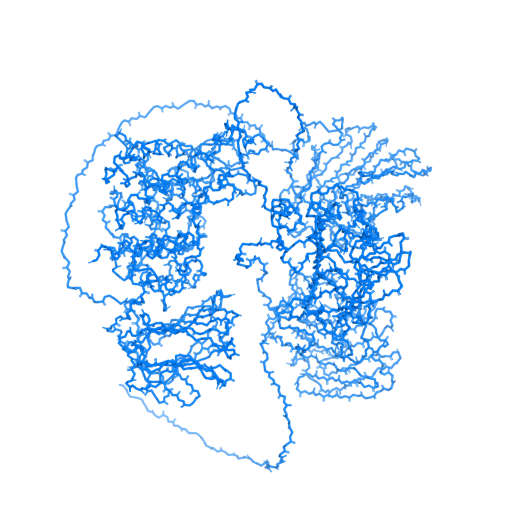3 GLU A O 1
ATOM 5438 N N . PRO A 1 704 ? -26.704 -16.835 -36.582 1.00 40.75 704 PRO A N 1
ATOM 5439 C CA . PRO A 1 704 ? -27.057 -17.138 -35.178 1.00 40.75 704 PRO A CA 1
ATOM 5440 C C . PRO A 1 704 ? -28.551 -17.476 -34.880 1.00 40.75 704 PRO A C 1
ATOM 5442 O O . PRO A 1 704 ? -29.434 -17.189 -35.695 1.00 40.75 704 PRO A O 1
ATOM 5445 N N . PRO A 1 705 ? -28.863 -18.067 -33.698 1.00 40.75 705 PRO A N 1
ATOM 5446 C CA . PRO A 1 705 ? -30.219 -18.439 -33.248 1.00 40.75 705 PRO A CA 1
ATOM 5447 C C . PRO A 1 705 ? -30.926 -17.376 -32.363 1.00 40.75 705 PRO A C 1
ATOM 5449 O O . PRO A 1 705 ? -30.435 -16.267 -32.191 1.00 40.75 705 PRO A O 1
ATOM 5452 N N . THR A 1 706 ? -32.113 -17.703 -31.817 1.00 43.69 706 THR A N 1
ATOM 5453 C CA . THR A 1 706 ? -33.010 -16.772 -31.086 1.00 43.69 706 THR A CA 1
ATOM 5454 C C . THR A 1 706 ? -33.480 -17.275 -29.710 1.00 43.69 706 THR A C 1
ATOM 5456 O O . THR A 1 706 ? -33.689 -18.475 -29.529 1.00 43.69 706 THR A O 1
ATOM 5459 N N . ASP A 1 707 ? -33.755 -16.323 -28.816 1.00 38.06 707 ASP A N 1
ATOM 5460 C CA . ASP A 1 707 ? -33.888 -16.435 -27.349 1.00 38.06 707 ASP A CA 1
ATOM 5461 C C . ASP A 1 707 ? -35.290 -16.873 -26.803 1.00 38.06 707 ASP A C 1
ATOM 5463 O O . ASP A 1 707 ? -36.293 -16.696 -27.510 1.00 38.06 707 ASP A O 1
ATOM 5467 N N . PRO A 1 708 ? -35.417 -17.449 -25.576 1.00 42.72 708 PRO A N 1
ATOM 5468 C CA . PRO A 1 708 ? -36.686 -17.820 -24.931 1.00 42.72 708 PRO A CA 1
ATOM 5469 C C . PRO A 1 708 ? -37.182 -16.776 -23.891 1.00 42.72 708 PRO A C 1
ATOM 5471 O O . PRO A 1 708 ? -36.809 -15.613 -23.939 1.00 42.72 708 PRO A O 1
ATOM 5474 N N . THR A 1 709 ? -38.119 -17.143 -22.998 1.00 45.53 709 THR A N 1
ATOM 5475 C CA . THR A 1 709 ? -38.850 -16.198 -22.112 1.00 45.53 709 THR A CA 1
ATOM 5476 C C . THR A 1 709 ? -38.873 -16.605 -20.635 1.00 45.53 709 THR A C 1
ATOM 5478 O O . THR A 1 709 ? -39.078 -17.782 -20.332 1.00 45.53 709 THR A O 1
ATOM 5481 N N . ASP A 1 710 ? -38.782 -15.607 -19.751 1.00 38.59 710 ASP A N 1
ATOM 5482 C CA . ASP A 1 710 ? -38.421 -15.720 -18.325 1.00 38.59 710 ASP A CA 1
ATOM 5483 C C . ASP A 1 710 ? -39.621 -15.737 -17.325 1.00 38.59 710 ASP A C 1
ATOM 5485 O O . ASP A 1 710 ? -40.750 -15.424 -17.728 1.00 38.59 710 ASP A O 1
ATOM 5489 N N . PRO A 1 711 ? -39.437 -16.133 -16.039 1.00 41.03 711 PRO A N 1
ATOM 5490 C CA . PRO A 1 711 ? -40.502 -16.245 -15.033 1.00 41.03 711 PRO A CA 1
ATOM 5491 C C . PRO A 1 711 ? -40.646 -15.022 -14.088 1.00 41.03 711 PRO A C 1
ATOM 5493 O O . PRO A 1 711 ? -39.982 -14.004 -14.225 1.00 41.03 711 PRO A O 1
ATOM 5496 N N . ASP A 1 712 ? -41.580 -15.129 -13.134 1.00 40.34 712 ASP A N 1
ATOM 5497 C CA . ASP A 1 712 ? -41.994 -14.082 -12.175 1.00 40.34 712 ASP A CA 1
ATOM 5498 C C . ASP A 1 712 ? -40.842 -13.690 -11.207 1.00 40.34 712 ASP A C 1
ATOM 5500 O O . ASP A 1 712 ? -40.259 -14.593 -10.593 1.00 40.34 712 ASP A O 1
ATOM 5504 N N . PRO A 1 713 ? -40.509 -12.393 -11.029 1.00 44.66 713 PRO A N 1
ATOM 5505 C CA . PRO A 1 713 ? -39.317 -11.969 -10.290 1.00 44.66 713 PRO A CA 1
ATOM 5506 C C . PRO A 1 713 ? -39.437 -12.200 -8.778 1.00 44.66 713 PRO A C 1
ATOM 5508 O O . PRO A 1 713 ? -40.454 -11.883 -8.151 1.00 44.66 713 PRO A O 1
ATOM 5511 N N . GLN A 1 714 ? -38.362 -12.712 -8.175 1.00 53.28 714 GLN A N 1
ATOM 5512 C CA . GLN A 1 714 ? -38.186 -12.696 -6.722 1.00 53.28 714 GLN A CA 1
ATOM 5513 C C . GLN A 1 714 ? -37.602 -11.344 -6.282 1.00 53.28 714 GLN A C 1
ATOM 5515 O O . GLN A 1 714 ? -37.184 -10.534 -7.103 1.00 53.28 714 GLN A O 1
ATOM 5520 N N . VAL A 1 715 ? -37.635 -11.059 -4.978 1.00 58.59 715 VAL A N 1
ATOM 5521 C CA . VAL A 1 715 ? -36.955 -9.881 -4.419 1.00 58.59 715 VAL A CA 1
ATOM 5522 C C . VAL A 1 715 ? -35.576 -10.340 -3.971 1.00 58.59 715 VAL A C 1
ATOM 5524 O O . VAL A 1 715 ? -35.444 -10.908 -2.886 1.00 58.59 715 VAL A O 1
ATOM 5527 N N . ASP A 1 716 ? -34.576 -10.150 -4.828 1.00 75.19 716 ASP A N 1
ATOM 5528 C CA . ASP A 1 716 ? -33.247 -10.723 -4.625 1.00 75.19 716 ASP A CA 1
ATOM 5529 C C . ASP A 1 716 ? -32.551 -10.134 -3.392 1.00 75.19 716 ASP A C 1
ATOM 5531 O O . ASP A 1 716 ? -32.501 -8.919 -3.177 1.00 75.19 716 ASP A O 1
ATOM 5535 N N . ILE A 1 717 ? -32.031 -11.017 -2.537 1.00 81.56 717 ILE A N 1
ATOM 5536 C CA . ILE A 1 717 ? -31.565 -10.655 -1.195 1.00 81.56 717 ILE A CA 1
ATOM 5537 C C . ILE A 1 717 ? -30.099 -10.218 -1.240 1.00 81.56 717 ILE A C 1
ATOM 5539 O O . ILE A 1 717 ? -29.246 -10.931 -1.767 1.00 81.56 717 ILE A O 1
ATOM 5543 N N . LEU A 1 718 ? -29.787 -9.073 -0.629 1.00 86.00 718 LEU A N 1
ATOM 5544 C CA . LEU A 1 718 ? -28.454 -8.450 -0.661 1.00 86.00 718 LEU A CA 1
ATOM 5545 C C . LEU A 1 718 ? -27.331 -9.336 -0.076 1.00 86.00 718 LEU A C 1
ATOM 5547 O O . LEU A 1 718 ? -26.187 -9.226 -0.489 1.00 86.00 718 LEU A O 1
ATOM 5551 N N . LEU A 1 719 ? -27.665 -10.226 0.865 1.00 84.19 719 LEU A N 1
ATOM 5552 C CA . LEU A 1 719 ? -26.746 -11.201 1.481 1.00 84.19 719 LEU A CA 1
ATOM 5553 C C . LEU A 1 719 ? -26.817 -12.610 0.841 1.00 84.19 719 LEU A C 1
ATOM 5555 O O . LEU A 1 719 ? -26.254 -13.565 1.374 1.00 84.19 719 LEU A O 1
ATOM 5559 N N . GLY A 1 720 ? -27.543 -12.765 -0.270 1.00 82.81 720 GLY A N 1
ATOM 5560 C CA . GLY A 1 720 ? -27.707 -14.033 -0.986 1.00 82.81 720 GLY A CA 1
ATOM 5561 C C . GLY A 1 720 ? -28.683 -15.037 -0.351 1.00 82.81 720 GLY A C 1
ATOM 5562 O O . GLY A 1 720 ? -29.069 -14.963 0.817 1.00 82.81 720 GLY A O 1
ATOM 5563 N N . ASP A 1 721 ? -29.079 -16.025 -1.156 1.00 78.75 721 ASP A N 1
ATOM 5564 C CA . ASP A 1 721 ? -30.212 -16.947 -0.951 1.00 78.75 721 ASP A CA 1
ATOM 5565 C C . ASP A 1 721 ? -30.172 -17.731 0.383 1.00 78.75 721 ASP A C 1
ATOM 5567 O O . ASP A 1 721 ? -31.200 -18.153 0.933 1.00 78.75 721 ASP A O 1
ATOM 5571 N N . ASN A 1 722 ? -28.968 -17.946 0.919 1.00 82.00 722 ASN A N 1
ATOM 5572 C CA . ASN A 1 722 ? -28.710 -18.744 2.120 1.00 82.00 722 ASN A CA 1
ATOM 5573 C C . ASN A 1 722 ? -28.642 -17.923 3.421 1.00 82.00 722 ASN A C 1
ATOM 5575 O O . ASN A 1 722 ? -28.695 -18.522 4.502 1.00 82.00 722 ASN A O 1
ATOM 5579 N N . ALA A 1 723 ? -28.575 -16.590 3.337 1.00 85.81 723 ALA A N 1
ATOM 5580 C CA . ALA A 1 723 ? -28.488 -15.709 4.499 1.00 85.81 723 ALA A CA 1
ATOM 5581 C C . ALA A 1 723 ? -29.809 -15.616 5.275 1.00 85.81 723 ALA A C 1
ATOM 5583 O O . ALA A 1 723 ? -30.910 -15.659 4.718 1.00 85.81 723 ALA A O 1
ATOM 5584 N N . ARG A 1 724 ? -29.709 -15.500 6.596 1.00 91.94 724 ARG A N 1
ATOM 5585 C CA . ARG A 1 724 ? -30.830 -15.440 7.540 1.00 91.94 724 ARG A CA 1
ATOM 5586 C C . ARG A 1 724 ? -30.599 -14.310 8.534 1.00 91.94 724 ARG A C 1
ATOM 5588 O O . ARG A 1 724 ? -29.464 -13.909 8.764 1.00 91.94 724 ARG A O 1
ATOM 5595 N N . ALA A 1 725 ? -31.671 -13.838 9.160 1.00 93.56 725 ALA A N 1
ATOM 5596 C CA . ALA A 1 725 ? -31.557 -12.987 10.337 1.00 93.56 725 ALA A CA 1
ATOM 5597 C C . ALA A 1 725 ? -31.716 -13.814 11.617 1.00 93.56 725 ALA A C 1
ATOM 5599 O O . ALA A 1 725 ? -32.459 -14.797 11.636 1.00 93.56 725 ALA A O 1
ATOM 5600 N N . VAL A 1 726 ? -31.073 -13.385 12.701 1.00 95.56 726 VAL A N 1
ATOM 5601 C CA . VAL A 1 726 ? -31.260 -13.952 14.043 1.00 95.56 726 VAL A CA 1
ATOM 5602 C C . VAL A 1 726 ? -32.215 -13.074 14.839 1.00 95.56 726 VAL A C 1
ATOM 5604 O O . VAL A 1 726 ? -31.959 -11.885 15.031 1.00 95.56 726 VAL A O 1
ATOM 5607 N N . ALA A 1 727 ? -33.311 -13.661 15.313 1.00 96.44 727 ALA A N 1
ATOM 5608 C CA . ALA A 1 727 ? -34.260 -13.025 16.212 1.00 96.44 727 ALA A CA 1
ATOM 5609 C C . ALA A 1 727 ? -33.750 -13.058 17.664 1.00 96.44 727 ALA A C 1
ATOM 5611 O O . ALA A 1 727 ? -33.530 -14.118 18.245 1.00 96.44 727 ALA A O 1
ATOM 5612 N N . PHE A 1 728 ? -33.610 -11.880 18.265 1.00 96.69 728 PHE A N 1
ATOM 5613 C CA . PHE A 1 728 ? -33.247 -11.691 19.667 1.00 96.69 728 PHE A CA 1
ATOM 5614 C C . PHE A 1 728 ? -34.499 -11.367 20.485 1.00 96.69 728 PHE A C 1
ATOM 5616 O O . PHE A 1 728 ? -35.331 -10.545 20.088 1.00 96.69 728 PHE A O 1
ATOM 5623 N N . ASP A 1 729 ? -34.649 -12.040 21.626 1.00 94.50 729 ASP A N 1
ATOM 5624 C CA . ASP A 1 729 ? -35.911 -12.128 22.366 1.00 94.50 729 ASP A CA 1
ATOM 5625 C C . ASP A 1 729 ? -36.116 -11.038 23.433 1.00 94.50 729 ASP A C 1
ATOM 5627 O O . ASP A 1 729 ? -37.192 -10.956 24.028 1.00 94.50 729 ASP A O 1
ATOM 5631 N N . GLY A 1 730 ? -35.094 -10.218 23.697 1.00 95.19 730 GLY A N 1
ATOM 5632 C CA . GLY A 1 730 ? -35.089 -9.219 24.769 1.00 95.19 730 GLY A CA 1
ATOM 5633 C C . GLY A 1 730 ? -34.938 -9.775 26.193 1.00 95.19 730 GLY A C 1
ATOM 5634 O O . GLY A 1 730 ? -34.950 -8.986 27.136 1.00 95.19 730 GLY A O 1
ATOM 5635 N N . ASN A 1 731 ? -34.774 -11.094 26.387 1.00 95.75 731 ASN A N 1
ATOM 5636 C CA . ASN A 1 731 ? -34.631 -11.701 27.721 1.00 95.75 731 ASN A CA 1
ATOM 5637 C C . ASN A 1 731 ? -33.247 -12.307 27.968 1.00 95.75 731 ASN A C 1
ATOM 5639 O O . ASN A 1 731 ? -32.755 -12.239 29.095 1.00 95.75 731 ASN A O 1
ATOM 5643 N N . SER A 1 732 ? -32.654 -12.968 26.966 1.00 95.19 732 SER A N 1
ATOM 5644 C CA . SER A 1 732 ? -31.380 -13.683 27.149 1.00 95.19 732 SER A CA 1
ATOM 5645 C C . SER A 1 732 ? -30.567 -13.954 25.879 1.00 95.19 732 SER A C 1
ATOM 5647 O O . SER A 1 732 ? -29.401 -14.340 26.002 1.00 95.19 732 SER A O 1
ATOM 5649 N N . GLY A 1 733 ? -31.138 -13.769 24.685 1.00 96.62 733 GLY A N 1
ATOM 5650 C CA . GLY A 1 733 ? -30.398 -13.908 23.429 1.00 96.62 733 GLY A CA 1
ATOM 5651 C C . GLY A 1 733 ? -29.329 -12.823 23.267 1.00 96.62 733 GLY A C 1
ATOM 5652 O O . GLY A 1 733 ? -29.637 -11.646 23.455 1.00 96.62 733 GLY A O 1
ATOM 5653 N N . TYR A 1 734 ? -28.097 -13.189 22.900 1.00 97.38 734 TYR A N 1
ATOM 5654 C CA . TYR A 1 734 ? -27.053 -12.236 22.478 1.00 97.38 734 TYR A CA 1
ATOM 5655 C C . TYR A 1 734 ? -25.953 -12.908 21.639 1.00 97.38 734 TYR A C 1
ATOM 5657 O O . TYR A 1 734 ? -25.818 -14.132 21.652 1.00 97.38 734 TYR A O 1
ATOM 5665 N N . LEU A 1 735 ? -25.173 -12.106 20.912 1.00 96.81 735 LEU A N 1
ATOM 5666 C CA . LEU A 1 735 ? -23.957 -12.530 20.212 1.00 96.81 735 LEU A CA 1
ATOM 5667 C C . LEU A 1 735 ? -22.745 -12.133 21.067 1.00 96.81 735 LEU A C 1
ATOM 5669 O O . LEU A 1 735 ? -22.690 -10.997 21.531 1.00 96.81 735 LEU A O 1
ATOM 5673 N N . SER A 1 736 ? -21.788 -13.036 21.280 1.00 96.00 736 SER A N 1
ATOM 5674 C CA . SER A 1 736 ? -20.440 -12.689 21.753 1.00 96.00 736 SER A CA 1
ATOM 5675 C C . SER A 1 736 ? -19.415 -12.949 20.663 1.00 96.00 736 SER A C 1
ATOM 5677 O O . SER A 1 736 ? -19.597 -13.877 19.880 1.00 96.00 736 SER A O 1
ATOM 5679 N N . PHE A 1 737 ? -18.325 -12.204 20.699 1.00 95.25 737 PHE A N 1
ATOM 5680 C CA . PHE A 1 737 ? -17.098 -12.396 19.929 1.00 95.25 737 PHE A CA 1
ATOM 5681 C C . PHE A 1 737 ? -15.917 -12.138 20.877 1.00 95.25 737 PHE A C 1
ATOM 5683 O O . PHE A 1 737 ? -16.130 -11.757 22.036 1.00 95.25 737 PHE A O 1
ATOM 5690 N N . ASP A 1 738 ? -14.694 -12.402 20.434 1.00 93.19 738 ASP A N 1
ATOM 5691 C CA . ASP A 1 738 ? -13.505 -12.085 21.223 1.00 93.19 738 ASP A CA 1
ATOM 5692 C C . ASP A 1 738 ? -13.285 -10.552 21.285 1.00 93.19 738 ASP A C 1
ATOM 5694 O O . ASP A 1 738 ? -14.074 -9.773 20.746 1.00 93.19 738 ASP A O 1
ATOM 5698 N N . SER A 1 739 ? -12.334 -10.070 22.092 1.00 93.19 739 SER A N 1
ATOM 5699 C CA . SER A 1 739 ? -12.322 -8.661 22.538 1.00 93.19 739 SER A CA 1
ATOM 5700 C C . SER A 1 739 ? -11.746 -7.679 21.506 1.00 93.19 739 SER A C 1
ATOM 5702 O O . SER A 1 739 ? -10.674 -7.114 21.729 1.00 93.19 739 SER A O 1
ATOM 5704 N N . TRP A 1 740 ? -12.501 -7.415 20.441 1.00 94.25 740 TRP A N 1
ATOM 5705 C CA . TRP A 1 740 ? -12.201 -6.396 19.434 1.00 94.25 740 TRP A CA 1
ATOM 5706 C C . TRP A 1 740 ? -11.901 -5.023 20.054 1.00 94.25 740 TRP A C 1
ATOM 5708 O O . TRP A 1 740 ? -12.643 -4.549 20.924 1.00 94.25 740 TRP A O 1
ATOM 5718 N N . LYS A 1 741 ? -10.825 -4.373 19.598 1.00 93.06 741 LYS A N 1
ATOM 5719 C CA . LYS A 1 741 ? -10.367 -3.053 20.056 1.00 93.06 741 LYS A CA 1
ATOM 5720 C C . LYS A 1 741 ? -9.662 -2.349 18.895 1.00 93.06 741 LYS A C 1
ATOM 5722 O O . LYS A 1 741 ? -8.529 -2.699 18.585 1.00 93.06 741 LYS A O 1
ATOM 5727 N N . ALA A 1 742 ? -10.302 -1.327 18.330 1.00 89.44 742 ALA A N 1
ATOM 5728 C CA . ALA A 1 742 ? -9.704 -0.523 17.268 1.00 89.44 742 ALA A CA 1
ATOM 5729 C C . ALA A 1 742 ? -8.389 0.166 17.697 1.00 89.44 742 ALA A C 1
ATOM 5731 O O . ALA A 1 742 ? -8.246 0.572 18.860 1.00 89.44 742 ALA A O 1
ATOM 5732 N N . SER A 1 743 ? -7.458 0.316 16.751 1.00 86.69 743 SER A N 1
ATOM 5733 C CA . SER A 1 743 ? -6.198 1.051 16.900 1.00 86.69 743 SER A CA 1
ATOM 5734 C C . SER A 1 743 ? -6.356 2.553 16.636 1.00 86.69 743 SER A C 1
ATOM 5736 O O . SER A 1 743 ? -5.743 3.347 17.351 1.00 86.69 743 SER A O 1
ATOM 5738 N N . GLY A 1 744 ? -7.203 2.944 15.674 1.00 89.81 744 GLY A N 1
ATOM 5739 C CA . GLY A 1 744 ? -7.412 4.336 15.253 1.00 89.81 744 GLY A CA 1
ATOM 5740 C C . GLY A 1 744 ? -8.881 4.687 14.988 1.00 89.81 744 GLY A C 1
ATOM 5741 O O . GLY A 1 744 ? -9.758 4.345 15.783 1.00 89.81 744 GLY A O 1
ATOM 5742 N N . ASP A 1 745 ? -9.150 5.388 13.882 1.00 92.88 745 ASP A N 1
ATOM 5743 C CA . ASP A 1 745 ? -10.505 5.662 13.377 1.00 92.88 745 ASP A CA 1
ATOM 5744 C C . ASP A 1 745 ? -11.239 4.350 13.039 1.00 92.88 745 ASP A C 1
ATOM 5746 O O . ASP A 1 745 ? -10.685 3.473 12.376 1.00 92.88 745 ASP A O 1
ATOM 5750 N N . TYR A 1 746 ? -12.512 4.219 13.425 1.00 95.06 746 TYR A N 1
ATOM 5751 C CA . TYR A 1 746 ? -13.271 2.979 13.218 1.00 95.06 746 TYR A CA 1
ATOM 5752 C C . TYR A 1 746 ? -14.767 3.182 12.962 1.00 95.06 746 TYR A C 1
ATOM 5754 O O . TYR A 1 746 ? -15.358 4.221 13.267 1.00 95.06 746 TYR A O 1
ATOM 5762 N N . ARG A 1 747 ? -15.419 2.140 12.435 1.00 95.44 747 ARG A N 1
ATOM 5763 C CA . ARG A 1 747 ? -16.874 2.056 12.271 1.00 95.44 747 ARG A CA 1
ATOM 5764 C C . ARG A 1 747 ? -17.463 0.770 12.826 1.00 95.44 747 ARG A C 1
ATOM 5766 O O . ARG A 1 747 ? -16.840 -0.286 12.844 1.00 95.44 747 ARG A O 1
ATOM 5773 N N . VAL A 1 748 ? -18.729 0.869 13.213 1.00 96.62 748 VAL A N 1
ATOM 5774 C CA . VAL A 1 748 ? -19.599 -0.262 13.532 1.00 96.62 748 VAL A CA 1
ATOM 5775 C C . VAL A 1 748 ? -20.872 -0.123 12.709 1.00 96.62 748 VAL A C 1
ATOM 5777 O O . VAL A 1 748 ? -21.645 0.821 12.900 1.00 96.62 748 VAL A O 1
ATOM 5780 N N . VAL A 1 749 ? -21.094 -1.067 11.796 1.00 96.50 749 VAL A N 1
ATOM 5781 C CA . VAL A 1 749 ? -22.238 -1.085 10.874 1.00 96.50 749 VAL A CA 1
ATOM 5782 C C . VAL A 1 749 ? -23.120 -2.283 11.207 1.00 96.50 749 VAL A C 1
ATOM 5784 O O . VAL A 1 749 ? -22.646 -3.413 11.240 1.00 96.50 749 VAL A O 1
ATOM 5787 N N . ALA A 1 750 ? -24.411 -2.065 11.445 1.00 96.50 750 ALA A N 1
ATOM 5788 C CA . ALA A 1 750 ? -25.353 -3.130 11.779 1.00 96.50 750 ALA A CA 1
ATOM 5789 C C . ALA A 1 750 ? -26.624 -3.053 10.936 1.00 96.50 750 ALA A C 1
ATOM 5791 O O . ALA A 1 750 ? -27.193 -1.984 10.711 1.00 96.50 750 ALA A O 1
ATOM 5792 N N . TRP A 1 751 ? -27.067 -4.218 10.476 1.00 95.38 751 TRP A N 1
ATOM 5793 C CA . TRP A 1 751 ? -28.200 -4.389 9.575 1.00 95.38 751 TRP A CA 1
ATOM 5794 C C . TRP A 1 751 ? -29.302 -5.177 10.280 1.00 95.38 751 TRP A C 1
ATOM 5796 O O . TRP A 1 751 ? -29.102 -6.326 10.682 1.00 95.38 751 TRP A O 1
ATOM 5806 N N . LEU A 1 752 ? -30.476 -4.569 10.431 1.00 94.62 752 LEU A N 1
ATOM 5807 C CA . LEU A 1 752 ? -31.621 -5.117 11.150 1.00 94.62 752 LEU A CA 1
ATOM 5808 C C . LEU A 1 752 ? -32.820 -5.297 10.213 1.00 94.62 752 LEU A C 1
ATOM 5810 O O . LEU A 1 752 ? -33.320 -4.336 9.642 1.00 94.62 752 LEU A O 1
ATOM 5814 N N . GLN A 1 753 ? -33.357 -6.517 10.135 1.00 93.75 753 GLN A N 1
ATOM 5815 C CA . GLN A 1 753 ? -34.635 -6.790 9.457 1.00 93.75 753 GLN A CA 1
ATOM 5816 C C . GLN A 1 753 ? -35.819 -6.210 10.248 1.00 93.75 753 GLN A C 1
ATOM 5818 O O . GLN A 1 753 ? -36.893 -5.978 9.704 1.00 93.75 753 GLN A O 1
ATOM 5823 N N . GLN A 1 754 ? -35.660 -6.054 11.566 1.00 93.81 754 GLN A N 1
ATOM 5824 C CA . GLN A 1 754 ? -36.704 -5.552 12.452 1.00 93.81 754 GLN A CA 1
ATOM 5825 C C . GLN A 1 754 ? -36.109 -5.044 13.768 1.00 93.81 754 GLN A C 1
ATOM 5827 O O . GLN A 1 754 ? -35.311 -5.738 14.400 1.00 93.81 754 GLN A O 1
ATOM 5832 N N . MET A 1 755 ? -36.573 -3.883 14.226 1.00 93.50 755 MET A N 1
ATOM 5833 C CA . MET A 1 755 ? -36.360 -3.377 15.587 1.00 93.50 755 MET A CA 1
ATOM 5834 C C . MET A 1 755 ? -37.632 -3.544 16.427 1.00 93.50 755 MET A C 1
ATOM 5836 O O . MET A 1 755 ? -38.732 -3.641 15.881 1.00 93.50 755 MET A O 1
ATOM 5840 N N . ALA A 1 756 ? -37.502 -3.570 17.755 1.00 90.44 756 ALA A N 1
ATOM 5841 C CA . ALA A 1 756 ? -38.652 -3.500 18.655 1.00 90.44 756 ALA A CA 1
ATOM 5842 C C . ALA A 1 756 ? -39.032 -2.042 18.978 1.00 90.44 756 ALA A C 1
ATOM 5844 O O . ALA A 1 756 ? -38.191 -1.238 19.385 1.00 90.44 756 ALA A O 1
ATOM 5845 N N . ASP A 1 757 ? -40.319 -1.716 18.831 1.00 82.81 757 ASP A N 1
ATOM 5846 C CA . ASP A 1 757 ? -40.859 -0.362 19.000 1.00 82.81 757 ASP A CA 1
ATOM 5847 C C . ASP A 1 757 ? -40.491 0.257 20.360 1.00 82.81 757 ASP A C 1
ATOM 5849 O O . ASP A 1 757 ? -40.974 -0.170 21.411 1.00 82.81 757 ASP A O 1
ATOM 5853 N N . ASN A 1 758 ? -39.721 1.350 20.336 1.00 81.81 758 ASN A N 1
ATOM 5854 C CA . ASN A 1 758 ? -39.267 2.109 21.514 1.00 81.81 758 ASN A CA 1
ATOM 5855 C C . ASN A 1 758 ? -38.331 1.342 22.477 1.00 81.81 758 ASN A C 1
ATOM 5857 O O . ASN A 1 758 ? -38.055 1.839 23.570 1.00 81.81 758 ASN A O 1
ATOM 5861 N N . ALA A 1 759 ? -37.827 0.163 22.101 1.00 93.38 759 ALA A N 1
ATOM 5862 C CA . ALA A 1 759 ? -36.803 -0.541 22.869 1.00 93.38 759 ALA A CA 1
ATOM 5863 C C . ALA A 1 759 ? -35.395 -0.033 22.515 1.00 93.38 759 ALA A C 1
ATOM 5865 O O . ALA A 1 759 ? -35.127 0.359 21.379 1.00 93.38 759 ALA A O 1
ATOM 5866 N N . THR A 1 760 ? -34.475 -0.079 23.480 1.00 96.88 760 THR A N 1
ATOM 5867 C CA . THR A 1 760 ? -33.046 0.129 23.216 1.00 96.88 760 THR A CA 1
ATOM 5868 C C . THR A 1 760 ? -32.449 -1.142 22.618 1.00 96.88 760 THR A C 1
ATOM 5870 O O . THR A 1 760 ? -32.486 -2.200 23.244 1.00 96.88 760 THR A O 1
ATOM 5873 N N . THR A 1 761 ? -31.881 -1.026 21.420 1.00 97.88 761 THR A N 1
ATOM 5874 C CA . THR A 1 761 ? -31.069 -2.063 20.780 1.00 97.88 761 THR A CA 1
ATOM 5875 C C . THR A 1 761 ? -29.602 -1.710 20.981 1.00 97.88 761 THR A C 1
ATOM 5877 O O . THR A 1 761 ? -29.131 -0.702 20.458 1.00 97.88 761 THR A O 1
ATOM 5880 N N . TYR A 1 762 ? -28.890 -2.518 21.764 1.00 98.12 762 TYR A N 1
ATOM 5881 C CA . TYR A 1 762 ? -27.447 -2.402 21.960 1.00 98.12 762 TYR A CA 1
ATOM 5882 C C . TYR A 1 762 ? -26.751 -3.050 20.766 1.00 98.12 762 TYR A C 1
ATOM 5884 O O . TYR A 1 762 ? -26.778 -4.269 20.630 1.00 98.12 762 TYR A O 1
ATOM 5892 N N . VAL A 1 763 ? -26.173 -2.236 19.887 1.00 97.62 763 VAL A N 1
ATOM 5893 C CA . VAL A 1 763 ? -25.520 -2.697 18.658 1.00 97.62 763 VAL A CA 1
ATOM 5894 C C . VAL A 1 763 ? -24.256 -3.473 19.016 1.00 97.62 763 VAL A C 1
ATOM 5896 O O . VAL A 1 763 ? -24.141 -4.641 18.662 1.00 97.62 763 VAL A O 1
ATOM 5899 N N . VAL A 1 764 ? -23.378 -2.858 19.811 1.00 98.00 764 VAL A N 1
ATOM 5900 C CA . VAL A 1 764 ? -22.157 -3.457 20.375 1.00 98.00 764 VAL A CA 1
ATOM 5901 C C . VAL A 1 764 ? -21.920 -2.961 21.802 1.00 98.00 764 VAL A C 1
ATOM 5903 O O . VAL A 1 764 ? -22.402 -1.889 22.183 1.00 98.00 764 VAL A O 1
ATOM 5906 N N . SER A 1 765 ? -21.201 -3.740 22.613 1.00 97.69 765 SER A N 1
ATOM 5907 C CA . SER A 1 765 ? -20.861 -3.388 23.996 1.00 97.69 765 SER A CA 1
ATOM 5908 C C . SER A 1 765 ? -19.676 -4.185 24.554 1.00 97.69 765 SER A C 1
ATOM 5910 O O . SER A 1 765 ? -19.332 -5.260 24.063 1.00 97.69 765 SER A O 1
ATOM 5912 N N . ASP A 1 766 ? -19.127 -3.687 25.663 1.00 95.88 766 ASP A N 1
ATOM 5913 C CA . ASP A 1 766 ? -18.373 -4.459 26.658 1.00 95.88 766 ASP A CA 1
ATOM 5914 C C . ASP A 1 766 ? -19.058 -4.324 28.048 1.00 95.88 766 ASP A C 1
ATOM 5916 O O . ASP A 1 766 ? -20.289 -4.227 28.140 1.00 95.88 766 ASP A O 1
ATOM 5920 N N . ALA A 1 767 ? -18.299 -4.323 29.150 1.00 93.81 767 ALA A N 1
ATOM 5921 C CA . ALA A 1 767 ? -18.790 -4.016 30.491 1.00 93.81 767 ALA A CA 1
ATOM 5922 C C . ALA A 1 767 ? -19.055 -2.513 30.741 1.00 93.81 767 ALA A C 1
ATOM 5924 O O . ALA A 1 767 ? -19.959 -2.173 31.519 1.00 93.81 767 ALA A O 1
ATOM 5925 N N . ASN A 1 768 ? -18.285 -1.613 30.118 1.00 93.75 768 ASN A N 1
ATOM 5926 C CA . ASN A 1 768 ? -18.193 -0.191 30.482 1.00 93.75 768 ASN A CA 1
ATOM 5927 C C . ASN A 1 768 ? -18.708 0.782 29.415 1.00 93.75 768 ASN A C 1
ATOM 5929 O O . ASN A 1 768 ? -19.077 1.906 29.767 1.00 93.75 768 ASN A O 1
ATOM 5933 N N . SER A 1 769 ? -18.786 0.334 28.170 1.00 96.44 769 SER A N 1
ATOM 5934 C CA . SER A 1 769 ? -19.030 1.079 26.941 1.00 96.44 769 SER A CA 1
ATOM 5935 C C . SER A 1 769 ? -20.084 0.362 26.083 1.00 96.44 769 SER A C 1
ATOM 5937 O O . SER A 1 769 ? -20.337 -0.837 26.238 1.00 96.44 769 SER A O 1
ATOM 5939 N N . TYR A 1 770 ? -20.765 1.111 25.214 1.00 97.75 770 TYR A N 1
ATOM 5940 C CA . TYR A 1 770 ? -21.749 0.572 24.266 1.00 97.75 770 TYR A CA 1
ATOM 5941 C C . TYR A 1 770 ? -22.030 1.546 23.125 1.00 97.75 770 TYR A C 1
ATOM 5943 O O . TYR A 1 770 ? -21.971 2.758 23.330 1.00 97.75 770 TYR A O 1
ATOM 5951 N N . PHE A 1 771 ? -22.483 1.023 21.987 1.00 98.25 771 PHE A N 1
ATOM 5952 C CA . PHE A 1 771 ? -23.286 1.760 21.007 1.00 98.25 771 PHE A CA 1
ATOM 5953 C C . PHE A 1 771 ? -24.712 1.214 21.025 1.00 98.25 771 PHE A C 1
ATOM 5955 O O . PHE A 1 771 ? -24.921 -0.000 21.022 1.00 98.25 771 PHE A O 1
ATOM 5962 N N . ALA A 1 772 ? -25.710 2.093 21.091 1.00 98.06 772 ALA A N 1
ATOM 5963 C CA . ALA A 1 772 ? -27.105 1.688 21.199 1.00 98.06 772 ALA A CA 1
ATOM 5964 C C . ALA A 1 772 ? -28.066 2.689 20.557 1.00 98.06 772 ALA A C 1
ATOM 5966 O O . ALA A 1 772 ? -27.911 3.904 20.695 1.00 98.06 772 ALA A O 1
ATOM 5967 N N . VAL A 1 773 ? -29.104 2.166 19.912 1.00 97.81 773 VAL A N 1
ATOM 5968 C CA . VAL A 1 773 ? -30.145 2.941 19.226 1.00 97.81 773 VAL A CA 1
ATOM 5969 C C . VAL A 1 773 ? -31.532 2.633 19.786 1.00 97.81 773 VAL A C 1
ATOM 5971 O O . VAL A 1 773 ? -31.773 1.574 20.366 1.00 97.81 773 VAL A O 1
ATOM 5974 N N . THR A 1 774 ? -32.464 3.558 19.597 1.00 96.50 774 THR A N 1
ATOM 5975 C CA . THR A 1 774 ? -33.908 3.282 19.615 1.00 96.50 774 THR A CA 1
ATOM 5976 C C . THR A 1 774 ? -34.426 3.302 18.173 1.00 96.50 774 THR A C 1
ATOM 5978 O O . THR A 1 774 ? -33.636 3.363 17.238 1.00 96.50 774 THR A O 1
ATOM 5981 N N . ALA A 1 775 ? -35.742 3.292 17.952 1.00 94.81 775 ALA A N 1
ATOM 5982 C CA . ALA A 1 775 ? -36.293 3.448 16.603 1.00 94.81 775 ALA A CA 1
ATOM 5983 C C . ALA A 1 775 ? -35.881 4.769 15.910 1.00 94.81 775 ALA A C 1
ATOM 5985 O O . ALA A 1 775 ? -35.863 4.810 14.682 1.00 94.81 775 ALA A O 1
ATOM 5986 N N . ASN A 1 776 ? -35.568 5.831 16.674 1.00 95.88 776 ASN A N 1
ATOM 5987 C CA . ASN A 1 776 ? -35.312 7.172 16.131 1.00 95.88 776 ASN A CA 1
ATOM 5988 C C . ASN A 1 776 ? -34.201 7.998 16.812 1.00 95.88 776 ASN A C 1
ATOM 5990 O O . ASN A 1 776 ? -33.921 9.108 16.360 1.00 95.88 776 ASN A O 1
ATOM 5994 N N . SER A 1 777 ? -33.570 7.500 17.878 1.00 96.81 777 SER A N 1
ATOM 5995 C CA . SER A 1 777 ? -32.476 8.170 18.601 1.00 96.81 777 SER A CA 1
ATOM 5996 C C . SER A 1 777 ? -31.257 7.258 18.725 1.00 96.81 777 SER A C 1
ATOM 5998 O O . SER A 1 777 ? -31.395 6.035 18.707 1.00 96.81 777 SER A O 1
ATOM 6000 N N . ALA A 1 778 ? -30.071 7.839 18.906 1.00 97.62 778 ALA A N 1
ATOM 6001 C CA . ALA A 1 778 ? -28.832 7.085 19.088 1.00 97.62 778 ALA A CA 1
ATOM 6002 C C . ALA A 1 778 ? -28.075 7.510 20.346 1.00 97.62 778 ALA A C 1
ATOM 6004 O O . ALA A 1 778 ? -28.249 8.611 20.869 1.00 97.62 778 ALA A O 1
ATOM 6005 N N . SER A 1 779 ? -27.231 6.615 20.843 1.00 97.62 779 SER A N 1
ATOM 6006 C CA . SER A 1 779 ? -26.451 6.815 22.055 1.00 97.62 779 SER A CA 1
ATOM 6007 C C . SER A 1 779 ? -25.169 5.999 22.029 1.00 97.62 779 SER A C 1
ATOM 6009 O O . SER A 1 779 ? -25.156 4.855 21.578 1.00 97.62 779 SER A O 1
ATOM 6011 N N . ALA A 1 780 ? -24.105 6.581 22.566 1.00 97.81 780 ALA A N 1
ATOM 6012 C CA . ALA A 1 780 ? -22.839 5.902 22.775 1.00 97.81 780 ALA A CA 1
ATOM 6013 C C . ALA A 1 780 ? -22.365 6.135 24.206 1.00 97.81 780 ALA A C 1
ATOM 6015 O O . ALA A 1 780 ? -22.613 7.190 24.796 1.00 97.81 780 ALA A O 1
ATOM 6016 N N . ARG A 1 781 ? -21.675 5.153 24.771 1.00 97.12 781 ARG A N 1
ATOM 6017 C CA . ARG A 1 781 ? -21.029 5.253 26.073 1.00 97.12 781 ARG A CA 1
ATOM 6018 C C . ARG A 1 781 ? -19.563 4.899 25.916 1.00 97.12 781 ARG A C 1
ATOM 6020 O O . ARG A 1 781 ? -19.261 3.804 25.460 1.00 97.12 781 ARG A O 1
ATOM 6027 N N . PHE A 1 782 ? -18.702 5.800 26.367 1.00 95.00 782 PHE A N 1
ATOM 6028 C CA . PHE A 1 782 ? -17.251 5.667 26.357 1.00 95.00 782 PHE A CA 1
ATOM 6029 C C . PHE A 1 782 ? -16.763 5.776 27.798 1.00 95.00 782 PHE A C 1
ATOM 6031 O O . PHE A 1 782 ? -16.923 6.820 28.435 1.00 95.00 782 PHE A O 1
ATOM 6038 N N . ASN A 1 783 ? -16.252 4.677 28.360 1.00 86.56 783 ASN A N 1
ATOM 6039 C CA . ASN A 1 783 ? -15.592 4.651 29.673 1.00 86.56 783 ASN A CA 1
ATOM 6040 C C . ASN A 1 783 ? -16.394 5.284 30.845 1.00 86.56 783 ASN A C 1
ATOM 6042 O O . ASN A 1 783 ? -15.840 5.713 31.854 1.00 86.56 783 ASN A O 1
ATOM 6046 N N . GLY A 1 784 ? -17.729 5.312 30.737 1.00 84.56 784 GLY A N 1
ATOM 6047 C CA . GLY A 1 784 ? -18.648 5.892 31.728 1.00 84.56 784 GLY A CA 1
ATOM 6048 C C . GLY A 1 784 ? -19.314 7.209 31.318 1.00 84.56 784 GLY A C 1
ATOM 6049 O O . GLY A 1 784 ? -20.425 7.478 31.781 1.00 84.56 784 GLY A O 1
ATOM 6050 N N . SER A 1 785 ? -18.702 7.978 30.418 1.00 93.62 785 SER A N 1
ATOM 6051 C CA . SER A 1 785 ? -19.318 9.141 29.767 1.00 93.62 785 SER A CA 1
ATOM 6052 C C . SER A 1 785 ? -20.330 8.692 28.715 1.00 93.62 785 SER A C 1
ATOM 6054 O O . SER A 1 785 ? -20.154 7.647 28.093 1.00 93.62 785 SER A O 1
ATOM 6056 N N . VAL A 1 786 ? -21.403 9.461 28.510 1.00 96.75 786 VAL A N 1
ATOM 6057 C CA . VAL A 1 786 ? -22.489 9.106 27.580 1.00 96.75 786 VAL A CA 1
ATOM 6058 C C . VAL A 1 786 ? -22.760 10.255 26.611 1.00 96.75 786 VAL A C 1
ATOM 6060 O O . VAL A 1 786 ? -23.065 11.368 27.035 1.00 96.75 786 VAL A O 1
ATOM 6063 N N . VAL A 1 787 ? -22.696 9.950 25.316 1.00 96.44 787 VAL A N 1
ATOM 6064 C CA . VAL A 1 787 ? -23.111 10.802 24.196 1.00 96.44 787 VAL A CA 1
ATOM 6065 C C . VAL A 1 787 ? -24.519 10.378 23.757 1.00 96.44 787 VAL A C 1
ATOM 6067 O O . VAL A 1 787 ? -24.873 9.197 23.819 1.00 96.44 787 VAL A O 1
ATOM 6070 N N . GLN A 1 788 ? -25.352 11.337 23.356 1.00 96.56 788 GLN A N 1
ATOM 6071 C CA . GLN A 1 788 ? -26.745 11.130 22.940 1.00 96.56 788 GLN A CA 1
ATOM 6072 C C . GLN A 1 788 ? -27.026 11.967 21.691 1.00 96.56 788 GLN A C 1
ATOM 6074 O O . GLN A 1 788 ? -26.573 13.107 21.613 1.00 96.56 788 GLN A O 1
ATOM 6079 N N . PHE A 1 789 ? -27.809 11.420 20.764 1.00 96.12 789 PHE A N 1
ATOM 6080 C CA . PHE A 1 789 ? -28.265 12.093 19.551 1.00 96.12 789 PHE A CA 1
ATOM 6081 C C . PHE A 1 789 ? -29.792 12.157 19.542 1.00 96.12 789 PHE A C 1
ATOM 6083 O O . PHE A 1 789 ? -30.468 11.138 19.730 1.00 96.12 789 PHE A O 1
ATOM 6090 N N . ASP A 1 790 ? -30.328 13.356 19.319 1.00 86.56 790 ASP A N 1
ATOM 6091 C CA . ASP A 1 790 ? -31.763 13.626 19.396 1.00 86.56 790 ASP A CA 1
ATOM 6092 C C . ASP A 1 790 ? -32.557 12.998 18.235 1.00 86.56 790 ASP A C 1
ATOM 6094 O O . ASP A 1 790 ? -32.024 12.630 17.182 1.00 86.56 790 ASP A O 1
ATOM 6098 N N . SER A 1 791 ? -33.864 12.851 18.468 1.00 77.75 791 SER A N 1
ATOM 6099 C CA . SER A 1 791 ? -34.748 11.906 17.783 1.00 77.75 791 SER A CA 1
ATOM 6100 C C . SER A 1 791 ? -35.128 12.289 16.340 1.00 77.75 791 SER A C 1
ATOM 6102 O O . SER A 1 791 ? -36.267 12.696 16.093 1.00 77.75 791 SER A O 1
ATOM 6104 N N . ASN A 1 792 ? -34.192 12.156 15.397 1.00 90.88 792 ASN A N 1
ATOM 6105 C CA . ASN A 1 792 ? -34.391 12.454 13.970 1.00 90.88 792 ASN A CA 1
ATOM 6106 C C . ASN A 1 792 ? -34.108 11.271 13.021 1.00 90.88 792 ASN A C 1
ATOM 6108 O O . ASN A 1 792 ? -34.277 11.435 11.817 1.00 90.88 792 ASN A O 1
ATOM 6112 N N . PHE A 1 793 ? -33.676 10.113 13.530 1.00 95.62 793 PHE A N 1
ATOM 6113 C CA . PHE A 1 793 ? -33.339 8.948 12.702 1.00 95.62 793 PHE A CA 1
ATOM 6114 C C . PHE A 1 793 ? -34.563 8.075 12.371 1.00 95.62 793 PHE A C 1
ATOM 6116 O O . PHE A 1 793 ? -35.590 8.140 13.049 1.00 95.62 793 PHE A O 1
ATOM 6123 N N . ASP A 1 794 ? -34.417 7.209 11.368 1.00 95.50 794 ASP A N 1
ATOM 6124 C CA . ASP A 1 794 ? -35.375 6.171 10.962 1.00 95.50 794 ASP A CA 1
ATOM 6125 C C . ASP A 1 794 ? -34.714 4.776 10.914 1.00 95.50 794 ASP A C 1
ATOM 6127 O O . ASP A 1 794 ? -34.817 4.032 9.936 1.00 95.50 794 ASP A O 1
ATOM 6131 N N . PHE A 1 795 ? -34.002 4.404 11.984 1.00 95.19 795 PHE A N 1
ATOM 6132 C CA . PHE A 1 795 ? -33.343 3.094 12.090 1.00 95.19 795 PHE A CA 1
ATOM 6133 C C . PHE A 1 795 ? -34.338 1.935 11.903 1.00 95.19 795 PHE A C 1
ATOM 6135 O O . PHE A 1 795 ? -34.021 0.933 11.262 1.00 95.19 795 PHE A O 1
ATOM 6142 N N . ALA A 1 796 ? -35.562 2.091 12.421 1.00 93.31 796 ALA A N 1
ATOM 6143 C CA . ALA A 1 796 ? -36.605 1.071 12.339 1.00 93.31 796 ALA A CA 1
ATOM 6144 C C . ALA A 1 796 ? -37.221 0.923 10.934 1.00 93.31 796 ALA A C 1
ATOM 6146 O O . ALA A 1 796 ? -37.625 -0.184 10.583 1.00 93.31 796 ALA A O 1
ATOM 6147 N N . GLY A 1 797 ? -37.302 1.999 10.141 1.00 93.00 797 GLY A N 1
ATOM 6148 C CA . GLY A 1 797 ? -37.808 1.960 8.767 1.00 93.00 797 GLY A CA 1
ATOM 6149 C C . GLY A 1 797 ? -36.755 1.586 7.722 1.00 93.00 797 GLY A C 1
ATOM 6150 O O . GLY A 1 797 ? -37.106 1.002 6.698 1.00 93.00 797 GLY A O 1
ATOM 6151 N N . ARG A 1 798 ? -35.471 1.894 7.965 1.00 92.31 798 ARG A N 1
ATOM 6152 C CA . ARG A 1 798 ? -34.378 1.645 7.002 1.00 92.31 798 ARG A CA 1
ATOM 6153 C C . ARG A 1 798 ? -33.597 0.356 7.260 1.00 92.31 798 ARG A C 1
ATOM 6155 O O . ARG A 1 798 ? -33.021 -0.192 6.321 1.00 92.31 798 ARG A O 1
ATOM 6162 N N . GLY A 1 799 ? -33.562 -0.117 8.508 1.00 93.75 799 GLY A N 1
ATOM 6163 C CA . GLY A 1 799 ? -32.818 -1.315 8.906 1.00 93.75 799 GLY A CA 1
ATOM 6164 C C . GLY A 1 799 ? -31.293 -1.162 8.874 1.00 93.75 799 GLY A C 1
ATOM 6165 O O . GLY A 1 799 ? -30.588 -2.146 9.061 1.00 93.75 799 GLY A O 1
ATOM 6166 N N . TYR A 1 800 ? -30.772 0.044 8.642 1.00 95.38 800 TYR A N 1
ATOM 6167 C CA . TYR A 1 800 ? -29.342 0.349 8.584 1.00 95.38 800 TYR A CA 1
ATOM 6168 C C . TYR A 1 800 ? -28.946 1.211 9.783 1.00 95.38 800 TYR A C 1
ATOM 6170 O O . TYR A 1 800 ? -29.619 2.200 10.079 1.00 95.38 800 TYR A O 1
ATOM 6178 N N . ILE A 1 801 ? -27.855 0.850 10.455 1.00 96.62 801 ILE A N 1
ATOM 6179 C CA . ILE A 1 801 ? -27.257 1.605 11.558 1.00 96.62 801 ILE A CA 1
ATOM 6180 C C . ILE A 1 801 ? -25.750 1.684 11.319 1.00 96.62 801 ILE A C 1
ATOM 6182 O O . ILE A 1 801 ? -25.111 0.664 11.073 1.00 96.62 801 ILE A O 1
ATOM 6186 N N . GLU A 1 802 ? -25.178 2.873 11.453 1.00 96.88 802 GLU A N 1
ATOM 6187 C CA . GLU A 1 802 ? -23.741 3.125 11.356 1.00 96.88 802 GLU A CA 1
ATOM 6188 C C . GLU A 1 802 ? -23.311 4.057 12.493 1.00 96.88 802 GLU A C 1
ATOM 6190 O O . GLU A 1 802 ? -23.896 5.126 12.675 1.00 96.88 802 GLU A O 1
ATOM 6195 N N . PHE A 1 803 ? -22.293 3.647 13.248 1.00 97.44 803 PHE A N 1
ATOM 6196 C CA . PHE A 1 803 ? -21.529 4.493 14.166 1.00 97.44 803 PHE A CA 1
ATOM 6197 C C . PHE A 1 803 ? -20.112 4.616 13.607 1.00 97.44 803 PHE A C 1
ATOM 6199 O O . PHE A 1 803 ? -19.502 3.595 13.301 1.00 97.44 803 PHE A O 1
ATOM 6206 N N . SER A 1 804 ? -19.593 5.836 13.512 1.00 96.12 804 SER A N 1
ATOM 6207 C CA . SER A 1 804 ? -18.273 6.151 12.958 1.00 96.12 804 SER A CA 1
ATOM 6208 C C . SER A 1 804 ? -17.530 7.042 13.949 1.00 96.12 804 SER A C 1
ATOM 6210 O O . SER A 1 804 ? -18.024 8.122 14.278 1.00 96.12 804 SER A O 1
ATOM 6212 N N . VAL A 1 805 ? -16.391 6.580 14.462 1.00 96.19 805 VAL A N 1
ATOM 6213 C CA . VAL A 1 805 ? -15.607 7.235 15.518 1.00 96.19 805 VAL A CA 1
ATOM 6214 C C . VAL A 1 805 ? -14.219 7.588 15.006 1.00 96.19 805 VAL A C 1
ATOM 6216 O O . VAL A 1 805 ? -13.581 6.768 14.353 1.00 96.19 805 VAL A O 1
ATOM 6219 N N . GLY A 1 806 ? -13.765 8.782 15.375 1.00 94.06 806 GLY A N 1
ATOM 6220 C CA . GLY A 1 806 ? -12.384 9.233 15.249 1.00 94.06 806 GLY A CA 1
ATOM 6221 C C . GLY A 1 806 ? -12.030 10.226 16.355 1.00 94.06 806 GLY A C 1
ATOM 6222 O O . GLY A 1 806 ? -12.764 10.344 17.345 1.00 94.06 806 GLY A O 1
ATOM 6223 N N . ASP A 1 807 ? -10.927 10.955 16.190 1.00 90.44 807 ASP A N 1
ATOM 6224 C CA . ASP A 1 807 ? -10.390 11.884 17.197 1.00 90.44 807 ASP A CA 1
ATOM 6225 C C . ASP A 1 807 ? -11.428 12.888 17.731 1.00 90.44 807 ASP A C 1
ATOM 6227 O O . ASP A 1 807 ? -11.904 13.786 17.026 1.00 90.44 807 ASP A O 1
ATOM 6231 N N . ASP A 1 808 ? -11.773 12.733 19.016 1.00 93.56 808 ASP A N 1
ATOM 6232 C CA . ASP A 1 808 ? -12.806 13.488 19.736 1.00 93.56 808 ASP A CA 1
ATOM 6233 C C . ASP A 1 808 ? -14.195 13.519 19.048 1.00 93.56 808 ASP A C 1
ATOM 6235 O O . ASP A 1 808 ? -15.064 14.281 19.480 1.00 93.56 808 ASP A O 1
ATOM 6239 N N . GLU A 1 809 ? -14.457 12.713 18.009 1.00 96.75 809 GLU A N 1
ATOM 6240 C CA . GLU A 1 809 ? -15.636 12.817 17.139 1.00 96.75 809 GLU A CA 1
ATOM 6241 C C . GLU A 1 809 ? -16.396 11.491 16.983 1.00 96.75 809 GLU A C 1
ATOM 6243 O O . GLU A 1 809 ? -15.832 10.433 16.720 1.00 96.75 809 GLU A O 1
ATOM 6248 N N . LEU A 1 810 ? -17.724 11.563 17.110 1.00 97.25 810 LEU A N 1
ATOM 6249 C CA . LEU A 1 810 ? -18.640 10.464 16.823 1.00 97.25 810 LEU A CA 1
ATOM 6250 C C . LEU A 1 810 ? -19.712 10.954 15.851 1.00 97.25 810 LEU A C 1
ATOM 6252 O O . LEU A 1 810 ? -20.491 11.859 16.166 1.00 97.25 810 LEU A O 1
ATOM 6256 N N . THR A 1 811 ? -19.787 10.290 14.706 1.00 96.62 811 THR A N 1
ATOM 6257 C CA . THR A 1 811 ? -20.855 10.420 13.718 1.00 96.62 811 THR A CA 1
ATOM 6258 C C . THR A 1 811 ? -21.762 9.191 13.775 1.00 96.62 811 THR A C 1
ATOM 6260 O O . THR A 1 811 ? -21.292 8.064 13.917 1.00 96.62 811 THR A O 1
ATOM 6263 N N . VAL A 1 812 ? -23.076 9.393 13.678 1.00 97.12 812 VAL A N 1
ATOM 6264 C CA . VAL A 1 812 ? -24.073 8.313 13.624 1.00 97.12 812 VAL A CA 1
ATOM 6265 C C . VAL A 1 812 ? -25.009 8.526 12.441 1.00 97.12 812 VAL A C 1
ATOM 6267 O O . VAL A 1 812 ? -25.439 9.655 12.190 1.00 97.12 812 VAL A O 1
ATOM 6270 N N . SER A 1 813 ? -25.345 7.445 11.732 1.00 96.19 813 SER A N 1
ATOM 6271 C CA . SER A 1 813 ? -26.175 7.482 10.526 1.00 96.19 813 SER A CA 1
ATOM 6272 C C . SER A 1 813 ? -27.188 6.332 10.446 1.00 96.19 813 SER A C 1
ATOM 6274 O O . SER A 1 813 ? -26.873 5.184 10.755 1.00 96.19 813 SER A O 1
ATOM 6276 N N . ASP A 1 814 ? -28.404 6.636 9.974 1.00 95.81 814 ASP A N 1
ATOM 6277 C CA . ASP A 1 814 ? -29.401 5.645 9.505 1.00 95.81 814 ASP A CA 1
ATOM 6278 C C . ASP A 1 814 ? -29.274 5.367 7.984 1.00 95.81 814 ASP A C 1
ATOM 6280 O O . ASP A 1 814 ? -30.152 4.789 7.330 1.00 95.81 814 ASP A O 1
ATOM 6284 N N . GLY A 1 815 ? -28.175 5.839 7.387 1.00 92.81 815 GLY A N 1
ATOM 6285 C CA . GLY A 1 815 ? -27.938 5.825 5.950 1.00 92.81 815 GLY A CA 1
ATOM 6286 C C . GLY A 1 815 ? -28.687 6.930 5.196 1.00 92.81 815 GLY A C 1
ATOM 6287 O O . GLY A 1 815 ? -28.746 6.880 3.972 1.00 92.81 815 GLY A O 1
ATOM 6288 N N . LYS A 1 816 ? -29.303 7.908 5.863 1.00 93.94 816 LYS A N 1
ATOM 6289 C CA . LYS A 1 816 ? -29.964 9.070 5.236 1.00 93.94 816 LYS A CA 1
ATOM 6290 C C . LYS A 1 816 ? -29.850 10.324 6.095 1.00 93.94 816 LYS A C 1
ATOM 6292 O O . LYS A 1 816 ? -29.533 11.398 5.590 1.00 93.94 816 LYS A O 1
ATOM 6297 N N . THR A 1 817 ? -30.134 10.177 7.378 1.00 95.06 817 THR A N 1
ATOM 6298 C CA . THR A 1 817 ? -29.903 11.155 8.430 1.00 95.06 817 THR A CA 1
ATOM 6299 C C . THR A 1 817 ? -28.547 10.854 9.041 1.00 95.06 817 THR A C 1
ATOM 6301 O O . THR A 1 817 ? -28.323 9.739 9.504 1.00 95.06 817 THR A O 1
ATOM 6304 N N . GLU A 1 818 ? -27.673 11.850 9.072 1.00 95.12 818 GLU A N 1
ATOM 6305 C CA . GLU A 1 818 ? -26.340 11.776 9.662 1.00 95.12 818 GLU A CA 1
ATOM 6306 C C . GLU A 1 818 ? -26.216 12.893 10.703 1.00 95.12 818 GLU A C 1
ATOM 6308 O O . GLU A 1 818 ? -26.690 14.011 10.479 1.00 95.12 818 GLU A O 1
ATOM 6313 N N . GLN A 1 819 ? -25.646 12.590 11.869 1.00 96.38 819 GLN A N 1
ATOM 6314 C CA . GLN A 1 819 ? -25.389 13.572 12.923 1.00 96.38 819 GLN A CA 1
ATOM 6315 C C . GLN A 1 819 ? -24.011 13.334 13.535 1.00 96.38 819 GLN A C 1
ATOM 6317 O O . GLN A 1 819 ? -23.665 12.197 13.845 1.00 96.38 819 GLN A O 1
ATOM 6322 N N . THR A 1 820 ? -23.280 14.417 13.787 1.00 96.75 820 THR A N 1
ATOM 6323 C CA . THR A 1 820 ? -21.912 14.403 14.319 1.00 96.75 820 THR A CA 1
ATOM 6324 C C . THR A 1 820 ? -21.848 15.179 15.630 1.00 96.75 820 THR A C 1
ATOM 6326 O O . THR A 1 820 ? -22.381 16.288 15.725 1.00 96.75 820 THR A O 1
ATOM 6329 N N . ILE A 1 821 ? -21.188 14.619 16.644 1.00 96.75 821 ILE A N 1
ATOM 6330 C CA . ILE A 1 821 ? -20.905 15.281 17.923 1.00 96.75 821 ILE A CA 1
ATOM 6331 C C . ILE A 1 821 ? -19.411 15.165 18.222 1.00 96.75 821 ILE A C 1
ATOM 6333 O O . ILE A 1 821 ? -18.866 14.064 18.224 1.00 96.75 821 ILE A O 1
ATOM 6337 N N . ARG A 1 822 ? -18.782 16.300 18.557 1.00 95.75 822 ARG A N 1
ATOM 6338 C CA . ARG A 1 822 ? -17.436 16.338 19.145 1.00 95.75 822 ARG A CA 1
ATOM 6339 C C . ARG A 1 822 ? -17.498 16.406 20.667 1.00 95.75 822 ARG A C 1
ATOM 6341 O O . ARG A 1 822 ? -18.265 17.203 21.215 1.00 95.75 822 ARG A O 1
ATOM 6348 N N . ASN A 1 823 ? -16.721 15.571 21.349 1.00 93.88 823 ASN A N 1
ATOM 6349 C CA . ASN A 1 823 ? -16.684 15.455 22.805 1.00 93.88 823 ASN A CA 1
ATOM 6350 C C . ASN A 1 823 ? -15.412 14.715 23.250 1.00 93.88 823 ASN A C 1
ATOM 6352 O O . ASN A 1 823 ? -15.274 13.534 22.947 1.00 93.88 823 ASN A O 1
ATOM 6356 N N . SER A 1 824 ? -14.568 15.351 24.070 1.00 91.00 824 SER A N 1
ATOM 6357 C CA . SER A 1 824 ? -13.288 14.809 24.571 1.00 91.00 824 SER A CA 1
ATOM 6358 C C . SER A 1 824 ? -13.402 13.670 25.602 1.00 91.00 824 SER A C 1
ATOM 6360 O O . SER A 1 824 ? -12.572 13.516 26.501 1.00 91.00 824 SER A O 1
ATOM 6362 N N . ALA A 1 825 ? -14.502 12.927 25.546 1.00 89.69 825 ALA A N 1
ATOM 6363 C CA . ALA A 1 825 ? -14.698 11.648 26.209 1.00 89.69 825 ALA A CA 1
ATOM 6364 C C . ALA A 1 825 ? -14.901 10.505 25.199 1.00 89.69 825 ALA A C 1
ATOM 6366 O O . ALA A 1 825 ? -15.036 9.362 25.622 1.00 89.69 825 ALA A O 1
ATOM 6367 N N . ILE A 1 826 ? -14.961 10.811 23.899 1.00 91.56 826 ILE A N 1
ATOM 6368 C CA . ILE A 1 826 ? -14.919 9.844 22.804 1.00 91.56 826 ILE A CA 1
ATOM 6369 C C . ILE A 1 826 ? -13.472 9.368 22.696 1.00 91.56 826 ILE A C 1
ATOM 6371 O O . ILE A 1 826 ? -12.559 10.177 22.592 1.00 91.56 826 ILE A O 1
ATOM 6375 N N . ASN A 1 827 ? -13.260 8.061 22.804 1.00 84.81 827 ASN A N 1
ATOM 6376 C CA . ASN A 1 827 ? -11.946 7.441 22.700 1.00 84.81 827 ASN A CA 1
ATOM 6377 C C . ASN A 1 827 ? -12.062 5.993 22.211 1.00 84.81 827 ASN A C 1
ATOM 6379 O O . ASN A 1 827 ? -13.164 5.434 22.154 1.00 84.81 827 ASN A O 1
ATOM 6383 N N . ALA A 1 828 ? -10.924 5.387 21.864 1.00 81.38 828 ALA A N 1
ATOM 6384 C CA . ALA A 1 828 ? -10.847 3.965 21.560 1.00 81.38 828 ALA A CA 1
ATOM 6385 C C . ALA A 1 828 ? -11.436 3.138 22.719 1.00 81.38 828 ALA A C 1
ATOM 6387 O O . ALA A 1 828 ? -11.095 3.322 23.893 1.00 81.38 828 ALA A O 1
ATOM 6388 N N . VAL A 1 829 ? -12.353 2.233 22.382 1.00 87.25 829 VAL A N 1
ATOM 6389 C CA . VAL A 1 829 ? -13.037 1.334 23.317 1.00 87.25 829 VAL A CA 1
ATOM 6390 C C . VAL A 1 829 ? -13.089 -0.063 22.721 1.00 87.25 829 VAL A C 1
ATOM 6392 O O . VAL A 1 829 ? -13.160 -0.221 21.506 1.00 87.25 829 VAL A O 1
ATOM 6395 N N . SER A 1 830 ? -13.071 -1.074 23.584 1.00 93.06 830 SER A N 1
ATOM 6396 C CA . SER A 1 830 ? -13.270 -2.457 23.169 1.00 93.06 830 SER A CA 1
ATOM 6397 C C . SER A 1 830 ? -14.749 -2.844 23.151 1.00 93.06 830 SER A C 1
ATOM 6399 O O . SER A 1 830 ? -15.563 -2.317 23.917 1.00 93.06 830 SER A O 1
ATOM 6401 N N . PHE A 1 831 ? -15.083 -3.820 22.309 1.00 96.31 831 PHE A N 1
ATOM 6402 C CA . PHE A 1 831 ? -16.374 -4.502 22.282 1.00 96.31 831 PHE A CA 1
ATOM 6403 C C . PHE A 1 831 ? -16.153 -6.022 22.260 1.00 96.31 831 PHE A C 1
ATOM 6405 O O . PHE A 1 831 ? -15.167 -6.510 21.729 1.00 96.31 831 PHE A O 1
ATOM 6412 N N . SER A 1 832 ? -17.068 -6.782 22.864 1.00 96.19 832 SER A N 1
ATOM 6413 C CA . SER A 1 832 ? -16.999 -8.262 22.939 1.00 96.19 832 SER A CA 1
ATOM 6414 C C . SER A 1 832 ? -18.375 -8.936 22.840 1.00 96.19 832 SER A C 1
ATOM 6416 O O . SER A 1 832 ? -18.527 -10.154 22.973 1.00 96.19 832 SER A O 1
ATOM 6418 N N . GLN A 1 833 ? -19.428 -8.142 22.646 1.00 97.19 833 GLN A N 1
ATOM 6419 C CA . GLN A 1 833 ? -20.790 -8.630 22.482 1.00 97.19 833 GLN A CA 1
ATOM 6420 C C . GLN A 1 833 ? -21.649 -7.648 21.686 1.00 97.19 833 GLN A C 1
ATOM 6422 O O . GLN A 1 833 ? -21.434 -6.437 21.711 1.00 97.19 833 GLN A O 1
ATOM 6427 N N . ALA A 1 834 ? -22.674 -8.190 21.038 1.00 97.75 834 ALA A N 1
ATOM 6428 C CA . ALA A 1 834 ? -23.724 -7.467 20.337 1.00 97.75 834 ALA A CA 1
ATOM 6429 C C . ALA A 1 834 ? -25.108 -7.920 20.822 1.00 97.75 834 ALA A C 1
ATOM 6431 O O . ALA A 1 834 ? -25.282 -9.009 21.379 1.00 97.75 834 ALA A O 1
ATOM 6432 N N . MET A 1 835 ? -26.113 -7.067 20.618 1.00 97.94 835 MET A N 1
ATOM 6433 C CA . MET A 1 835 ? -27.496 -7.243 21.086 1.00 97.94 835 MET A CA 1
ATOM 6434 C C . MET A 1 835 ? -27.666 -7.266 22.620 1.00 97.94 835 MET A C 1
ATOM 6436 O O . MET A 1 835 ? -28.753 -7.572 23.114 1.00 97.94 835 MET A O 1
ATOM 6440 N N . ARG A 1 836 ? -26.660 -6.855 23.404 1.00 97.62 836 ARG A N 1
ATOM 6441 C CA . ARG A 1 836 ? -26.688 -6.840 24.881 1.00 97.62 836 ARG A CA 1
ATOM 6442 C C . ARG A 1 836 ? -25.842 -5.704 25.464 1.00 97.62 836 ARG A C 1
ATOM 6444 O O . ARG A 1 836 ? -24.830 -5.349 24.883 1.00 97.62 836 ARG A O 1
ATOM 6451 N N . TYR A 1 837 ? -26.206 -5.214 26.653 1.00 97.62 837 TYR A N 1
ATOM 6452 C CA . TYR A 1 837 ? -25.305 -4.489 27.561 1.00 97.62 837 TYR A CA 1
ATOM 6453 C C . TYR A 1 837 ? -25.570 -4.902 29.015 1.00 97.62 837 TYR A C 1
ATOM 6455 O O . TYR A 1 837 ? -26.692 -4.797 29.514 1.00 97.62 837 TYR A O 1
ATOM 6463 N N . GLN A 1 838 ? -24.537 -5.371 29.720 1.00 95.31 838 GLN A N 1
ATOM 6464 C CA . GLN A 1 838 ? -24.611 -5.864 31.106 1.00 95.31 838 GLN A CA 1
ATOM 6465 C C . GLN A 1 838 ? -25.716 -6.926 31.333 1.00 95.31 838 GLN A C 1
ATOM 6467 O O . GLN A 1 838 ? -25.521 -8.096 31.001 1.00 95.31 838 GLN A O 1
ATOM 6472 N N . ASN A 1 839 ? -26.863 -6.542 31.907 1.00 96.75 839 ASN A N 1
ATOM 6473 C CA . ASN A 1 839 ? -28.029 -7.412 32.146 1.00 96.75 839 ASN A CA 1
ATOM 6474 C C . ASN A 1 839 ? -29.259 -7.025 31.298 1.00 96.75 839 ASN A C 1
ATOM 6476 O O . ASN A 1 839 ? -30.337 -7.581 31.502 1.00 96.75 839 ASN A O 1
ATOM 6480 N N . SER A 1 840 ? -29.103 -6.075 30.376 1.00 97.44 840 SER A N 1
ATOM 6481 C CA . SER A 1 840 ? -30.117 -5.654 29.409 1.00 97.44 840 SER A CA 1
ATOM 6482 C C . SER A 1 840 ? -29.864 -6.348 28.072 1.00 97.44 840 SER A C 1
ATOM 6484 O O . SER A 1 840 ? -28.741 -6.325 27.568 1.00 97.44 840 SER A O 1
ATOM 6486 N N . TYR A 1 841 ? -30.905 -6.936 27.487 1.00 97.75 841 TYR A N 1
ATOM 6487 C CA . TYR A 1 841 ? -30.851 -7.652 26.211 1.00 97.75 841 TYR A CA 1
ATOM 6488 C C . TYR A 1 841 ? -31.754 -6.948 25.196 1.00 97.75 841 TYR A C 1
ATOM 6490 O O . TYR A 1 841 ? -32.781 -6.376 25.562 1.00 97.75 841 TYR A O 1
ATOM 6498 N N . SER A 1 842 ? -31.359 -6.972 23.928 1.00 97.62 842 SER A N 1
ATOM 6499 C CA . SER A 1 842 ? -32.066 -6.289 22.843 1.00 97.62 842 SER A CA 1
ATOM 6500 C C . SER A 1 842 ? -33.152 -7.182 22.252 1.00 97.62 842 SER A C 1
ATOM 6502 O O . SER A 1 842 ? -33.017 -8.406 22.231 1.00 97.62 842 SER A O 1
ATOM 6504 N N . GLN A 1 843 ? -34.211 -6.568 21.729 1.00 96.69 843 GLN A N 1
ATOM 6505 C CA . GLN A 1 843 ? -35.249 -7.263 20.974 1.00 96.69 843 GLN A CA 1
ATOM 6506 C C . GLN A 1 843 ? -35.254 -6.756 19.526 1.00 96.69 843 GLN A C 1
ATOM 6508 O O . GLN A 1 843 ? -35.402 -5.559 19.284 1.00 96.69 843 GLN A O 1
ATOM 6513 N N . GLY A 1 844 ? -35.095 -7.664 18.564 1.00 95.62 844 GLY A N 1
ATOM 6514 C CA . GLY A 1 844 ? -34.980 -7.326 17.142 1.00 95.62 844 GLY A CA 1
ATOM 6515 C C . GLY A 1 844 ? -34.532 -8.516 16.296 1.00 95.62 844 GLY A C 1
ATOM 6516 O O . GLY A 1 844 ? -34.434 -9.631 16.803 1.00 95.62 844 GLY A O 1
ATOM 6517 N N . LYS A 1 845 ? -34.254 -8.287 15.012 1.00 96.12 845 LYS A N 1
ATOM 6518 C CA . LYS A 1 845 ? -33.729 -9.286 14.068 1.00 96.12 845 LYS A CA 1
ATOM 6519 C C . LYS A 1 845 ? -32.454 -8.760 13.406 1.00 96.12 845 LYS A C 1
ATOM 6521 O O . LYS A 1 845 ? -32.552 -7.862 12.572 1.00 96.12 845 LYS A O 1
ATOM 6526 N N . LEU A 1 846 ? -31.291 -9.310 13.749 1.00 96.00 846 LEU A N 1
ATOM 6527 C CA . LEU A 1 846 ? -29.997 -8.934 13.159 1.00 96.00 846 LEU A CA 1
ATOM 6528 C C . LEU A 1 846 ? -29.758 -9.744 11.881 1.00 96.00 846 LEU A C 1
ATOM 6530 O O . LEU A 1 846 ? -29.740 -10.970 11.949 1.00 96.00 846 LEU A O 1
ATOM 6534 N N . GLN A 1 847 ? -29.589 -9.079 10.737 1.00 94.44 847 GLN A N 1
ATOM 6535 C CA . GLN A 1 847 ? -29.149 -9.704 9.481 1.00 94.44 847 GLN A CA 1
ATOM 6536 C C . GLN A 1 847 ? -27.622 -9.813 9.431 1.00 94.44 847 GLN A C 1
ATOM 6538 O O . GLN A 1 847 ? -27.086 -10.853 9.060 1.00 94.44 847 GLN A O 1
ATOM 6543 N N . ALA A 1 848 ? -26.940 -8.729 9.811 1.00 94.94 848 ALA A N 1
ATOM 6544 C CA . ALA A 1 848 ? -25.492 -8.602 9.732 1.00 94.94 848 ALA A CA 1
ATOM 6545 C C . ALA A 1 848 ? -24.951 -7.576 10.742 1.00 94.94 848 ALA A C 1
ATOM 6547 O O . ALA A 1 848 ? -25.648 -6.627 11.111 1.00 94.94 848 ALA A O 1
ATOM 6548 N N . LEU A 1 849 ? -23.695 -7.755 11.144 1.00 95.69 849 LEU A N 1
ATOM 6549 C CA . LEU A 1 849 ? -22.886 -6.801 11.906 1.00 95.69 849 LEU A CA 1
ATOM 6550 C C . LEU A 1 849 ? -21.490 -6.748 11.274 1.00 95.69 849 LEU A C 1
ATOM 6552 O O . LEU A 1 849 ? -20.966 -7.787 10.890 1.00 95.69 849 LEU A O 1
ATOM 6556 N N . ALA A 1 850 ? -20.888 -5.569 11.198 1.00 94.88 850 ALA A N 1
ATOM 6557 C CA . ALA A 1 850 ? -19.500 -5.373 10.811 1.00 94.88 850 ALA A CA 1
ATOM 6558 C C . ALA A 1 850 ? -18.801 -4.432 11.797 1.00 94.88 850 ALA A C 1
ATOM 6560 O O . ALA A 1 850 ? -19.380 -3.425 12.222 1.00 94.88 850 ALA A O 1
ATOM 6561 N N . LEU A 1 851 ? -17.564 -4.777 12.138 1.00 94.69 851 LEU A N 1
ATOM 6562 C CA . LEU A 1 851 ? -16.615 -3.970 12.898 1.00 94.69 851 LEU A CA 1
ATOM 6563 C C . LEU A 1 851 ? -15.476 -3.650 11.929 1.00 94.69 851 LEU A C 1
ATOM 6565 O O . LEU A 1 851 ? -14.929 -4.564 11.318 1.00 94.69 851 LEU A O 1
ATOM 6569 N N . ILE A 1 852 ? -15.188 -2.370 11.719 1.00 93.75 852 ILE A N 1
ATOM 6570 C CA . ILE A 1 852 ? -14.239 -1.905 10.705 1.00 93.75 852 ILE A CA 1
ATOM 6571 C C . ILE A 1 852 ? -13.259 -0.973 11.400 1.00 93.75 852 ILE A C 1
ATOM 6573 O O . ILE A 1 852 ? -13.630 0.147 11.741 1.00 93.75 852 ILE A O 1
ATOM 6577 N N . ASP A 1 853 ? -12.033 -1.423 11.617 1.00 92.31 853 ASP A N 1
ATOM 6578 C CA . ASP A 1 853 ? -10.915 -0.540 11.941 1.00 92.31 853 ASP A CA 1
ATOM 6579 C C . ASP A 1 853 ? -10.321 -0.004 10.627 1.00 92.31 853 ASP A C 1
ATOM 6581 O O . ASP A 1 853 ? -10.218 -0.746 9.651 1.00 92.31 853 ASP A O 1
ATOM 6585 N N . TYR A 1 854 ? -9.984 1.285 10.560 1.00 87.69 854 TYR A N 1
ATOM 6586 C CA . TYR A 1 854 ? -9.289 1.858 9.404 1.00 87.69 854 TYR A CA 1
ATOM 6587 C C . TYR A 1 854 ? -7.770 1.905 9.571 1.00 87.69 854 TYR A C 1
ATOM 6589 O O . TYR A 1 854 ? -7.082 2.121 8.576 1.00 87.69 854 TYR A O 1
ATOM 6597 N N . GLY A 1 855 ? -7.262 1.737 10.795 1.00 85.06 855 GLY A N 1
ATOM 6598 C CA . GLY A 1 855 ? -5.832 1.668 11.091 1.00 85.06 855 GLY A CA 1
ATOM 6599 C C . GLY A 1 855 ? -5.280 0.241 11.138 1.00 85.06 855 GLY A C 1
ATOM 6600 O O . GLY A 1 855 ? -4.091 0.072 11.391 1.00 85.06 855 GLY A O 1
ATOM 6601 N N . ASN A 1 856 ? -6.120 -0.786 10.956 1.00 87.25 856 ASN A N 1
ATOM 6602 C CA . ASN A 1 856 ? -5.709 -2.190 10.981 1.00 87.25 856 ASN A CA 1
ATOM 6603 C C . ASN A 1 856 ? -6.726 -3.091 10.247 1.00 87.25 856 ASN A C 1
ATOM 6605 O O . ASN A 1 856 ? -7.771 -3.432 10.801 1.00 87.25 856 ASN A O 1
ATOM 6609 N N . ASP A 1 857 ? -6.414 -3.521 9.019 1.00 82.50 857 ASP A N 1
ATOM 6610 C CA . ASP A 1 857 ? -7.298 -4.405 8.236 1.00 82.50 857 ASP A CA 1
ATOM 6611 C C . ASP A 1 857 ? -7.516 -5.782 8.907 1.00 82.50 857 ASP A C 1
ATOM 6613 O O . ASP A 1 857 ? -8.615 -6.338 8.834 1.00 82.50 857 ASP A O 1
ATOM 6617 N N . ALA A 1 858 ? -6.544 -6.282 9.683 1.00 85.19 858 ALA A N 1
ATOM 6618 C CA . ALA A 1 858 ? -6.677 -7.504 10.487 1.00 85.19 858 ALA A CA 1
ATOM 6619 C C . ALA A 1 858 ? -7.564 -7.323 11.745 1.00 85.19 858 ALA A C 1
ATOM 6621 O O . ALA A 1 858 ? -7.762 -8.265 12.519 1.00 85.19 858 ALA A O 1
ATOM 6622 N N . GLN A 1 859 ? -8.114 -6.123 11.965 1.00 88.56 859 GLN A N 1
ATOM 6623 C CA . GLN A 1 859 ? -9.209 -5.834 12.900 1.00 88.56 859 GLN A CA 1
ATOM 6624 C C . GLN A 1 859 ? -10.525 -5.494 12.173 1.00 88.56 859 GLN A C 1
ATOM 6626 O O . GLN A 1 859 ? -11.436 -4.914 12.769 1.00 88.56 859 GLN A O 1
ATOM 6631 N N . VAL A 1 860 ? -10.684 -5.879 10.904 1.00 90.19 860 VAL A N 1
ATOM 6632 C CA . VAL A 1 860 ? -11.987 -5.869 10.223 1.00 90.19 860 VAL A CA 1
ATOM 6633 C C . VAL A 1 860 ? -12.668 -7.231 10.402 1.00 90.19 860 VAL A C 1
ATOM 6635 O O . VAL A 1 860 ? -12.133 -8.269 10.019 1.00 90.19 860 VAL A O 1
ATOM 6638 N N . HIS A 1 861 ? -13.880 -7.233 10.963 1.00 90.69 861 HIS A N 1
ATOM 6639 C CA . HIS A 1 861 ? -14.690 -8.439 11.183 1.00 90.69 861 HIS A CA 1
ATOM 6640 C C . HIS A 1 861 ? -16.098 -8.238 10.614 1.00 90.69 861 HIS A C 1
ATOM 6642 O O . HIS A 1 861 ? -16.726 -7.200 10.842 1.00 90.69 861 HIS A O 1
ATOM 6648 N N . SER A 1 862 ? -16.649 -9.246 9.932 1.00 91.44 862 SER A N 1
ATOM 6649 C CA . SER A 1 862 ? -18.066 -9.271 9.540 1.00 91.44 862 SER A CA 1
ATOM 6650 C C . SER A 1 862 ? -18.763 -10.535 10.039 1.00 91.44 862 SER A C 1
ATOM 6652 O O . SER A 1 862 ? -18.236 -11.638 9.933 1.00 91.44 862 SER A O 1
ATOM 6654 N N . PHE A 1 863 ? -19.973 -10.368 10.570 1.00 92.69 863 PHE A N 1
ATOM 6655 C CA . PHE A 1 863 ? -20.814 -11.429 11.108 1.00 92.69 863 PHE A CA 1
ATOM 6656 C C . PHE A 1 863 ? -22.122 -11.488 10.320 1.00 92.69 863 PHE A C 1
ATOM 6658 O O . PHE A 1 863 ? -22.900 -10.530 10.304 1.00 92.69 863 PHE A O 1
ATOM 6665 N N . SER A 1 864 ? -22.398 -12.638 9.714 1.00 92.00 864 SER A N 1
ATOM 6666 C CA . SER A 1 864 ? -23.682 -12.975 9.087 1.00 92.00 864 SER A CA 1
ATOM 6667 C C . SER A 1 864 ? -24.151 -14.363 9.536 1.00 92.00 864 SER A C 1
ATOM 6669 O O . SER A 1 864 ? -23.453 -15.053 10.281 1.00 92.00 864 SER A O 1
ATOM 6671 N N . PHE A 1 865 ? -25.355 -14.785 9.139 1.00 91.81 865 PHE A N 1
ATOM 6672 C CA . PHE A 1 865 ? -25.976 -16.008 9.663 1.00 91.81 865 PHE A CA 1
ATOM 6673 C C . PHE A 1 865 ? -26.589 -16.855 8.551 1.00 91.81 865 PHE A C 1
ATOM 6675 O O . PHE A 1 865 ? -27.211 -16.323 7.631 1.00 91.81 865 PHE A O 1
ATOM 6682 N N . ASN A 1 866 ? -26.461 -18.181 8.649 1.00 87.19 866 ASN A N 1
ATOM 6683 C CA . ASN A 1 866 ? -26.971 -19.111 7.638 1.00 87.19 866 ASN A CA 1
ATOM 6684 C C . ASN A 1 866 ? -28.144 -19.981 8.131 1.00 87.19 866 ASN A C 1
ATOM 6686 O O . ASN A 1 866 ? -28.476 -20.038 9.316 1.00 87.19 866 ASN A O 1
ATOM 6690 N N . ALA A 1 867 ? -28.769 -20.707 7.200 1.00 78.25 867 ALA A N 1
ATOM 6691 C CA . ALA A 1 867 ? -29.916 -21.581 7.469 1.00 78.25 867 ALA A CA 1
ATOM 6692 C C . ALA A 1 867 ? -29.649 -22.765 8.428 1.00 78.25 867 ALA A C 1
ATOM 6694 O O . ALA A 1 867 ? -30.606 -23.342 8.943 1.00 78.25 867 ALA A O 1
ATOM 6695 N N . ASN A 1 868 ? -28.387 -23.123 8.689 1.00 84.00 868 ASN A N 1
ATOM 6696 C CA . ASN A 1 868 ? -28.014 -24.181 9.638 1.00 84.00 868 ASN A CA 1
ATOM 6697 C C . ASN A 1 868 ? -27.857 -23.662 11.078 1.00 84.00 868 ASN A C 1
ATOM 6699 O O . ASN A 1 868 ? -27.589 -24.447 11.987 1.00 84.00 868 ASN A O 1
ATOM 6703 N N . GLY A 1 869 ? -27.995 -22.351 11.289 1.00 79.25 869 GLY A N 1
ATOM 6704 C CA . GLY A 1 869 ? -27.749 -21.703 12.572 1.00 79.25 869 GLY A CA 1
ATOM 6705 C C . GLY A 1 869 ? -26.273 -21.420 12.862 1.00 79.25 869 GLY A C 1
ATOM 6706 O O . GLY A 1 869 ? -25.907 -21.207 14.017 1.00 79.25 869 GLY A O 1
ATOM 6707 N N . GLN A 1 870 ? -25.420 -21.449 11.834 1.00 85.56 870 GLN A N 1
ATOM 6708 C CA . GLN A 1 870 ? -24.011 -21.080 11.950 1.00 85.56 870 GLN A CA 1
ATOM 6709 C C . GLN A 1 870 ? -23.866 -19.565 11.778 1.00 85.56 870 GLN A C 1
ATOM 6711 O O . GLN A 1 870 ? -24.547 -18.962 10.941 1.00 85.56 870 GLN A O 1
ATOM 6716 N N . ILE A 1 871 ? -22.946 -18.976 12.540 1.00 88.31 871 ILE A N 1
ATOM 6717 C CA . ILE A 1 871 ? -22.364 -17.679 12.197 1.00 88.31 871 ILE A CA 1
ATOM 6718 C C . ILE A 1 871 ? -21.442 -17.934 11.000 1.00 88.31 871 ILE A C 1
ATOM 6720 O O . ILE A 1 871 ? -20.656 -18.882 11.021 1.00 88.31 871 ILE A O 1
ATOM 6724 N N . ILE A 1 872 ? -21.576 -17.126 9.955 1.00 84.69 872 ILE A N 1
ATOM 6725 C CA . ILE A 1 872 ? -20.536 -16.940 8.948 1.00 84.69 872 ILE A CA 1
ATOM 6726 C C . ILE A 1 872 ? -19.799 -15.685 9.395 1.00 84.69 872 ILE A C 1
ATOM 6728 O O . ILE A 1 872 ? -20.287 -14.566 9.212 1.00 84.69 872 ILE A O 1
ATOM 6732 N N . GLU A 1 873 ? -18.681 -15.914 10.068 1.00 82.44 873 GLU A N 1
ATOM 6733 C CA . GLU A 1 873 ? -17.707 -14.890 10.406 1.00 82.44 873 GLU A CA 1
ATOM 6734 C C . GLU A 1 873 ? -16.717 -14.786 9.246 1.00 82.44 873 GLU A C 1
ATOM 6736 O O . GLU A 1 873 ? -16.288 -15.801 8.695 1.00 82.44 873 GLU A O 1
ATOM 6741 N N . SER A 1 874 ? -16.404 -13.561 8.845 1.00 76.69 874 SER A N 1
ATOM 6742 C CA . SER A 1 874 ? -15.252 -13.261 8.007 1.00 76.69 874 SER A CA 1
ATOM 6743 C C . SER A 1 874 ? -14.315 -12.376 8.815 1.00 76.69 874 SER A C 1
ATOM 6745 O O . SER A 1 874 ? -14.703 -11.279 9.221 1.00 76.69 874 SER A O 1
ATOM 6747 N N . SER A 1 875 ? -13.106 -12.869 9.005 1.00 68.88 875 SER A N 1
ATOM 6748 C CA . SER A 1 875 ? -11.926 -12.201 9.542 1.00 68.88 875 SER A CA 1
ATOM 6749 C C . SER A 1 875 ? -10.725 -12.810 8.809 1.00 68.88 875 SER A C 1
ATOM 6751 O O . SER A 1 875 ? -10.857 -13.845 8.144 1.00 68.88 875 SER A O 1
ATOM 6753 N N . GLU A 1 876 ? -9.548 -12.198 8.900 1.00 59.38 876 GLU A N 1
ATOM 6754 C CA . GLU A 1 876 ? -8.326 -12.846 8.402 1.00 59.38 876 GLU A CA 1
ATOM 6755 C C . GLU A 1 876 ? -7.891 -14.001 9.320 1.00 59.38 876 GLU A C 1
ATOM 6757 O O . GLU A 1 876 ? -7.363 -15.019 8.863 1.00 59.38 876 GLU A O 1
ATOM 6762 N N . GLN A 1 877 ? -8.181 -13.892 10.621 1.00 56.47 877 GLN A N 1
ATOM 6763 C CA . GLN A 1 877 ? -7.840 -14.906 11.610 1.00 56.47 877 GLN A CA 1
ATOM 6764 C C . GLN A 1 877 ? -9.007 -15.874 11.867 1.00 56.47 877 GLN A C 1
ATOM 6766 O O . GLN A 1 877 ? -9.938 -15.597 12.617 1.00 56.47 877 GLN A O 1
ATOM 6771 N N . ASN A 1 878 ? -8.911 -17.084 11.306 1.00 52.72 878 ASN A N 1
ATOM 6772 C CA . ASN A 1 878 ? -9.871 -18.190 11.489 1.00 52.72 878 ASN A CA 1
ATOM 6773 C C . ASN A 1 878 ? -9.874 -18.806 12.921 1.00 52.72 878 ASN A C 1
ATOM 6775 O O . ASN A 1 878 ? -10.177 -19.990 13.098 1.00 52.72 878 ASN A O 1
ATOM 6779 N N . ASN A 1 879 ? -9.474 -18.040 13.939 1.00 53.06 879 ASN A N 1
ATOM 6780 C CA . ASN A 1 879 ? -9.353 -18.438 15.345 1.00 53.06 879 ASN A CA 1
ATOM 6781 C C . ASN A 1 879 ? -10.402 -17.776 16.262 1.00 53.06 879 ASN A C 1
ATOM 6783 O O . ASN A 1 879 ? -10.672 -18.343 17.325 1.00 53.06 879 ASN A O 1
ATOM 6787 N N . ASP A 1 880 ? -10.994 -16.643 15.859 1.00 55.94 880 ASP A N 1
ATOM 6788 C CA . ASP A 1 880 ? -12.083 -15.967 16.570 1.00 55.94 880 ASP A CA 1
ATOM 6789 C C . ASP A 1 880 ? -13.237 -16.941 16.827 1.00 55.94 880 ASP A C 1
ATOM 6791 O O . ASP A 1 880 ? -13.612 -17.748 15.968 1.00 55.94 880 ASP A O 1
ATOM 6795 N N . ILE A 1 881 ? -13.807 -16.909 18.037 1.00 70.69 881 ILE A N 1
ATOM 6796 C CA . ILE A 1 881 ? -14.863 -17.853 18.412 1.00 70.69 881 ILE A CA 1
ATOM 6797 C C . ILE A 1 881 ? -16.151 -17.119 18.758 1.00 70.69 881 ILE A C 1
ATOM 6799 O O . ILE A 1 881 ? -16.685 -17.255 19.874 1.00 70.69 881 ILE A O 1
ATOM 6803 N N . ALA A 1 882 ? -16.699 -16.411 17.766 1.00 86.12 882 ALA A N 1
ATOM 6804 C CA . ALA A 1 882 ? -18.030 -15.838 17.857 1.00 86.12 882 ALA A CA 1
ATOM 6805 C C . ALA A 1 882 ? -19.091 -16.903 18.186 1.00 86.12 882 ALA A C 1
ATOM 6807 O O . ALA A 1 882 ? -19.077 -18.041 17.704 1.00 86.12 882 ALA A O 1
ATOM 6808 N N . ARG A 1 883 ? -20.028 -16.551 19.072 1.00 92.44 883 ARG A N 1
ATOM 6809 C CA . ARG A 1 883 ? -21.037 -17.469 19.625 1.00 92.44 883 ARG A CA 1
ATOM 6810 C C . ARG A 1 883 ? -22.364 -16.766 19.853 1.00 92.44 883 ARG A C 1
ATOM 6812 O O . ARG A 1 883 ? -22.443 -15.753 20.545 1.00 92.44 883 ARG A O 1
ATOM 6819 N N . LEU A 1 884 ? -23.432 -17.378 19.352 1.00 93.62 884 LEU A N 1
ATOM 6820 C CA . LEU A 1 884 ? -24.803 -17.018 19.696 1.00 93.62 884 LEU A CA 1
ATOM 6821 C C . LEU A 1 884 ? -25.209 -17.725 20.996 1.00 93.62 884 LEU A C 1
ATOM 6823 O O . LEU A 1 884 ? -25.186 -18.953 21.090 1.00 93.62 884 LEU A O 1
ATOM 6827 N N . HIS A 1 885 ? -25.599 -16.950 22.005 1.00 95.25 885 HIS A N 1
ATOM 6828 C CA . HIS A 1 885 ? -26.027 -17.445 23.314 1.00 95.25 885 HIS A CA 1
ATOM 6829 C C . HIS A 1 885 ? -27.546 -17.417 23.421 1.00 95.25 885 HIS A C 1
ATOM 6831 O O . HIS A 1 885 ? -28.174 -16.414 23.098 1.00 95.25 885 HIS A O 1
ATOM 6837 N N . ASN A 1 886 ? -28.132 -18.508 23.922 1.00 94.75 886 ASN A N 1
ATOM 6838 C CA . ASN A 1 886 ? -29.581 -18.690 24.115 1.00 94.75 886 ASN A CA 1
ATOM 6839 C C . ASN A 1 886 ? -30.447 -18.573 22.839 1.00 94.75 886 ASN A C 1
ATOM 6841 O O . ASN A 1 886 ? -31.667 -18.494 22.948 1.00 94.75 886 ASN A O 1
ATOM 6845 N N . ILE A 1 887 ? -29.835 -18.622 21.652 1.00 94.50 887 ILE A N 1
ATOM 6846 C CA . ILE A 1 887 ? -30.518 -18.678 20.351 1.00 94.50 887 ILE A CA 1
ATOM 6847 C C . ILE A 1 887 ? -30.776 -20.143 19.968 1.00 94.50 887 ILE A C 1
ATOM 6849 O O . ILE A 1 887 ? -29.886 -20.990 20.076 1.00 94.50 887 ILE A O 1
ATOM 6853 N N . GLY A 1 888 ? -31.994 -20.458 19.529 1.00 91.19 888 GLY A N 1
ATOM 6854 C CA . GLY A 1 888 ? -32.397 -21.768 19.025 1.00 91.19 888 GLY A CA 1
ATOM 6855 C C . GLY A 1 888 ? -32.620 -21.790 17.510 1.00 91.19 888 GLY A C 1
ATOM 6856 O O . GLY A 1 888 ? -32.707 -20.764 16.844 1.00 91.19 888 GLY A O 1
ATOM 6857 N N . SER A 1 889 ? -32.794 -22.987 16.943 1.00 90.50 889 SER A N 1
ATOM 6858 C CA . SER A 1 889 ? -32.996 -23.180 15.493 1.00 90.50 889 SER A CA 1
ATOM 6859 C C . SER A 1 889 ? -34.256 -22.516 14.919 1.00 90.50 889 SER A C 1
ATOM 6861 O O . SER A 1 889 ? -34.390 -22.429 13.705 1.00 90.50 889 SER A O 1
ATOM 6863 N N . ASN A 1 890 ? -35.199 -22.098 15.769 1.00 92.31 890 ASN A N 1
ATOM 6864 C CA . ASN A 1 890 ? -36.432 -21.417 15.359 1.00 92.31 890 ASN A CA 1
ATOM 6865 C C . ASN A 1 890 ? -36.279 -19.889 15.301 1.00 92.31 890 ASN A C 1
ATOM 6867 O O . ASN A 1 890 ? -37.175 -19.218 14.794 1.00 92.31 890 ASN A O 1
ATOM 6871 N N . ASP A 1 891 ? -35.187 -19.354 15.850 1.00 93.75 891 ASP A N 1
ATOM 6872 C CA . ASP A 1 891 ? -34.934 -17.915 15.937 1.00 93.75 891 ASP A CA 1
ATOM 6873 C C . ASP A 1 891 ? -34.176 -17.402 14.698 1.00 93.75 891 ASP A C 1
ATOM 6875 O O . ASP A 1 891 ? -34.141 -16.201 14.441 1.00 93.75 891 ASP A O 1
ATOM 6879 N N . PHE A 1 892 ? -33.629 -18.311 13.883 1.00 92.88 892 PHE A N 1
ATOM 6880 C CA . PHE A 1 892 ? -33.144 -18.017 12.536 1.00 92.88 892 PHE A CA 1
ATOM 6881 C C . PHE A 1 892 ? -34.335 -17.891 11.583 1.00 92.88 892 PHE A C 1
ATOM 6883 O O . PHE A 1 892 ? -35.068 -18.855 11.350 1.00 92.88 892 PHE A O 1
ATOM 6890 N N . VAL A 1 893 ? -34.526 -16.701 11.020 1.00 93.62 893 VAL A N 1
ATOM 6891 C CA . VAL A 1 893 ? -35.648 -16.375 10.134 1.00 93.62 893 VAL A CA 1
ATOM 6892 C C . VAL A 1 893 ? -35.159 -15.987 8.742 1.00 93.62 893 VAL A C 1
ATOM 6894 O O . VAL A 1 893 ? -34.054 -15.469 8.572 1.00 93.62 893 VAL A O 1
ATOM 6897 N N . SER A 1 894 ? -35.985 -16.234 7.726 1.00 89.06 894 SER A N 1
ATOM 6898 C CA . SER A 1 894 ? -35.726 -15.718 6.381 1.00 89.06 894 SER A CA 1
ATOM 6899 C C . SER A 1 894 ? -35.694 -14.192 6.393 1.00 89.06 894 SER A C 1
ATOM 6901 O O . SER A 1 894 ? -36.544 -13.551 7.019 1.00 89.06 894 SER A O 1
ATOM 6903 N N . ILE A 1 895 ? -34.745 -13.629 5.652 1.00 88.12 895 ILE A N 1
ATOM 6904 C CA . ILE A 1 895 ? -34.778 -12.226 5.255 1.00 88.12 895 ILE A CA 1
ATOM 6905 C C . ILE A 1 895 ? -35.925 -12.087 4.243 1.00 88.12 895 ILE A C 1
ATOM 6907 O O . ILE A 1 895 ? -35.926 -12.762 3.218 1.00 88.12 895 ILE A O 1
ATOM 6911 N N . ASP A 1 896 ? -36.933 -11.279 4.572 1.00 81.88 896 ASP A N 1
ATOM 6912 C CA . ASP A 1 896 ? -38.094 -10.971 3.717 1.00 81.88 896 ASP A CA 1
ATOM 6913 C C . ASP A 1 896 ? -38.108 -9.506 3.236 1.00 81.88 896 ASP A C 1
ATOM 6915 O O . ASP A 1 896 ? -38.936 -9.126 2.409 1.00 81.88 896 ASP A O 1
ATOM 6919 N N . THR A 1 897 ? -37.154 -8.700 3.711 1.00 81.06 897 THR A N 1
ATOM 6920 C CA . THR A 1 897 ? -36.897 -7.318 3.293 1.00 81.06 897 THR A CA 1
ATOM 6921 C C . THR A 1 897 ? -35.391 -7.048 3.281 1.00 81.06 897 THR A C 1
ATOM 6923 O O . THR A 1 897 ? -34.722 -7.258 4.300 1.00 81.06 897 THR A O 1
ATOM 6926 N N . ASN A 1 898 ? -34.864 -6.525 2.172 1.00 80.38 898 ASN A N 1
ATOM 6927 C CA . ASN A 1 898 ? -33.514 -5.959 2.143 1.00 80.38 898 ASN A CA 1
ATOM 6928 C C . ASN A 1 898 ? -33.409 -4.727 3.052 1.00 80.38 898 ASN A C 1
ATOM 6930 O O . ASN A 1 898 ? -34.382 -3.999 3.263 1.00 80.38 898 ASN A O 1
ATOM 6934 N N . VAL A 1 899 ? -32.201 -4.489 3.555 1.00 84.31 899 VAL A N 1
ATOM 6935 C CA . VAL A 1 899 ? -31.805 -3.218 4.174 1.00 84.31 899 VAL A CA 1
ATOM 6936 C C . VAL A 1 899 ? -31.870 -2.118 3.116 1.00 84.31 899 VAL A C 1
ATOM 6938 O O . VAL A 1 899 ? -31.546 -2.350 1.953 1.00 84.31 899 VAL A O 1
ATOM 6941 N N . SER A 1 900 ? -32.283 -0.911 3.501 1.00 87.44 900 SER A N 1
ATOM 6942 C CA . SER A 1 900 ? -32.213 0.231 2.586 1.00 87.44 900 SER A CA 1
ATOM 6943 C C . SER A 1 900 ? -30.761 0.637 2.355 1.00 87.44 900 SER A C 1
ATOM 6945 O O . SER A 1 900 ? -30.067 0.969 3.319 1.00 87.44 900 SER A O 1
ATOM 6947 N N . ALA A 1 901 ? -30.338 0.712 1.091 1.00 87.81 901 ALA A N 1
ATOM 6948 C CA . ALA A 1 901 ? -29.022 1.234 0.740 1.00 87.81 901 ALA A CA 1
ATOM 6949 C C . ALA A 1 901 ? -28.776 2.625 1.378 1.00 87.81 901 ALA A C 1
ATOM 6951 O O . ALA A 1 901 ? -29.704 3.456 1.478 1.00 87.81 901 ALA A O 1
ATOM 6952 N N . PRO A 1 902 ? -27.547 2.889 1.861 1.00 90.69 902 PRO A N 1
ATOM 6953 C CA . PRO A 1 902 ? -27.182 4.188 2.391 1.00 90.69 902 PRO A CA 1
ATOM 6954 C C . PRO A 1 902 ? -27.183 5.228 1.270 1.00 90.69 902 PRO A C 1
ATOM 6956 O O . PRO A 1 902 ? -26.941 4.940 0.100 1.00 90.69 902 PRO A O 1
ATOM 6959 N N . THR A 1 903 ? -27.454 6.469 1.646 1.00 88.88 903 THR A N 1
ATOM 6960 C CA . THR A 1 903 ? -27.439 7.611 0.743 1.00 88.88 903 THR A CA 1
ATOM 6961 C C . THR A 1 903 ? -26.012 7.797 0.257 1.00 88.88 903 THR A C 1
ATOM 6963 O O . THR A 1 903 ? -25.093 7.978 1.058 1.00 88.88 903 THR A O 1
ATOM 6966 N N . ALA A 1 904 ? -25.848 7.722 -1.059 1.00 88.62 904 ALA A N 1
ATOM 6967 C CA . ALA A 1 904 ? -24.573 7.893 -1.728 1.00 88.62 904 ALA A CA 1
ATOM 6968 C C . ALA A 1 904 ? -23.901 9.212 -1.306 1.00 88.62 904 ALA A C 1
ATOM 6970 O O . ALA A 1 904 ? -24.550 10.260 -1.264 1.00 88.62 904 ALA A O 1
ATOM 6971 N N . ILE A 1 905 ? -22.596 9.163 -1.007 1.00 87.81 905 ILE A N 1
ATOM 6972 C CA . ILE A 1 905 ? -21.812 10.345 -0.598 1.00 87.81 905 ILE A CA 1
ATOM 6973 C C . ILE A 1 905 ? -21.830 11.397 -1.723 1.00 87.81 905 ILE A C 1
ATOM 6975 O O . ILE A 1 905 ? -21.889 12.602 -1.468 1.00 87.81 905 ILE A O 1
ATOM 6979 N N . LEU A 1 906 ? -21.876 10.926 -2.973 1.00 91.12 906 LEU A N 1
ATOM 6980 C CA . LEU A 1 906 ? -22.218 11.705 -4.157 1.00 91.12 906 LEU A CA 1
ATOM 6981 C C . LEU A 1 906 ? -23.550 11.200 -4.714 1.00 91.12 906 LEU A C 1
ATOM 6983 O O . LEU A 1 906 ? -23.656 10.033 -5.071 1.00 91.12 906 LEU A O 1
ATOM 6987 N N . ALA A 1 907 ? -24.543 12.077 -4.847 1.00 92.50 907 ALA A N 1
ATOM 6988 C CA . ALA A 1 907 ? -25.836 11.761 -5.464 1.00 92.50 907 ALA A CA 1
ATOM 6989 C C . ALA A 1 907 ? -26.093 12.590 -6.739 1.00 92.50 907 ALA A C 1
ATOM 6991 O O . ALA A 1 907 ? -27.216 12.655 -7.235 1.00 92.50 907 ALA A O 1
ATOM 6992 N N . SER A 1 908 ? -25.075 13.301 -7.239 1.00 96.69 908 SER A N 1
ATOM 6993 C CA . SER A 1 908 ? -25.185 14.164 -8.416 1.00 96.69 908 SER A CA 1
ATOM 6994 C C . SER A 1 908 ? -23.826 14.559 -8.994 1.00 96.69 908 SER A C 1
ATOM 6996 O O . SER A 1 908 ? -22.830 14.664 -8.272 1.00 96.69 908 SER A O 1
ATOM 6998 N N . GLN A 1 909 ? -23.834 14.900 -10.285 1.00 97.69 909 GLN A N 1
ATOM 6999 C CA . GLN A 1 909 ? -22.715 15.503 -11.009 1.00 97.69 909 GLN A CA 1
ATOM 7000 C C . GLN A 1 909 ? -22.062 16.660 -10.233 1.00 97.69 909 GLN A C 1
ATOM 7002 O O . GLN A 1 909 ? -20.856 16.668 -10.019 1.00 97.69 909 GLN A O 1
ATOM 7007 N N . ALA A 1 910 ? -22.870 17.603 -9.740 1.00 97.75 910 ALA A N 1
ATOM 7008 C CA . ALA A 1 910 ? -22.381 18.798 -9.056 1.00 97.75 910 ALA A CA 1
ATOM 7009 C C . ALA A 1 910 ? -21.680 18.502 -7.716 1.00 97.75 910 ALA A C 1
ATOM 7011 O O . ALA A 1 910 ? -20.865 19.306 -7.270 1.00 97.75 910 ALA A O 1
ATOM 7012 N N . GLN A 1 911 ? -21.971 17.369 -7.064 1.00 96.50 911 GLN A N 1
ATOM 7013 C CA . GLN A 1 911 ? -21.232 16.928 -5.874 1.00 96.50 911 GLN A CA 1
ATOM 7014 C C . GLN A 1 911 ? -19.892 16.285 -6.247 1.00 96.50 911 GLN A C 1
ATOM 7016 O O . GLN A 1 911 ? -18.908 16.533 -5.554 1.00 96.50 911 GLN A O 1
ATOM 7021 N N . TRP A 1 912 ? -19.850 15.503 -7.333 1.00 97.00 912 TRP A N 1
ATOM 7022 C CA . TRP A 1 912 ? -18.611 14.935 -7.877 1.00 97.00 912 TRP A CA 1
ATOM 7023 C C . TRP A 1 912 ? -17.663 16.056 -8.322 1.00 97.00 912 TRP A C 1
ATOM 7025 O O . TRP A 1 912 ? -16.537 16.123 -7.834 1.00 97.00 912 TRP A O 1
ATOM 7035 N N . ASP A 1 913 ? -18.161 17.003 -9.126 1.00 96.75 913 ASP A N 1
ATOM 7036 C CA . ASP A 1 913 ? -17.419 18.186 -9.581 1.00 96.75 913 ASP A CA 1
ATOM 7037 C C . ASP A 1 913 ? -16.908 19.012 -8.390 1.00 96.75 913 ASP A C 1
ATOM 7039 O O . ASP A 1 913 ? -15.718 19.281 -8.282 1.00 96.75 913 ASP A O 1
ATOM 7043 N N . SER A 1 914 ? -17.789 19.363 -7.444 1.00 95.75 914 SER A N 1
ATOM 7044 C CA . SER A 1 914 ? -17.421 20.155 -6.259 1.00 95.75 914 SER A CA 1
ATOM 7045 C C . SER A 1 914 ? -16.327 19.491 -5.414 1.00 95.75 914 SER A C 1
ATOM 7047 O O . SER A 1 914 ? -15.493 20.186 -4.838 1.00 95.75 914 SER A O 1
ATOM 7049 N N . LYS A 1 915 ? -16.287 18.152 -5.360 1.00 95.19 915 LYS A N 1
ATOM 7050 C CA . LYS A 1 915 ? -15.217 17.418 -4.677 1.00 95.19 915 LYS A CA 1
ATOM 7051 C C . LYS A 1 915 ? -13.922 17.396 -5.486 1.00 95.19 915 LYS A C 1
ATOM 7053 O O . LYS A 1 915 ? -12.900 17.806 -4.939 1.00 95.19 915 LYS A O 1
ATOM 7058 N N . PHE A 1 916 ? -13.982 17.033 -6.767 1.00 95.44 916 PHE A N 1
ATOM 7059 C CA . PHE A 1 916 ? -12.831 17.025 -7.677 1.00 95.44 916 PHE A CA 1
ATOM 7060 C C . PHE A 1 916 ? -12.114 18.387 -7.700 1.00 95.44 916 PHE A C 1
ATOM 7062 O O . PHE A 1 916 ? -10.927 18.476 -7.386 1.00 95.44 916 PHE A O 1
ATOM 7069 N N . GLU A 1 917 ? -12.865 19.463 -7.942 1.00 94.25 917 GLU A N 1
ATOM 7070 C CA . GLU A 1 917 ? -12.366 20.844 -7.964 1.00 94.25 917 GLU A CA 1
ATOM 7071 C C . GLU A 1 917 ? -11.867 21.308 -6.579 1.00 94.25 917 GLU A C 1
ATOM 7073 O O . GLU A 1 917 ? -10.947 22.120 -6.492 1.00 94.25 917 GLU A O 1
ATOM 7078 N N . SER A 1 918 ? -12.417 20.788 -5.470 1.00 93.00 918 SER A N 1
ATOM 7079 C CA . SER A 1 918 ? -11.906 21.108 -4.124 1.00 93.00 918 SER A CA 1
ATOM 7080 C C . SER A 1 918 ? -10.554 20.458 -3.815 1.00 93.00 918 SER A C 1
ATOM 7082 O O . SER A 1 918 ? -9.749 21.059 -3.101 1.00 93.00 918 SER A O 1
ATOM 7084 N N . THR A 1 919 ? -10.292 19.267 -4.365 1.00 91.69 919 THR A N 1
ATOM 7085 C CA . THR A 1 919 ? -9.032 18.537 -4.174 1.00 91.69 919 THR A CA 1
ATOM 7086 C C . THR A 1 919 ? -7.944 19.055 -5.118 1.00 91.69 919 THR A C 1
ATOM 7088 O O . THR A 1 919 ? -6.863 19.420 -4.658 1.00 91.69 919 THR A O 1
ATOM 7091 N N . TYR A 1 920 ? -8.228 19.137 -6.422 1.00 88.94 920 TYR A N 1
ATOM 7092 C CA . TYR A 1 920 ? -7.215 19.411 -7.455 1.00 88.94 920 TYR A CA 1
ATOM 7093 C C . TYR A 1 920 ? -7.172 20.876 -7.928 1.00 88.94 920 TYR A C 1
ATOM 7095 O O . TYR A 1 920 ? -6.185 21.306 -8.532 1.00 88.94 920 TYR A O 1
ATOM 7103 N N . LYS A 1 921 ? -8.172 21.693 -7.558 1.00 87.69 921 LYS A N 1
ATOM 7104 C CA . LYS A 1 921 ? -8.281 23.116 -7.934 1.00 87.69 921 LYS A CA 1
ATOM 7105 C C . LYS A 1 921 ? -8.238 23.249 -9.466 1.00 87.69 921 LYS A C 1
ATOM 7107 O O . LYS A 1 921 ? -8.864 22.471 -10.169 1.00 87.69 921 LYS A O 1
ATOM 7112 N N . ASN A 1 922 ? -7.473 24.209 -9.987 1.00 77.69 922 ASN A N 1
ATOM 7113 C CA . ASN A 1 922 ? -7.298 24.407 -11.429 1.00 77.69 922 ASN A CA 1
ATOM 7114 C C . ASN A 1 922 ? -6.395 23.346 -12.097 1.00 77.69 922 ASN A C 1
ATOM 7116 O O . ASN A 1 922 ? -6.261 23.366 -13.320 1.00 77.69 922 ASN A O 1
ATOM 7120 N N . GLY A 1 923 ? -5.719 22.489 -11.324 1.00 83.44 923 GLY A N 1
ATOM 7121 C CA . GLY A 1 923 ? -4.887 21.412 -11.857 1.00 83.44 923 GLY A CA 1
ATOM 7122 C C . GLY A 1 923 ? -5.731 20.180 -12.173 1.00 83.44 923 GLY A C 1
ATOM 7123 O O . GLY A 1 923 ? -6.704 19.896 -11.479 1.00 83.44 923 GLY A O 1
ATOM 7124 N N . ARG A 1 924 ? -5.346 19.420 -13.201 1.00 93.31 924 ARG A N 1
ATOM 7125 C CA . ARG A 1 924 ? -5.906 18.085 -13.457 1.00 93.31 924 ARG A CA 1
ATOM 7126 C C . ARG A 1 924 ? -4.839 17.041 -13.115 1.00 93.31 924 ARG A C 1
ATOM 7128 O O . ARG A 1 924 ? -3.678 17.266 -13.459 1.00 93.31 924 ARG A O 1
ATOM 7135 N N . PRO A 1 925 ? -5.196 15.934 -12.441 1.00 96.00 925 PRO A N 1
ATOM 7136 C CA . PRO A 1 925 ? -4.245 14.895 -12.060 1.00 96.00 925 PRO A CA 1
ATOM 7137 C C . PRO A 1 925 ? -3.346 14.426 -13.213 1.00 96.00 925 PRO A C 1
ATOM 7139 O O . PRO A 1 925 ? -3.831 14.213 -14.325 1.00 96.00 925 PRO A O 1
ATOM 7142 N N . LEU A 1 926 ? -2.062 14.209 -12.907 1.00 96.44 926 LEU A N 1
ATOM 7143 C CA . LEU A 1 926 ? -1.007 13.676 -13.782 1.00 96.44 926 LEU A CA 1
ATOM 7144 C C . LEU A 1 926 ? -0.508 14.587 -14.912 1.00 96.44 926 LEU A C 1
ATOM 7146 O O . LEU A 1 926 ? 0.486 14.233 -15.543 1.00 96.44 926 LEU A O 1
ATOM 7150 N N . LEU A 1 927 ? -1.116 15.753 -15.159 1.00 96.88 927 LEU A N 1
ATOM 7151 C CA . LEU A 1 927 ? -0.579 16.714 -16.141 1.00 96.88 927 LEU A CA 1
ATOM 7152 C C . LEU A 1 927 ? 0.742 17.366 -15.682 1.00 96.88 927 LEU A C 1
ATOM 7154 O O . LEU A 1 927 ? 1.441 17.981 -16.480 1.00 96.88 927 LEU A O 1
ATOM 7158 N N . ASP A 1 928 ? 1.097 17.202 -14.406 1.00 93.38 928 ASP A N 1
ATOM 7159 C CA . ASP A 1 928 ? 2.396 17.529 -13.814 1.00 93.38 928 ASP A CA 1
ATOM 7160 C C . ASP A 1 928 ? 3.502 16.511 -14.157 1.00 93.38 928 ASP A C 1
ATOM 7162 O O . ASP A 1 928 ? 4.683 16.820 -14.016 1.00 93.38 928 ASP A O 1
ATOM 7166 N N . ARG A 1 929 ? 3.149 15.290 -14.589 1.00 94.19 929 ARG A N 1
ATOM 7167 C CA . ARG A 1 929 ? 4.096 14.167 -14.682 1.00 94.19 929 ARG A CA 1
ATOM 7168 C C . ARG A 1 929 ? 4.786 14.082 -16.036 1.00 94.19 929 ARG A C 1
ATOM 7170 O O . ARG A 1 929 ? 4.157 13.764 -17.042 1.00 94.19 929 ARG A O 1
ATOM 7177 N N . THR A 1 930 ? 6.093 14.327 -16.037 1.00 96.12 930 THR A N 1
ATOM 7178 C CA . THR A 1 930 ? 6.977 14.293 -17.217 1.00 96.12 930 THR A CA 1
ATOM 7179 C C . THR A 1 930 ? 7.847 13.028 -17.282 1.00 96.12 930 THR A C 1
ATOM 7181 O O . THR A 1 930 ? 8.485 12.754 -18.296 1.00 96.12 930 THR A O 1
ATOM 7184 N N . ASP A 1 931 ? 7.827 12.206 -16.230 1.00 94.00 931 ASP A N 1
ATOM 7185 C CA . ASP A 1 931 ? 8.539 10.929 -16.110 1.00 94.00 931 ASP A CA 1
ATOM 7186 C C . ASP A 1 931 ? 7.845 9.762 -16.848 1.00 94.00 931 ASP A C 1
ATOM 7188 O O . ASP A 1 931 ? 8.311 8.622 -16.823 1.00 94.00 931 ASP A O 1
ATOM 7192 N N . GLY A 1 932 ? 6.732 10.035 -17.534 1.00 95.44 932 GLY A N 1
ATOM 7193 C CA . GLY A 1 932 ? 5.948 9.033 -18.248 1.00 95.44 932 GLY A CA 1
ATOM 7194 C C . GLY A 1 932 ? 5.302 8.038 -17.287 1.00 95.44 932 GLY A C 1
ATOM 7195 O O . GLY A 1 932 ? 4.393 8.379 -16.534 1.00 95.44 932 GLY A O 1
ATOM 7196 N N . ASN A 1 933 ? 5.761 6.788 -17.325 1.00 97.50 933 ASN A N 1
ATOM 7197 C CA . ASN A 1 933 ? 5.306 5.729 -16.424 1.00 97.50 933 ASN A CA 1
ATOM 7198 C C . ASN A 1 933 ? 6.442 5.205 -15.519 1.00 97.50 933 ASN A C 1
ATOM 7200 O O . ASN A 1 933 ? 6.281 4.161 -14.882 1.00 97.50 933 ASN A O 1
ATOM 7204 N N . ASP A 1 934 ? 7.554 5.946 -15.398 1.00 97.06 934 ASP A N 1
ATOM 7205 C CA . ASP A 1 934 ? 8.668 5.596 -14.509 1.00 97.06 934 ASP A CA 1
ATOM 7206 C C . ASP A 1 934 ? 8.189 5.530 -13.039 1.00 97.06 934 ASP A C 1
ATOM 7208 O O . ASP A 1 934 ? 8.472 4.558 -12.342 1.00 97.06 934 ASP A O 1
ATOM 7212 N N . ALA A 1 935 ? 7.340 6.455 -12.578 1.00 95.25 935 ALA A N 1
ATOM 7213 C CA . ALA A 1 935 ? 6.678 6.360 -11.269 1.00 95.25 935 ALA A CA 1
ATOM 7214 C C . ALA A 1 935 ? 5.462 5.398 -11.226 1.00 95.25 935 ALA A C 1
ATOM 7216 O O . ALA A 1 935 ? 4.698 5.411 -10.262 1.00 95.25 935 ALA A O 1
ATOM 7217 N N . LYS A 1 936 ? 5.232 4.577 -12.266 1.00 96.19 936 LYS A N 1
ATOM 7218 C CA . LYS A 1 936 ? 4.045 3.705 -12.460 1.00 96.19 936 LYS A CA 1
ATOM 7219 C C . LYS A 1 936 ? 2.700 4.464 -12.528 1.00 96.19 936 LYS A C 1
ATOM 7221 O O . LYS A 1 936 ? 1.634 3.855 -12.457 1.00 96.19 936 LYS A O 1
ATOM 7226 N N . LYS A 1 937 ? 2.700 5.797 -12.645 1.00 97.31 937 LYS A N 1
ATOM 7227 C CA . LYS A 1 937 ? 1.478 6.603 -12.458 1.00 97.31 937 LYS A CA 1
ATOM 7228 C C . LYS A 1 937 ? 0.503 6.566 -13.638 1.00 97.31 937 LYS A C 1
ATOM 7230 O O . LYS A 1 937 ? -0.704 6.632 -13.423 1.00 97.31 937 LYS A O 1
ATOM 7235 N N . PHE A 1 938 ? 0.977 6.424 -14.874 1.00 98.19 938 PHE A N 1
ATOM 7236 C CA . PHE A 1 938 ? 0.100 6.395 -16.050 1.00 98.19 938 PHE A CA 1
ATOM 7237 C C . PHE A 1 938 ? -0.731 5.108 -16.133 1.00 98.19 938 PHE A C 1
ATOM 7239 O O . PHE A 1 938 ? -1.942 5.176 -16.346 1.00 98.19 938 PHE A O 1
ATOM 7246 N N . ALA A 1 939 ? -0.103 3.948 -15.934 1.00 97.75 939 ALA A N 1
ATOM 7247 C CA . ALA A 1 939 ? -0.778 2.655 -16.043 1.00 97.75 939 ALA A CA 1
ATOM 7248 C C . ALA A 1 939 ? -1.673 2.323 -14.837 1.00 97.75 939 ALA A C 1
ATOM 7250 O O . ALA A 1 939 ? -2.650 1.598 -14.999 1.00 97.75 939 ALA A O 1
ATOM 7251 N N . TRP A 1 940 ? -1.398 2.886 -13.656 1.00 95.75 940 TRP A N 1
ATOM 7252 C CA . TRP A 1 940 ? -2.249 2.710 -12.478 1.00 95.75 940 TRP A CA 1
ATOM 7253 C C . TRP A 1 940 ? -3.199 3.902 -12.295 1.00 95.75 940 TRP A C 1
ATOM 7255 O O . TRP A 1 940 ? -4.391 3.767 -12.559 1.00 95.75 940 TRP A O 1
ATOM 7265 N N . GLU A 1 941 ? -2.716 5.089 -11.919 1.00 97.75 941 GLU A N 1
ATOM 7266 C CA . GLU A 1 941 ? -3.596 6.244 -11.656 1.00 97.75 941 GLU A CA 1
ATOM 7267 C C . GLU A 1 941 ? -4.328 6.735 -12.921 1.00 97.75 941 GLU A C 1
ATOM 7269 O O . GLU A 1 941 ? -5.536 6.989 -12.897 1.00 97.75 941 GLU A O 1
ATOM 7274 N N . GLY A 1 942 ? -3.603 6.850 -14.040 1.00 98.25 942 GLY A N 1
ATOM 7275 C CA . GLY A 1 942 ? -4.119 7.392 -15.304 1.00 98.25 942 GLY A CA 1
ATOM 7276 C C . GLY A 1 942 ? -5.243 6.550 -15.905 1.00 98.25 942 GLY A C 1
ATOM 7277 O O . GLY A 1 942 ? -6.243 7.101 -16.372 1.00 98.25 942 GLY A O 1
ATOM 7278 N N . HIS A 1 943 ? -5.134 5.222 -15.799 1.00 97.81 943 HIS A N 1
ATOM 7279 C CA . HIS A 1 943 ? -6.190 4.277 -16.165 1.00 97.81 943 HIS A CA 1
ATOM 7280 C C . HIS A 1 943 ? -7.522 4.617 -15.474 1.00 97.81 943 HIS A C 1
ATOM 7282 O O . HIS A 1 943 ? -8.547 4.805 -16.138 1.00 97.81 943 HIS A O 1
ATOM 7288 N N . TYR A 1 944 ? -7.518 4.744 -14.142 1.00 98.25 944 TYR A N 1
ATOM 7289 C CA . TYR A 1 944 ? -8.735 5.042 -13.385 1.00 98.25 944 TYR A CA 1
ATOM 7290 C C . TYR A 1 944 ? -9.244 6.471 -13.642 1.00 98.25 944 TYR A C 1
ATOM 7292 O O . TYR A 1 944 ? -10.460 6.664 -13.718 1.00 98.25 944 TYR A O 1
ATOM 7300 N N . TRP A 1 945 ? -8.368 7.464 -13.851 1.00 98.44 945 TRP A N 1
ATOM 7301 C CA . TRP A 1 945 ? -8.787 8.834 -14.191 1.00 98.44 945 TRP A CA 1
ATOM 7302 C C . TRP A 1 945 ? -9.514 8.924 -15.531 1.00 98.44 945 TRP A C 1
ATOM 7304 O O . TRP A 1 945 ? -10.646 9.409 -15.579 1.00 98.44 945 TRP A O 1
ATOM 7314 N N . LEU A 1 946 ? -8.921 8.399 -16.606 1.00 98.75 946 LEU A N 1
ATOM 7315 C CA . LEU A 1 946 ? -9.543 8.384 -17.934 1.00 98.75 946 LEU A CA 1
ATOM 7316 C C . LEU A 1 946 ? -10.903 7.675 -17.914 1.00 98.75 946 LEU A C 1
ATOM 7318 O O . LEU A 1 946 ? -11.879 8.171 -18.482 1.00 98.75 946 LEU A O 1
ATOM 7322 N N . ARG A 1 947 ? -11.002 6.553 -17.190 1.00 98.50 947 ARG A N 1
ATOM 7323 C CA . ARG A 1 947 ? -12.264 5.822 -17.011 1.00 98.50 947 ARG A CA 1
ATOM 7324 C C . ARG A 1 947 ? -13.278 6.573 -16.145 1.00 98.50 947 ARG A C 1
ATOM 7326 O O . ARG A 1 947 ? -14.479 6.451 -16.399 1.00 98.50 947 ARG A O 1
ATOM 7333 N N . SER A 1 948 ? -12.833 7.369 -15.170 1.00 98.62 948 SER A N 1
ATOM 7334 C CA . SER A 1 948 ? -13.699 8.242 -14.363 1.00 98.62 948 SER A CA 1
ATOM 7335 C C . SER A 1 948 ? -14.337 9.314 -15.239 1.00 98.62 948 SER A C 1
ATOM 7337 O O . SER A 1 948 ? -15.563 9.423 -15.286 1.00 98.62 948 SER A O 1
ATOM 7339 N N . TYR A 1 949 ? -13.516 10.046 -15.998 1.00 98.75 949 TYR A N 1
ATOM 7340 C CA . TYR A 1 949 ? -13.975 11.084 -16.920 1.00 98.75 949 TYR A CA 1
ATOM 7341 C C . TYR A 1 949 ? -14.920 10.513 -17.988 1.00 98.75 949 TYR A C 1
ATOM 7343 O O . TYR A 1 949 ? -16.004 11.051 -18.208 1.00 98.75 949 TYR A O 1
ATOM 7351 N N . LEU A 1 950 ? -14.574 9.366 -18.583 1.00 98.69 950 LEU A N 1
ATOM 7352 C CA . LEU A 1 950 ? -15.435 8.646 -19.522 1.00 98.69 950 LEU A CA 1
ATOM 7353 C C . LEU A 1 950 ? -16.793 8.269 -18.913 1.00 98.69 950 LEU A C 1
ATOM 7355 O O . LEU A 1 950 ? -17.833 8.435 -19.549 1.00 98.69 950 LEU A O 1
ATOM 7359 N N . THR A 1 951 ? -16.797 7.757 -17.683 1.00 98.62 951 THR A N 1
ATOM 7360 C CA . THR A 1 951 ? -18.029 7.326 -17.012 1.00 98.62 951 THR A CA 1
ATOM 7361 C C . THR A 1 951 ? -18.915 8.527 -16.661 1.00 98.62 951 THR A C 1
ATOM 7363 O O . THR A 1 951 ? -20.124 8.469 -16.872 1.00 98.62 951 THR A O 1
ATOM 7366 N N . MET A 1 952 ? -18.329 9.652 -16.240 1.00 98.62 952 MET A N 1
ATOM 7367 C CA . MET A 1 952 ? -19.058 10.909 -16.023 1.00 98.62 952 MET A CA 1
ATOM 7368 C C . MET A 1 952 ? -19.597 11.510 -17.336 1.00 98.62 952 MET A C 1
ATOM 7370 O O . MET A 1 952 ? -20.737 11.981 -17.371 1.00 98.62 952 MET A O 1
ATOM 7374 N N . ALA A 1 953 ? -18.839 11.422 -18.438 1.00 98.62 953 ALA A N 1
ATOM 7375 C CA . ALA A 1 953 ? -19.300 11.806 -19.775 1.00 98.62 953 ALA A CA 1
ATOM 7376 C C . ALA A 1 953 ? -20.481 10.945 -20.255 1.00 98.62 953 ALA A C 1
ATOM 7378 O O . ALA A 1 953 ? -21.414 11.476 -20.857 1.00 98.62 953 ALA A O 1
ATOM 7379 N N . LYS A 1 954 ? -20.467 9.633 -19.971 1.00 98.12 954 LYS A N 1
ATOM 7380 C CA . LYS A 1 954 ? -21.589 8.714 -20.237 1.00 98.12 954 LYS A CA 1
ATOM 7381 C C . LYS A 1 954 ? -22.818 9.053 -19.389 1.00 98.12 954 LYS A C 1
ATOM 7383 O O . LYS A 1 954 ? -23.915 9.147 -19.934 1.00 98.12 954 LYS A O 1
ATOM 7388 N N . ALA A 1 955 ? -22.631 9.272 -18.086 1.00 98.00 955 ALA A N 1
ATOM 7389 C CA . ALA A 1 955 ? -23.707 9.522 -17.125 1.00 98.00 955 ALA A CA 1
ATOM 7390 C C . ALA A 1 955 ? -24.469 10.833 -17.373 1.00 98.00 955 ALA A C 1
ATOM 7392 O O . ALA A 1 955 ? -25.692 10.857 -17.263 1.00 98.00 955 ALA A O 1
ATOM 7393 N N . TYR A 1 956 ? -23.756 11.917 -17.704 1.00 98.06 956 TYR A N 1
ATOM 7394 C CA . TYR A 1 956 ? -24.335 13.268 -17.743 1.00 98.06 956 TYR A CA 1
ATOM 7395 C C . TYR A 1 956 ? -24.315 13.942 -19.120 1.00 98.06 956 TYR A C 1
ATOM 7397 O O . TYR A 1 956 ? -24.870 15.030 -19.263 1.00 98.06 956 TYR A O 1
ATOM 7405 N N . GLN A 1 957 ? -23.709 13.314 -20.137 1.00 97.62 957 GLN A N 1
ATOM 7406 C CA . GLN A 1 957 ? -23.548 13.877 -21.489 1.00 97.62 957 GLN A CA 1
ATOM 7407 C C . GLN A 1 957 ? -22.864 15.258 -21.519 1.00 97.62 957 GLN A C 1
ATOM 7409 O O . GLN A 1 957 ? -23.070 16.055 -22.435 1.00 97.62 957 GLN A O 1
ATOM 7414 N N . ASP A 1 958 ? -22.023 15.519 -20.518 1.00 98.06 958 ASP A N 1
ATOM 7415 C CA . ASP A 1 958 ? -21.225 16.733 -20.382 1.00 98.06 958 ASP A CA 1
ATOM 7416 C C . ASP A 1 958 ? -19.845 16.515 -21.020 1.00 98.06 958 ASP A C 1
ATOM 7418 O O . ASP A 1 958 ? -19.005 15.771 -20.505 1.00 98.06 958 ASP A O 1
ATOM 7422 N N . ASP A 1 959 ? -19.623 17.156 -22.169 1.00 98.19 959 ASP A N 1
ATOM 7423 C CA . ASP A 1 959 ? -18.397 17.007 -22.957 1.00 98.19 959 ASP A CA 1
ATOM 7424 C C . ASP A 1 959 ? -17.144 17.547 -22.233 1.00 98.19 959 ASP A C 1
ATOM 7426 O O . ASP A 1 959 ? -16.035 17.190 -22.627 1.00 98.19 959 ASP A O 1
ATOM 7430 N N . LYS A 1 960 ? -17.268 18.305 -21.125 1.00 97.81 960 LYS A N 1
ATOM 7431 C CA . LYS A 1 960 ? -16.094 18.781 -20.361 1.00 97.81 960 LYS A CA 1
ATOM 7432 C C . LYS A 1 960 ? -15.209 17.632 -19.867 1.00 97.81 960 LYS A C 1
ATOM 7434 O O . LYS A 1 960 ? -13.992 17.765 -19.821 1.00 97.81 960 LYS A O 1
ATOM 7439 N N . TYR A 1 961 ? -15.798 16.480 -19.536 1.00 98.50 961 TYR A N 1
ATOM 7440 C CA . TYR A 1 961 ? -15.021 15.310 -19.124 1.00 98.50 961 TYR A CA 1
ATOM 7441 C C . TYR A 1 961 ? -14.313 14.649 -20.316 1.00 98.50 961 TYR A C 1
ATOM 7443 O O . TYR A 1 961 ? -13.270 14.025 -20.138 1.00 98.50 961 TYR A O 1
ATOM 7451 N N . LEU A 1 962 ? -14.825 14.818 -21.542 1.00 98.69 962 LEU A N 1
ATOM 7452 C CA . LEU A 1 962 ? -14.092 14.431 -22.748 1.00 98.69 962 LEU A CA 1
ATOM 7453 C C . LEU A 1 962 ? -12.926 15.388 -23.009 1.00 98.69 962 LEU A C 1
ATOM 7455 O O . LEU A 1 962 ? -11.867 14.903 -23.384 1.00 98.69 962 LEU A O 1
ATOM 7459 N N . ASP A 1 963 ? -13.054 16.689 -22.720 1.00 98.25 963 ASP A N 1
ATOM 7460 C CA . ASP A 1 963 ? -11.901 17.607 -22.720 1.00 98.25 963 ASP A CA 1
ATOM 7461 C C . ASP A 1 963 ? -10.842 17.188 -21.678 1.00 98.25 963 ASP A C 1
ATOM 7463 O O . ASP A 1 963 ? -9.650 17.198 -21.984 1.00 98.25 963 ASP A O 1
ATOM 7467 N N . TYR A 1 964 ? -11.260 16.783 -20.468 1.00 98.25 964 TYR A N 1
ATOM 7468 C CA . TYR A 1 964 ? -10.348 16.317 -19.406 1.00 98.25 964 TYR A CA 1
ATOM 7469 C C . TYR A 1 964 ? -9.628 15.021 -19.810 1.00 98.25 964 TYR A C 1
ATOM 7471 O O . TYR A 1 964 ? -8.420 14.896 -19.618 1.00 98.25 964 TYR A O 1
ATOM 7479 N N . ALA A 1 965 ? -10.358 14.065 -20.396 1.00 98.75 965 ALA A N 1
ATOM 7480 C CA . ALA A 1 965 ? -9.777 12.829 -20.903 1.00 98.75 965 ALA A CA 1
ATOM 7481 C C . ALA A 1 965 ? -8.819 13.100 -22.073 1.00 98.75 965 ALA A C 1
ATOM 7483 O O . ALA A 1 965 ? -7.690 12.634 -22.050 1.00 98.75 965 ALA A O 1
ATOM 7484 N N . VAL A 1 966 ? -9.231 13.889 -23.069 1.00 98.75 966 VAL A N 1
ATOM 7485 C CA . VAL A 1 966 ? -8.422 14.221 -24.254 1.00 98.75 966 VAL A CA 1
ATOM 7486 C C . VAL A 1 966 ? -7.104 14.910 -23.892 1.00 98.75 966 VAL A C 1
ATOM 7488 O O . VAL A 1 966 ? -6.081 14.603 -24.498 1.00 98.75 966 VAL A O 1
ATOM 7491 N N . GLU A 1 967 ? -7.098 15.814 -22.911 1.00 98.50 967 GLU A N 1
ATOM 7492 C CA . GLU A 1 967 ? -5.859 16.454 -22.451 1.00 98.50 967 GLU A CA 1
ATOM 7493 C C . GLU A 1 967 ? -4.912 15.451 -21.775 1.00 98.50 967 GLU A C 1
ATOM 7495 O O . GLU A 1 967 ? -3.728 15.411 -22.107 1.00 98.50 967 GLU A O 1
ATOM 7500 N N . LEU A 1 968 ? -5.434 14.577 -20.906 1.00 98.69 968 LEU A N 1
ATOM 7501 C CA . LEU A 1 968 ? -4.631 13.534 -20.266 1.00 98.69 968 LEU A CA 1
ATOM 7502 C C . LEU A 1 968 ? -4.115 12.491 -21.279 1.00 98.69 968 LEU A C 1
ATOM 7504 O O . LEU A 1 968 ? -2.973 12.063 -21.167 1.00 98.69 968 L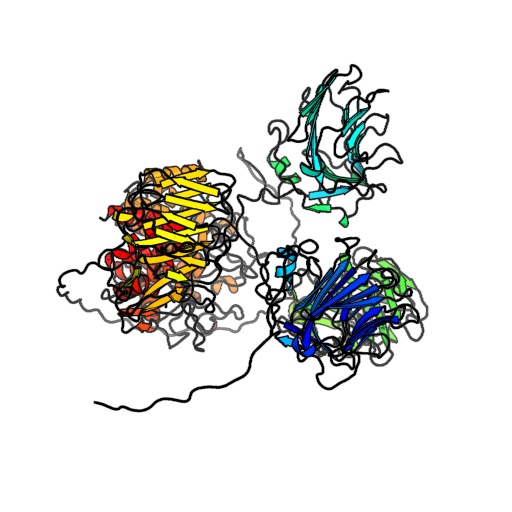EU A O 1
ATOM 7508 N N . ILE A 1 969 ? -4.889 12.123 -22.307 1.00 98.88 969 ILE A N 1
ATOM 7509 C CA . ILE A 1 969 ? -4.431 11.192 -23.357 1.00 98.88 969 ILE A CA 1
ATOM 7510 C C . ILE A 1 969 ? -3.332 11.823 -24.227 1.00 98.88 969 ILE A C 1
ATOM 7512 O O . ILE A 1 969 ? -2.334 11.161 -24.522 1.00 98.88 969 ILE A O 1
ATOM 7516 N N . ASP A 1 970 ? -3.479 13.094 -24.621 1.00 98.75 970 ASP A N 1
ATOM 7517 C CA . ASP A 1 970 ? -2.427 13.828 -25.339 1.00 98.75 970 ASP A CA 1
ATOM 7518 C C . ASP A 1 970 ? -1.129 13.874 -24.514 1.00 98.75 970 ASP A C 1
ATOM 7520 O O . ASP A 1 970 ? -0.050 13.593 -25.043 1.00 98.75 970 ASP A O 1
ATOM 7524 N N . HIS A 1 971 ? -1.245 14.180 -23.217 1.00 98.62 971 HIS A N 1
ATOM 7525 C CA . HIS A 1 971 ? -0.132 14.228 -22.268 1.00 98.62 971 HIS A CA 1
ATOM 7526 C C . HIS A 1 971 ? 0.549 12.864 -22.110 1.00 98.62 971 HIS A C 1
ATOM 7528 O O . HIS A 1 971 ? 1.767 12.761 -22.259 1.00 98.62 971 HIS A O 1
ATOM 7534 N N . MET A 1 972 ? -0.228 11.795 -21.909 1.00 98.69 972 MET A N 1
ATOM 7535 C CA . MET A 1 972 ? 0.303 10.435 -21.797 1.00 98.69 972 MET A CA 1
ATOM 7536 C C . MET A 1 972 ? 1.070 10.033 -23.061 1.00 98.69 972 MET A C 1
ATOM 7538 O O . MET A 1 972 ? 2.213 9.589 -22.959 1.00 98.69 972 MET A O 1
ATOM 7542 N N . PHE A 1 973 ? 0.516 10.256 -24.259 1.00 98.81 973 PHE A N 1
ATOM 7543 C CA . PHE A 1 973 ? 1.241 9.979 -25.506 1.00 98.81 973 PHE A CA 1
ATOM 7544 C C . PHE A 1 973 ? 2.496 10.846 -25.684 1.00 98.81 973 PHE A C 1
ATOM 7546 O O . PHE A 1 973 ? 3.490 10.357 -26.226 1.00 98.81 973 PHE A O 1
ATOM 7553 N N . ASN A 1 974 ? 2.490 12.097 -25.212 1.00 98.50 974 ASN A N 1
ATOM 7554 C CA . ASN A 1 974 ? 3.669 12.964 -25.243 1.00 98.50 974 ASN A CA 1
ATOM 7555 C C . ASN A 1 974 ? 4.823 12.435 -24.369 1.00 98.50 974 ASN A C 1
ATOM 7557 O O . ASN A 1 974 ? 5.979 12.707 -24.684 1.00 98.50 974 ASN A O 1
ATOM 7561 N N . TYR A 1 975 ? 4.543 11.651 -23.327 1.00 98.62 975 TYR A N 1
ATOM 7562 C CA . TYR A 1 975 ? 5.556 11.044 -22.452 1.00 98.62 975 TYR A CA 1
ATOM 7563 C C . TYR A 1 975 ? 5.707 9.520 -22.635 1.00 98.62 975 TYR A C 1
ATOM 7565 O O . TYR A 1 975 ? 6.134 8.822 -21.718 1.00 98.62 975 TYR A O 1
ATOM 7573 N N . THR A 1 976 ? 5.416 9.015 -23.841 1.00 98.75 976 THR A N 1
ATOM 7574 C CA . THR A 1 976 ? 5.923 7.710 -24.320 1.00 98.75 976 THR A CA 1
ATOM 7575 C C . THR A 1 976 ? 7.450 7.699 -24.395 1.00 98.75 976 THR A C 1
ATOM 7577 O O . THR A 1 976 ? 8.081 8.743 -24.582 1.00 98.75 976 THR A O 1
ATOM 7580 N N . ASP A 1 977 ? 8.053 6.516 -24.303 1.00 98.50 977 ASP A N 1
ATOM 7581 C CA . ASP A 1 977 ? 9.506 6.337 -24.343 1.00 98.50 977 ASP A CA 1
ATOM 7582 C C . ASP A 1 977 ? 10.129 6.895 -25.631 1.00 98.50 977 ASP A C 1
ATOM 7584 O O . ASP A 1 977 ? 11.082 7.670 -25.570 1.00 98.50 977 ASP A O 1
ATOM 7588 N N . GLU A 1 978 ? 9.561 6.585 -26.802 1.00 98.25 978 GLU A N 1
ATOM 7589 C CA . GLU A 1 978 ? 10.023 7.152 -28.077 1.00 98.25 978 GLU A CA 1
ATOM 7590 C C . GLU A 1 978 ? 9.943 8.687 -28.105 1.00 98.25 978 GLU A C 1
ATOM 7592 O O . GLU A 1 978 ? 10.856 9.335 -28.620 1.00 98.25 978 GLU A O 1
ATOM 7597 N N . ALA A 1 979 ? 8.901 9.290 -27.524 1.00 98.38 979 ALA A N 1
ATOM 7598 C CA . ALA A 1 979 ? 8.767 10.743 -27.469 1.00 98.38 979 ALA A CA 1
ATOM 7599 C C . ALA A 1 979 ? 9.787 11.388 -26.510 1.00 98.38 979 ALA A C 1
ATOM 7601 O O . ALA A 1 979 ? 10.372 12.418 -26.851 1.00 98.38 979 ALA A O 1
ATOM 7602 N N . ARG A 1 980 ? 10.060 10.757 -25.359 1.00 98.25 980 ARG A N 1
ATOM 7603 C CA . ARG A 1 980 ? 11.101 11.179 -24.402 1.00 98.25 980 ARG A CA 1
ATOM 7604 C C . ARG A 1 980 ? 12.500 11.071 -25.021 1.00 98.25 980 ARG A C 1
ATOM 7606 O O . ARG A 1 980 ? 13.258 12.039 -24.989 1.00 98.25 980 ARG A O 1
ATOM 7613 N N . VAL A 1 981 ? 12.813 9.954 -25.686 1.00 97.94 981 VAL A N 1
ATOM 7614 C CA . VAL A 1 981 ? 14.073 9.757 -26.433 1.00 97.94 981 VAL A CA 1
ATOM 7615 C C . VAL A 1 981 ? 14.217 10.789 -27.557 1.00 97.94 981 VAL A C 1
ATOM 7617 O O . VAL A 1 981 ? 15.285 11.376 -27.718 1.00 97.94 981 VAL A O 1
ATOM 7620 N N . ALA A 1 982 ? 13.145 11.083 -28.301 1.00 97.00 982 ALA A N 1
ATOM 7621 C CA . ALA A 1 982 ? 13.160 12.092 -29.363 1.00 97.00 982 ALA A CA 1
ATOM 7622 C C . ALA A 1 982 ? 13.382 13.533 -28.855 1.00 97.00 982 ALA A C 1
ATOM 7624 O O . ALA A 1 982 ? 13.818 14.383 -29.635 1.00 97.00 982 ALA A O 1
ATOM 7625 N N . ARG A 1 983 ? 13.111 13.809 -27.571 1.00 97.94 983 ARG A N 1
ATOM 7626 C CA . ARG A 1 983 ? 13.429 15.082 -26.895 1.00 97.94 983 ARG A CA 1
ATOM 7627 C C . ARG A 1 983 ? 14.765 15.075 -26.141 1.00 97.94 983 ARG A C 1
ATOM 7629 O O . ARG A 1 983 ? 15.220 16.140 -25.741 1.00 97.94 983 ARG A O 1
ATOM 7636 N N . GLY A 1 984 ? 15.407 13.916 -25.976 1.00 95.81 984 GLY A N 1
ATOM 7637 C CA . GLY A 1 984 ? 16.626 13.760 -25.171 1.00 95.81 984 GLY A CA 1
ATOM 7638 C C . GLY A 1 984 ? 16.381 13.650 -23.659 1.00 95.81 984 GLY A C 1
ATOM 7639 O O . GLY A 1 984 ? 17.322 13.763 -22.885 1.00 95.81 984 GLY A O 1
ATOM 7640 N N . GLU A 1 985 ? 15.138 13.409 -23.236 1.00 96.06 985 GLU A N 1
ATOM 7641 C CA . GLU A 1 985 ? 14.732 13.231 -21.827 1.00 96.06 985 GLU A CA 1
ATOM 7642 C C . GLU A 1 985 ? 15.004 11.810 -21.298 1.00 96.06 985 GLU A C 1
ATOM 7644 O O . GLU A 1 985 ? 14.740 11.510 -20.135 1.00 96.06 985 GLU A O 1
ATOM 7649 N N . LEU A 1 986 ? 15.464 10.908 -22.168 1.00 95.62 986 LEU A N 1
ATOM 7650 C CA . LEU A 1 986 ? 15.632 9.484 -21.900 1.00 95.62 986 LEU A CA 1
ATOM 7651 C C . LEU A 1 986 ? 16.767 8.925 -22.772 1.00 95.62 986 LEU A C 1
ATOM 7653 O O . LEU A 1 986 ? 16.691 8.998 -23.999 1.00 95.62 986 LEU A O 1
ATOM 7657 N N . ASP A 1 987 ? 17.801 8.350 -22.152 1.00 95.69 987 ASP A N 1
ATOM 7658 C CA . ASP A 1 987 ? 18.883 7.639 -22.848 1.00 95.69 987 ASP A CA 1
ATOM 7659 C C . ASP A 1 987 ? 18.794 6.126 -22.601 1.00 95.69 987 ASP A C 1
ATOM 7661 O O . ASP A 1 987 ? 19.251 5.610 -21.582 1.00 95.69 987 ASP A O 1
ATOM 7665 N N . LEU A 1 988 ? 18.248 5.401 -23.579 1.00 93.69 988 LEU A N 1
ATOM 7666 C CA . LEU A 1 988 ? 18.114 3.940 -23.544 1.00 93.69 988 LEU A CA 1
ATOM 7667 C C . LEU A 1 988 ? 19.420 3.175 -23.828 1.00 93.69 988 LEU A C 1
ATOM 7669 O O . LEU A 1 988 ? 19.404 1.947 -23.903 1.00 93.69 988 LEU A O 1
ATOM 7673 N N . LYS A 1 989 ? 20.554 3.862 -24.013 1.00 89.50 989 LYS A N 1
ATOM 7674 C CA . LYS A 1 989 ? 21.885 3.232 -24.024 1.00 89.50 989 LYS A CA 1
ATOM 7675 C C . LYS A 1 989 ? 22.486 3.197 -22.625 1.00 89.50 989 LYS A C 1
ATOM 7677 O O . LYS A 1 989 ? 23.108 2.203 -22.270 1.00 89.50 989 LYS A O 1
ATOM 7682 N N . ALA A 1 990 ? 22.278 4.260 -21.847 1.00 91.94 990 ALA A N 1
ATOM 7683 C CA . ALA A 1 990 ? 22.614 4.305 -20.426 1.00 91.94 990 ALA A CA 1
ATOM 7684 C C . ALA A 1 990 ? 21.596 3.530 -19.568 1.00 91.94 990 ALA A C 1
ATOM 7686 O O . ALA A 1 990 ? 21.966 2.924 -18.569 1.00 91.94 990 ALA A O 1
ATOM 7687 N N . GLN A 1 991 ? 20.321 3.531 -19.970 1.00 94.06 991 GLN A N 1
ATOM 7688 C CA . GLN A 1 991 ? 19.208 2.868 -19.285 1.00 94.06 991 GLN A CA 1
ATOM 7689 C C . GLN A 1 991 ? 18.414 1.971 -20.259 1.00 94.06 991 GLN A C 1
ATOM 7691 O O . GLN A 1 991 ? 17.276 2.305 -20.603 1.00 94.06 991 GLN A O 1
ATOM 7696 N N . PRO A 1 992 ? 19.004 0.869 -20.765 1.00 94.38 992 PRO A N 1
ATOM 7697 C CA . PRO A 1 992 ? 18.307 -0.071 -21.643 1.00 94.38 992 PRO A CA 1
ATOM 7698 C C . PRO A 1 992 ? 17.132 -0.755 -20.931 1.00 94.38 992 PRO A C 1
ATOM 7700 O O . PRO A 1 992 ? 16.975 -0.654 -19.717 1.00 94.38 992 PRO A O 1
ATOM 7703 N N . TYR A 1 993 ? 16.309 -1.475 -21.696 1.00 96.19 993 TYR A N 1
ATOM 7704 C CA . TYR A 1 993 ? 15.287 -2.347 -21.124 1.00 96.19 993 TYR A CA 1
ATOM 7705 C C . TYR A 1 993 ? 15.877 -3.702 -20.732 1.00 96.19 993 TYR A C 1
ATOM 7707 O O . TYR A 1 993 ? 16.526 -4.359 -21.548 1.00 96.19 993 TYR A O 1
ATOM 7715 N N . ASP A 1 994 ? 15.558 -4.148 -19.525 1.00 95.88 994 ASP A N 1
ATOM 7716 C CA . ASP A 1 994 ? 15.896 -5.468 -18.987 1.00 95.88 994 ASP A CA 1
ATOM 7717 C C . ASP A 1 994 ? 14.801 -6.500 -19.313 1.00 95.88 994 ASP A C 1
ATOM 7719 O O . ASP A 1 994 ? 15.064 -7.695 -19.450 1.00 95.88 994 ASP A O 1
ATOM 7723 N N . LEU A 1 995 ? 13.563 -6.030 -19.520 1.00 95.50 995 LEU A N 1
ATOM 7724 C CA . LEU A 1 995 ? 12.433 -6.840 -19.978 1.00 95.50 995 LEU A CA 1
ATOM 7725 C C . LEU A 1 995 ? 11.555 -6.037 -20.954 1.00 95.50 995 LEU A C 1
ATOM 7727 O O . LEU A 1 995 ? 10.812 -5.151 -20.547 1.00 95.50 995 LEU A O 1
ATOM 7731 N N . ALA A 1 996 ? 11.617 -6.343 -22.248 1.00 97.31 996 ALA A N 1
ATOM 7732 C CA . ALA A 1 996 ? 10.813 -5.690 -23.285 1.00 97.31 996 ALA A CA 1
ATOM 7733 C C . ALA A 1 996 ? 10.474 -6.667 -24.422 1.00 97.31 996 ALA A C 1
ATOM 7735 O O . ALA A 1 996 ? 11.145 -7.690 -24.557 1.00 97.31 996 ALA A O 1
ATOM 7736 N N . PRO A 1 997 ? 9.484 -6.382 -25.289 1.00 97.69 997 PRO A N 1
ATOM 7737 C CA . PRO A 1 997 ? 9.268 -7.178 -26.494 1.00 97.69 997 PRO A CA 1
ATOM 7738 C C . PRO A 1 997 ? 10.569 -7.364 -27.279 1.00 97.69 997 PRO A C 1
ATOM 7740 O O . PRO A 1 997 ? 11.382 -6.441 -27.367 1.00 97.69 997 PRO A O 1
ATOM 7743 N N . LYS A 1 998 ? 10.780 -8.563 -27.835 1.00 96.31 998 LYS A N 1
ATOM 7744 C CA . LYS A 1 998 ? 12.099 -9.079 -28.246 1.00 96.31 998 LYS A CA 1
ATOM 7745 C C . LYS A 1 998 ? 12.906 -8.141 -29.128 1.00 96.31 998 LYS A C 1
ATOM 7747 O O . LYS A 1 998 ? 14.122 -8.070 -28.976 1.00 96.31 998 LYS A O 1
ATOM 7752 N N . LYS A 1 999 ? 12.233 -7.364 -29.978 1.00 97.31 999 LYS A N 1
ATOM 7753 C CA . LYS A 1 999 ? 12.872 -6.314 -30.769 1.00 97.31 999 LYS A CA 1
ATOM 7754 C C . LYS A 1 999 ? 13.711 -5.361 -29.908 1.00 97.31 999 LYS A C 1
ATOM 7756 O O . LYS A 1 999 ? 14.862 -5.122 -30.235 1.00 97.31 999 LYS A O 1
ATOM 7761 N N . PHE A 1 1000 ? 13.161 -4.828 -28.821 1.00 97.38 1000 PHE A N 1
ATOM 7762 C CA . PHE A 1 1000 ? 13.811 -3.791 -28.012 1.00 97.38 1000 PHE A CA 1
ATOM 7763 C C . PHE A 1 1000 ? 14.846 -4.353 -27.022 1.00 97.38 1000 PHE A C 1
ATOM 7765 O O . PHE A 1 1000 ? 15.744 -3.621 -26.613 1.00 97.38 1000 PHE A O 1
ATOM 7772 N N . LEU A 1 1001 ? 14.760 -5.648 -26.683 1.00 94.56 1001 LEU A N 1
ATOM 7773 C CA . LEU A 1 1001 ? 15.833 -6.369 -25.983 1.00 94.56 1001 LEU A CA 1
ATOM 7774 C C . LEU A 1 1001 ? 17.036 -6.626 -26.902 1.00 94.56 1001 LEU A C 1
ATOM 7776 O O . LEU A 1 1001 ? 18.175 -6.397 -26.501 1.00 94.56 1001 LEU A O 1
ATOM 7780 N N . ASN A 1 1002 ? 16.778 -7.079 -28.132 1.00 96.25 1002 ASN A N 1
ATOM 7781 C CA . ASN A 1 1002 ? 17.816 -7.419 -29.106 1.00 96.25 1002 ASN A CA 1
ATOM 7782 C C . ASN A 1 1002 ? 18.463 -6.161 -29.720 1.00 96.25 1002 ASN A C 1
ATOM 7784 O O . ASN A 1 1002 ? 19.677 -6.089 -29.883 1.00 96.25 1002 ASN A O 1
ATOM 7788 N N . GLU A 1 1003 ? 17.666 -5.140 -30.043 1.00 95.81 1003 GLU A N 1
ATOM 7789 C CA . GLU A 1 1003 ? 18.114 -3.858 -30.598 1.00 95.81 1003 GLU A CA 1
ATOM 7790 C C . GLU A 1 1003 ? 18.333 -2.823 -29.471 1.00 95.81 1003 GLU A C 1
ATOM 7792 O O . GLU A 1 1003 ? 17.711 -1.756 -29.479 1.00 95.81 1003 GLU A O 1
ATOM 7797 N N . ARG A 1 1004 ? 19.185 -3.135 -28.477 1.00 91.56 1004 ARG A N 1
ATOM 7798 C CA . ARG A 1 1004 ? 19.415 -2.283 -27.285 1.00 91.56 1004 ARG A CA 1
ATOM 7799 C C . ARG A 1 1004 ? 19.637 -0.805 -27.643 1.00 91.56 1004 ARG A C 1
ATOM 7801 O O . ARG A 1 1004 ? 20.404 -0.469 -28.546 1.00 91.56 1004 ARG A O 1
ATOM 7808 N N . GLY A 1 1005 ? 18.967 0.087 -26.912 1.00 92.56 1005 GLY A N 1
ATOM 7809 C CA . GLY A 1 1005 ? 18.919 1.525 -27.207 1.00 92.56 1005 GLY A CA 1
ATOM 7810 C C . GLY A 1 1005 ? 17.823 1.947 -28.196 1.00 92.56 1005 GLY A C 1
ATOM 7811 O O . GLY A 1 1005 ? 17.669 3.142 -28.445 1.00 92.56 1005 GLY A O 1
ATOM 7812 N N . THR A 1 1006 ? 17.046 1.009 -28.745 1.00 97.31 1006 THR A N 1
ATOM 7813 C CA . THR A 1 1006 ? 15.860 1.310 -29.563 1.00 97.31 1006 THR A CA 1
ATOM 7814 C C . THR A 1 1006 ? 14.654 1.573 -28.673 1.00 97.31 1006 THR A C 1
ATOM 7816 O O . THR A 1 1006 ? 14.252 0.709 -27.897 1.00 97.31 1006 THR A O 1
ATOM 7819 N N . ALA A 1 1007 ? 14.041 2.747 -28.821 1.00 98.06 1007 ALA A N 1
ATOM 7820 C CA . ALA A 1 1007 ? 12.866 3.119 -28.044 1.00 98.06 1007 ALA A CA 1
ATOM 7821 C C . ALA A 1 1007 ? 11.636 2.275 -28.385 1.00 98.06 1007 ALA A C 1
ATOM 7823 O O . ALA A 1 1007 ? 11.297 2.083 -29.559 1.00 98.06 1007 ALA A O 1
ATOM 7824 N N . ALA A 1 1008 ? 10.942 1.821 -27.345 1.00 98.06 1008 ALA A N 1
ATOM 7825 C CA . ALA A 1 1008 ? 9.595 1.299 -27.480 1.00 98.06 1008 ALA A CA 1
ATOM 7826 C C . ALA A 1 1008 ? 8.595 2.451 -27.721 1.00 98.06 1008 ALA A C 1
ATOM 7828 O O . ALA A 1 1008 ? 8.802 3.569 -27.244 1.00 98.06 1008 ALA A O 1
ATOM 7829 N N . PRO A 1 1009 ? 7.488 2.204 -28.444 1.00 98.50 1009 PRO A N 1
ATOM 7830 C CA . PRO A 1 1009 ? 6.445 3.209 -28.651 1.00 98.50 1009 PRO A CA 1
ATOM 7831 C C . PRO A 1 1009 ? 5.513 3.384 -27.435 1.00 98.50 1009 PRO A C 1
ATOM 7833 O O . PRO A 1 1009 ? 4.689 4.294 -27.455 1.00 98.50 1009 PRO A O 1
ATOM 7836 N N . GLY A 1 1010 ? 5.593 2.492 -26.439 1.00 98.25 1010 GLY A N 1
ATOM 7837 C CA . GLY A 1 1010 ? 4.807 2.508 -25.199 1.00 98.25 1010 GLY A CA 1
ATOM 7838 C C . GLY A 1 1010 ? 5.492 3.269 -24.059 1.00 98.25 1010 GLY A C 1
ATOM 7839 O O . GLY A 1 1010 ? 6.164 4.276 -24.299 1.00 98.25 1010 GLY A O 1
ATOM 7840 N N . TRP A 1 1011 ? 5.328 2.784 -22.825 1.00 98.56 1011 TRP A N 1
ATOM 7841 C CA . TRP A 1 1011 ? 5.843 3.432 -21.612 1.00 98.56 1011 TRP A CA 1
ATOM 7842 C C . TRP A 1 1011 ? 6.568 2.451 -20.682 1.00 98.56 1011 TRP A C 1
ATOM 7844 O O . TRP A 1 1011 ? 5.968 1.489 -20.191 1.00 98.56 1011 TRP A O 1
ATOM 7854 N N . ARG A 1 1012 ? 7.844 2.714 -20.373 1.00 97.75 1012 ARG A N 1
ATOM 7855 C CA . ARG A 1 1012 ? 8.611 1.884 -19.429 1.00 97.75 1012 ARG A CA 1
ATOM 7856 C C . ARG A 1 1012 ? 8.155 2.063 -17.982 1.00 97.75 1012 ARG A C 1
ATOM 7858 O O . ARG A 1 1012 ? 7.526 3.056 -17.631 1.00 97.75 1012 ARG A O 1
ATOM 7865 N N . ARG A 1 1013 ? 8.530 1.115 -17.120 1.00 96.25 1013 ARG A N 1
ATOM 7866 C CA . ARG A 1 1013 ? 8.437 1.240 -15.655 1.00 96.25 1013 ARG A CA 1
ATOM 7867 C C . ARG A 1 1013 ? 9.537 0.449 -14.931 1.00 96.25 1013 ARG A C 1
ATOM 7869 O O . ARG A 1 1013 ? 10.074 -0.490 -15.523 1.00 96.25 1013 ARG A O 1
ATOM 7876 N N . PRO A 1 1014 ? 9.831 0.742 -13.652 1.00 94.00 1014 PRO A N 1
ATOM 7877 C CA . PRO A 1 1014 ? 10.822 0.013 -12.871 1.00 94.00 1014 PRO A CA 1
ATOM 7878 C C . PRO A 1 1014 ? 10.358 -1.395 -12.466 1.00 94.00 1014 PRO A C 1
ATOM 7880 O O . PRO A 1 1014 ? 9.201 -1.619 -12.077 1.00 94.00 1014 PRO A O 1
ATOM 7883 N N . TYR A 1 1015 ? 11.302 -2.334 -12.543 1.00 83.00 1015 TYR A N 1
ATOM 7884 C CA . TYR A 1 1015 ? 11.244 -3.719 -12.072 1.00 83.00 1015 TYR A CA 1
ATOM 7885 C C . TYR A 1 1015 ? 12.660 -4.310 -12.083 1.00 83.00 1015 TYR A C 1
ATOM 7887 O O . TYR A 1 1015 ? 13.039 -4.975 -13.042 1.00 83.00 1015 TYR A O 1
ATOM 7895 N N . ASN A 1 1016 ? 13.444 -4.013 -11.041 1.00 82.38 1016 ASN A N 1
ATOM 7896 C CA . ASN A 1 1016 ? 14.852 -4.421 -10.903 1.00 82.38 1016 ASN A CA 1
ATOM 7897 C C . ASN A 1 1016 ? 15.682 -4.090 -12.163 1.00 82.38 1016 ASN A C 1
ATOM 7899 O O . ASN A 1 1016 ? 16.419 -4.927 -12.672 1.00 82.38 1016 ASN A O 1
ATOM 7903 N N . GLY A 1 1017 ? 15.467 -2.884 -12.698 1.00 92.00 1017 GLY A N 1
ATOM 7904 C CA . GLY A 1 1017 ? 15.739 -2.533 -14.092 1.00 92.00 1017 GLY A CA 1
ATOM 7905 C C . GLY A 1 1017 ? 14.531 -1.835 -14.728 1.00 92.00 1017 GLY A C 1
ATOM 7906 O O . GLY A 1 1017 ? 13.569 -1.497 -14.027 1.00 92.00 1017 GLY A O 1
ATOM 7907 N N . TRP A 1 1018 ? 14.547 -1.630 -16.044 1.00 96.44 1018 TRP A N 1
ATOM 7908 C CA . TRP A 1 1018 ? 13.455 -1.019 -16.812 1.00 96.44 1018 TRP A CA 1
ATOM 7909 C C . TRP A 1 1018 ? 12.702 -2.051 -17.647 1.00 96.44 1018 TRP A C 1
ATOM 7911 O O . TRP A 1 1018 ? 13.307 -2.816 -18.398 1.00 96.44 1018 TRP A O 1
ATOM 7921 N N . ARG A 1 1019 ? 11.362 -2.033 -17.588 1.00 96.31 1019 ARG A N 1
ATOM 7922 C CA . ARG A 1 1019 ? 10.522 -2.909 -18.417 1.00 96.31 1019 ARG A CA 1
ATOM 7923 C C . ARG A 1 1019 ? 9.468 -2.202 -19.257 1.00 96.31 1019 ARG A C 1
ATOM 7925 O O . ARG A 1 1019 ? 8.809 -1.283 -18.779 1.00 96.31 1019 ARG A O 1
ATOM 7932 N N . ILE A 1 1020 ? 9.272 -2.724 -20.466 1.00 97.69 1020 ILE A N 1
ATOM 7933 C CA . ILE A 1 1020 ? 8.134 -2.492 -21.363 1.00 97.69 1020 ILE A CA 1
ATOM 7934 C C . ILE A 1 1020 ? 7.322 -3.788 -21.368 1.00 97.69 1020 ILE A C 1
ATOM 7936 O O . ILE A 1 1020 ? 7.846 -4.848 -21.703 1.00 97.69 1020 ILE A O 1
ATOM 7940 N N . GLU A 1 1021 ? 6.050 -3.744 -20.984 1.00 94.75 1021 GLU A N 1
ATOM 7941 C CA . GLU A 1 1021 ? 5.264 -4.966 -20.780 1.00 94.75 1021 GLU A CA 1
ATOM 7942 C C . GLU A 1 1021 ? 3.777 -4.805 -21.102 1.00 94.75 1021 GLU A C 1
ATOM 7944 O O . GLU A 1 1021 ? 3.198 -3.725 -20.974 1.00 94.75 1021 GLU A O 1
ATOM 7949 N N . VAL A 1 1022 ? 3.163 -5.936 -21.454 1.00 97.94 1022 VAL A N 1
ATOM 7950 C CA . VAL A 1 1022 ? 1.758 -6.062 -21.863 1.00 97.94 1022 VAL A CA 1
ATOM 7951 C C . VAL A 1 1022 ? 0.797 -5.506 -20.812 1.00 97.94 1022 VAL A C 1
ATOM 7953 O O . VAL A 1 1022 ? -0.133 -4.797 -21.175 1.00 97.94 1022 VAL A O 1
ATOM 7956 N N . LEU A 1 1023 ? 1.048 -5.740 -19.516 1.00 97.38 1023 LEU A N 1
ATOM 7957 C CA . LEU A 1 1023 ? 0.242 -5.154 -18.439 1.00 97.38 1023 LEU A CA 1
ATOM 7958 C C . LEU A 1 1023 ? 0.256 -3.620 -18.495 1.00 97.38 1023 LEU A C 1
ATOM 7960 O O . LEU A 1 1023 ? -0.800 -2.998 -18.471 1.00 97.38 1023 LEU A O 1
ATOM 7964 N N . SER A 1 1024 ? 1.438 -3.003 -18.534 1.00 97.81 1024 SER A N 1
ATOM 7965 C CA . SER A 1 1024 ? 1.569 -1.552 -18.348 1.00 97.81 1024 SER A CA 1
ATOM 7966 C C . SER A 1 1024 ? 1.045 -0.773 -19.550 1.00 97.81 1024 SER A C 1
ATOM 7968 O O . SER A 1 1024 ? 0.208 0.114 -19.385 1.00 97.81 1024 SER A O 1
ATOM 7970 N N . ASP A 1 1025 ? 1.463 -1.154 -20.760 1.00 98.62 1025 ASP A N 1
ATOM 7971 C CA . ASP A 1 1025 ? 0.915 -0.565 -21.982 1.00 98.62 1025 ASP A CA 1
ATOM 7972 C C . ASP A 1 1025 ? -0.579 -0.908 -22.115 1.00 98.62 1025 ASP A C 1
ATOM 7974 O O . ASP A 1 1025 ? -1.385 -0.042 -22.446 1.00 98.62 1025 ASP A O 1
ATOM 7978 N N . GLY A 1 1026 ? -0.981 -2.139 -21.781 1.00 98.44 1026 GLY A N 1
ATOM 7979 C CA . GLY A 1 1026 ? -2.371 -2.590 -21.829 1.00 98.44 1026 GLY A CA 1
ATOM 7980 C C . GLY A 1 1026 ? -3.301 -1.783 -20.920 1.00 98.44 1026 GLY A C 1
ATOM 7981 O O . GLY A 1 1026 ? -4.338 -1.331 -21.394 1.00 98.44 1026 GLY A O 1
ATOM 7982 N N . GLN A 1 1027 ? -2.928 -1.503 -19.663 1.00 98.19 1027 GLN A N 1
ATOM 7983 C CA . GLN A 1 1027 ? -3.748 -0.669 -18.769 1.00 98.19 1027 GLN A CA 1
ATOM 7984 C C . GLN A 1 1027 ? -3.970 0.741 -19.322 1.00 98.19 1027 GLN A C 1
ATOM 7986 O O . GLN A 1 1027 ? -5.089 1.263 -19.256 1.00 98.19 1027 GLN A O 1
ATOM 7991 N N . ILE A 1 1028 ? -2.920 1.346 -19.887 1.00 98.75 1028 ILE A N 1
ATOM 7992 C CA . ILE A 1 1028 ? -2.986 2.676 -20.500 1.00 98.75 1028 ILE A CA 1
ATOM 7993 C C . ILE A 1 1028 ? -3.895 2.629 -21.737 1.00 98.75 1028 ILE A C 1
ATOM 7995 O O . ILE A 1 1028 ? -4.853 3.399 -21.845 1.00 98.75 1028 ILE A O 1
ATOM 7999 N N . LEU A 1 1029 ? -3.653 1.685 -22.650 1.00 98.81 1029 LEU A N 1
ATOM 8000 C CA . LEU A 1 1029 ? -4.397 1.567 -23.903 1.00 98.81 1029 LEU A CA 1
ATOM 8001 C C . LEU A 1 1029 ? -5.856 1.131 -23.713 1.00 98.81 1029 LEU A C 1
ATOM 8003 O O . LEU A 1 1029 ? -6.713 1.584 -24.467 1.00 98.81 1029 LEU A O 1
ATOM 8007 N N . ASN A 1 1030 ? -6.177 0.319 -22.706 1.00 98.25 1030 ASN A N 1
ATOM 8008 C CA . ASN A 1 1030 ? -7.544 -0.030 -22.297 1.00 98.25 1030 ASN A CA 1
ATOM 8009 C C . ASN A 1 1030 ? -8.366 1.237 -22.017 1.00 98.25 1030 ASN A C 1
ATOM 8011 O O . ASN A 1 1030 ? -9.431 1.450 -22.601 1.00 98.25 1030 ASN A O 1
ATOM 8015 N N . ALA A 1 1031 ? -7.829 2.137 -21.193 1.00 98.56 1031 ALA A N 1
ATOM 8016 C CA . ALA A 1 1031 ? -8.510 3.377 -20.849 1.00 98.56 1031 ALA A CA 1
ATOM 8017 C C . ALA A 1 1031 ? -8.587 4.361 -22.036 1.00 98.56 1031 ALA A C 1
ATOM 8019 O O . ALA A 1 1031 ? -9.648 4.939 -22.282 1.00 98.56 1031 ALA A O 1
ATOM 8020 N N . ILE A 1 1032 ? -7.507 4.500 -22.817 1.00 98.88 1032 ILE A N 1
ATOM 8021 C CA . ILE A 1 1032 ? -7.469 5.333 -24.036 1.00 98.88 1032 ILE A CA 1
ATOM 8022 C C . ILE A 1 1032 ? -8.477 4.839 -25.086 1.00 98.88 1032 ILE A C 1
ATOM 8024 O O . ILE A 1 1032 ? -9.234 5.631 -25.650 1.00 98.88 1032 ILE A O 1
ATOM 8028 N N . SER A 1 1033 ? -8.508 3.533 -25.351 1.00 98.81 1033 SER A N 1
ATOM 8029 C CA . SER A 1 1033 ? -9.357 2.936 -26.387 1.00 98.81 1033 SER A CA 1
ATOM 8030 C C . SER A 1 1033 ? -10.839 2.952 -26.008 1.00 98.81 1033 SER A C 1
ATOM 8032 O O . SER A 1 1033 ? -11.655 3.281 -26.865 1.00 98.81 1033 SER A O 1
ATOM 8034 N N . ARG A 1 1034 ? -11.196 2.753 -24.727 1.00 98.62 1034 ARG A N 1
ATOM 8035 C CA . ARG A 1 1034 ? -12.568 2.974 -24.223 1.00 98.62 1034 ARG A CA 1
ATOM 8036 C C . ARG A 1 1034 ? -13.038 4.429 -24.401 1.00 98.62 1034 ARG A C 1
ATOM 8038 O O . ARG A 1 1034 ? -14.219 4.659 -24.665 1.00 98.62 1034 ARG A O 1
ATOM 8045 N N . VAL A 1 1035 ? -12.144 5.419 -24.276 1.00 98.88 1035 VAL A N 1
ATOM 8046 C CA . VAL A 1 1035 ? -12.463 6.837 -24.556 1.00 98.88 1035 VAL A CA 1
ATOM 8047 C C . VAL A 1 1035 ? -12.646 7.075 -26.059 1.00 98.88 1035 VAL A C 1
ATOM 8049 O O . VAL A 1 1035 ? -13.617 7.718 -26.462 1.00 98.88 1035 VAL A O 1
ATOM 8052 N N . ALA A 1 1036 ? -11.755 6.532 -26.893 1.00 98.81 1036 ALA A N 1
ATOM 8053 C CA . ALA A 1 1036 ? -11.846 6.643 -28.348 1.00 98.81 1036 ALA A CA 1
ATOM 8054 C C . ALA A 1 1036 ? -13.117 5.975 -28.910 1.00 98.81 1036 ALA A C 1
ATOM 8056 O O . ALA A 1 1036 ? -13.814 6.582 -29.722 1.00 98.81 1036 ALA A O 1
ATOM 8057 N N . ASP A 1 1037 ? -13.462 4.779 -28.427 1.00 98.69 1037 ASP A N 1
ATOM 8058 C CA . ASP A 1 1037 ? -14.681 4.056 -28.793 1.00 98.69 1037 ASP A CA 1
ATOM 8059 C C . ASP A 1 1037 ? -15.946 4.870 -28.500 1.00 98.69 1037 ASP A C 1
ATOM 8061 O O . ASP A 1 1037 ? -16.802 5.023 -29.372 1.00 98.69 1037 ASP A O 1
ATOM 8065 N N . TYR A 1 1038 ? -16.040 5.466 -27.310 1.00 98.62 1038 TYR A N 1
ATOM 8066 C CA . TYR A 1 1038 ? -17.177 6.306 -26.934 1.00 98.62 1038 TYR A CA 1
ATOM 8067 C C . TYR A 1 1038 ? -17.292 7.576 -27.791 1.00 98.62 1038 TYR A C 1
ATOM 8069 O O . TYR A 1 1038 ? -18.383 7.951 -28.217 1.00 98.62 1038 TYR A O 1
ATOM 8077 N N . ILE A 1 1039 ? -16.162 8.219 -28.105 1.00 98.75 1039 ILE A N 1
ATOM 8078 C CA . ILE A 1 1039 ? -16.118 9.386 -28.999 1.00 98.75 1039 ILE A CA 1
ATOM 8079 C C . ILE A 1 1039 ? -16.637 9.045 -30.406 1.00 98.75 1039 ILE A C 1
ATOM 8081 O O . ILE A 1 1039 ? -17.270 9.888 -31.051 1.00 98.75 1039 ILE A O 1
ATOM 8085 N N . LEU A 1 1040 ? -16.353 7.839 -30.900 1.00 98.50 1040 LEU A N 1
ATOM 8086 C CA . LEU A 1 1040 ? -16.718 7.408 -32.249 1.00 98.50 1040 LEU A CA 1
ATOM 8087 C C . LEU A 1 1040 ? -18.148 6.847 -32.318 1.00 98.50 1040 LEU A C 1
ATOM 8089 O O . LEU A 1 1040 ? -18.880 7.199 -33.243 1.00 98.50 1040 LEU A O 1
ATOM 8093 N N . SER A 1 1041 ? -18.574 6.059 -31.326 1.00 98.12 1041 SER A N 1
ATOM 8094 C CA . SER A 1 1041 ? -19.929 5.488 -31.235 1.00 98.12 1041 SER A CA 1
ATOM 8095 C C . SER A 1 1041 ? -21.012 6.550 -31.008 1.00 98.12 1041 SER A C 1
ATOM 8097 O O . SER A 1 1041 ? -21.986 6.582 -31.758 1.00 98.12 1041 SER A O 1
ATOM 8099 N N . GLU A 1 1042 ? -20.812 7.490 -30.076 1.00 98.12 1042 GLU A N 1
ATOM 8100 C CA . GLU A 1 1042 ? -21.729 8.627 -29.861 1.00 98.12 1042 GLU A CA 1
ATOM 8101 C C . GLU A 1 1042 ? -21.556 9.760 -30.892 1.00 98.12 1042 GLU A C 1
ATOM 8103 O O . GLU A 1 1042 ? -22.194 10.811 -30.798 1.00 98.12 1042 GLU A O 1
ATOM 8108 N N . GLY A 1 1043 ? -20.670 9.594 -31.882 1.00 97.38 1043 GLY A N 1
ATOM 8109 C CA . GLY A 1 1043 ? -20.471 10.569 -32.954 1.00 97.38 1043 GLY A CA 1
ATOM 8110 C C . GLY A 1 1043 ? -20.029 11.954 -32.464 1.00 97.38 1043 GLY A C 1
ATOM 8111 O O . GLY A 1 1043 ? -20.458 12.969 -33.020 1.00 97.38 1043 GLY A O 1
ATOM 8112 N N . LYS A 1 1044 ? -19.173 12.022 -31.434 1.00 97.75 1044 LYS A N 1
ATOM 8113 C CA . LYS A 1 1044 ? -18.658 13.262 -30.818 1.00 97.75 1044 LYS A CA 1
ATOM 8114 C C . LYS A 1 1044 ? -17.641 13.953 -31.744 1.00 97.75 1044 LYS A C 1
ATOM 8116 O O . LYS A 1 1044 ? -16.437 13.986 -31.484 1.00 97.75 1044 LYS A O 1
ATOM 8121 N N . THR A 1 1045 ? -18.140 14.501 -32.857 1.00 97.56 1045 THR A N 1
ATOM 8122 C CA . THR A 1 1045 ? -17.348 14.939 -34.029 1.00 97.56 1045 THR A CA 1
ATOM 8123 C C . THR A 1 1045 ? -16.190 15.897 -33.741 1.00 97.56 1045 THR A C 1
ATOM 8125 O O . THR A 1 1045 ? -15.223 15.893 -34.502 1.00 97.56 1045 THR A O 1
ATOM 8128 N N . GLN A 1 1046 ? -16.234 16.687 -32.658 1.00 97.56 1046 GLN A N 1
ATOM 8129 C CA . GLN A 1 1046 ? -15.118 17.561 -32.276 1.00 97.56 1046 GLN A CA 1
ATOM 8130 C C . GLN A 1 1046 ? -13.854 16.796 -31.832 1.00 97.56 1046 GLN A C 1
ATOM 8132 O O . GLN A 1 1046 ? -12.753 17.323 -31.981 1.00 97.56 1046 GLN A O 1
ATOM 8137 N N . TYR A 1 1047 ? -13.988 15.552 -31.354 1.00 98.19 1047 TYR A N 1
ATOM 8138 C CA . TYR A 1 1047 ? -12.871 14.724 -30.878 1.00 98.19 1047 TYR A CA 1
ATOM 8139 C C . TYR A 1 1047 ? -12.532 13.551 -31.808 1.00 98.19 1047 TYR A C 1
ATOM 8141 O O . TYR A 1 1047 ? -11.452 12.978 -31.682 1.00 98.19 1047 TYR A O 1
ATOM 8149 N N . SER A 1 1048 ? -13.401 13.186 -32.761 1.00 98.00 1048 SER A N 1
ATOM 8150 C CA . SER A 1 1048 ? -13.236 11.975 -33.589 1.00 98.00 1048 SER A CA 1
ATOM 8151 C C . SER A 1 1048 ? -11.901 11.905 -34.344 1.00 98.00 1048 SER A C 1
ATOM 8153 O O . SER A 1 1048 ? -11.358 10.821 -34.527 1.00 98.00 1048 SER A O 1
ATOM 8155 N N . ALA A 1 1049 ? -11.328 13.049 -34.738 1.00 97.88 1049 ALA A N 1
ATOM 8156 C CA . ALA A 1 1049 ? -10.001 13.096 -35.358 1.00 97.88 1049 ALA A CA 1
ATOM 8157 C C . ALA A 1 1049 ? -8.872 12.675 -34.395 1.00 97.88 1049 ALA A C 1
ATOM 8159 O O . ALA A 1 1049 ? -7.949 11.984 -34.817 1.00 97.88 1049 ALA A O 1
ATOM 8160 N N . LYS A 1 1050 ? -8.966 13.044 -33.107 1.00 98.44 1050 LYS A N 1
ATOM 8161 C CA . LYS A 1 1050 ? -8.035 12.582 -32.069 1.00 98.44 1050 LYS A CA 1
ATOM 8162 C C . LYS A 1 1050 ? -8.269 11.117 -31.718 1.00 98.44 1050 LYS A C 1
ATOM 8164 O O . LYS A 1 1050 ? -7.306 10.375 -31.632 1.00 98.44 1050 LYS A O 1
ATOM 8169 N N . ALA A 1 1051 ? -9.523 10.671 -31.610 1.00 98.56 1051 ALA A N 1
ATOM 8170 C CA . ALA A 1 1051 ? -9.833 9.261 -31.354 1.00 98.56 1051 ALA A CA 1
ATOM 8171 C C . ALA A 1 1051 ? -9.198 8.320 -32.399 1.00 98.56 1051 ALA A C 1
ATOM 8173 O O . ALA A 1 1051 ? -8.586 7.324 -32.025 1.00 98.56 1051 ALA A O 1
ATOM 8174 N N . MET A 1 1052 ? -9.252 8.663 -33.693 1.00 98.31 1052 MET A N 1
ATOM 8175 C CA . MET A 1 1052 ? -8.581 7.874 -34.738 1.00 98.31 1052 MET A CA 1
ATOM 8176 C C . MET A 1 1052 ? -7.044 7.915 -34.642 1.00 98.31 1052 MET A C 1
ATOM 8178 O O . MET A 1 1052 ? -6.394 6.901 -34.889 1.00 98.31 1052 MET A O 1
ATOM 8182 N N . ASP A 1 1053 ? -6.448 9.051 -34.266 1.00 98.44 1053 ASP A N 1
ATOM 8183 C CA . ASP A 1 1053 ? -5.002 9.169 -34.012 1.00 98.44 1053 ASP A CA 1
ATOM 8184 C C . ASP A 1 1053 ? -4.568 8.331 -32.792 1.00 98.44 1053 ASP A C 1
ATOM 8186 O O . ASP A 1 1053 ? -3.600 7.575 -32.872 1.00 98.44 1053 ASP A O 1
ATOM 8190 N N . TYR A 1 1054 ? -5.337 8.367 -31.701 1.00 98.75 1054 TYR A N 1
ATOM 8191 C CA . TYR A 1 1054 ? -5.121 7.542 -30.511 1.00 98.75 1054 TYR A CA 1
ATOM 8192 C C . TYR A 1 1054 ? -5.197 6.046 -30.825 1.00 98.75 1054 TYR A C 1
ATOM 8194 O O . TYR A 1 1054 ? -4.332 5.295 -30.386 1.00 98.75 1054 TYR A O 1
ATOM 8202 N N . LEU A 1 1055 ? -6.182 5.608 -31.617 1.00 98.50 1055 LEU A N 1
ATOM 8203 C CA . LEU A 1 1055 ? -6.309 4.210 -32.043 1.00 98.50 1055 LEU A CA 1
ATOM 8204 C C . LEU A 1 1055 ? -5.165 3.790 -32.982 1.00 98.50 1055 LEU A C 1
ATOM 8206 O O . LEU A 1 1055 ? -4.657 2.681 -32.860 1.00 98.50 1055 LEU A O 1
ATOM 8210 N N . THR A 1 1056 ? -4.688 4.692 -33.847 1.00 97.94 1056 THR A N 1
ATOM 8211 C CA . THR A 1 1056 ? -3.511 4.450 -34.707 1.00 97.94 1056 THR A CA 1
ATOM 8212 C C . THR A 1 1056 ? -2.229 4.284 -33.876 1.00 97.94 1056 THR A C 1
ATOM 8214 O O . THR A 1 1056 ? -1.401 3.414 -34.155 1.00 97.94 1056 THR A O 1
ATOM 8217 N N . LYS A 1 1057 ? -2.061 5.093 -32.821 1.00 98.56 1057 LYS A N 1
ATOM 8218 C CA . LYS A 1 1057 ? -0.955 4.964 -31.857 1.00 98.56 1057 LYS A CA 1
ATOM 8219 C C . LYS A 1 1057 ? -1.082 3.687 -31.021 1.00 98.56 1057 LYS A C 1
ATOM 8221 O O . LYS A 1 1057 ? -0.093 2.978 -30.856 1.00 98.56 1057 LYS A O 1
ATOM 8226 N N . ALA A 1 1058 ? -2.291 3.364 -30.561 1.00 98.69 1058 ALA A N 1
ATOM 8227 C CA . ALA A 1 1058 ? -2.587 2.137 -29.830 1.00 98.69 1058 ALA A CA 1
ATOM 8228 C C . ALA A 1 1058 ? -2.263 0.890 -30.664 1.00 98.69 1058 ALA A C 1
ATOM 8230 O O . ALA A 1 1058 ? -1.550 0.024 -30.170 1.00 98.69 1058 ALA A O 1
ATOM 8231 N N . GLU A 1 1059 ? -2.673 0.826 -31.940 1.00 98.31 1059 GLU A N 1
ATOM 8232 C CA . GLU A 1 1059 ? -2.311 -0.274 -32.848 1.00 98.31 1059 GLU A CA 1
ATOM 8233 C C . GLU A 1 1059 ? -0.792 -0.485 -32.895 1.00 98.31 1059 GLU A C 1
ATOM 8235 O O . GLU A 1 1059 ? -0.308 -1.610 -32.771 1.00 98.31 1059 GLU A O 1
ATOM 8240 N N . ARG A 1 1060 ? -0.023 0.599 -33.036 1.00 98.19 1060 ARG A N 1
ATOM 8241 C CA . ARG A 1 1060 ? 1.441 0.535 -33.098 1.00 98.19 1060 ARG A CA 1
ATOM 8242 C C . ARG A 1 1060 ? 2.070 0.013 -31.801 1.00 98.19 1060 ARG A C 1
ATOM 8244 O O . ARG A 1 1060 ? 3.064 -0.709 -31.873 1.00 98.19 1060 ARG A O 1
ATOM 8251 N N . ILE A 1 1061 ? 1.517 0.367 -30.642 1.00 98.69 1061 ILE A N 1
ATOM 8252 C CA . ILE A 1 1061 ? 2.003 -0.103 -29.337 1.00 98.69 1061 ILE A CA 1
ATOM 8253 C C . ILE A 1 1061 ? 1.606 -1.566 -29.115 1.00 98.69 1061 ILE A C 1
ATOM 8255 O O . ILE A 1 1061 ? 2.478 -2.368 -28.790 1.00 98.69 1061 ILE A O 1
ATOM 8259 N N . ILE A 1 1062 ? 0.357 -1.949 -29.405 1.00 98.62 1062 ILE A N 1
ATOM 8260 C CA . ILE A 1 1062 ? -0.121 -3.344 -29.391 1.00 98.62 1062 ILE A CA 1
ATOM 8261 C C . ILE A 1 1062 ? 0.807 -4.236 -30.229 1.00 98.62 1062 ILE A C 1
ATOM 8263 O O . ILE A 1 1062 ? 1.341 -5.220 -29.720 1.00 98.62 1062 ILE A O 1
ATOM 8267 N N . ARG A 1 1063 ? 1.083 -3.847 -31.484 1.00 98.12 1063 ARG A N 1
ATOM 8268 C CA . ARG A 1 1063 ? 1.984 -4.590 -32.385 1.00 98.12 1063 ARG A CA 1
ATOM 8269 C C . ARG A 1 1063 ? 3.426 -4.648 -31.903 1.00 98.12 1063 ARG A C 1
ATOM 8271 O O . ARG A 1 1063 ? 4.157 -5.566 -32.262 1.00 98.12 1063 ARG A O 1
ATOM 8278 N N . SER A 1 1064 ? 3.857 -3.697 -31.075 1.00 98.19 1064 SER A N 1
ATOM 8279 C CA . SER A 1 1064 ? 5.188 -3.765 -30.475 1.00 98.19 1064 SER A CA 1
ATOM 8280 C C . SER A 1 1064 ? 5.334 -4.971 -29.535 1.00 98.19 1064 SER A C 1
ATOM 8282 O O . SER A 1 1064 ? 6.435 -5.497 -29.427 1.00 98.19 1064 SER A O 1
ATOM 8284 N N . HIS A 1 1065 ? 4.228 -5.485 -28.972 1.00 98.31 1065 HIS A N 1
ATOM 8285 C CA . HIS A 1 1065 ? 4.164 -6.717 -28.172 1.00 98.31 1065 HIS A CA 1
ATOM 8286 C C . HIS A 1 1065 ? 3.875 -7.986 -28.992 1.00 98.31 1065 HIS A C 1
ATOM 8288 O O . HIS A 1 1065 ? 3.712 -9.049 -28.398 1.00 98.31 1065 HIS A O 1
ATOM 8294 N N . ASP A 1 1066 ? 3.839 -7.941 -30.331 1.00 97.62 1066 ASP A N 1
ATOM 8295 C CA . ASP A 1 1066 ? 3.531 -9.134 -31.147 1.00 97.62 1066 ASP A CA 1
ATOM 8296 C C . ASP A 1 1066 ? 4.545 -10.277 -30.931 1.00 97.62 1066 ASP A C 1
ATOM 8298 O O . ASP A 1 1066 ? 4.175 -11.446 -31.007 1.00 97.62 1066 ASP A O 1
ATOM 8302 N N . SER A 1 1067 ? 5.800 -9.968 -30.576 1.00 97.12 1067 SER A N 1
ATOM 8303 C CA . SER A 1 1067 ? 6.811 -10.974 -30.200 1.00 97.12 1067 SER A CA 1
ATOM 8304 C C . SER A 1 1067 ? 6.563 -11.657 -28.851 1.00 97.12 1067 SER A C 1
ATOM 8306 O O . SER A 1 1067 ? 7.261 -12.613 -28.526 1.00 97.12 1067 SER A O 1
ATOM 8308 N N . SER A 1 1068 ? 5.656 -11.109 -28.043 1.00 97.62 1068 SER A N 1
ATOM 8309 C CA . SER A 1 1068 ? 5.324 -11.572 -26.693 1.00 97.62 1068 SER A CA 1
ATOM 8310 C C . SER A 1 1068 ? 4.077 -12.468 -26.685 1.00 97.62 1068 SER A C 1
ATOM 8312 O O . SER A 1 1068 ? 3.750 -13.026 -25.646 1.00 97.62 1068 SER A O 1
ATOM 8314 N N . TYR A 1 1069 ? 3.365 -12.603 -27.809 1.00 98.50 1069 TYR A N 1
ATOM 8315 C CA . TYR A 1 1069 ? 2.134 -13.392 -27.923 1.00 98.50 1069 TYR A CA 1
ATOM 8316 C C . TYR A 1 1069 ? 2.388 -14.779 -28.530 1.00 98.50 1069 TYR A C 1
ATOM 8318 O O . TYR A 1 1069 ? 3.171 -14.901 -29.473 1.00 98.50 1069 TYR A O 1
ATOM 8326 N N . SER A 1 1070 ? 1.686 -15.816 -28.060 1.00 98.19 1070 SER A N 1
ATOM 8327 C CA . SER A 1 1070 ? 1.669 -17.127 -28.724 1.00 98.19 1070 SER A CA 1
ATOM 8328 C C . SER A 1 1070 ? 0.384 -17.928 -28.475 1.00 98.19 1070 SER A C 1
ATOM 8330 O O . SER A 1 1070 ? -0.193 -17.904 -27.390 1.00 98.19 1070 SER A O 1
ATOM 8332 N N . ASN A 1 1071 ? -0.014 -18.707 -29.485 1.00 97.19 1071 ASN A N 1
ATOM 8333 C CA . ASN A 1 1071 ? -1.011 -19.782 -29.405 1.00 97.19 1071 ASN A CA 1
ATOM 8334 C C . ASN A 1 1071 ? -0.419 -21.183 -29.686 1.00 97.19 1071 ASN A C 1
ATOM 8336 O O . ASN A 1 1071 ? -1.147 -22.158 -29.858 1.00 97.19 1071 ASN A O 1
ATOM 8340 N N . THR A 1 1072 ? 0.914 -21.315 -29.697 1.00 97.25 1072 THR A N 1
ATOM 8341 C CA . THR A 1 1072 ? 1.620 -22.607 -29.838 1.00 97.25 1072 THR A CA 1
ATOM 8342 C C . THR A 1 1072 ? 2.546 -22.936 -28.667 1.00 97.25 1072 THR A C 1
ATOM 8344 O O . THR A 1 1072 ? 2.805 -24.114 -28.409 1.00 97.25 1072 THR A O 1
ATOM 8347 N N . LYS A 1 1073 ? 2.976 -21.924 -27.900 1.00 96.12 1073 LYS A N 1
ATOM 8348 C CA . LYS A 1 1073 ? 3.912 -22.045 -26.772 1.00 96.12 1073 LYS A CA 1
ATOM 8349 C C . LYS A 1 1073 ? 3.443 -23.011 -25.683 1.00 96.12 1073 LYS A C 1
ATOM 8351 O O . LYS A 1 1073 ? 4.259 -23.723 -25.097 1.00 96.12 1073 LYS A O 1
ATOM 8356 N N . ASN A 1 1074 ? 2.141 -23.026 -25.414 1.00 94.75 1074 ASN A N 1
ATOM 8357 C CA . ASN A 1 1074 ? 1.512 -23.898 -24.433 1.00 94.75 1074 ASN A CA 1
ATOM 8358 C C . ASN A 1 1074 ? 0.248 -24.524 -25.036 1.00 94.75 1074 ASN A C 1
ATOM 8360 O O . ASN A 1 1074 ? -0.783 -23.876 -25.160 1.00 94.75 1074 ASN A O 1
ATOM 8364 N N . SER A 1 1075 ? 0.315 -25.808 -25.387 1.00 94.25 1075 SER A N 1
ATOM 8365 C CA . SER A 1 1075 ? -0.781 -26.544 -26.035 1.00 94.25 1075 SER A CA 1
ATOM 8366 C C . SER A 1 1075 ? -1.997 -26.848 -25.140 1.00 94.25 1075 SER A C 1
ATOM 8368 O O . SER A 1 1075 ? -2.862 -27.619 -25.551 1.00 94.25 1075 SER A O 1
ATOM 8370 N N . ALA A 1 1076 ? -2.032 -26.339 -23.904 1.00 93.00 1076 ALA A N 1
ATOM 8371 C CA . ALA A 1 1076 ? -3.173 -26.467 -22.995 1.00 93.00 1076 ALA A CA 1
ATOM 8372 C C . ALA A 1 1076 ? -4.108 -25.241 -23.008 1.00 93.00 1076 ALA A C 1
ATOM 8374 O O . ALA A 1 1076 ? -5.160 -25.286 -22.377 1.00 93.00 1076 ALA A O 1
ATOM 8375 N N . ILE A 1 1077 ? -3.737 -24.165 -23.710 1.00 95.94 1077 ILE A N 1
ATOM 8376 C CA . ILE A 1 1077 ? -4.493 -22.908 -23.788 1.00 95.94 1077 ILE A CA 1
ATOM 8377 C C . ILE A 1 1077 ? -4.736 -22.530 -25.255 1.00 95.94 1077 ILE A C 1
ATOM 8379 O O . ILE A 1 1077 ? -4.013 -22.998 -26.134 1.00 95.94 1077 ILE A O 1
ATOM 8383 N N . GLN A 1 1078 ? -5.739 -21.690 -25.526 1.00 96.81 1078 GLN A N 1
ATOM 8384 C CA . GLN A 1 1078 ? -6.047 -21.260 -26.897 1.00 96.81 1078 GLN A CA 1
ATOM 8385 C C . GLN A 1 1078 ? -5.068 -20.185 -27.397 1.00 96.81 1078 GLN A C 1
ATOM 8387 O O . GLN A 1 1078 ? -4.574 -20.303 -28.511 1.00 96.81 1078 GLN A O 1
ATOM 8392 N N . GLY A 1 1079 ? -4.699 -19.211 -26.559 1.00 97.88 1079 GLY A N 1
ATOM 8393 C CA . GLY A 1 1079 ? -3.600 -18.276 -26.818 1.00 97.88 1079 GLY A CA 1
ATOM 8394 C C . GLY A 1 1079 ? -3.482 -17.201 -25.737 1.00 97.88 1079 GLY A C 1
ATOM 8395 O O . GLY A 1 1079 ? -4.443 -16.929 -25.024 1.00 97.88 1079 GLY A O 1
ATOM 8396 N N . SER A 1 1080 ? -2.286 -16.631 -25.576 1.00 98.38 1080 SER A N 1
ATOM 8397 C CA . SER A 1 1080 ? -1.958 -15.698 -24.487 1.00 98.38 1080 SER A CA 1
ATOM 8398 C C . SER A 1 1080 ? -0.672 -14.916 -24.788 1.00 98.38 1080 SER A C 1
ATOM 8400 O O . SER A 1 1080 ? 0.164 -15.333 -25.600 1.00 98.38 1080 SER A O 1
ATOM 8402 N N . TYR A 1 1081 ? -0.500 -13.776 -24.128 1.00 98.44 1081 TYR A N 1
ATOM 8403 C CA . TYR A 1 1081 ? 0.783 -13.116 -23.951 1.00 98.44 1081 TYR A CA 1
ATOM 8404 C C . TYR A 1 1081 ? 1.632 -13.836 -22.892 1.00 98.44 1081 TYR A C 1
ATOM 8406 O O . TYR A 1 1081 ? 1.164 -14.233 -21.832 1.00 98.44 1081 TYR A O 1
ATOM 8414 N N . PHE A 1 1082 ? 2.926 -13.967 -23.155 1.00 97.94 1082 PHE A N 1
ATOM 8415 C CA . PHE A 1 1082 ? 3.902 -14.606 -22.280 1.00 97.94 1082 PHE A CA 1
ATOM 8416 C C . PHE A 1 1082 ? 4.966 -13.593 -21.864 1.00 97.94 1082 PHE A C 1
ATOM 8418 O O . PHE A 1 1082 ? 5.329 -12.688 -22.621 1.00 97.94 1082 PHE A O 1
ATOM 8425 N N . TYR A 1 1083 ? 5.557 -13.800 -20.686 1.00 95.56 1083 TYR A N 1
ATOM 8426 C CA . TYR A 1 1083 ? 6.805 -13.123 -20.356 1.00 95.56 1083 TYR A CA 1
ATOM 8427 C C . TYR A 1 1083 ? 7.894 -13.548 -21.349 1.00 95.56 1083 TYR A C 1
ATOM 8429 O O . TYR A 1 1083 ? 8.178 -14.738 -21.522 1.00 95.56 1083 TYR A O 1
ATOM 8437 N N . VAL A 1 1084 ? 8.509 -12.563 -22.000 1.00 96.38 1084 VAL A N 1
ATOM 8438 C CA . VAL A 1 1084 ? 9.662 -12.771 -22.880 1.00 96.38 1084 VAL A CA 1
ATOM 8439 C C . VAL A 1 1084 ? 10.822 -13.389 -22.102 1.00 96.38 1084 VAL A C 1
ATOM 8441 O O . VAL A 1 1084 ? 11.157 -12.960 -20.997 1.00 96.38 1084 VAL A O 1
ATOM 8444 N N . ASN A 1 1085 ? 11.471 -14.385 -22.695 1.00 96.38 1085 ASN A N 1
ATOM 8445 C CA . ASN A 1 1085 ? 12.708 -14.934 -22.167 1.00 96.38 1085 ASN A CA 1
ATOM 8446 C C . ASN A 1 1085 ? 13.854 -13.962 -22.471 1.00 96.38 1085 ASN A C 1
ATOM 8448 O O . ASN A 1 1085 ? 14.436 -13.993 -23.554 1.00 96.38 1085 ASN A O 1
ATOM 8452 N N . TYR A 1 1086 ? 14.173 -13.093 -21.514 1.00 93.38 1086 TYR A N 1
ATOM 8453 C CA . TYR A 1 1086 ? 15.281 -12.136 -21.608 1.00 93.38 1086 TYR A CA 1
ATOM 8454 C C . TYR A 1 1086 ? 16.670 -12.805 -21.640 1.00 93.38 1086 TYR A C 1
ATOM 8456 O O . TYR A 1 1086 ? 17.660 -12.140 -21.926 1.00 93.38 1086 TYR A O 1
ATOM 8464 N N . LYS A 1 1087 ? 16.752 -14.121 -21.384 1.00 93.88 1087 LYS A N 1
ATOM 8465 C CA . LYS A 1 1087 ? 17.999 -14.908 -21.379 1.00 93.88 1087 LYS A CA 1
ATOM 8466 C C . LYS A 1 1087 ? 18.381 -15.487 -22.752 1.00 93.88 1087 LYS A C 1
ATOM 8468 O O . LYS A 1 1087 ? 19.288 -16.309 -22.828 1.00 93.88 1087 LYS A O 1
ATOM 8473 N N . ASN A 1 1088 ? 17.681 -15.120 -23.829 1.00 94.75 1088 ASN A N 1
ATOM 8474 C CA . ASN A 1 1088 ? 18.080 -15.417 -25.210 1.00 94.75 1088 ASN A CA 1
ATOM 8475 C C . ASN A 1 1088 ? 17.606 -14.326 -26.184 1.00 94.75 1088 ASN A C 1
ATOM 8477 O O . ASN A 1 1088 ? 16.748 -13.510 -25.847 1.00 94.75 1088 ASN A O 1
ATOM 8481 N N . SER A 1 1089 ? 18.126 -14.333 -27.412 1.00 94.44 1089 SER A N 1
ATOM 8482 C CA . SER A 1 1089 ? 17.727 -13.408 -28.485 1.00 94.44 1089 SER A CA 1
ATOM 8483 C C . SER A 1 1089 ? 16.618 -13.955 -29.400 1.00 94.44 1089 SER A C 1
ATOM 8485 O O . SER A 1 1089 ? 16.061 -13.207 -30.201 1.00 94.44 1089 SER A O 1
ATOM 8487 N N . ASP A 1 1090 ? 16.232 -15.228 -29.246 1.00 96.81 1090 ASP A N 1
ATOM 8488 C CA . ASP A 1 1090 ? 15.179 -15.902 -30.016 1.00 96.81 1090 ASP A CA 1
ATOM 8489 C C . ASP A 1 1090 ? 13.860 -15.111 -30.098 1.00 96.81 1090 ASP A C 1
ATOM 8491 O O . ASP A 1 1090 ? 13.401 -14.545 -29.102 1.00 96.81 1090 ASP A O 1
ATOM 8495 N N . TYR A 1 1091 ? 13.202 -15.175 -31.258 1.00 95.69 1091 TYR A N 1
ATOM 8496 C CA . TYR A 1 1091 ? 11.808 -14.766 -31.462 1.00 95.69 1091 TYR A CA 1
ATOM 8497 C C . TYR A 1 1091 ? 10.864 -15.983 -31.445 1.00 95.69 1091 TYR A C 1
ATOM 8499 O O . TYR A 1 1091 ? 11.290 -17.121 -31.636 1.00 95.69 1091 TYR A O 1
ATOM 8507 N N . GLY A 1 1092 ? 9.561 -15.745 -31.254 1.00 95.81 1092 GLY A N 1
ATOM 8508 C CA . GLY A 1 1092 ? 8.556 -16.811 -31.182 1.00 95.81 1092 GLY A CA 1
ATOM 8509 C C . GLY A 1 1092 ? 8.718 -17.683 -29.933 1.00 95.81 1092 GLY A C 1
ATOM 8510 O O . GLY A 1 1092 ? 9.284 -17.247 -28.933 1.00 95.81 1092 GLY A O 1
ATOM 8511 N N . ASP A 1 1093 ? 8.227 -18.923 -29.976 1.00 97.62 1093 ASP A N 1
ATOM 8512 C CA . ASP A 1 1093 ? 8.059 -19.758 -28.778 1.00 97.62 1093 ASP A CA 1
ATOM 8513 C C . ASP A 1 1093 ? 9.342 -20.017 -27.971 1.00 97.62 1093 ASP A C 1
ATOM 8515 O O . ASP A 1 1093 ? 9.272 -20.096 -26.744 1.00 97.62 1093 ASP A O 1
ATOM 8519 N N . SER A 1 1094 ? 10.523 -20.142 -28.585 1.00 96.88 1094 SER A N 1
ATOM 8520 C CA . SER A 1 1094 ? 11.777 -20.289 -27.821 1.00 96.88 1094 SER A CA 1
ATOM 8521 C C . SER A 1 1094 ? 12.241 -18.976 -27.175 1.00 96.88 1094 SER A C 1
ATOM 8523 O O . SER A 1 1094 ? 12.985 -19.001 -26.194 1.00 96.88 1094 SER A O 1
ATOM 8525 N N . GLY A 1 1095 ? 11.727 -17.838 -27.644 1.00 96.44 1095 GLY A N 1
ATOM 8526 C CA . GLY A 1 1095 ? 11.881 -16.515 -27.045 1.00 96.44 1095 GLY A CA 1
ATOM 8527 C C . GLY A 1 1095 ? 10.946 -16.213 -25.868 1.00 96.44 1095 GLY A C 1
ATOM 8528 O O . GLY A 1 1095 ? 10.985 -15.097 -25.356 1.00 96.44 1095 GLY A O 1
ATOM 8529 N N . LEU A 1 1096 ? 10.118 -17.162 -25.418 1.00 97.12 1096 LEU A N 1
ATOM 8530 C CA . LEU A 1 1096 ? 9.125 -16.974 -24.347 1.00 97.12 1096 LEU A CA 1
ATOM 8531 C C . LEU A 1 1096 ? 9.385 -17.907 -23.150 1.00 97.12 1096 LEU A C 1
ATOM 8533 O O . LEU A 1 1096 ? 9.894 -19.020 -23.318 1.00 97.12 1096 LEU A O 1
ATOM 8537 N N . PHE A 1 1097 ? 8.987 -17.506 -21.940 1.00 95.31 1097 PHE A N 1
ATOM 8538 C CA . PHE A 1 1097 ? 8.916 -18.412 -20.782 1.00 95.31 1097 PHE A CA 1
ATOM 8539 C C . PHE A 1 1097 ? 7.736 -19.399 -20.896 1.00 95.31 1097 PHE A C 1
ATOM 8541 O O . PHE A 1 1097 ? 6.879 -19.256 -21.762 1.00 95.31 1097 PHE A O 1
ATOM 8548 N N . SER A 1 1098 ? 7.722 -20.468 -20.090 1.00 90.38 1098 SER A N 1
ATOM 8549 C CA . SER A 1 1098 ? 6.769 -21.588 -20.233 1.00 90.38 1098 SER A CA 1
ATOM 8550 C C . SER A 1 1098 ? 5.319 -21.246 -19.895 1.00 90.38 1098 SER A C 1
ATOM 8552 O O . SER A 1 1098 ? 4.408 -21.812 -20.498 1.00 90.38 1098 SER A O 1
ATOM 8554 N N . ASN A 1 1099 ? 5.115 -20.366 -18.918 1.00 94.00 1099 ASN A N 1
ATOM 8555 C CA . ASN A 1 1099 ? 3.801 -20.073 -18.363 1.00 94.00 1099 ASN A CA 1
ATOM 8556 C C . ASN A 1 1099 ? 3.231 -18.806 -19.027 1.00 94.00 1099 ASN A C 1
ATOM 8558 O O . ASN A 1 1099 ? 3.995 -17.857 -19.239 1.00 94.00 1099 ASN A O 1
ATOM 8562 N N . PRO A 1 1100 ? 1.922 -18.781 -19.351 1.00 96.12 1100 PRO A N 1
ATOM 8563 C CA . PRO A 1 1100 ? 1.247 -17.572 -19.817 1.00 96.12 1100 PRO A CA 1
ATOM 8564 C C . PRO A 1 1100 ? 1.310 -16.466 -18.758 1.00 96.12 1100 PRO A C 1
ATOM 8566 O O . PRO A 1 1100 ? 1.630 -16.711 -17.589 1.00 96.12 1100 PRO A O 1
ATOM 8569 N N . MET A 1 1101 ? 1.002 -15.235 -19.157 1.00 96.31 1101 MET A N 1
ATOM 8570 C CA . MET A 1 1101 ? 0.808 -14.151 -18.199 1.00 96.31 1101 MET A CA 1
ATOM 8571 C C . MET A 1 1101 ? -0.482 -14.375 -17.370 1.00 96.31 1101 MET A C 1
ATOM 8573 O O . MET A 1 1101 ? -1.349 -15.160 -17.757 1.00 96.31 1101 MET A O 1
ATOM 8577 N N . PRO A 1 1102 ? -0.604 -13.730 -16.194 1.00 97.38 1102 PRO A N 1
ATOM 8578 C CA . PRO A 1 1102 ? -1.865 -13.637 -15.454 1.00 97.38 1102 PRO A CA 1
ATOM 8579 C C . PRO A 1 1102 ? -3.013 -13.117 -16.332 1.00 97.38 1102 PRO A C 1
ATOM 8581 O O . PRO A 1 1102 ? -2.778 -12.269 -17.201 1.00 97.38 1102 PRO A O 1
ATOM 8584 N N . PHE A 1 1103 ? -4.244 -13.590 -16.104 1.00 97.75 1103 PHE A N 1
ATOM 8585 C CA . PHE A 1 1103 ? -5.380 -13.278 -16.989 1.00 97.75 1103 PHE A CA 1
ATOM 8586 C C . PHE A 1 1103 ? -5.609 -11.772 -17.115 1.00 97.75 1103 PHE A C 1
ATOM 8588 O O . PHE A 1 1103 ? -5.707 -11.251 -18.224 1.00 97.75 1103 PHE A O 1
ATOM 8595 N N . ASN A 1 1104 ? -5.567 -11.049 -16.001 1.00 96.69 1104 ASN A N 1
ATOM 8596 C CA . ASN A 1 1104 ? -5.734 -9.602 -15.966 1.00 96.69 1104 ASN A CA 1
ATOM 8597 C C . ASN A 1 1104 ? -4.676 -8.819 -16.783 1.00 96.69 1104 ASN A C 1
ATOM 8599 O O . ASN A 1 1104 ? -4.959 -7.709 -17.247 1.00 96.69 1104 ASN A O 1
ATOM 8603 N N . HIS A 1 1105 ? -3.478 -9.381 -17.003 1.00 97.31 1105 HIS A N 1
ATOM 8604 C CA . HIS A 1 1105 ? -2.447 -8.802 -17.873 1.00 97.31 1105 HIS A CA 1
ATOM 8605 C C . HIS A 1 1105 ? -2.796 -9.006 -19.358 1.00 97.31 1105 HIS A C 1
ATOM 8607 O O . HIS A 1 1105 ? -2.724 -8.054 -20.137 1.00 97.31 1105 HIS A O 1
ATOM 8613 N N . ASP A 1 1106 ? -3.194 -10.226 -19.740 1.00 97.69 1106 ASP A N 1
ATOM 8614 C CA . ASP A 1 1106 ? -3.701 -10.559 -21.081 1.00 97.69 1106 ASP A CA 1
ATOM 8615 C C . ASP A 1 1106 ? -4.910 -9.684 -21.439 1.00 97.69 1106 ASP A C 1
ATOM 8617 O O . ASP A 1 1106 ? -4.966 -9.031 -22.482 1.00 97.69 1106 ASP A O 1
ATOM 8621 N N . MET A 1 1107 ? -5.877 -9.636 -20.527 1.00 98.25 1107 MET A N 1
ATOM 8622 C CA . MET A 1 1107 ? -7.202 -9.065 -20.727 1.00 98.25 1107 MET A CA 1
ATOM 8623 C C . MET A 1 1107 ? -7.215 -7.543 -20.821 1.00 98.25 1107 MET A C 1
ATOM 8625 O O . MET A 1 1107 ? -7.976 -6.986 -21.617 1.00 98.25 1107 MET A O 1
ATOM 8629 N N . THR A 1 1108 ? -6.346 -6.844 -20.083 1.00 97.81 1108 THR A N 1
ATOM 8630 C CA . THR A 1 1108 ? -6.258 -5.383 -20.214 1.00 97.81 1108 THR A CA 1
ATOM 8631 C C . THR A 1 1108 ? -5.696 -4.974 -21.589 1.00 97.81 1108 THR A C 1
ATOM 8633 O O . THR A 1 1108 ? -6.219 -4.051 -22.215 1.00 97.81 1108 THR A O 1
ATOM 8636 N N . MET A 1 1109 ? -4.752 -5.742 -22.157 1.00 98.56 1109 MET A N 1
ATOM 8637 C CA . MET A 1 1109 ? -4.352 -5.598 -23.568 1.00 98.56 1109 MET A CA 1
ATOM 8638 C C . MET A 1 1109 ? -5.449 -6.088 -24.535 1.00 98.56 1109 MET A C 1
ATOM 8640 O O . MET A 1 1109 ? -5.679 -5.469 -25.575 1.00 98.56 1109 MET A O 1
ATOM 8644 N N . GLY A 1 1110 ? -6.183 -7.144 -24.173 1.00 98.44 1110 GLY A N 1
ATOM 8645 C CA . GLY A 1 1110 ? -7.346 -7.665 -24.898 1.00 98.44 1110 GLY A CA 1
ATOM 8646 C C . GLY A 1 1110 ? -8.430 -6.615 -25.163 1.00 98.44 1110 GLY A C 1
ATOM 8647 O O . GLY A 1 1110 ? -8.957 -6.539 -26.272 1.00 98.44 1110 GLY A O 1
ATOM 8648 N N . ILE A 1 1111 ? -8.710 -5.737 -24.196 1.00 98.69 1111 ILE A N 1
ATOM 8649 C CA . ILE A 1 1111 ? -9.640 -4.608 -24.377 1.00 98.69 1111 ILE A CA 1
ATOM 8650 C C . ILE A 1 1111 ? -9.121 -3.621 -25.440 1.00 98.69 1111 ILE A C 1
ATOM 8652 O O . ILE A 1 1111 ? -9.889 -3.146 -26.278 1.00 98.69 1111 ILE A O 1
ATOM 8656 N N . ALA A 1 1112 ? -7.816 -3.330 -25.446 1.00 98.44 1112 ALA A N 1
ATOM 8657 C CA . ALA A 1 1112 ? -7.215 -2.440 -26.438 1.00 98.44 1112 ALA A CA 1
ATOM 8658 C C . ALA A 1 1112 ? -7.226 -3.054 -27.852 1.00 98.44 1112 ALA A C 1
ATOM 8660 O O . ALA A 1 1112 ? -7.608 -2.377 -28.808 1.00 98.44 1112 ALA A O 1
ATOM 8661 N N . LEU A 1 1113 ? -6.881 -4.343 -27.977 1.00 98.56 1113 LEU A N 1
ATOM 8662 C CA . LEU A 1 1113 ? -7.001 -5.134 -29.212 1.00 98.56 1113 LEU A CA 1
ATOM 8663 C C . LEU A 1 1113 ? -8.421 -5.053 -29.796 1.00 98.56 1113 LEU A C 1
ATOM 8665 O O . LEU A 1 1113 ? -8.590 -4.756 -30.979 1.00 98.56 1113 LEU A O 1
ATOM 8669 N N . MET A 1 1114 ? -9.430 -5.272 -28.952 1.00 98.50 1114 MET A N 1
ATOM 8670 C CA . MET A 1 1114 ? -10.851 -5.308 -29.306 1.00 98.50 1114 MET A CA 1
ATOM 8671 C C . MET A 1 1114 ? -11.349 -3.973 -29.881 1.00 98.50 1114 MET A C 1
ATOM 8673 O O . MET A 1 1114 ? -11.888 -3.938 -30.990 1.00 98.50 1114 MET A O 1
ATOM 8677 N N . TYR A 1 1115 ? -11.114 -2.857 -29.182 1.00 98.56 1115 TYR A N 1
ATOM 8678 C CA . TYR A 1 1115 ? -11.556 -1.537 -29.647 1.00 98.56 1115 TYR A CA 1
ATOM 8679 C C . TYR A 1 1115 ? -10.736 -1.001 -30.830 1.00 98.56 1115 TYR A C 1
ATOM 8681 O O . TYR A 1 1115 ? -11.289 -0.302 -31.679 1.00 98.56 1115 TYR A O 1
ATOM 8689 N N . VAL A 1 1116 ? -9.450 -1.349 -30.955 1.00 98.44 1116 VAL A N 1
ATOM 8690 C CA . VAL A 1 1116 ? -8.672 -1.022 -32.164 1.00 98.44 1116 VAL A CA 1
ATOM 8691 C C . VAL A 1 1116 ? -9.169 -1.830 -33.368 1.00 98.44 1116 VAL A C 1
ATOM 8693 O O . VAL A 1 1116 ? -9.370 -1.253 -34.436 1.00 98.44 1116 VAL A O 1
ATOM 8696 N N . ASN A 1 1117 ? -9.459 -3.127 -33.202 1.00 98.19 1117 ASN A N 1
ATOM 8697 C CA . ASN A 1 1117 ? -10.041 -3.964 -34.258 1.00 98.19 1117 ASN A CA 1
ATOM 8698 C C . ASN A 1 1117 ? -11.364 -3.375 -34.789 1.00 98.19 1117 ASN A C 1
ATOM 8700 O O . ASN A 1 1117 ? -11.517 -3.174 -35.993 1.00 98.19 1117 ASN A O 1
ATOM 8704 N N . LYS A 1 1118 ? -12.278 -3.019 -33.876 1.00 97.75 1118 LYS A N 1
ATOM 8705 C CA . LYS A 1 1118 ? -13.612 -2.457 -34.159 1.00 97.75 1118 LYS A CA 1
ATOM 8706 C C . LYS A 1 1118 ? -13.597 -1.217 -35.064 1.00 97.75 1118 LYS A C 1
ATOM 8708 O O . LYS A 1 1118 ? -14.486 -1.055 -35.900 1.00 97.75 1118 LYS A O 1
ATOM 8713 N N . TRP A 1 1119 ? -12.614 -0.332 -34.885 1.00 97.50 1119 TRP A N 1
ATOM 8714 C CA . TRP A 1 1119 ? -12.563 0.973 -35.558 1.00 97.50 1119 TRP A CA 1
ATOM 8715 C C . TRP A 1 1119 ? -11.542 1.060 -36.707 1.00 97.50 1119 TRP A C 1
ATOM 8717 O O . TRP A 1 1119 ? -11.622 1.988 -37.518 1.00 97.50 1119 TRP A O 1
ATOM 8727 N N . THR A 1 1120 ? -10.630 0.092 -36.846 1.00 94.00 1120 THR A N 1
ATOM 8728 C CA . THR A 1 1120 ? -9.750 -0.017 -38.021 1.00 94.00 1120 THR A CA 1
ATOM 8729 C C . THR A 1 1120 ? -10.531 -0.489 -39.255 1.00 94.00 1120 THR A C 1
ATOM 8731 O O . THR A 1 1120 ? -11.371 -1.387 -39.199 1.00 94.00 1120 THR A O 1
ATOM 8734 N N . GLN A 1 1121 ? -10.284 0.139 -40.413 1.00 89.12 1121 GLN A N 1
ATOM 8735 C CA . GLN A 1 1121 ? -11.102 -0.060 -41.614 1.00 89.12 1121 GLN A CA 1
ATOM 8736 C C . GLN A 1 1121 ? -11.002 -1.494 -42.167 1.00 89.12 1121 GLN A C 1
ATOM 8738 O O . GLN A 1 1121 ? -10.071 -1.821 -42.900 1.00 89.12 1121 GLN A O 1
ATOM 8743 N N . GLY A 1 1122 ? -12.038 -2.297 -41.913 1.00 83.56 1122 GLY A N 1
ATOM 8744 C CA . GLY A 1 1122 ? -12.111 -3.699 -42.338 1.00 83.56 1122 GLY A CA 1
ATOM 8745 C C . GLY A 1 1122 ? -11.553 -4.693 -41.318 1.00 83.56 1122 GLY A C 1
ATOM 8746 O O . GLY A 1 1122 ? -11.422 -5.864 -41.660 1.00 83.56 1122 GLY A O 1
ATOM 8747 N N . GLY A 1 1123 ? -11.255 -4.233 -40.099 1.00 87.19 1123 GLY A N 1
ATOM 8748 C CA . GLY A 1 1123 ? -10.716 -5.047 -39.016 1.00 87.19 1123 GLY A CA 1
ATOM 8749 C C . GLY A 1 1123 ? -9.232 -5.390 -39.161 1.00 87.19 1123 GLY A C 1
ATOM 8750 O O . GLY A 1 1123 ? -8.579 -5.140 -40.177 1.00 87.19 1123 GLY A O 1
ATOM 8751 N N . VAL A 1 1124 ? -8.704 -5.992 -38.103 1.00 91.56 1124 VAL A N 1
ATOM 8752 C CA . VAL A 1 1124 ? -7.400 -6.642 -38.029 1.00 91.56 1124 VAL A CA 1
ATOM 8753 C C . VAL A 1 1124 ? -7.659 -8.076 -37.573 1.00 91.56 1124 VAL A C 1
ATOM 8755 O O . VAL A 1 1124 ? -7.749 -8.342 -36.379 1.00 91.56 1124 VAL A O 1
ATOM 8758 N N . TYR A 1 1125 ? -7.743 -9.006 -38.525 1.00 90.50 1125 TYR A N 1
ATOM 8759 C CA . TYR A 1 1125 ? -8.030 -10.429 -38.273 1.00 90.50 1125 TYR A CA 1
ATOM 8760 C C . TYR A 1 1125 ? -7.140 -11.063 -37.185 1.00 90.50 1125 TYR A C 1
ATOM 8762 O O . TYR A 1 1125 ? -7.589 -11.878 -36.387 1.00 90.50 1125 TYR A O 1
ATOM 8770 N N . ASP A 1 1126 ? -5.871 -10.656 -37.105 1.00 95.44 1126 ASP A N 1
ATOM 8771 C CA . ASP A 1 1126 ? -4.960 -11.111 -36.051 1.00 95.44 1126 ASP A CA 1
ATOM 8772 C C . ASP A 1 1126 ? -5.377 -10.639 -34.642 1.00 95.44 1126 ASP A C 1
ATOM 8774 O O . ASP A 1 1126 ? -5.211 -11.384 -33.681 1.00 95.44 1126 ASP A O 1
ATOM 8778 N N . PHE A 1 1127 ? -5.962 -9.445 -34.510 1.00 97.88 1127 PHE A N 1
ATOM 8779 C CA . PHE A 1 1127 ? -6.465 -8.929 -33.232 1.00 97.88 1127 PHE A CA 1
ATOM 8780 C C . PHE A 1 1127 ? -7.792 -9.589 -32.849 1.00 97.88 1127 PHE A C 1
ATOM 8782 O O . PHE A 1 1127 ? -7.976 -9.957 -31.695 1.00 97.88 1127 PHE A O 1
ATOM 8789 N N . GLU A 1 1128 ? -8.684 -9.789 -33.820 1.00 97.12 1128 GLU A N 1
ATOM 8790 C CA . GLU A 1 1128 ? -9.934 -10.545 -33.668 1.00 97.12 1128 GLU A CA 1
ATOM 8791 C C . GLU A 1 1128 ? -9.671 -11.967 -33.148 1.00 97.12 1128 GLU A C 1
ATOM 8793 O O . GLU A 1 1128 ? -10.263 -12.404 -32.158 1.00 97.12 1128 GLU A O 1
ATOM 8798 N N . ARG A 1 1129 ? -8.688 -12.647 -33.754 1.00 97.94 1129 ARG A N 1
ATOM 8799 C CA . ARG A 1 1129 ? -8.166 -13.931 -33.281 1.00 97.94 1129 ARG A CA 1
ATOM 8800 C C . ARG A 1 1129 ? -7.585 -13.821 -31.873 1.00 97.94 1129 ARG A C 1
ATOM 8802 O O . ARG A 1 1129 ? -8.011 -14.574 -31.014 1.00 97.94 1129 ARG A O 1
ATOM 8809 N N . LYS A 1 1130 ? -6.665 -12.883 -31.607 1.00 98.56 1130 LYS A N 1
ATOM 8810 C CA . LYS A 1 1130 ? -6.039 -12.717 -30.278 1.00 98.56 1130 LYS A CA 1
ATOM 8811 C C . LYS A 1 1130 ? -7.066 -12.516 -29.159 1.00 98.56 1130 LYS A C 1
ATOM 8813 O O . LYS A 1 1130 ? -6.913 -13.107 -28.097 1.00 98.56 1130 LYS A O 1
ATOM 8818 N N . VAL A 1 1131 ? -8.118 -11.727 -29.395 1.00 98.56 1131 VAL A N 1
ATOM 8819 C CA . VAL A 1 1131 ? -9.219 -11.547 -28.431 1.00 98.56 1131 VAL A CA 1
ATOM 8820 C C . VAL A 1 1131 ? -9.991 -12.854 -28.239 1.00 98.56 1131 VAL A C 1
ATOM 8822 O O . VAL A 1 1131 ? -10.230 -13.243 -27.100 1.00 98.56 1131 VAL A O 1
ATOM 8825 N N . SER A 1 1132 ? -10.321 -13.561 -29.323 1.00 98.44 1132 SER A N 1
ATOM 8826 C CA . SER A 1 1132 ? -11.024 -14.854 -29.269 1.00 98.44 1132 SER A CA 1
ATOM 8827 C C . SER A 1 1132 ? -10.217 -15.930 -28.527 1.00 98.44 1132 SER A C 1
ATOM 8829 O O . SER A 1 1132 ? -10.751 -16.607 -27.652 1.00 98.44 1132 SER A O 1
ATOM 8831 N N . ASP A 1 1133 ? -8.918 -16.033 -28.819 1.00 98.50 1133 ASP A N 1
ATOM 8832 C CA . ASP A 1 1133 ? -7.968 -16.947 -28.179 1.00 98.50 1133 ASP A CA 1
ATOM 8833 C C . ASP A 1 1133 ? -7.841 -16.646 -26.661 1.00 98.50 1133 ASP A C 1
ATOM 8835 O O . ASP A 1 1133 ? -7.781 -17.576 -25.856 1.00 98.50 1133 ASP A O 1
ATOM 8839 N N . ILE A 1 1134 ? -7.874 -15.368 -26.242 1.00 98.56 1134 ILE A N 1
ATOM 8840 C CA . ILE A 1 1134 ? -7.857 -14.957 -24.818 1.00 98.56 1134 ILE A CA 1
ATOM 8841 C C . ILE A 1 1134 ? -9.202 -15.249 -24.119 1.00 98.56 1134 ILE A C 1
ATOM 8843 O O . ILE A 1 1134 ? -9.206 -15.771 -23.002 1.00 98.56 1134 ILE A O 1
ATOM 8847 N N . VAL A 1 1135 ? -10.347 -14.969 -24.764 1.00 98.50 1135 VAL A N 1
ATOM 8848 C CA . VAL A 1 1135 ? -11.685 -15.339 -24.245 1.00 98.50 1135 VAL A CA 1
ATOM 8849 C C . VAL A 1 1135 ? -11.775 -16.854 -24.040 1.00 98.50 1135 VAL A C 1
ATOM 8851 O O . VAL A 1 1135 ? -12.205 -17.317 -22.981 1.00 98.50 1135 VAL A O 1
ATOM 8854 N N . GLY A 1 1136 ? -11.336 -17.629 -25.034 1.00 98.06 1136 GLY A N 1
ATOM 8855 C CA . GLY A 1 1136 ? -11.290 -19.086 -24.985 1.00 98.06 1136 GLY A CA 1
ATOM 8856 C C . GLY A 1 1136 ? -10.382 -19.611 -23.872 1.00 98.06 1136 GLY A C 1
ATOM 8857 O O . GLY A 1 1136 ? -10.809 -20.434 -23.067 1.00 98.06 1136 GLY A O 1
ATOM 8858 N N . PHE A 1 1137 ? -9.160 -19.079 -23.757 1.00 97.88 1137 PHE A N 1
ATOM 8859 C CA . PHE A 1 1137 ? -8.228 -19.426 -22.679 1.00 97.88 1137 PHE A CA 1
ATOM 8860 C C . PHE A 1 1137 ? -8.849 -19.226 -21.286 1.00 97.88 1137 PHE A C 1
ATOM 8862 O O . PHE A 1 1137 ? -8.761 -20.134 -20.458 1.00 97.88 1137 PHE A O 1
ATOM 8869 N N . PHE A 1 1138 ? -9.516 -18.099 -21.026 1.00 98.00 1138 PHE A N 1
ATOM 8870 C CA . PHE A 1 1138 ? -10.166 -17.859 -19.734 1.00 98.00 1138 PHE A CA 1
ATOM 8871 C C . PHE A 1 1138 ? -11.372 -18.772 -19.490 1.00 98.00 1138 PHE A C 1
ATOM 8873 O O . PHE A 1 1138 ? -11.467 -19.408 -18.440 1.00 98.00 1138 PHE A O 1
ATOM 8880 N N . THR A 1 1139 ? -12.283 -18.874 -20.460 1.00 97.62 1139 THR A N 1
ATOM 8881 C CA . THR A 1 1139 ? -13.524 -19.654 -20.307 1.00 97.62 1139 THR A CA 1
ATOM 8882 C C . THR A 1 1139 ? -13.276 -21.159 -20.171 1.00 97.62 1139 THR A C 1
ATOM 8884 O O . THR A 1 1139 ? -13.976 -21.803 -19.390 1.00 97.62 1139 THR A O 1
ATOM 8887 N N . ASP A 1 1140 ? -12.233 -21.703 -20.812 1.00 96.94 1140 ASP A N 1
ATOM 8888 C CA . ASP A 1 1140 ? -11.780 -23.094 -20.625 1.00 96.94 1140 ASP A CA 1
ATOM 8889 C C . ASP A 1 1140 ? -11.248 -23.375 -19.202 1.00 96.94 1140 ASP A C 1
ATOM 8891 O O . ASP A 1 1140 ? -11.233 -24.527 -18.760 1.00 96.94 1140 ASP A O 1
ATOM 8895 N N . HIS A 1 1141 ? -10.806 -22.339 -18.477 1.00 96.19 1141 HIS A N 1
ATOM 8896 C CA . HIS A 1 1141 ? -10.162 -22.447 -17.161 1.00 96.19 1141 HIS A CA 1
ATOM 8897 C C . HIS A 1 1141 ? -11.005 -21.899 -15.996 1.00 96.19 1141 HIS A C 1
ATOM 8899 O O . HIS A 1 1141 ? -10.601 -22.025 -14.836 1.00 96.19 1141 HIS A O 1
ATOM 8905 N N . MET A 1 1142 ? -12.189 -21.349 -16.277 1.00 96.94 1142 MET A N 1
ATOM 8906 C CA . MET A 1 1142 ? -13.137 -20.889 -15.264 1.00 96.94 1142 MET A CA 1
ATOM 8907 C C . MET A 1 1142 ? -13.936 -22.064 -14.668 1.00 96.94 1142 MET A C 1
ATOM 8909 O O . MET A 1 1142 ? -14.504 -22.900 -15.371 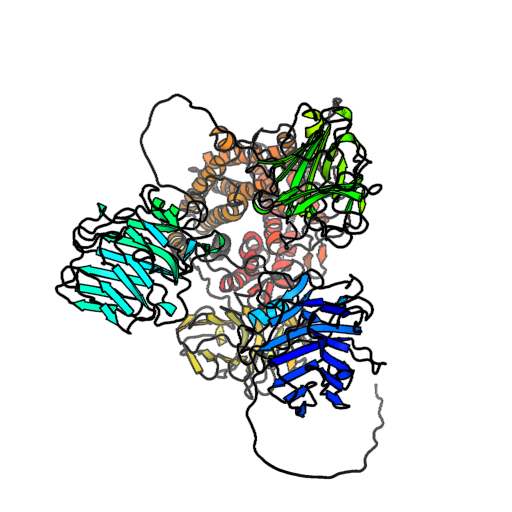1.00 96.94 1142 MET A O 1
ATOM 8913 N N . ILE A 1 1143 ? -13.994 -22.137 -13.337 1.00 97.38 1143 ILE A N 1
ATOM 8914 C CA . ILE A 1 1143 ? -14.606 -23.244 -12.595 1.00 97.38 1143 ILE A CA 1
ATOM 8915 C C . ILE A 1 1143 ? -16.066 -22.902 -12.282 1.00 97.38 1143 ILE A C 1
ATOM 8917 O O . ILE A 1 1143 ? -16.364 -22.161 -11.345 1.00 97.38 1143 ILE A O 1
ATOM 8921 N N . TYR A 1 1144 ? -16.990 -23.471 -13.055 1.00 97.44 1144 TYR A N 1
ATOM 8922 C CA . TYR A 1 1144 ? -18.434 -23.323 -12.856 1.00 97.44 1144 TYR A CA 1
ATOM 8923 C C . TYR A 1 1144 ? -18.938 -24.172 -11.676 1.00 97.44 1144 TYR A C 1
ATOM 8925 O O . TYR A 1 1144 ? -18.878 -25.405 -11.700 1.00 97.44 1144 TYR A O 1
ATOM 8933 N N . ASN A 1 1145 ? -19.475 -23.521 -10.643 1.00 97.12 1145 ASN A N 1
ATOM 8934 C CA . ASN A 1 1145 ? -19.960 -24.166 -9.423 1.00 97.12 1145 ASN A CA 1
ATOM 8935 C C . ASN A 1 1145 ? -21.448 -24.539 -9.514 1.00 97.12 1145 ASN A C 1
ATOM 8937 O O . ASN A 1 1145 ? -22.236 -23.939 -10.244 1.00 97.12 1145 ASN A O 1
ATOM 8941 N N . SER A 1 1146 ? -21.864 -25.540 -8.729 1.00 95.88 1146 SER A N 1
ATOM 8942 C CA . SER A 1 1146 ? -23.228 -26.101 -8.794 1.00 95.88 1146 SER A CA 1
ATOM 8943 C C . SER A 1 1146 ? -24.336 -25.201 -8.221 1.00 95.88 1146 SER A C 1
ATOM 8945 O O . SER A 1 1146 ? -25.516 -25.494 -8.407 1.00 95.88 1146 SER A O 1
ATOM 8947 N N . ASP A 1 1147 ? -23.972 -24.102 -7.559 1.00 92.19 1147 ASP A N 1
ATOM 8948 C CA . ASP A 1 1147 ? -24.853 -23.009 -7.131 1.00 92.19 1147 ASP A CA 1
ATOM 8949 C C . ASP A 1 1147 ? -24.950 -21.864 -8.164 1.00 92.19 1147 ASP A C 1
ATOM 8951 O O . ASP A 1 1147 ? -25.766 -20.952 -7.994 1.00 92.19 1147 ASP A O 1
ATOM 8955 N N . GLY A 1 1148 ? -24.192 -21.939 -9.265 1.00 95.88 1148 GLY A N 1
ATOM 8956 C CA . GLY A 1 1148 ? -24.222 -20.995 -10.385 1.00 95.88 1148 GLY A CA 1
ATOM 8957 C C . GLY A 1 1148 ? -23.234 -19.832 -10.281 1.00 95.88 1148 GLY A C 1
ATOM 8958 O O . GLY A 1 1148 ? -23.413 -18.848 -10.988 1.00 95.88 1148 GLY A O 1
ATOM 8959 N N . THR A 1 1149 ? -22.234 -19.911 -9.400 1.00 97.38 1149 THR A N 1
ATOM 8960 C CA . THR A 1 1149 ? -21.112 -18.955 -9.343 1.00 97.38 1149 THR A CA 1
ATOM 8961 C C . THR A 1 1149 ? -19.874 -19.536 -10.026 1.00 97.38 1149 THR A C 1
ATOM 8963 O O . THR A 1 1149 ? -19.733 -20.755 -10.125 1.00 97.38 1149 THR A O 1
ATOM 8966 N N . CYS A 1 1150 ? -18.922 -18.703 -10.421 1.00 98.25 1150 CYS A N 1
ATOM 8967 C CA . CYS A 1 1150 ? -17.622 -19.131 -10.943 1.00 98.25 1150 CYS A CA 1
ATOM 8968 C C . CYS A 1 1150 ? -16.484 -18.771 -9.989 1.00 98.25 1150 CYS A C 1
ATOM 8970 O O . CYS A 1 1150 ? -16.541 -17.759 -9.292 1.00 98.25 1150 CYS A O 1
ATOM 8972 N N . THR A 1 1151 ? -15.434 -19.584 -10.004 1.00 97.75 1151 THR A N 1
ATOM 8973 C CA . THR A 1 1151 ? -14.129 -19.263 -9.419 1.00 97.75 1151 THR A CA 1
ATOM 8974 C C . THR A 1 1151 ? -13.046 -19.467 -10.473 1.00 97.75 1151 THR A C 1
ATOM 8976 O O . THR A 1 1151 ? -13.202 -20.274 -11.389 1.00 97.75 1151 THR A O 1
ATOM 8979 N N . TRP A 1 1152 ? -11.956 -18.713 -10.381 1.00 97.81 1152 TRP A N 1
ATOM 8980 C CA . TRP A 1 1152 ? -10.803 -18.847 -11.267 1.00 97.81 1152 TRP A CA 1
ATOM 8981 C C . TRP A 1 1152 ? -9.519 -18.481 -10.521 1.00 97.81 1152 TRP A C 1
ATOM 8983 O O . TRP A 1 1152 ? -9.542 -18.088 -9.353 1.00 97.81 1152 TRP A O 1
ATOM 8993 N N . ASN A 1 1153 ? -8.393 -18.688 -11.193 1.00 97.06 1153 ASN A N 1
ATOM 8994 C CA . ASN A 1 1153 ? -7.057 -18.497 -10.647 1.00 97.06 1153 ASN A CA 1
ATOM 8995 C C . ASN A 1 1153 ? -6.439 -17.231 -11.240 1.00 97.06 1153 ASN A C 1
ATOM 8997 O O . ASN A 1 1153 ? -6.673 -16.965 -12.411 1.00 97.06 1153 ASN A O 1
ATOM 9001 N N . TYR A 1 1154 ? -5.607 -16.516 -10.483 1.00 96.25 1154 TYR A N 1
ATOM 9002 C CA . TYR A 1 1154 ? -4.898 -15.312 -10.947 1.00 96.25 1154 TYR A CA 1
ATOM 9003 C C . TYR A 1 1154 ? -4.051 -15.569 -12.208 1.00 96.25 1154 TYR A C 1
ATOM 9005 O O . TYR A 1 1154 ? -4.007 -14.778 -13.150 1.00 96.25 1154 TYR A O 1
ATOM 9013 N N . ALA A 1 1155 ? -3.388 -16.724 -12.244 1.00 94.19 1155 ALA A N 1
ATOM 9014 C CA . ALA A 1 1155 ? -2.593 -17.172 -13.376 1.00 94.19 1155 ALA A CA 1
ATOM 9015 C C . ALA A 1 1155 ? -2.747 -18.681 -13.584 1.00 94.19 1155 ALA A C 1
ATOM 9017 O O . ALA A 1 1155 ? -3.029 -19.429 -12.644 1.00 94.19 1155 ALA A O 1
ATOM 9018 N N . TYR A 1 1156 ? -2.515 -19.125 -14.818 1.00 93.56 1156 TYR A N 1
ATOM 9019 C CA . TYR A 1 1156 ? -2.451 -20.540 -15.164 1.00 93.56 1156 TYR A CA 1
ATOM 9020 C C . TYR A 1 1156 ? -1.021 -21.075 -14.999 1.00 93.56 1156 TYR A C 1
ATOM 9022 O O . TYR A 1 1156 ? -0.156 -20.846 -15.849 1.00 93.56 1156 TYR A O 1
ATOM 9030 N N . ASP A 1 1157 ? -0.768 -21.817 -13.919 1.00 87.69 1157 ASP A N 1
ATOM 9031 C CA . ASP A 1 1157 ? 0.446 -22.614 -13.764 1.00 87.69 1157 ASP A CA 1
ATOM 9032 C C . ASP A 1 1157 ? 0.245 -24.047 -14.280 1.00 87.69 1157 ASP A C 1
ATOM 9034 O O . ASP A 1 1157 ? -0.607 -24.803 -13.809 1.00 87.69 1157 ASP A O 1
ATOM 9038 N N . VAL A 1 1158 ? 1.113 -24.453 -15.209 1.00 79.12 1158 VAL A N 1
ATOM 9039 C CA . VAL A 1 1158 ? 1.165 -25.817 -15.760 1.00 79.12 1158 VAL A CA 1
ATOM 9040 C C . VAL A 1 1158 ? 1.633 -26.840 -14.708 1.00 79.12 1158 VAL A C 1
ATOM 9042 O O . VAL A 1 1158 ? 1.367 -28.034 -14.846 1.00 79.12 1158 VAL A O 1
ATOM 9045 N N . GLY A 1 1159 ? 2.315 -26.387 -13.647 1.00 82.25 1159 GLY A N 1
ATOM 9046 C CA . GLY A 1 1159 ? 2.647 -27.185 -12.463 1.00 82.25 1159 GLY A CA 1
ATOM 9047 C C . GLY A 1 1159 ? 1.471 -27.423 -11.505 1.00 82.25 1159 GLY A C 1
ATOM 9048 O O . GLY A 1 1159 ? 1.529 -28.352 -10.698 1.00 82.25 1159 GLY A O 1
ATOM 9049 N N . GLY A 1 1160 ? 0.389 -26.645 -11.621 1.00 78.62 1160 GLY A N 1
ATOM 9050 C CA . GLY A 1 1160 ? -0.811 -26.742 -10.790 1.00 78.62 1160 GLY A CA 1
ATOM 9051 C C . GLY A 1 1160 ? -0.775 -25.960 -9.471 1.00 78.62 1160 GLY A C 1
ATOM 9052 O O . GLY A 1 1160 ? -1.736 -26.062 -8.708 1.00 78.62 1160 GLY A O 1
ATOM 9053 N N . ASN A 1 1161 ? 0.263 -25.158 -9.196 1.00 76.94 1161 ASN A N 1
ATOM 9054 C CA . ASN A 1 1161 ? 0.325 -24.267 -8.025 1.00 76.94 1161 ASN A CA 1
ATOM 9055 C C . ASN A 1 1161 ? -0.462 -22.964 -8.271 1.00 76.94 1161 ASN A C 1
ATOM 9057 O O . ASN A 1 1161 ? 0.059 -21.852 -8.176 1.00 76.94 1161 ASN A O 1
ATOM 9061 N N . ASN A 1 1162 ? -1.741 -23.106 -8.610 1.00 83.75 1162 ASN A N 1
ATOM 9062 C CA . ASN A 1 1162 ? -2.613 -21.988 -8.945 1.00 83.75 1162 ASN A CA 1
ATOM 9063 C C . ASN A 1 1162 ? -3.091 -21.249 -7.679 1.00 83.75 1162 ASN A C 1
ATOM 9065 O O . ASN A 1 1162 ? -3.773 -21.834 -6.836 1.00 83.75 1162 ASN A O 1
ATOM 9069 N N . LYS A 1 1163 ? -2.780 -19.950 -7.568 1.00 92.75 1163 LYS A N 1
ATOM 9070 C CA . LYS A 1 1163 ? -3.420 -19.029 -6.609 1.00 92.75 1163 LYS A CA 1
ATOM 9071 C C . LYS A 1 1163 ? -4.815 -18.662 -7.136 1.00 92.75 1163 LYS A C 1
ATOM 9073 O O . LYS A 1 1163 ? -4.923 -18.291 -8.305 1.00 92.75 1163 LYS A O 1
ATOM 9078 N N . LEU A 1 1164 ? -5.847 -18.705 -6.288 1.00 96.06 1164 LEU A N 1
ATOM 9079 C CA . LEU A 1 1164 ? -7.155 -18.110 -6.602 1.00 96.06 1164 LEU A CA 1
ATOM 9080 C C . LEU A 1 1164 ? -7.011 -16.621 -6.942 1.00 96.06 1164 LEU A C 1
ATOM 9082 O O . LEU A 1 1164 ? -6.107 -15.949 -6.434 1.00 96.06 1164 LEU A O 1
ATOM 9086 N N . GLU A 1 1165 ? -7.894 -16.118 -7.803 1.00 97.25 1165 GLU A N 1
ATOM 9087 C CA . GLU A 1 1165 ? -7.898 -14.698 -8.144 1.00 97.25 1165 GLU A CA 1
ATOM 9088 C C . GLU A 1 1165 ? -8.434 -13.835 -6.987 1.00 97.25 1165 GLU A C 1
ATOM 9090 O O . GLU A 1 1165 ? -9.433 -14.182 -6.347 1.00 97.25 1165 GLU A O 1
ATOM 9095 N N . ASP A 1 1166 ? -7.770 -12.706 -6.726 1.00 96.50 1166 ASP A N 1
ATOM 9096 C CA . ASP A 1 1166 ? -8.206 -11.718 -5.739 1.00 96.50 1166 ASP A CA 1
ATOM 9097 C C . ASP A 1 1166 ? -9.151 -10.671 -6.348 1.00 96.50 1166 ASP A C 1
ATOM 9099 O O . ASP A 1 1166 ? -9.089 -10.347 -7.532 1.00 96.50 1166 ASP A O 1
ATOM 9103 N N . VAL A 1 1167 ? -10.079 -10.141 -5.548 1.00 95.88 1167 VAL A N 1
ATOM 9104 C CA . VAL A 1 1167 ? -11.207 -9.325 -6.045 1.00 95.88 1167 VAL A CA 1
ATOM 9105 C C . VAL A 1 1167 ? -10.747 -8.011 -6.698 1.00 95.88 1167 VAL A C 1
ATOM 9107 O O . VAL A 1 1167 ? -11.456 -7.447 -7.542 1.00 95.88 1167 VAL A O 1
ATOM 9110 N N . ASN A 1 1168 ? -9.547 -7.544 -6.346 1.00 94.56 1168 ASN A N 1
ATOM 9111 C CA . ASN A 1 1168 ? -8.925 -6.344 -6.891 1.00 94.56 1168 ASN A CA 1
ATOM 9112 C C . ASN A 1 1168 ? -8.247 -6.579 -8.247 1.00 94.56 1168 ASN A C 1
ATOM 9114 O O . ASN A 1 1168 ? -8.231 -5.678 -9.078 1.00 94.56 1168 ASN A O 1
ATOM 9118 N N . HIS A 1 1169 ? -7.727 -7.773 -8.511 1.00 96.19 1169 HIS A N 1
ATOM 9119 C CA . HIS A 1 1169 ? -7.268 -8.149 -9.845 1.00 96.19 1169 HIS A CA 1
ATOM 9120 C C . HIS A 1 1169 ? -8.429 -8.622 -10.736 1.00 96.19 1169 HIS A C 1
ATOM 9122 O O . HIS A 1 1169 ? -8.542 -8.150 -11.869 1.00 96.19 1169 HIS A O 1
ATOM 9128 N N . ALA A 1 1170 ? -9.373 -9.393 -10.183 1.00 97.50 1170 ALA A N 1
ATOM 9129 C CA . ALA A 1 1170 ? -10.580 -9.898 -10.848 1.00 97.50 1170 ALA A CA 1
ATOM 9130 C C . ALA A 1 1170 ? -11.441 -8.820 -11.532 1.00 97.50 1170 ALA A C 1
ATOM 9132 O O . ALA A 1 1170 ? -12.172 -9.118 -12.479 1.00 97.50 1170 ALA A O 1
ATOM 9133 N N . HIS A 1 1171 ? -11.381 -7.559 -11.077 1.00 97.38 1171 HIS A N 1
ATOM 9134 C CA . HIS A 1 1171 ? -12.116 -6.474 -11.734 1.00 97.38 1171 HIS A CA 1
ATOM 9135 C C . HIS A 1 1171 ? -11.664 -6.297 -13.194 1.00 97.38 1171 HIS A C 1
ATOM 9137 O O . HIS A 1 1171 ? -12.472 -5.974 -14.060 1.00 97.38 1171 HIS A O 1
ATOM 9143 N N . LEU A 1 1172 ? -10.386 -6.520 -13.498 1.00 97.94 1172 LEU A N 1
ATOM 9144 C CA . LEU A 1 1172 ? -9.859 -6.385 -14.855 1.00 97.94 1172 LEU A CA 1
ATOM 9145 C C . LEU A 1 1172 ? -10.401 -7.492 -15.766 1.00 97.94 1172 LEU A C 1
ATOM 9147 O O . LEU A 1 1172 ? -10.772 -7.205 -16.906 1.00 97.94 1172 LEU A O 1
ATOM 9151 N N . ASP A 1 1173 ? -10.535 -8.708 -15.233 1.00 98.44 1173 ASP A N 1
ATOM 9152 C CA . ASP A 1 1173 ? -11.067 -9.856 -15.968 1.00 98.44 1173 ASP A CA 1
ATOM 9153 C C . ASP A 1 1173 ? -12.545 -9.662 -16.300 1.00 98.44 1173 ASP A C 1
ATOM 9155 O O . ASP A 1 1173 ? -12.966 -9.766 -17.452 1.00 98.44 1173 ASP A O 1
ATOM 9159 N N . VAL A 1 1174 ? -13.331 -9.272 -15.292 1.00 98.56 1174 VAL A N 1
ATOM 9160 C CA . VAL A 1 1174 ? -14.739 -8.890 -15.449 1.00 98.56 1174 VAL A CA 1
ATOM 9161 C C . VAL A 1 1174 ? -14.881 -7.760 -16.471 1.00 98.56 1174 VAL A C 1
ATOM 9163 O O . VAL A 1 1174 ? -15.746 -7.823 -17.343 1.00 98.56 1174 VAL A O 1
ATOM 9166 N N . GLY A 1 1175 ? -13.999 -6.760 -16.419 1.00 98.00 1175 GLY A N 1
ATOM 9167 C CA . GLY A 1 1175 ? -13.981 -5.637 -17.354 1.00 98.00 1175 GLY A CA 1
ATOM 9168 C C . GLY A 1 1175 ? -13.731 -6.042 -18.804 1.00 98.00 1175 GLY A C 1
ATOM 9169 O O . GLY A 1 1175 ? -14.318 -5.448 -19.713 1.00 98.00 1175 GLY A O 1
ATOM 9170 N N . PHE A 1 1176 ? -12.889 -7.050 -19.041 1.00 98.62 1176 PHE A N 1
ATOM 9171 C CA . PHE A 1 1176 ? -12.676 -7.626 -20.370 1.00 98.62 1176 PHE A CA 1
ATOM 9172 C C . PHE A 1 1176 ? -13.844 -8.507 -20.797 1.00 98.62 1176 PHE A C 1
ATOM 9174 O O . PHE A 1 1176 ? -14.319 -8.348 -21.915 1.00 98.62 1176 PHE A O 1
ATOM 9181 N N . MET A 1 1177 ? -14.354 -9.376 -19.923 1.00 98.69 1177 MET A N 1
ATOM 9182 C CA . MET A 1 1177 ? -15.453 -10.285 -20.258 1.00 98.69 1177 MET A CA 1
ATOM 9183 C C . MET A 1 1177 ? -16.757 -9.525 -20.567 1.00 98.69 1177 MET A C 1
ATOM 9185 O O . MET A 1 1177 ? -17.464 -9.885 -21.507 1.00 98.69 1177 MET A O 1
ATOM 9189 N N . VAL A 1 1178 ? -17.039 -8.417 -19.869 1.00 98.44 1178 VAL A N 1
ATOM 9190 C CA . VAL A 1 1178 ? -18.158 -7.509 -20.195 1.00 98.44 1178 VAL A CA 1
ATOM 9191 C C . VAL A 1 1178 ? -17.939 -6.793 -21.536 1.00 98.44 1178 VAL A C 1
ATOM 9193 O O . VAL A 1 1178 ? -18.872 -6.676 -22.331 1.00 98.44 1178 VAL A O 1
ATOM 9196 N N . ALA A 1 1179 ? -16.712 -6.354 -21.842 1.00 98.38 1179 ALA A N 1
ATOM 9197 C CA . ALA A 1 1179 ? -16.398 -5.776 -23.152 1.00 98.38 1179 ALA A CA 1
ATOM 9198 C C . ALA A 1 1179 ? -16.535 -6.820 -24.280 1.00 98.38 1179 ALA A C 1
ATOM 9200 O O . ALA A 1 1179 ? -17.158 -6.542 -25.303 1.00 98.38 1179 ALA A O 1
ATOM 9201 N N . ALA A 1 1180 ? -16.040 -8.041 -24.063 1.00 98.50 1180 ALA A N 1
ATOM 9202 C CA . ALA A 1 1180 ? -16.134 -9.164 -24.990 1.00 98.50 1180 ALA A CA 1
ATOM 9203 C C . ALA A 1 1180 ? -17.593 -9.547 -25.276 1.00 98.50 1180 ALA A C 1
ATOM 9205 O O . ALA A 1 1180 ? -17.943 -9.774 -26.433 1.00 98.50 1180 ALA A O 1
ATOM 9206 N N . TYR A 1 1181 ? -18.459 -9.539 -24.257 1.00 98.44 1181 TYR A N 1
ATOM 9207 C CA . TYR A 1 1181 ? -19.905 -9.689 -24.432 1.00 98.44 1181 TYR A CA 1
ATOM 9208 C C . TYR A 1 1181 ? -20.497 -8.563 -25.296 1.00 98.44 1181 TYR A C 1
ATOM 9210 O O . TYR A 1 1181 ? -21.188 -8.831 -26.278 1.00 98.44 1181 TYR A O 1
ATOM 9218 N N . HIS A 1 1182 ? -20.208 -7.298 -24.974 1.00 97.38 1182 HIS A N 1
ATOM 9219 C CA . HIS A 1 1182 ? -20.771 -6.151 -25.697 1.00 97.38 1182 HIS A CA 1
ATOM 9220 C C . HIS A 1 1182 ? -20.313 -6.038 -27.159 1.00 97.38 1182 HIS A C 1
ATOM 9222 O O . HIS A 1 1182 ? -21.090 -5.568 -27.990 1.00 97.38 1182 HIS A O 1
ATOM 9228 N N . GLU A 1 1183 ? -19.099 -6.486 -27.486 1.00 97.44 1183 GLU A N 1
ATOM 9229 C CA . GLU A 1 1183 ? -18.576 -6.516 -28.859 1.00 97.44 1183 GLU A CA 1
ATOM 9230 C C . GLU A 1 1183 ? -18.803 -7.867 -29.578 1.00 97.44 1183 GLU A C 1
ATOM 9232 O O . GLU A 1 1183 ? -18.382 -8.026 -30.721 1.00 97.44 1183 GLU A O 1
ATOM 9237 N N . GLY A 1 1184 ? -19.503 -8.824 -28.951 1.00 97.25 1184 GLY A N 1
ATOM 9238 C CA . GLY A 1 1184 ? -19.993 -10.051 -29.598 1.00 97.25 1184 GLY A CA 1
ATOM 9239 C C . GLY A 1 1184 ? -19.030 -11.247 -29.647 1.00 97.25 1184 GLY A C 1
ATOM 9240 O O . GLY A 1 1184 ? -19.276 -12.178 -30.409 1.00 97.25 1184 GLY A O 1
ATOM 9241 N N . TYR A 1 1185 ? -17.965 -11.255 -28.840 1.00 97.38 1185 TYR A N 1
ATOM 9242 C CA . TYR A 1 1185 ? -17.027 -12.386 -28.715 1.00 97.38 1185 TYR A CA 1
ATOM 9243 C C . TYR A 1 1185 ? -17.541 -13.506 -27.784 1.00 97.38 1185 TYR A C 1
ATOM 9245 O O . TYR A 1 1185 ? -16.957 -14.587 -27.748 1.00 97.38 1185 TYR A O 1
ATOM 9253 N N . LEU A 1 1186 ? -18.632 -13.269 -27.046 1.00 96.56 1186 LEU A N 1
ATOM 9254 C CA . LEU A 1 1186 ? -19.370 -14.281 -26.277 1.00 96.56 1186 LEU A CA 1
ATOM 9255 C C . LEU A 1 1186 ? -20.743 -14.525 -26.921 1.00 96.56 1186 LEU A C 1
ATOM 9257 O O . LEU A 1 1186 ? -21.390 -13.588 -27.387 1.00 96.56 1186 LEU A O 1
ATOM 9261 N N . THR A 1 1187 ? -21.183 -15.786 -26.974 1.00 90.06 1187 THR A N 1
ATOM 9262 C CA . THR A 1 1187 ? -22.387 -16.192 -27.728 1.00 90.06 1187 THR A CA 1
ATOM 9263 C C . THR A 1 1187 ? -23.700 -16.065 -26.959 1.00 90.06 1187 THR A C 1
ATOM 9265 O O . THR A 1 1187 ? -24.762 -16.018 -27.580 1.00 90.06 1187 THR A O 1
ATOM 9268 N N . ASP A 1 1188 ? -23.636 -16.037 -25.631 1.00 94.06 1188 ASP A N 1
ATOM 9269 C CA . ASP A 1 1188 ? -24.754 -15.792 -24.722 1.00 94.06 1188 ASP A CA 1
ATOM 9270 C C . ASP A 1 1188 ? -24.230 -15.152 -23.420 1.00 94.06 1188 ASP A C 1
ATOM 9272 O O . ASP A 1 1188 ? -23.113 -14.636 -23.390 1.00 94.06 1188 ASP A O 1
ATOM 9276 N N . ASP A 1 1189 ? -25.054 -15.091 -22.372 1.00 96.88 1189 ASP A N 1
ATOM 9277 C CA . ASP A 1 1189 ? -24.755 -14.377 -21.128 1.00 96.88 1189 ASP A CA 1
ATOM 9278 C C . ASP A 1 1189 ? -24.467 -15.292 -19.921 1.00 96.88 1189 ASP A C 1
ATOM 9280 O O . ASP A 1 1189 ? -24.507 -14.834 -18.773 1.00 96.88 1189 ASP A O 1
ATOM 9284 N N . THR A 1 1190 ? -24.152 -16.571 -20.160 1.00 97.00 1190 THR A N 1
ATOM 9285 C CA . THR A 1 1190 ? -23.821 -17.555 -19.114 1.00 97.00 1190 THR A CA 1
ATOM 9286 C C . THR A 1 1190 ? -22.674 -17.080 -18.219 1.00 97.00 1190 THR A C 1
ATOM 9288 O O . THR A 1 1190 ? -22.811 -17.080 -16.992 1.00 97.00 1190 THR A O 1
ATOM 9291 N N . GLU A 1 1191 ? -21.570 -16.612 -18.804 1.00 97.50 1191 GLU A N 1
ATOM 9292 C CA . GLU A 1 1191 ? -20.406 -16.084 -18.086 1.00 97.50 1191 GLU A CA 1
ATOM 9293 C C . GLU A 1 1191 ? -20.777 -14.829 -17.286 1.00 97.50 1191 GLU A C 1
ATOM 9295 O O . GLU A 1 1191 ? -20.390 -14.697 -16.127 1.00 97.50 1191 GLU A O 1
ATOM 9300 N N . MET A 1 1192 ? -21.582 -13.931 -17.862 1.00 98.44 1192 MET A N 1
ATOM 9301 C CA . MET A 1 1192 ? -21.987 -12.673 -17.222 1.00 98.44 1192 MET A CA 1
ATOM 9302 C C . MET A 1 1192 ? -22.861 -12.920 -15.987 1.00 98.44 1192 MET A C 1
ATOM 9304 O O . MET A 1 1192 ? -22.576 -12.401 -14.907 1.00 98.44 1192 MET A O 1
ATOM 9308 N N . LYS A 1 1193 ? -23.875 -13.788 -16.112 1.00 97.88 1193 LYS A N 1
ATOM 9309 C CA . LYS A 1 1193 ? -24.712 -14.245 -14.990 1.00 97.88 1193 LYS A CA 1
ATOM 9310 C C . LYS A 1 1193 ? -23.884 -14.949 -13.916 1.00 97.88 1193 LYS A C 1
ATOM 9312 O O . LYS A 1 1193 ? -24.121 -14.750 -12.726 1.00 97.88 1193 LYS A O 1
ATOM 9317 N N . CYS A 1 1194 ? -22.907 -15.753 -14.328 1.00 98.19 1194 CYS A N 1
ATOM 9318 C CA . CYS A 1 1194 ? -22.022 -16.479 -13.428 1.00 98.19 1194 CYS A CA 1
ATOM 9319 C C . CYS A 1 1194 ? -21.123 -15.528 -12.612 1.00 98.19 1194 CYS A C 1
ATOM 9321 O O . CYS A 1 1194 ? -21.084 -15.630 -11.383 1.00 98.19 1194 CYS A O 1
ATOM 9323 N N . LEU A 1 1195 ? -20.473 -14.558 -13.268 1.00 98.44 1195 LEU A N 1
ATOM 9324 C CA . LEU A 1 1195 ? -19.626 -13.541 -12.632 1.00 98.44 1195 LEU A CA 1
ATOM 9325 C C . LEU A 1 1195 ? -20.440 -12.620 -11.712 1.00 98.44 1195 LEU A C 1
ATOM 9327 O O . LEU A 1 1195 ? -20.027 -12.361 -10.580 1.00 98.44 1195 LEU A O 1
ATOM 9331 N N . ALA A 1 1196 ? -21.625 -12.181 -12.153 1.00 98.00 1196 ALA A N 1
ATOM 9332 C CA . ALA A 1 1196 ? -22.538 -11.389 -11.330 1.00 98.00 1196 ALA A CA 1
ATOM 9333 C C . ALA A 1 1196 ? -22.921 -12.155 -10.054 1.00 98.00 1196 ALA A C 1
ATOM 9335 O O . ALA A 1 1196 ? -22.818 -11.622 -8.950 1.00 98.00 1196 ALA A O 1
ATOM 9336 N N . LYS A 1 1197 ? -23.248 -13.448 -10.177 1.00 96.81 1197 LYS A N 1
ATOM 9337 C CA . LYS A 1 1197 ? -23.587 -14.283 -9.023 1.00 96.81 1197 LYS A CA 1
ATOM 9338 C C . LYS A 1 1197 ? -22.392 -14.567 -8.106 1.00 96.81 1197 LYS A C 1
ATOM 9340 O O . LYS A 1 1197 ? -22.582 -14.672 -6.895 1.00 96.81 1197 LYS A O 1
ATOM 9345 N N . THR A 1 1198 ? -21.167 -14.661 -8.631 1.00 97.31 1198 THR A N 1
ATOM 9346 C CA . THR A 1 1198 ? -19.945 -14.689 -7.805 1.00 97.31 1198 THR A CA 1
ATOM 9347 C C . THR A 1 1198 ? -19.836 -13.423 -6.963 1.00 97.31 1198 THR A C 1
ATOM 9349 O O . THR A 1 1198 ? -19.700 -13.511 -5.740 1.00 97.31 1198 THR A O 1
ATOM 9352 N N . LEU A 1 1199 ? -19.990 -12.251 -7.586 1.00 96.69 1199 LEU A N 1
ATOM 9353 C CA . LEU A 1 1199 ? -19.956 -10.967 -6.891 1.00 96.69 1199 LEU A CA 1
ATOM 9354 C C . LEU A 1 1199 ? -20.990 -10.907 -5.750 1.00 96.69 1199 LEU A C 1
ATOM 9356 O O . LEU A 1 1199 ? -20.646 -10.596 -4.609 1.00 96.69 1199 LEU A O 1
ATOM 9360 N N . THR A 1 1200 ? -22.248 -11.252 -6.030 1.00 95.00 1200 THR A N 1
ATOM 9361 C CA . THR A 1 1200 ? -23.359 -11.080 -5.078 1.00 95.00 1200 THR A CA 1
ATOM 9362 C C . THR A 1 1200 ? -23.517 -12.197 -4.043 1.00 95.00 1200 THR A C 1
ATOM 9364 O O . THR A 1 1200 ? -24.104 -11.957 -2.990 1.00 95.00 1200 THR A O 1
ATOM 9367 N N . ASN A 1 1201 ? -23.065 -13.427 -4.331 1.00 92.62 1201 ASN A N 1
ATOM 9368 C CA . ASN A 1 1201 ? -23.290 -14.597 -3.465 1.00 92.62 1201 ASN A CA 1
ATOM 9369 C C . ASN A 1 1201 ? -21.995 -15.221 -2.893 1.00 92.62 1201 ASN A C 1
ATOM 9371 O O . ASN A 1 1201 ? -22.100 -16.098 -2.032 1.00 92.62 1201 ASN A O 1
ATOM 9375 N N . LYS A 1 1202 ? -20.797 -14.805 -3.338 1.00 92.69 1202 LYS A N 1
ATOM 9376 C CA . LYS A 1 1202 ? -19.499 -15.209 -2.750 1.00 92.69 1202 LYS A CA 1
ATOM 9377 C C . LYS A 1 1202 ? -18.736 -14.020 -2.186 1.00 92.69 1202 LYS A C 1
ATOM 9379 O O . LYS A 1 1202 ? -18.363 -14.046 -1.013 1.00 92.69 1202 LYS A O 1
ATOM 9384 N N . VAL A 1 1203 ? -18.515 -13.009 -3.024 1.00 94.75 1203 VAL A N 1
ATOM 9385 C CA . VAL A 1 1203 ? -17.558 -11.929 -2.763 1.00 94.75 1203 VAL A CA 1
ATOM 9386 C C . VAL A 1 1203 ? -18.085 -10.920 -1.746 1.00 94.75 1203 VAL A C 1
ATOM 9388 O O . VAL A 1 1203 ? -17.389 -10.561 -0.798 1.00 94.75 1203 VAL A O 1
ATOM 9391 N N . PHE A 1 1204 ? -19.336 -10.489 -1.901 1.00 93.38 1204 PHE A N 1
ATOM 9392 C CA . PHE A 1 1204 ? -19.967 -9.539 -0.989 1.00 93.38 1204 PHE A CA 1
ATOM 9393 C C . PHE A 1 1204 ? -20.323 -10.166 0.369 1.00 93.38 1204 PHE A C 1
ATOM 9395 O O . PHE A 1 1204 ? -20.884 -11.262 0.443 1.00 93.38 1204 PHE A O 1
ATOM 9402 N N . LYS A 1 1205 ? -20.014 -9.449 1.455 1.00 88.88 1205 LYS A N 1
ATOM 9403 C CA . LYS A 1 1205 ? -20.174 -9.865 2.856 1.00 88.88 1205 LYS A CA 1
ATOM 9404 C C . LYS A 1 1205 ? -21.080 -8.913 3.645 1.00 88.88 1205 LYS A C 1
ATOM 9406 O O . LYS A 1 1205 ? -21.584 -7.901 3.157 1.00 88.88 1205 LYS A O 1
ATOM 9411 N N . ALA A 1 1206 ? -21.290 -9.257 4.914 1.00 79.50 1206 ALA A N 1
ATOM 9412 C CA . ALA A 1 1206 ? -22.036 -8.449 5.869 1.00 79.50 1206 ALA A CA 1
ATOM 9413 C C . ALA A 1 1206 ? -21.499 -7.008 5.978 1.00 79.50 1206 ALA A C 1
ATOM 9415 O O . ALA A 1 1206 ? -20.299 -6.762 5.922 1.00 79.50 1206 ALA A O 1
ATOM 9416 N N . GLY A 1 1207 ? -22.405 -6.041 6.158 1.00 80.19 1207 GLY A N 1
ATOM 9417 C CA . GLY A 1 1207 ? -22.054 -4.641 6.432 1.00 80.19 1207 GLY A CA 1
ATOM 9418 C C . GLY A 1 1207 ? -21.570 -3.818 5.230 1.00 80.19 1207 GLY A C 1
ATOM 9419 O O . GLY A 1 1207 ? -21.462 -2.600 5.359 1.00 80.19 1207 GLY A O 1
ATOM 9420 N N . GLY A 1 1208 ? -21.357 -4.435 4.061 1.00 86.38 1208 GLY A N 1
ATOM 9421 C CA . GLY A 1 1208 ? -20.730 -3.793 2.898 1.00 86.38 1208 GLY A CA 1
ATOM 9422 C C . GLY A 1 1208 ? -19.247 -4.135 2.720 1.00 86.38 1208 GLY A C 1
ATOM 9423 O O . GLY A 1 1208 ? -18.562 -3.421 1.996 1.00 86.38 1208 GLY A O 1
ATOM 9424 N N . ILE A 1 1209 ? -18.772 -5.191 3.388 1.00 90.94 1209 ILE A N 1
ATOM 9425 C CA . ILE A 1 1209 ? -17.412 -5.731 3.274 1.00 90.94 1209 ILE A CA 1
ATOM 9426 C C . ILE A 1 1209 ? -17.302 -6.667 2.058 1.00 90.94 1209 ILE A C 1
ATOM 9428 O O . ILE A 1 1209 ? -18.273 -7.313 1.667 1.00 90.94 1209 ILE A O 1
ATOM 9432 N N . ILE A 1 1210 ? -16.109 -6.749 1.478 1.00 93.69 1210 ILE A N 1
ATOM 9433 C CA . ILE A 1 1210 ? -15.705 -7.575 0.335 1.00 93.69 1210 ILE A CA 1
ATOM 9434 C C . ILE A 1 1210 ? -14.661 -8.617 0.795 1.00 93.69 1210 ILE A C 1
ATOM 9436 O O . ILE A 1 1210 ? -13.830 -8.307 1.656 1.00 93.69 1210 ILE A O 1
ATOM 9440 N N . SER A 1 1211 ? -14.709 -9.847 0.264 1.00 93.00 1211 SER A N 1
ATOM 9441 C CA . SER A 1 1211 ? -13.682 -10.889 0.478 1.00 93.00 1211 SER A CA 1
ATOM 9442 C C . SER A 1 1211 ? -12.366 -10.585 -0.224 1.00 93.00 1211 SER A C 1
ATOM 9444 O O . SER A 1 1211 ? -12.343 -9.830 -1.187 1.00 93.00 1211 SER A O 1
ATOM 9446 N N . TYR A 1 1212 ? -11.288 -11.255 0.191 1.00 93.25 1212 TYR A N 1
ATOM 9447 C CA . TYR A 1 1212 ? -10.019 -11.180 -0.530 1.00 93.25 1212 TYR A CA 1
ATOM 9448 C C . TYR A 1 1212 ? -10.117 -11.812 -1.927 1.00 93.25 1212 TYR A C 1
ATOM 9450 O O . TYR A 1 1212 ? -9.694 -11.198 -2.903 1.00 93.25 1212 TYR A O 1
ATOM 9458 N N . ASP A 1 1213 ? -10.695 -13.016 -2.033 1.00 95.12 1213 ASP A N 1
ATOM 9459 C CA . ASP A 1 1213 ? -10.752 -13.791 -3.283 1.00 95.12 1213 ASP A CA 1
ATOM 9460 C C . ASP A 1 1213 ? -12.164 -13.989 -3.859 1.00 95.12 1213 ASP A C 1
ATOM 9462 O O . ASP A 1 1213 ? -13.181 -13.701 -3.216 1.00 95.12 1213 ASP A O 1
ATOM 9466 N N . VAL A 1 1214 ? -12.209 -14.490 -5.099 1.00 96.19 1214 VAL A N 1
ATOM 9467 C CA . VAL A 1 1214 ? -13.445 -14.786 -5.847 1.00 96.19 1214 VAL A CA 1
ATOM 9468 C C . VAL A 1 1214 ? -14.225 -16.007 -5.333 1.00 96.19 1214 VAL A C 1
ATOM 9470 O O . VAL A 1 1214 ? -15.400 -16.158 -5.665 1.00 96.19 1214 VAL A O 1
ATOM 9473 N N . GLU A 1 1215 ? -13.633 -16.874 -4.504 1.00 94.81 1215 GLU A N 1
ATOM 9474 C CA . GLU A 1 1215 ? -14.374 -17.946 -3.813 1.00 94.81 1215 GLU A CA 1
ATOM 9475 C C . GLU A 1 1215 ? -15.131 -17.406 -2.586 1.00 94.81 1215 GLU A C 1
ATOM 9477 O O . GLU A 1 1215 ? -16.167 -17.950 -2.188 1.00 94.81 1215 GLU A O 1
ATOM 9482 N N . GLY A 1 1216 ? -14.670 -16.279 -2.041 1.00 91.38 1216 GLY A N 1
ATOM 9483 C CA . GLY A 1 1216 ? -15.252 -15.607 -0.893 1.00 91.38 1216 GLY A CA 1
ATOM 9484 C C . GLY A 1 1216 ? -14.459 -15.803 0.400 1.00 91.38 1216 GLY A C 1
ATOM 9485 O O . GLY A 1 1216 ? -15.052 -15.649 1.470 1.00 91.38 1216 GLY A O 1
ATOM 9486 N N . ASN A 1 1217 ? -13.174 -16.152 0.336 1.00 89.19 1217 ASN A N 1
ATOM 9487 C CA . ASN A 1 1217 ? -12.325 -16.341 1.512 1.00 89.19 1217 ASN A CA 1
ATOM 9488 C C . ASN A 1 1217 ? -11.736 -15.006 2.017 1.00 89.19 1217 ASN A C 1
ATOM 9490 O O . ASN A 1 1217 ? -11.543 -14.058 1.249 1.00 89.19 1217 ASN A O 1
ATOM 9494 N N . SER A 1 1218 ? -11.438 -14.949 3.320 1.00 87.50 1218 SER A N 1
ATOM 9495 C CA . SER A 1 1218 ? -10.863 -13.784 4.021 1.00 87.50 1218 SER A CA 1
ATOM 9496 C C . SER A 1 1218 ? -11.633 -12.466 3.776 1.00 87.50 1218 SER A C 1
ATOM 9498 O O . SER A 1 1218 ? -12.827 -12.474 3.458 1.00 87.50 1218 SER A O 1
ATOM 9500 N N . ILE A 1 1219 ? -10.967 -11.326 3.966 1.00 88.81 1219 ILE A N 1
ATOM 9501 C CA . ILE A 1 1219 ? -11.465 -9.963 3.751 1.00 88.81 1219 ILE A CA 1
ATOM 9502 C C . ILE A 1 1219 ? -10.453 -9.223 2.860 1.00 88.81 1219 ILE A C 1
ATOM 9504 O O . ILE A 1 1219 ? -9.257 -9.463 2.968 1.00 88.81 1219 ILE A O 1
ATOM 9508 N N . SER A 1 1220 ? -10.912 -8.353 1.955 1.00 89.69 1220 SER A N 1
ATOM 9509 C CA . SER A 1 1220 ? -10.022 -7.448 1.208 1.00 89.69 1220 SER A CA 1
ATOM 9510 C C . SER A 1 1220 ? -9.451 -6.359 2.117 1.00 89.69 1220 SER A C 1
ATOM 9512 O O . SER A 1 1220 ? -10.202 -5.765 2.891 1.00 89.69 1220 SER A O 1
ATOM 9514 N N . GLY A 1 1221 ? -8.183 -5.989 1.934 1.00 85.94 1221 GLY A N 1
ATOM 9515 C CA . GLY A 1 1221 ? -7.635 -4.783 2.561 1.00 85.94 1221 GLY A CA 1
ATOM 9516 C C . GLY A 1 1221 ? -8.380 -3.503 2.145 1.00 85.94 1221 GLY A C 1
ATOM 9517 O O . GLY A 1 1221 ? -9.068 -3.466 1.115 1.00 85.94 1221 GLY A O 1
ATOM 9518 N N . ARG A 1 1222 ? -8.237 -2.434 2.933 1.00 82.62 1222 ARG A N 1
ATOM 9519 C CA . ARG A 1 1222 ? -8.977 -1.156 2.866 1.00 82.62 1222 ARG A CA 1
ATOM 9520 C C . ARG A 1 1222 ? -9.195 -0.605 1.454 1.00 82.62 1222 ARG A C 1
ATOM 9522 O O . ARG A 1 1222 ? -10.271 -0.091 1.141 1.00 82.62 1222 ARG A O 1
ATOM 9529 N N . TRP A 1 1223 ? -8.175 -0.699 0.605 1.00 80.06 1223 TRP A N 1
ATOM 9530 C CA . TRP A 1 1223 ? -8.143 -0.124 -0.745 1.00 80.06 1223 TRP A CA 1
ATOM 9531 C C . TRP A 1 1223 ? -8.688 -1.040 -1.848 1.00 80.06 1223 TRP A C 1
ATOM 9533 O O . TRP A 1 1223 ? -8.926 -0.578 -2.969 1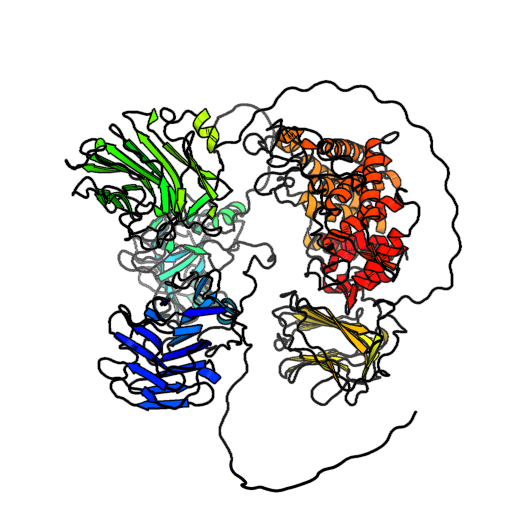.00 80.06 1223 TRP A O 1
ATOM 9543 N N . ASP A 1 1224 ? -8.951 -2.299 -1.507 1.00 90.00 1224 ASP A N 1
ATOM 9544 C CA . ASP A 1 1224 ? -9.496 -3.332 -2.388 1.00 90.00 1224 ASP A CA 1
ATOM 9545 C C . ASP A 1 1224 ? -10.992 -3.568 -2.121 1.00 90.00 1224 ASP A C 1
ATOM 9547 O O . ASP A 1 1224 ? -11.741 -3.914 -3.033 1.00 90.00 1224 ASP A O 1
ATOM 9551 N N . GLN A 1 1225 ? -11.472 -3.218 -0.921 1.00 91.38 1225 GLN A N 1
ATOM 9552 C CA . GLN A 1 1225 ? -12.898 -3.135 -0.560 1.00 91.38 1225 GLN A CA 1
ATOM 9553 C C . GLN A 1 1225 ? -13.763 -2.348 -1.561 1.00 91.38 1225 GLN A C 1
ATOM 9555 O O . GLN A 1 1225 ? -14.963 -2.591 -1.700 1.00 91.38 1225 GLN A O 1
ATOM 9560 N N . ILE A 1 1226 ? -13.166 -1.381 -2.258 1.00 93.81 1226 ILE A N 1
ATOM 9561 C CA . ILE A 1 1226 ? -13.830 -0.523 -3.248 1.00 93.81 1226 ILE A CA 1
ATOM 9562 C C . ILE A 1 1226 ? -13.761 -1.063 -4.686 1.00 93.81 1226 ILE A C 1
ATOM 9564 O O . ILE A 1 1226 ? -14.366 -0.465 -5.579 1.00 93.81 1226 ILE A O 1
ATOM 9568 N N . ALA A 1 1227 ? -13.071 -2.186 -4.931 1.00 93.88 1227 ALA A N 1
ATOM 9569 C CA . ALA A 1 1227 ? -12.869 -2.739 -6.272 1.00 93.88 1227 ALA A CA 1
ATOM 9570 C C . ALA A 1 1227 ? -14.172 -3.160 -6.962 1.00 93.88 1227 ALA A C 1
ATOM 9572 O O . ALA A 1 1227 ? -14.309 -3.023 -8.182 1.00 93.88 1227 ALA A O 1
ATOM 9573 N N . THR A 1 1228 ? -15.173 -3.570 -6.180 1.00 93.88 1228 THR A N 1
ATOM 9574 C CA . THR A 1 1228 ? -16.528 -3.863 -6.670 1.00 93.88 1228 THR A CA 1
ATOM 9575 C C . THR A 1 1228 ? -17.182 -2.663 -7.364 1.00 93.88 1228 THR A C 1
ATOM 9577 O O . THR A 1 1228 ? -18.015 -2.833 -8.253 1.00 93.88 1228 THR A O 1
ATOM 9580 N N . GLY A 1 1229 ? -16.744 -1.442 -7.043 1.00 93.69 1229 GLY A N 1
ATOM 9581 C CA . GLY A 1 1229 ? -17.178 -0.210 -7.685 1.00 93.69 1229 GLY A CA 1
ATOM 9582 C C . GLY A 1 1229 ? -16.658 0.015 -9.111 1.00 93.69 1229 GLY A C 1
ATOM 9583 O O . GLY A 1 1229 ? -17.226 0.861 -9.799 1.00 93.69 1229 GLY A O 1
ATOM 9584 N N . TYR A 1 1230 ? -15.634 -0.701 -9.592 1.00 94.38 1230 TYR A N 1
ATOM 9585 C CA . TYR A 1 1230 ? -15.016 -0.439 -10.905 1.00 94.38 1230 TYR A CA 1
ATOM 9586 C C . TYR A 1 1230 ? -15.746 -1.161 -12.063 1.00 94.38 1230 TYR A C 1
ATOM 9588 O O . TYR A 1 1230 ? -16.825 -0.743 -12.481 1.00 94.38 1230 TYR A O 1
ATOM 9596 N N . ASP A 1 1231 ? -15.159 -2.230 -12.603 1.00 97.19 1231 ASP A N 1
ATOM 9597 C CA . ASP A 1 1231 ? -15.698 -3.088 -13.668 1.00 97.19 1231 ASP A CA 1
ATOM 9598 C C . ASP A 1 1231 ? -16.758 -4.064 -13.165 1.00 97.19 1231 ASP A C 1
ATOM 9600 O O . ASP A 1 1231 ? -17.726 -4.337 -13.860 1.00 97.19 1231 ASP A O 1
ATOM 9604 N N . TRP A 1 1232 ? -16.622 -4.524 -11.922 1.00 97.88 1232 TRP A N 1
ATOM 9605 C CA . TRP A 1 1232 ? -17.653 -5.264 -11.197 1.00 97.88 1232 TRP A CA 1
ATOM 9606 C C . TRP A 1 1232 ? -19.007 -4.517 -11.194 1.00 97.88 1232 TRP A C 1
ATOM 9608 O O . TRP A 1 1232 ? -20.051 -5.156 -11.290 1.00 97.88 1232 TRP A O 1
ATOM 9618 N N . SER A 1 1233 ? -19.012 -3.172 -11.197 1.00 97.44 1233 SER A N 1
ATOM 9619 C CA . SER A 1 1233 ? -20.230 -2.376 -11.425 1.00 97.44 1233 SER A CA 1
ATOM 9620 C C . SER A 1 1233 ? -20.863 -2.622 -12.796 1.00 97.44 1233 SER A C 1
ATOM 9622 O O . SER A 1 1233 ? -22.073 -2.473 -12.924 1.00 97.44 1233 SER A O 1
ATOM 9624 N N . GLU A 1 1234 ? -20.087 -2.920 -13.844 1.00 97.50 1234 GLU A N 1
ATOM 9625 C CA . GLU A 1 1234 ? -20.603 -3.119 -15.208 1.00 97.50 1234 GLU A CA 1
ATOM 9626 C C . GLU A 1 1234 ? -21.499 -4.376 -15.310 1.00 97.50 1234 GLU A C 1
ATOM 9628 O O . GLU A 1 1234 ? -22.291 -4.464 -16.242 1.00 97.50 1234 GLU A O 1
ATOM 9633 N N . LEU A 1 1235 ? -21.476 -5.274 -14.310 1.00 98.25 1235 LEU A N 1
ATOM 9634 C CA . LEU A 1 1235 ? -22.342 -6.460 -14.215 1.00 98.25 1235 LEU A CA 1
ATOM 9635 C C . LEU A 1 1235 ? -23.773 -6.200 -13.687 1.00 98.25 1235 LEU A C 1
ATOM 9637 O O . LEU A 1 1235 ? -24.576 -7.133 -13.635 1.00 98.25 1235 LEU A O 1
ATOM 9641 N N . GLN A 1 1236 ? -24.137 -4.964 -13.317 1.00 97.19 1236 GLN A N 1
ATOM 9642 C CA . GLN A 1 1236 ? -25.492 -4.648 -12.826 1.00 97.19 1236 GLN A CA 1
ATOM 9643 C C . GLN A 1 1236 ? -26.652 -5.119 -13.739 1.00 97.19 1236 GLN A C 1
ATOM 9645 O O . GLN A 1 1236 ? -27.660 -5.548 -13.180 1.00 97.19 1236 GLN A O 1
ATOM 9650 N N . PRO A 1 1237 ? -26.557 -5.132 -15.088 1.00 96.88 1237 PRO A N 1
ATOM 9651 C CA . PRO A 1 1237 ? -27.627 -5.646 -15.954 1.00 96.88 1237 PRO A CA 1
ATOM 9652 C C . PRO A 1 1237 ? -27.997 -7.124 -15.746 1.00 96.88 1237 PRO A C 1
ATOM 9654 O O . PRO A 1 1237 ? -29.049 -7.547 -16.223 1.00 96.88 1237 PRO A O 1
ATOM 9657 N N . TRP A 1 1238 ? -27.158 -7.900 -15.050 1.00 97.19 1238 TRP A N 1
ATOM 9658 C CA . TRP A 1 1238 ? -27.409 -9.306 -14.714 1.00 97.19 1238 TRP A CA 1
ATOM 9659 C C . TRP A 1 1238 ? -27.721 -9.535 -13.226 1.00 97.19 1238 TRP A C 1
ATOM 9661 O O . TRP A 1 1238 ? -28.190 -10.618 -12.879 1.00 97.19 1238 TRP A O 1
ATOM 9671 N N . ASP A 1 1239 ? -27.503 -8.537 -12.357 1.00 95.12 1239 ASP A N 1
ATOM 9672 C CA . ASP A 1 1239 ? -27.941 -8.554 -10.955 1.00 95.12 1239 ASP A CA 1
ATOM 9673 C C . ASP A 1 1239 ? -28.094 -7.130 -10.370 1.00 95.12 1239 ASP A C 1
ATOM 9675 O O . ASP A 1 1239 ? -27.121 -6.443 -10.037 1.00 95.12 1239 ASP A O 1
ATOM 9679 N N . ASP A 1 1240 ? -29.345 -6.696 -10.175 1.00 93.00 1240 ASP A N 1
ATOM 9680 C CA . ASP A 1 1240 ? -29.704 -5.370 -9.643 1.00 93.00 1240 ASP A CA 1
ATOM 9681 C C . ASP A 1 1240 ? -29.169 -5.089 -8.224 1.00 93.00 1240 ASP A C 1
ATOM 9683 O O . ASP A 1 1240 ? -29.116 -3.929 -7.787 1.00 93.00 1240 ASP A O 1
ATOM 9687 N N . ARG A 1 1241 ? -28.753 -6.120 -7.473 1.00 93.38 1241 ARG A N 1
ATOM 9688 C CA . ARG A 1 1241 ? -28.164 -5.946 -6.136 1.00 93.38 1241 ARG A CA 1
ATOM 9689 C C . ARG A 1 1241 ? -26.812 -5.241 -6.201 1.00 93.38 1241 ARG A C 1
ATOM 9691 O O . ARG A 1 1241 ? -26.476 -4.524 -5.259 1.00 93.38 1241 ARG A O 1
ATOM 9698 N N . ILE A 1 1242 ? -26.071 -5.368 -7.304 1.00 95.81 1242 ILE A N 1
ATOM 9699 C CA . ILE A 1 1242 ? -24.701 -4.846 -7.454 1.00 95.81 1242 ILE A CA 1
ATOM 9700 C C . ILE A 1 1242 ? -24.637 -3.329 -7.216 1.00 95.81 1242 ILE A C 1
ATOM 9702 O O . ILE A 1 1242 ? -23.756 -2.846 -6.503 1.00 95.81 1242 ILE A O 1
ATOM 9706 N N . LEU A 1 1243 ? -25.617 -2.560 -7.705 1.00 94.31 1243 LEU A N 1
ATOM 9707 C CA . LEU A 1 1243 ? -25.664 -1.112 -7.459 1.00 94.31 1243 LEU A CA 1
ATOM 9708 C C . LEU A 1 1243 ? -25.861 -0.774 -5.968 1.00 94.31 1243 LEU A C 1
ATOM 9710 O O . LEU A 1 1243 ? -25.304 0.208 -5.474 1.00 94.31 1243 LEU A O 1
ATOM 9714 N N . GLN A 1 1244 ? -26.631 -1.586 -5.241 1.00 93.00 1244 GLN A N 1
ATOM 9715 C CA . GLN A 1 1244 ? -26.860 -1.419 -3.803 1.00 93.00 1244 GLN A CA 1
ATOM 9716 C C . GLN A 1 1244 ? -25.608 -1.824 -3.013 1.00 93.00 1244 GLN A C 1
ATOM 9718 O O . GLN A 1 1244 ? -25.173 -1.088 -2.128 1.00 93.00 1244 GLN A O 1
ATOM 9723 N N . MET A 1 1245 ? -24.978 -2.943 -3.380 1.00 94.12 1245 MET A N 1
ATOM 9724 C CA . MET A 1 1245 ? -23.711 -3.419 -2.814 1.00 94.12 1245 MET A CA 1
ATOM 9725 C C . MET A 1 1245 ? -22.603 -2.369 -2.927 1.00 94.12 1245 MET A C 1
ATOM 9727 O O . MET A 1 1245 ? -21.938 -2.063 -1.937 1.00 94.12 1245 MET A O 1
ATOM 9731 N N . ASN A 1 1246 ? -22.467 -1.745 -4.097 1.00 95.00 1246 ASN A N 1
ATOM 9732 C CA . ASN A 1 1246 ? -21.458 -0.716 -4.332 1.00 95.00 1246 ASN A CA 1
ATOM 9733 C C . ASN A 1 1246 ? -21.768 0.576 -3.561 1.00 95.00 1246 ASN A C 1
ATOM 9735 O O . ASN A 1 1246 ? -20.852 1.209 -3.042 1.00 95.00 1246 ASN A O 1
ATOM 9739 N N . GLN A 1 1247 ? -23.044 0.934 -3.371 1.00 94.19 1247 GLN A N 1
ATOM 9740 C CA . GLN A 1 1247 ? -23.424 2.014 -2.449 1.00 94.19 1247 GLN A CA 1
ATOM 9741 C C . GLN A 1 1247 ? -23.083 1.677 -0.984 1.00 94.19 1247 GLN A C 1
ATOM 9743 O O . GLN A 1 1247 ? -22.643 2.562 -0.251 1.00 94.19 1247 GLN A O 1
ATOM 9748 N N . HIS A 1 1248 ? -23.228 0.416 -0.557 1.00 93.12 1248 HIS A N 1
ATOM 9749 C CA . HIS A 1 1248 ? -22.845 -0.038 0.786 1.00 93.12 1248 HIS A CA 1
ATOM 9750 C C . HIS A 1 1248 ? -21.322 -0.036 1.018 1.00 93.12 1248 HIS A C 1
ATOM 9752 O O . HIS A 1 1248 ? -20.890 0.506 2.035 1.00 93.12 1248 HIS A O 1
ATOM 9758 N N . SER A 1 1249 ? -20.516 -0.578 0.094 1.00 93.88 1249 SER A N 1
ATOM 9759 C CA . SER A 1 1249 ? -19.044 -0.559 0.198 1.00 93.88 1249 SER A CA 1
ATOM 9760 C C . SER A 1 1249 ? -18.498 0.872 0.134 1.00 93.88 1249 SER A C 1
ATOM 9762 O O . SER A 1 1249 ? -17.778 1.308 1.037 1.00 93.88 1249 SER A O 1
ATOM 9764 N N . LEU A 1 1250 ? -18.901 1.665 -0.868 1.00 93.75 1250 LEU A N 1
ATOM 9765 C CA . LEU A 1 1250 ? -18.365 3.018 -1.053 1.00 93.75 1250 LEU A CA 1
ATOM 9766 C C . LEU A 1 1250 ? -18.799 3.994 0.049 1.00 93.75 1250 LEU A C 1
ATOM 9768 O O . LEU A 1 1250 ? -18.091 4.965 0.312 1.00 93.75 1250 LEU A O 1
ATOM 9772 N N . ARG A 1 1251 ? -19.906 3.722 0.755 1.00 92.06 1251 ARG A N 1
ATOM 9773 C CA . ARG A 1 1251 ? -20.262 4.429 1.996 1.00 92.06 1251 ARG A CA 1
ATOM 9774 C C . ARG A 1 1251 ? -19.197 4.245 3.086 1.00 92.06 1251 ARG A C 1
ATOM 9776 O O . ARG A 1 1251 ? -18.943 5.205 3.818 1.00 92.06 1251 ARG A O 1
ATOM 9783 N N . GLN A 1 1252 ? -18.571 3.067 3.186 1.00 89.94 1252 GLN A N 1
ATOM 9784 C CA . GLN A 1 1252 ? -17.492 2.804 4.147 1.00 89.94 1252 GLN A CA 1
ATOM 9785 C C . GLN A 1 1252 ? -16.128 3.238 3.604 1.00 89.94 1252 GLN A C 1
ATOM 9787 O O . GLN A 1 1252 ? -15.498 4.123 4.178 1.00 89.94 1252 GLN A O 1
ATOM 9792 N N . TYR A 1 1253 ? -15.684 2.657 2.491 1.00 91.25 1253 TYR A N 1
ATOM 9793 C CA . TYR A 1 1253 ? -14.293 2.747 2.031 1.00 91.25 1253 TYR A CA 1
ATOM 9794 C C . TYR A 1 1253 ? -14.087 3.760 0.887 1.00 91.25 1253 TYR A C 1
ATOM 9796 O O . TYR A 1 1253 ? -12.981 4.237 0.652 1.00 91.25 1253 TYR A O 1
ATOM 9804 N N . GLY A 1 1254 ? -15.159 4.158 0.195 1.00 90.69 1254 GLY A N 1
ATOM 9805 C CA . GLY A 1 1254 ? -15.125 5.021 -0.993 1.00 90.69 1254 GLY A CA 1
ATOM 9806 C C . GLY A 1 1254 ? -14.987 6.520 -0.720 1.00 90.69 1254 GLY A C 1
ATOM 9807 O O . GLY A 1 1254 ? -15.684 7.313 -1.350 1.00 90.69 1254 GLY A O 1
ATOM 9808 N N . GLN A 1 1255 ? -14.127 6.953 0.203 1.00 89.69 1255 GLN A N 1
ATOM 9809 C CA . GLN A 1 1255 ? -13.874 8.390 0.384 1.00 89.69 1255 GLN A CA 1
ATOM 9810 C C . GLN A 1 1255 ? -13.094 8.963 -0.813 1.00 89.69 1255 GLN A C 1
ATOM 9812 O O . GLN A 1 1255 ? -12.172 8.332 -1.319 1.00 89.69 1255 GLN A O 1
ATOM 9817 N N . LEU A 1 1256 ? -13.447 10.168 -1.275 1.00 89.62 1256 LEU A N 1
ATOM 9818 C CA . LEU A 1 1256 ? -12.816 10.818 -2.439 1.00 89.62 1256 LEU A CA 1
ATOM 9819 C C . LEU A 1 1256 ? -11.443 11.443 -2.123 1.00 89.62 1256 LEU A C 1
ATOM 9821 O O . LEU A 1 1256 ? -11.246 12.652 -2.260 1.00 89.62 1256 LEU A O 1
ATOM 9825 N N . THR A 1 1257 ? -10.493 10.620 -1.690 1.00 86.00 1257 THR A N 1
ATOM 9826 C CA . THR A 1 1257 ? -9.097 11.014 -1.436 1.00 86.00 1257 THR A CA 1
ATOM 9827 C C . THR A 1 1257 ? -8.187 10.784 -2.647 1.00 86.00 1257 THR A C 1
ATOM 9829 O O . THR A 1 1257 ? -7.208 11.505 -2.814 1.00 86.00 1257 THR A O 1
ATOM 9832 N N . TRP A 1 1258 ? -8.518 9.824 -3.520 1.00 88.56 1258 TRP A N 1
ATOM 9833 C CA . TRP A 1 1258 ? -7.679 9.388 -4.644 1.00 88.56 1258 TRP A CA 1
ATOM 9834 C C . TRP A 1 1258 ? -8.499 8.814 -5.814 1.00 88.56 1258 TRP A C 1
ATOM 9836 O O . TRP A 1 1258 ? -9.721 8.682 -5.734 1.00 88.56 1258 TRP A O 1
ATOM 9846 N N . TYR A 1 1259 ? -7.821 8.491 -6.919 1.00 94.75 1259 TYR A N 1
ATOM 9847 C CA . TYR A 1 1259 ? -8.394 8.184 -8.239 1.00 94.75 1259 TYR A CA 1
ATOM 9848 C C . TYR A 1 1259 ? -9.398 7.019 -8.280 1.00 94.75 1259 TYR A C 1
ATOM 9850 O O . TYR A 1 1259 ? -10.409 7.095 -8.980 1.00 94.75 1259 TYR A O 1
ATOM 9858 N N . ARG A 1 1260 ? -9.153 5.947 -7.521 1.00 95.75 1260 ARG A N 1
ATOM 9859 C CA . ARG A 1 1260 ? -9.985 4.730 -7.514 1.00 95.75 1260 ARG A CA 1
ATOM 9860 C C . ARG A 1 1260 ? -11.426 5.012 -7.026 1.00 95.75 1260 ARG A C 1
ATOM 9862 O O . ARG A 1 1260 ? -12.367 4.734 -7.774 1.00 95.75 1260 ARG A O 1
ATOM 9869 N N . PRO A 1 1261 ? -11.639 5.657 -5.859 1.00 96.06 1261 PRO A N 1
ATOM 9870 C CA . PRO A 1 1261 ? -12.946 6.171 -5.437 1.00 96.06 1261 PRO A CA 1
ATOM 9871 C C . PRO A 1 1261 ? -13.659 7.094 -6.438 1.00 96.06 1261 PRO A C 1
ATOM 9873 O O . PRO A 1 1261 ? -14.888 7.040 -6.527 1.00 96.06 1261 PRO A O 1
ATOM 9876 N N . TYR A 1 1262 ? -12.936 7.920 -7.210 1.00 97.31 1262 TYR A N 1
ATOM 9877 C CA . TYR A 1 1262 ? -13.557 8.786 -8.226 1.00 97.31 1262 TYR A CA 1
ATOM 9878 C C . TYR A 1 1262 ? -14.197 7.978 -9.368 1.00 97.31 1262 TYR A C 1
ATOM 9880 O O . TYR A 1 1262 ? -15.310 8.327 -9.782 1.00 97.31 1262 TYR A O 1
ATOM 9888 N N . LEU A 1 1263 ? -13.572 6.875 -9.813 1.00 97.94 1263 LEU A N 1
ATOM 9889 C CA . LEU A 1 1263 ? -14.187 5.945 -10.773 1.00 97.94 1263 LEU A CA 1
ATOM 9890 C C . LEU A 1 1263 ? -15.392 5.244 -10.150 1.00 97.94 1263 LEU A C 1
ATOM 9892 O O . LEU A 1 1263 ? -16.459 5.190 -10.759 1.00 97.94 1263 LEU A O 1
ATOM 9896 N N . ALA A 1 1264 ? -15.223 4.711 -8.942 1.00 97.50 1264 ALA A N 1
ATOM 9897 C CA . ALA A 1 1264 ? -16.244 3.907 -8.287 1.00 97.50 1264 ALA A CA 1
ATOM 9898 C C . ALA A 1 1264 ? -17.545 4.697 -8.043 1.00 97.50 1264 ALA A C 1
ATOM 9900 O O . ALA A 1 1264 ? -18.640 4.213 -8.339 1.00 97.50 1264 ALA A O 1
ATOM 9901 N N . TRP A 1 1265 ? -17.446 5.960 -7.610 1.00 97.50 1265 TRP A N 1
ATOM 9902 C CA . TRP A 1 1265 ? -18.623 6.827 -7.539 1.00 97.50 1265 TRP A CA 1
ATOM 9903 C C . TRP A 1 1265 ? -19.148 7.247 -8.911 1.00 97.50 1265 TRP A C 1
ATOM 9905 O O . TRP A 1 1265 ? -20.364 7.308 -9.071 1.00 97.50 1265 TRP A O 1
ATOM 9915 N N . ALA A 1 1266 ? -18.295 7.491 -9.914 1.00 98.19 1266 ALA A N 1
ATOM 9916 C CA . ALA A 1 1266 ? -18.772 7.762 -11.273 1.00 98.19 1266 ALA A CA 1
ATOM 9917 C C . ALA A 1 1266 ? -19.609 6.588 -11.820 1.00 98.19 1266 ALA A C 1
ATOM 9919 O O . ALA A 1 1266 ? -20.639 6.813 -12.453 1.00 98.19 1266 ALA A O 1
ATOM 9920 N N . LYS A 1 1267 ? -19.226 5.340 -11.516 1.00 97.81 1267 LYS A N 1
ATOM 9921 C CA . LYS A 1 1267 ? -19.980 4.124 -11.863 1.00 97.81 1267 LYS A CA 1
ATOM 9922 C C . LYS A 1 1267 ? -21.328 4.031 -11.156 1.00 97.81 1267 LYS A C 1
ATOM 9924 O O . LYS A 1 1267 ? -22.332 3.761 -11.813 1.00 97.81 1267 LYS A O 1
ATOM 9929 N N . VAL A 1 1268 ? -21.379 4.315 -9.853 1.00 96.44 1268 VAL A N 1
ATOM 9930 C CA . VAL A 1 1268 ? -22.652 4.389 -9.115 1.00 96.44 1268 VAL A CA 1
ATOM 9931 C C . VAL A 1 1268 ? -23.555 5.492 -9.674 1.00 96.44 1268 VAL A C 1
ATOM 9933 O O . VAL A 1 1268 ? -24.738 5.241 -9.893 1.00 96.44 1268 VAL A O 1
ATOM 9936 N N . LEU A 1 1269 ? -23.013 6.679 -9.970 1.00 97.25 1269 LEU A N 1
ATOM 9937 C CA . LEU A 1 1269 ? -23.767 7.780 -10.580 1.00 97.25 1269 LEU A CA 1
ATOM 9938 C C . LEU A 1 1269 ? -24.283 7.416 -11.982 1.00 97.25 1269 LEU A C 1
ATOM 9940 O O . LEU A 1 1269 ? -25.437 7.701 -12.287 1.00 97.25 1269 LEU A O 1
ATOM 9944 N N . TYR A 1 1270 ? -23.475 6.750 -12.815 1.00 97.75 1270 TYR A N 1
ATOM 9945 C CA . TYR A 1 1270 ? -23.882 6.277 -14.143 1.00 97.75 1270 TYR A CA 1
ATOM 9946 C C . TYR A 1 1270 ? -25.091 5.337 -14.079 1.00 97.75 1270 TYR A C 1
ATOM 9948 O O . TYR A 1 1270 ? -26.089 5.581 -14.762 1.00 97.75 1270 TYR A O 1
ATOM 9956 N N . TRP A 1 1271 ? -25.037 4.309 -13.227 1.00 96.62 1271 TRP A N 1
ATOM 9957 C CA . TRP A 1 1271 ? -26.140 3.357 -13.074 1.00 96.62 1271 TRP A CA 1
ATOM 9958 C C . TRP A 1 1271 ? -27.373 3.978 -12.407 1.00 96.62 1271 TRP A C 1
ATOM 9960 O O . TRP A 1 1271 ? -28.491 3.692 -12.822 1.00 96.62 1271 TRP A O 1
ATOM 9970 N N . GLN A 1 1272 ? -27.195 4.931 -11.485 1.00 94.44 1272 GLN A N 1
ATOM 9971 C CA . GLN A 1 1272 ? -28.287 5.771 -10.972 1.00 94.44 1272 GLN A CA 1
ATOM 9972 C C . GLN A 1 1272 ? -28.936 6.680 -12.037 1.00 94.44 1272 GLN A C 1
ATOM 9974 O O . GLN A 1 1272 ? -29.966 7.283 -11.749 1.00 94.44 1272 GLN A O 1
ATOM 9979 N N . GLN A 1 1273 ? -28.357 6.842 -13.236 1.00 95.56 1273 GLN A N 1
ATOM 9980 C CA . GLN A 1 1273 ? -29.013 7.504 -14.380 1.00 95.56 1273 GLN A CA 1
ATOM 9981 C C . GLN A 1 1273 ? -29.644 6.516 -15.381 1.00 95.56 1273 GLN A C 1
ATOM 9983 O O . GLN A 1 1273 ? -30.299 6.968 -16.318 1.00 95.56 1273 GLN A O 1
ATOM 9988 N N . GLN A 1 1274 ? -29.469 5.197 -15.206 1.00 94.62 1274 GLN A N 1
ATOM 9989 C CA . GLN A 1 1274 ? -30.127 4.177 -16.042 1.00 94.62 1274 GLN A CA 1
ATOM 9990 C C . GLN A 1 1274 ? -31.445 3.649 -15.428 1.00 94.62 1274 GLN A C 1
ATOM 9992 O O . GLN A 1 1274 ? -32.139 2.868 -16.079 1.00 94.62 1274 GLN A O 1
ATOM 9997 N N . GLN A 1 1275 ? -31.784 4.069 -14.198 1.00 87.25 1275 GLN A N 1
ATOM 9998 C CA . GLN A 1 1275 ? -32.991 3.694 -13.437 1.00 87.25 1275 GLN A CA 1
ATOM 9999 C C . GLN A 1 1275 ? -34.068 4.795 -13.459 1.00 87.25 1275 GLN A C 1
ATOM 10001 O O . GLN A 1 1275 ? -35.260 4.435 -13.595 1.00 87.25 1275 GLN A O 1
#

Organism: NCBI:txid2569539

Radius of gyration: 37.5 Å; chains: 1; bounding box: 105×98×106 Å